Protein 9IUM (pdb70)

Organism: Candida albicans (strain SC5314 / ATCC MYA-2876) (NCBI:txid237561)

B-factor: mean 74.38, std 25.23, range [22.54, 153.43]

Foldseek 3Di:
DDDACDVVLFVLLLVLLVVVVVQQPVVESDSVDPPHGNLVVLQVCCVAQLDDDPDCQDQAKKKWKFFKWWWAAWFPVCVVVVVVVVVVVVVDHTGIQAGTDTDIFGWLAEEEEAADPLLCPLVVLCVRLLNQDHIDIDPPMDMAILQDGSCRCVFAVFLQRAEDAADDADQQLAFLLRRQLLLLLLQRFPPQRGPHDSSSRSSSLSCSLCSNLVNNVRGPWGLHDPPRDTDHQQVNLSSVVSSSVSLSHAEYEYHPNVFLHFAVSVQSSLSSVNSCRNSRGHGYYYYHFDYDQNSLVSHQKYFYGQSNLGLDIGGSVCVVVVVVVLFWDDDFLDHPSNLRHCVNPVVDTDGHPPCNPRHDDDSVVSNVCSCPDVVVVVSSVVSVVSVVVSVVDGPHNGRDDLVVLLVSLLVVVVSSCVSPVPVLVCLLVVLLVVLVVLCLLQFAQDQAPVSVLLVLVLLLVLLVSLLCSQLCLLVVVLSCVVVQVSVVSSRSHALLSNVSSSVVNCVVSSVSSLCSRLVRNPVRNPFPDDPVLSVLLSLLSSLSNLLNNLLSLLLSLQDNDSLRSCLVCVLVVLLLSCLLANLQAPVNFDPVNVVSNVPRLNVLSSLLNLCSGQAPDKHFADDWQDDDPVCPPPDQQQIWGQAQQIDHSDRIGHSQSRCCQGRNRHNVSNVVSVVVSVVSSVVSNVSSSCCSRPVDDEDKKKWKFQWWWWFADPNRIAILAGTDIDIWFFLFEEAEEEFPQQCSVVVLCVSLVNDDTIDTDPMFMDMLLHGDALLSNLQEFEQEQDQQDQQFAFLLRLLLLLLVLQAAPVDDSVVLSVLLVVLCVLLVVVVRRGWGCHDCVPTDDPLNSSSSSVSSRPSSPRHYEYEYEANQGSDGQVSSVVVLVSVSSVSNVTHIYYYYHDNDRLVSVQSGFWYFYGYRSNATQDTDGCPHSSVVVQCVLVVVDFDRDDRRHGVSVVVCQCCVNDPPHDVVDNRSVVCCVDVVVVVRVVVVVVSSVPSVPDDDDDDVCSNDLTNDDQVVLLVSLLVVLLSSCSTPDCLLVSLLVSLLSNLLVLQQSLFAFAQAPVRLSSVLVSVLSNLVCLLSNLLSPQVSVVSLVCSCPVPVVSSSSHDPLSNLSSLLNSVLVSLLVSLLSSLVSHQPRNPLLVLVVVVPPRVVLSVLLSLLSSLSSSLSSLQLLLLSLQDDDSVNSSVVSVSVVVLLSSLLQSSHHPVSNDPVCVVSNVPRLNVLSSLLNSLSRFARHFHDHDPSSWDKGAAPPPDDCCVRCVVVCVVAPWDWADDPPNIITIGRGTGCQVVSVVSVHHNVCNVVSSVVSVVVSVVSSVSSSVSNCVRPPD

Secondary structure (DSSP, 8-state):
---SS-HHHHHHHHHHHHHHHHHH----S-TTSTT--HHHHHHHHHHHHT---SS---S---EEESS--EEE---HHHHHHHHHHHHHHHH---EEEE----EEE-TT--EEEE--TTSSHHHHHHHHTT--SSSEE-TT--EEETTB-HHHHHHH-TTSEEE--S-----TTSBHHHHHHHHHHHHS--S--SSS-HHHHHHHHHHHHHHHTT-GGGTTSB---SSS-SS-SSHHHHHHHHHHHHTT-SEEEEESTTTT--HHHHHHHHHHHHHHHHHTT---EEE-SS--HHHHTT-SEEEE-SSS---EEEEGGGHHHHHHHHTB---TT--HHHHHHHTT-SSS--BPTT-TTTS--SHHHHHHHHHHSHHHHHHHHHHHHHHHHHHH----S--S-HHHHHHHHHHHHHHHHHH--HHHHHHHHHHHHHHHHHHHHTTT--SBGGGHHHHHHHHHHHHHHHHSTTSTTHHHHHHHHHHHHHHHHTTS--HHHHHHHHHHHTHHHHHHHHHHHHHHHHHHTT----HHHHHHHHHHHHHHHHHHHHHHHHHHTT-SSHHHHHHHHHHHHHHHHHTTSSSS-GGG--TTTHHHHHT-HHHHHHHHHHHHHHTT-EEE---BSS-SGGGTT--GGG--BSSSS--TT-SEEEHHHHIIIII---GGGTTHHHHHHHHHHHHHHHHHHHHHHTS------EEEEEEEEEEEETTEEEEEEEEEEEEE-TT-EEEEEE-TTS-HHHHHHHHTT---S-EESS-EEEETTEE--TTGGGSEEEE-SS----TT-BHHHHHHHHHHHHS-TTS-HHHHHHHHHHHHHHTT-GGGTT-B-B-SSSB--HHHHHHHHHHHHHHT--SSEEEEE-SSSSS-HHHHHHHHHHHHHHHHTT--EEEE--S--HHHHTT-SEEEEEETTTEEEEEEE--GGGHHHHHHHHTTS-PPPPSSS-HHHHHHHHTT-STT----S-HHHHHHTSHHHHHHHHHHHHHHHHHTTS-----GGGGSSSSS-HHHHHHHHHHHHHHHHHHSTTSHHHHHHHHHHHHHHHHHTT-S---SHHHHHHHHHHHHHTTTTHHHHHHHHHHHHHHHHHHIIIIIHHHTSS-HHHHHHHHHHHHHHHHHHHHHHHHHHHTTTTTGGGGGTTTT--HHHHHHHHHHHHHHHHHHHHHHHHHHHH-SSHHHHHHHHHHHHHHHHHTSSSSS-TTTS-GGGHHHHHS-SHHHHHHHHHHHHHSS-B----TTT-EEE-PPTT--HHHHHHHHHHHS--EEEE-TTS-EEEES-SBHHHHHHHHT--GGGHHHHHHHHHHHHHHHHHHHHHHHHHHH--

Solvent-accessible surface area: 55698 Å² total; per-residue (Å²): 153,14,102,7,37,58,69,136,16,34,106,48,0,47,74,40,0,93,91,8,48,122,99,40,221,154,100,36,50,71,8,118,42,152,86,23,55,2,98,56,16,0,65,31,3,61,152,105,38,46,53,133,59,135,118,135,84,24,74,84,3,2,0,0,1,64,44,0,56,0,27,5,124,87,48,2,78,68,21,110,189,126,104,47,87,81,36,152,191,140,175,188,212,128,111,48,52,0,51,33,2,1,0,2,1,85,38,26,42,0,0,0,0,0,0,78,76,79,8,10,3,47,22,0,0,75,8,0,0,19,49,54,209,70,29,98,43,4,195,89,18,83,30,16,1,58,42,27,44,43,115,33,0,79,138,24,7,35,3,5,2,6,46,30,26,81,109,31,41,6,10,10,55,8,17,0,4,47,11,0,30,15,0,3,48,2,37,6,33,71,94,230,26,104,82,29,104,59,71,39,8,0,93,10,12,0,15,0,7,0,4,1,0,20,0,44,132,6,86,121,52,58,0,0,50,116,184,47,217,33,5,89,29,9,37,30,29,5,0,14,0,0,4,0,11,11,2,32,6,7,0,0,0,10,3,14,7,14,128,49,42,52,25,50,22,5,32,33,3,0,69,0,0,42,10,0,0,76,3,4,31,4,0,0,0,1,1,3,35,63,5,24,66,71,1,13,100,39,10,49,34,0,1,0,1,14,112,0,30,3,2,5,7,14,122,3,102,113,0,60,99,7,1,77,118,8,0,1,68,27,52,76,32,35,34,10,0,20,2,1,8,9,2,2,20,89,99,49,46,82,26,56,95,57,74,99,126,128,10,12,115,72,14,108,82,2,18,76,74,2,78,118,9,93,63,24,51,102,18,19,150,70,1,74,111,25,37,104,65,23,142,179,118,43,104,50,20,42,48,5,56,78,140,46,8,12,130,14,4,23,43,7,8,85,62,36,41,150,29,61,65,68,53,22,95,72,16,32,116,19,18,52,71,16,0,84,24,0,0,26,3,3,136,85,15,58,93,43,11,48,2,13,56,52,0,0,0,0,0,0,15,0,0,24,33,2,1,59,17,5,36,36,12,4,40,30,26,36,72,8,52,56,10,5,38,22,5,72,116,9,1,1,7,87,0,12,0,21,1,48,0,16,18,74,3,22,74,68,21,8,96,40,7,6,86,24,0,0,82,39,0,2,72,63,0,24,2,33,132,82,98,48,50,10,117,13,0,41,62,0,0,44,65,2,4,46,2,0,0,16,14,3,2,9,37,0,14,80,18,121,49,22,25,38,3,34,16,77,9,11,29,82,27,4,12,16,13,0,0,0,0,3,1,4,2,21,42,34,19,58,74,105,0,67,141,18,24,131,108,4,6,5,6,31,1,0,18,0,0,0,0,1,2,0,54,54,34,106,1,89,9,57,88,28,0,0,31,22,98,60,22,147,157,53,63,100,56,16,13,1,1,36,13,48,14,21,71,56,32,73,87,77,2,28,0,49,71,17,3,31,24,11,12,87,16,105,56,96,50,33,148,115,0,20,42,54,0,61,38,42,2,91,110,26,46,56,65,6,43,47,47,13,42,173,93,54,101,55,206,35,26,1,0,2,33,31,0,10,6,30,19,146,72,182,197,102,64,126,67,45,0,39,56,0,5,0,10,2,55,38,32,54,0,3,0,0,8,11,18,115,34,0,16,12,56,32,0,0,34,3,0,0,78,44,48,141,76,32,110,76,78,78,24,76,29,7,8,14,8,57,74,48,82,70,22,9,32,64,5,6,0,13,0,31,61,126,34,35,15,12,64,15,9,18,0,66,73,18,0,38,27,6,0,46,1,35,7,32,74,184,45,62,130,146,95,12,37,74,56,0,61,106,1,4,94,17,0,117,0,92,141,41,6,114,28,78,0,16,78,77,81,146,41,7,90,66,46,36,33,6,27,0,2,0,0,5,2,11,0,15,106,12,107,8,0,0,0,0,23,23,0,12,26,37,24,35,27,35,18,5,79,28,0,0,92,4,0,42,66,3,1,105,114,28,21,1,0,0,0,0,3,46,71,12,41,6,68,10,0,40,36,8,36,32,0,0,0,0,22,136,18,1,71,2,0,6,4,10,80,1,29,131,46,2,74,59,0,4,70,6,1,65,136,67,41,21,95,103,21,68,152,113,31,31,0,7,72,15,0,50,94,12,11,27,42,16,125,85,41,171,33,147,73,79,4,24,101,16,3,64,114,7,77,50,20,109,62,9,44,109,35,0,87,100,2,47,60,72,32,36,153,91,127,107,126,133,58,107,45,23,82,96,118,52,6,8,43,86,155,59,4,66,95,47,0,8,164,25,3,36,28,5,5,96,42,2,107,34,5,9,58,33,0,61,106,0,1,39,20,3,3,67,35,2,0,78,5,10,84,94,40,159,20,14,50,34,6,0,34,9,4,10,2,0,4,5,3,6,0,47,5,2,26,7,1,2,20,10,3,1,48,40,6,32,76,1,4,67,12,14,49,71,21,3,39,39,15,66,3,2,16,74,86,0,0,0,15,0,6,15,38,2,10,64,61,28,1,52,53,6,0,36,62,0,10,117,24,0,5,100,16,3,7,4,66,71,13,1,90,84,69,124,28,57,119,71,2,13,72,1,0,90,62,0,0,14,8,1,3,18,5,0,3,6,15,0,5,17,2,0,0,79,17,101,96,24,62,80,0,2,34,60,0,46,58,69,7,34,41,9,13,5,0,2,12,8,0,2,20,28,142,72,11,47,66,147,31,54,116,24,10,136,66,0,10,2,2,29,0,3,21,0,1,0,0,2,1,2,0,42,16,143,5,126,2,23,131,68,19,30,5,46,0,110,12,29,162,82,83,62,12,52,96,7,0,66,66,20,45,176,128,37,38,6,50,50,74,110,82,159,116,62,18,1,6,0,0,43,23,51,34,0,64,70,18,4,147,94,24,66,1,74,58,99,51,42,119,131,1,32,36,52,0,77,49,44,16,46,88,11,51,96,62,1,25,80,65,1,124,111,57,61,35,164

Structure (mmCIF, N/CA/C/O backbone):
data_9IUM
#
_entry.id   9IUM
#
_cell.length_a   1.00
_cell.length_b   1.00
_cell.length_c   1.00
_cell.angle_alpha   90.00
_cell.angle_beta   90.00
_cell.angle_gamma   90.00
#
_symmetry.space_group_name_H-M   'P 1'
#
loop_
_entity.id
_entity.type
_entity.pdbx_description
1 polymer 'Pleiotropic ABC efflux transporter of multiple drugs CDR1'
2 non-polymer Pip2(20:4/18:0)
3 non-polymer 'milbemycin oxime'
#
loop_
_atom_site.group_PDB
_atom_site.id
_atom_site.type_symbol
_atom_site.label_atom_id
_atom_site.label_alt_id
_atom_site.label_comp_id
_atom_site.label_asym_id
_atom_site.label_entity_id
_atom_site.label_seq_id
_atom_site.pdbx_PDB_ins_code
_atom_site.Cartn_x
_atom_site.Cartn_y
_atom_site.Cartn_z
_atom_site.occupancy
_atom_site.B_iso_or_equiv
_atom_site.auth_seq_id
_atom_site.auth_comp_id
_atom_site.auth_asym_id
_atom_site.auth_atom_id
_atom_site.pdbx_PDB_model_num
ATOM 1 N N . GLU A 1 31 ? 78.33126 117.37126 125.05136 1.000 102.91684 31 GLU A N 1
ATOM 2 C CA . GLU A 1 31 ? 77.49698 118.60607 125.10681 1.000 104.68053 31 GLU A CA 1
ATOM 3 C C . GLU A 1 31 ? 77.23850 119.01162 126.55318 1.000 103.39469 31 GLU A C 1
ATOM 4 O O . GLU A 1 31 ? 77.20127 118.16508 127.44548 1.000 103.94532 31 GLU A O 1
ATOM 16 N N . TYR A 1 32 ? 77.06277 120.31075 126.77981 1.000 86.25305 32 TYR A N 1
ATOM 17 C CA . TYR A 1 32 ? 76.81102 120.85438 128.10670 1.000 87.09248 32 TYR A CA 1
ATOM 18 C C . TYR A 1 32 ? 75.42615 121.48283 128.13554 1.000 87.65690 32 TYR A C 1
ATOM 19 O O . TYR A 1 32 ? 75.09323 122.29927 127.27014 1.000 88.08878 32 TYR A O 1
ATOM 37 N N . HIS A 1 33 ? 74.62507 121.10208 129.12967 1.000 95.75410 33 HIS A N 1
ATOM 38 C CA . HIS A 1 33 ? 73.27185 121.61550 129.28722 1.000 95.78419 33 HIS A CA 1
ATOM 39 C C . HIS A 1 33 ? 73.13052 122.56795 130.46517 1.000 96.11862 33 HIS A C 1
ATOM 40 O O . HIS A 1 33 ? 72.01674 123.02422 130.74291 1.000 97.26845 33 HIS A O 1
ATOM 54 N N . GLY A 1 34 ? 74.21626 122.87906 131.16071 1.000 90.71707 34 GLY A N 1
ATOM 55 C CA . GLY A 1 34 ? 74.15066 123.74932 132.31607 1.000 91.36239 34 GLY A CA 1
ATOM 56 C C . GLY A 1 34 ? 73.96800 122.97498 133.60718 1.000 92.73989 34 GLY A C 1
ATOM 57 O O . GLY A 1 34 ? 74.35265 121.80962 133.73913 1.000 94.46395 34 GLY A O 1
ATOM 61 N N . PHE A 1 35 ? 73.36229 123.65206 134.58348 1.000 94.60250 35 PHE A N 1
ATOM 62 C CA . PHE A 1 35 ? 73.08811 123.05538 135.89085 1.000 96.50018 35 PHE A CA 1
ATOM 63 C C . PHE A 1 35 ? 71.74298 122.32753 135.83725 1.000 98.28329 35 PHE A C 1
ATOM 64 O O . PHE A 1 35 ? 70.73869 122.73819 136.42259 1.000 96.63074 35 PHE A O 1
ATOM 81 N N . ASP A 1 36 ? 71.74190 121.21347 135.11096 1.000 111.22768 36 ASP A N 1
ATOM 82 C CA . ASP A 1 36 ? 70.54107 120.40846 134.93426 1.000 111.25892 36 ASP A CA 1
ATOM 83 C C . ASP A 1 36 ? 70.34685 119.51075 136.15608 1.000 111.23035 36 ASP A C 1
ATOM 84 O O . ASP A 1 36 ? 71.11281 119.55658 137.12228 1.000 110.87244 36 ASP A O 1
ATOM 93 N N . ALA A 1 37 ? 69.30559 118.67558 136.12402 1.000 108.69523 37 ALA A N 1
ATOM 94 C CA . ALA A 1 37 ? 69.04863 117.77119 137.23928 1.000 108.65539 37 ALA A CA 1
ATOM 95 C C . ALA A 1 37 ? 70.14802 116.72710 137.38176 1.000 109.53605 37 ALA A C 1
ATOM 96 O O . ALA A 1 37 ? 70.44356 116.28902 138.49985 1.000 109.60258 37 ALA A O 1
ATOM 103 N N . HIS A 1 38 ? 70.75794 116.31216 136.26929 1.000 114.25414 38 HIS A N 1
ATOM 104 C CA . HIS A 1 38 ? 71.83675 115.33203 136.34553 1.000 113.66969 38 HIS A CA 1
ATOM 105 C C . HIS A 1 38 ? 73.01257 115.87773 137.14434 1.000 113.39287 38 HIS A C 1
ATOM 106 O O . HIS A 1 38 ? 73.60695 115.16214 137.95994 1.000 112.85621 38 HIS A O 1
ATOM 120 N N . THR A 1 39 ? 73.36589 117.14488 136.92072 1.000 105.88530 39 THR A N 1
ATOM 121 C CA . THR A 1 39 ? 74.44733 117.75275 137.68699 1.000 105.46344 39 THR A CA 1
ATOM 122 C C . THR A 1 39 ? 74.09496 117.82231 139.16686 1.000 106.66204 39 THR A C 1
ATOM 123 O O . THR A 1 39 ? 74.95134 117.59285 140.02883 1.000 108.44273 39 THR A O 1
ATOM 134 N N . SER A 1 40 ? 72.83891 118.14432 139.48250 1.000 105.47882 40 SER A N 1
ATOM 135 C CA . SER A 1 40 ? 72.42156 118.18215 140.87965 1.000 103.91061 40 SER A CA 1
ATOM 136 C C . SER A 1 40 ? 72.53970 116.80676 141.52325 1.000 105.91052 40 SER A C 1
ATOM 137 O O . SER A 1 40 ? 72.99619 116.68465 142.66493 1.000 105.30157 40 SER A O 1
ATOM 145 N N . GLU A 1 41 ? 72.13821 115.75631 140.80474 1.000 113.95968 41 GLU A N 1
ATOM 146 C CA . GLU A 1 41 ? 72.27102 114.40551 141.34236 1.000 112.91295 41 GLU A CA 1
ATOM 147 C C . GLU A 1 41 ? 73.73597 114.03406 141.53997 1.000 113.25024 41 GLU A C 1
ATOM 148 O O . GLU A 1 41 ? 74.09680 113.39617 142.53778 1.000 114.58745 41 GLU A O 1
ATOM 160 N N . ASN A 1 42 ? 74.59500 114.41394 140.59224 1.000 109.10802 42 ASN A N 1
ATOM 161 C CA . ASN A 1 42 ? 76.01823 114.12549 140.73430 1.000 109.31476 42 ASN A CA 1
ATOM 162 C C . ASN A 1 42 ? 76.59948 114.82844 141.95491 1.000 107.76727 42 ASN A C 1
ATOM 163 O O . ASN A 1 42 ? 77.38407 114.23873 142.70872 1.000 105.94988 42 ASN A O 1
ATOM 174 N N . ILE A 1 43 ? 76.22457 116.09067 142.16775 1.000 103.49422 43 ILE A N 1
ATOM 175 C CA . ILE A 1 43 ? 76.69611 116.81118 143.34574 1.000 103.59352 43 ILE A CA 1
ATOM 176 C C . ILE A 1 43 ? 76.15150 116.16645 144.61340 1.000 105.92450 43 ILE A C 1
ATOM 177 O O . ILE A 1 43 ? 76.83318 116.11786 145.64343 1.000 108.48038 43 ILE A O 1
ATOM 193 N N . GLN A 1 44 ? 74.91464 115.66809 144.56332 1.000 113.16872 44 GLN A N 1
ATOM 194 C CA . GLN A 1 44 ? 74.35551 114.96283 145.71174 1.000 114.72153 44 GLN A CA 1
ATOM 195 C C . GLN A 1 44 ? 75.19287 113.74040 146.06001 1.000 115.50869 44 GLN A C 1
ATOM 196 O O . GLN A 1 44 ? 75.52456 113.51305 147.23049 1.000 113.00636 44 GLN A O 1
ATOM 210 N N . ASN A 1 45 ? 75.54277 112.94119 145.05098 1.000 115.72060 45 ASN A N 1
ATOM 211 C CA . ASN A 1 45 ? 76.37104 111.76356 145.29436 1.000 113.71762 45 ASN A CA 1
ATOM 212 C C . ASN A 1 45 ? 77.74359 112.15639 145.82663 1.000 114.46841 45 ASN A C 1
ATOM 213 O O . ASN A 1 45 ? 78.27858 111.50235 146.73038 1.000 115.10725 45 ASN A O 1
ATOM 224 N N . LEU A 1 46 ? 78.33398 113.21891 145.27512 1.000 105.95404 46 LEU A N 1
ATOM 225 C CA . LEU A 1 46 ? 79.63742 113.66440 145.75904 1.000 104.51131 46 LEU A CA 1
ATOM 226 C C . LEU A 1 46 ? 79.56785 114.07830 147.22413 1.000 104.34461 46 LEU A C 1
ATOM 227 O O . LEU A 1 46 ? 80.44909 113.73039 148.01985 1.000 105.06628 46 LEU A O 1
ATOM 243 N N . ALA A 1 47 ? 78.52638 114.82330 147.59941 1.000 112.19926 47 ALA A N 1
ATOM 244 C CA . ALA A 1 47 ? 78.37763 115.24029 148.98938 1.000 113.15166 47 ALA A CA 1
ATOM 245 C C . ALA A 1 47 ? 78.15705 114.04152 149.90200 1.000 114.92412 47 ALA A C 1
ATOM 246 O O . ALA A 1 47 ? 78.68980 113.99589 151.01797 1.000 114.56524 47 ALA A O 1
ATOM 253 N N . ARG A 1 48 ? 77.36269 113.06728 149.45180 1.000 119.78738 48 ARG A N 1
ATOM 254 C CA . ARG A 1 48 ? 77.16081 111.85937 150.24478 1.000 118.85779 48 ARG A CA 1
ATOM 255 C C . ARG A 1 48 ? 78.47589 111.12329 150.45892 1.000 118.42826 48 ARG A C 1
ATOM 256 O O . ARG A 1 48 ? 78.74359 110.61630 151.55404 1.000 120.17725 48 ARG A O 1
ATOM 277 N N . THR A 1 49 ? 79.30430 111.04160 149.41726 1.000 113.59880 49 THR A N 1
ATOM 278 C CA . THR A 1 49 ? 80.60638 110.39966 149.56077 1.000 114.34981 49 THR A CA 1
ATOM 279 C C . THR A 1 49 ? 81.49440 111.16515 150.53494 1.000 114.79395 49 THR A C 1
ATOM 280 O O . THR A 1 49 ? 82.17917 110.56159 151.36892 1.000 113.20342 49 THR A O 1
ATOM 291 N N . PHE A 1 50 ? 81.49500 112.49661 150.44594 1.000 111.94979 50 PHE A N 1
ATOM 292 C CA . PHE A 1 50 ? 82.43980 113.29392 151.22184 1.000 109.69242 50 PHE A CA 1
ATOM 293 C C . PHE A 1 50 ? 82.05184 113.41119 152.69064 1.000 110.51478 50 PHE A C 1
ATOM 294 O O . PHE A 1 50 ? 82.93772 113.48282 153.55086 1.000 110.11547 50 PHE A O 1
ATOM 311 N N . THR A 1 51 ? 80.75440 113.44393 153.00453 1.000 121.94524 51 THR A N 1
ATOM 312 C CA . THR A 1 51 ? 80.34878 113.63466 154.39294 1.000 122.64310 51 THR A CA 1
ATOM 313 C C . THR A 1 51 ? 80.85564 112.52168 155.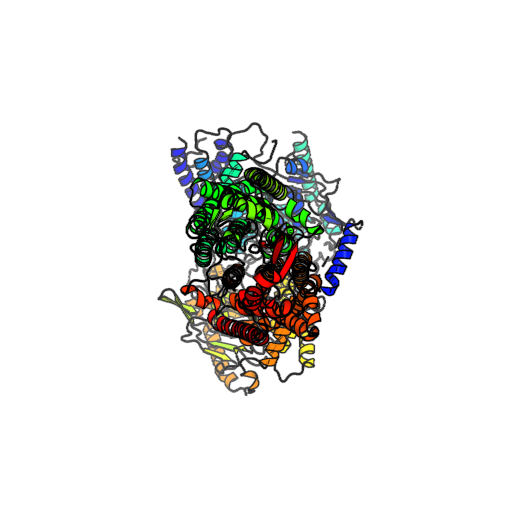30077 1.000 124.15226 51 THR A C 1
ATOM 314 O O . THR A 1 51 ? 81.12862 112.77763 156.47821 1.000 123.06201 51 THR A O 1
ATOM 325 N N . HIS A 1 52 ? 80.98727 111.29715 154.78550 1.000 129.65881 52 HIS A N 1
ATOM 326 C CA . HIS A 1 52 ? 81.50908 110.20804 155.60509 1.000 129.39363 52 HIS A CA 1
ATOM 327 C C . HIS A 1 52 ? 82.94980 110.47604 156.02101 1.000 129.93354 52 HIS A C 1
ATOM 328 O O . HIS A 1 52 ? 83.31938 110.25389 157.17996 1.000 128.50516 52 HIS A O 1
ATOM 342 N N . ASP A 1 53 ? 83.77837 110.95317 155.08922 1.000 129.59050 53 ASP A N 1
ATOM 343 C CA . ASP A 1 53 ? 85.14991 111.30849 155.43469 1.000 128.40583 53 ASP A CA 1
ATOM 344 C C . ASP A 1 53 ? 85.19669 112.53309 156.33783 1.000 127.88378 53 ASP A C 1
ATOM 345 O O . ASP A 1 53 ? 86.06559 112.62429 157.21256 1.000 126.53155 53 ASP A O 1
ATOM 354 N N . SER A 1 54 ? 84.27738 113.48108 156.14170 1.000 127.67281 54 SER A N 1
ATOM 355 C CA . SER A 1 54 ? 84.26542 114.67922 156.97484 1.000 128.26189 54 SER A CA 1
ATOM 356 C C . SER A 1 54 ? 84.01944 114.33172 158.43789 1.000 128.12544 54 SER A C 1
ATOM 357 O O . SER A 1 54 ? 84.67390 114.87951 159.33278 1.000 125.66279 54 SER A O 1
ATOM 365 N N . PHE A 1 55 ? 83.08366 113.42582 158.70098 1.000 137.39388 55 PHE A N 1
ATOM 366 C CA . PHE A 1 55 ? 82.75451 113.04015 160.06781 1.000 137.78794 55 PHE A CA 1
ATOM 367 C C . PHE A 1 55 ? 83.78618 112.06310 160.62286 1.000 136.53200 55 PHE A C 1
ATOM 368 O O . PHE A 1 55 ? 83.60781 110.84709 160.55035 1.000 134.91736 55 PHE A O 1
ATOM 385 N N . ASN A 1 86 ? 70.38149 124.72774 159.05632 1.000 137.07341 86 ASN A N 1
ATOM 386 C CA . ASN A 1 86 ? 69.37314 124.65489 158.00584 1.000 138.41730 86 ASN A CA 1
ATOM 387 C C . ASN A 1 86 ? 69.11911 123.20758 157.59939 1.000 137.56237 86 ASN A C 1
ATOM 388 O O . ASN A 1 86 ? 70.02110 122.37127 157.64844 1.000 136.82650 86 ASN A O 1
ATOM 399 N N . ASP A 1 87 ? 67.88064 122.91906 157.19281 1.000 137.25347 87 ASP A N 1
ATOM 400 C CA . ASP A 1 87 ? 67.52261 121.56159 156.79850 1.000 137.34153 87 ASP A CA 1
ATOM 401 C C . ASP A 1 87 ? 68.29572 121.09149 155.57420 1.000 136.86647 87 ASP A C 1
ATOM 402 O O . ASP A 1 87 ? 68.35115 119.88388 155.31921 1.000 135.13989 87 ASP A O 1
ATOM 411 N N . GLN A 1 88 ? 68.88934 122.00866 154.81635 1.000 133.04596 88 GLN A N 1
ATOM 412 C CA . GLN A 1 88 ? 69.66435 121.64734 153.63823 1.000 131.99347 88 GLN A CA 1
ATOM 413 C C . GLN A 1 88 ? 71.04513 121.16462 154.07958 1.000 130.72958 88 GLN A C 1
ATOM 414 O O . GLN A 1 88 ? 71.30351 120.94109 155.26526 1.000 130.69268 88 GLN A O 1
ATOM 428 N N . LEU A 1 89 ? 71.95286 120.99448 153.12013 1.000 123.61436 89 LEU A N 1
ATOM 429 C CA . LEU A 1 89 ? 73.32386 120.56546 153.38475 1.000 123.98180 89 LEU A CA 1
ATOM 430 C C . LEU A 1 89 ? 73.38960 119.14603 153.93638 1.000 123.89169 89 LEU A C 1
ATOM 431 O O . LEU A 1 89 ? 74.40383 118.75217 154.52096 1.000 122.76729 89 LEU A O 1
ATOM 447 N N . ASN A 1 90 ? 72.32338 118.36586 153.76520 1.000 130.74869 90 ASN A N 1
ATOM 448 C CA . ASN A 1 90 ? 72.28773 116.98012 154.22195 1.000 131.38294 90 ASN A CA 1
ATOM 449 C C . ASN A 1 90 ? 72.16762 116.06527 153.00958 1.000 130.19806 90 ASN A C 1
ATOM 450 O O . ASN A 1 90 ? 71.07157 115.92840 152.44376 1.000 129.82839 90 ASN A O 1
ATOM 461 N N . PRO A 1 91 ? 73.25103 115.42214 152.56521 1.000 124.09753 91 PRO A N 1
ATOM 462 C CA . PRO A 1 91 ? 73.15271 114.59125 151.35370 1.000 124.25313 91 PRO A CA 1
ATOM 463 C C . PRO A 1 91 ? 72.12919 113.47724 151.46311 1.000 125.87561 91 PRO A C 1
ATOM 464 O O . PRO A 1 91 ? 71.49502 113.13111 150.45852 1.000 125.10508 91 PRO A O 1
ATOM 475 N N . ASP A 1 92 ? 71.94715 112.90276 152.65179 1.000 134.41091 92 ASP A N 1
ATOM 476 C CA . ASP A 1 92 ? 71.02134 111.79138 152.82751 1.000 133.71457 92 ASP A CA 1
ATOM 477 C C . ASP A 1 92 ? 69.57496 112.23747 152.99466 1.000 134.05297 92 ASP A C 1
ATOM 478 O O . ASP A 1 92 ? 68.67397 111.39674 152.90459 1.000 133.09005 92 ASP A O 1
ATOM 487 N N . SER A 1 93 ? 69.32821 113.52181 153.22948 1.000 133.22160 93 SER A N 1
ATOM 488 C CA . SER A 1 93 ? 67.97791 114.01256 153.44970 1.000 133.11182 93 SER A CA 1
ATOM 489 C C . SER A 1 93 ? 67.31810 114.39636 152.12812 1.000 132.38091 93 SER A C 1
ATOM 490 O O . SER A 1 93 ? 67.96450 114.51457 151.08518 1.000 132.06940 93 SER A O 1
ATOM 498 N N . GLU A 1 94 ? 66.00415 114.59037 152.18738 1.000 135.67472 94 GLU A N 1
ATOM 499 C CA . GLU A 1 94 ? 65.24036 115.03207 151.03421 1.000 135.64653 94 GLU A CA 1
ATOM 500 C C . GLU A 1 94 ? 65.33960 116.54873 150.88357 1.000 134.89187 94 GLU A C 1
ATOM 501 O O . GLU A 1 94 ? 65.78326 117.26492 151.78465 1.000 135.07119 94 GLU A O 1
ATOM 513 N N . ASN A 1 95 ? 64.92771 117.03422 149.71494 1.000 134.34796 95 ASN A N 1
ATOM 514 C CA . ASN A 1 95 ? 64.88424 118.45442 149.37679 1.000 134.92857 95 ASN A CA 1
ATOM 515 C C . ASN A 1 95 ? 66.25526 119.12020 149.43334 1.000 135.27685 95 ASN A C 1
ATOM 516 O O . ASN A 1 95 ? 66.34013 120.35420 149.42754 1.000 135.65512 95 ASN A O 1
ATOM 527 N N . PHE A 1 96 ? 67.33274 118.34040 149.47192 1.000 126.40850 96 PHE A N 1
ATOM 528 C CA . PHE A 1 96 ? 68.67248 118.91153 149.45840 1.000 124.93048 96 PHE A CA 1
ATOM 529 C C . PHE A 1 96 ? 68.98886 119.44927 148.06810 1.000 125.01493 96 PHE A C 1
ATOM 530 O O . PHE A 1 96 ? 68.80188 118.75297 147.06561 1.000 124.46126 96 PHE A O 1
ATOM 547 N N . ASN A 1 97 ? 69.47196 120.68747 148.00729 1.000 119.24679 97 ASN A N 1
ATOM 548 C CA . ASN A 1 97 ? 69.75447 121.36200 146.74806 1.000 119.57674 97 ASN A CA 1
ATOM 549 C C . ASN A 1 97 ? 71.25087 121.60720 146.60977 1.000 118.22557 97 ASN A C 1
ATOM 550 O O . ASN A 1 97 ? 71.89741 122.11406 147.53174 1.000 117.39725 97 ASN A O 1
ATOM 561 N N . ALA A 1 98 ? 71.79269 121.24515 145.44434 1.000 107.88525 98 ALA A N 1
ATOM 562 C CA . ALA A 1 98 ? 73.23601 121.29936 145.24181 1.000 104.52107 98 ALA A CA 1
ATOM 563 C C . ALA A 1 98 ? 73.75587 122.72960 145.18507 1.000 104.76262 98 ALA A C 1
ATOM 564 O O . ALA A 1 98 ? 74.89845 122.98320 145.58018 1.000 106.64373 98 ALA A O 1
ATOM 571 N N . LYS A 1 99 ? 72.95202 123.67205 144.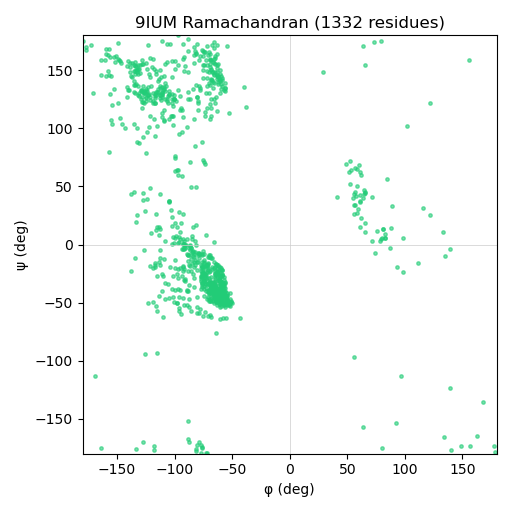68996 1.000 105.76562 99 LYS A N 1
ATOM 572 C CA . LYS A 1 99 ? 73.42650 125.04840 144.57289 1.000 104.94275 99 LYS A CA 1
ATOM 573 C C . LYS A 1 99 ? 73.77638 125.61824 145.94156 1.000 106.13879 99 LYS A C 1
ATOM 574 O O . LYS A 1 99 ? 74.84642 126.21050 146.12880 1.000 105.72780 99 LYS A O 1
ATOM 593 N N . PHE A 1 100 ? 72.88169 125.44106 146.91550 1.000 116.77124 100 PHE A N 1
ATOM 594 C CA . PHE A 1 100 ? 73.14014 125.94218 148.26023 1.000 117.17400 100 PHE A CA 1
ATOM 595 C C . PHE A 1 100 ? 74.35658 125.25916 148.86856 1.000 115.03136 100 PHE A C 1
ATOM 596 O O . PHE A 1 100 ? 75.17653 125.90537 149.53154 1.000 113.87341 100 PHE A O 1
ATOM 613 N N . TRP A 1 101 ? 74.48589 123.94813 148.65854 1.000 110.12065 101 TRP A N 1
ATOM 614 C CA . TRP A 1 101 ? 75.62847 123.22031 149.19801 1.000 111.36609 101 TRP A CA 1
ATOM 615 C C . TRP A 1 101 ? 76.93424 123.76281 148.63510 1.000 109.71283 101 TRP A C 1
ATOM 616 O O . TRP A 1 101 ? 77.88750 124.01128 149.37991 1.000 110.69960 101 TRP A O 1
ATOM 637 N N . VAL A 1 102 ? 76.99404 123.96028 147.31734 1.000 96.81024 102 VAL A N 1
ATOM 638 C CA . VAL A 1 102 ? 78.21573 124.46870 146.70311 1.000 93.60729 102 VAL A CA 1
ATOM 639 C C . VAL A 1 102 ? 78.50950 125.88052 147.19071 1.000 96.22573 102 VAL A C 1
ATOM 640 O O . VAL A 1 102 ? 79.66315 126.22592 147.47183 1.000 97.23595 102 VAL A O 1
ATOM 653 N N . LYS A 1 103 ? 77.47908 126.72222 147.29383 1.000 98.54961 103 LYS A N 1
ATOM 654 C CA . LYS A 1 103 ? 77.69349 128.09064 147.75232 1.000 99.51431 103 LYS A CA 1
ATOM 655 C C . LYS A 1 103 ? 78.24429 128.11554 149.17336 1.000 99.93063 103 LYS A C 1
ATOM 656 O O . LYS A 1 103 ? 79.20466 128.83673 149.46649 1.000 95.39461 103 LYS A O 1
ATOM 675 N N . ASN A 1 104 ? 77.65005 127.32874 150.07300 1.000 113.29038 104 ASN A N 1
ATOM 676 C CA . ASN A 1 104 ? 78.05135 127.35739 151.47436 1.000 113.36066 104 ASN A CA 1
ATOM 677 C C . ASN A 1 104 ? 79.34754 126.60583 151.74069 1.000 110.04917 104 ASN A C 1
ATOM 678 O O . ASN A 1 104 ? 80.01020 126.88488 152.74595 1.000 110.33458 104 ASN A O 1
ATOM 689 N N . LEU A 1 105 ? 79.71749 125.65717 150.87906 1.000 101.61391 105 LEU A N 1
ATOM 690 C CA . LEU A 1 105 ? 80.91984 124.87013 151.12160 1.000 102.52015 105 LEU A CA 1
ATOM 691 C C . LEU A 1 105 ? 82.16223 125.75043 151.13035 1.000 104.33717 105 LEU A C 1
ATOM 692 O O . LEU A 1 105 ? 83.02025 125.61790 152.01191 1.000 103.45254 105 LEU A O 1
ATOM 708 N N . ARG A 1 106 ? 82.26354 126.67451 150.17319 1.000 101.82367 106 ARG A N 1
ATOM 709 C CA . ARG A 1 106 ? 83.43216 127.54581 150.11345 1.000 101.70581 106 ARG A CA 1
ATOM 710 C C . ARG A 1 106 ? 83.54374 128.40552 151.36628 1.000 100.26042 106 ARG A C 1
ATOM 711 O O . ARG A 1 106 ? 84.62984 128.54182 151.93978 1.000 95.53031 106 ARG A O 1
ATOM 732 N N . LYS A 1 107 ? 82.43126 128.99095 151.81085 1.000 113.03448 107 LYS A N 1
ATOM 733 C CA . LYS A 1 107 ? 82.47144 129.88995 152.95671 1.000 112.87060 107 LYS A CA 1
ATOM 734 C C . LYS A 1 107 ? 82.61497 129.15628 154.28329 1.000 114.20950 107 LYS A C 1
ATOM 735 O O . LYS A 1 107 ? 83.09432 129.75453 155.25249 1.000 114.49427 107 LYS A O 1
ATOM 754 N N . LEU A 1 108 ? 82.21641 127.88531 154.35656 1.000 119.18897 108 LEU A N 1
ATOM 755 C CA . LEU A 1 108 ? 82.22909 127.15103 155.61738 1.000 119.10927 108 LEU A CA 1
ATOM 756 C C . LEU A 1 108 ? 83.49181 126.31281 155.78630 1.000 118.59342 108 LEU A C 1
ATOM 757 O O . LEU A 1 108 ? 84.19938 126.44952 156.78840 1.000 119.76372 108 LEU A O 1
ATOM 773 N N . PHE A 1 109 ? 83.79110 125.44256 154.82197 1.000 116.44343 109 PHE A N 1
ATOM 774 C CA . PHE A 1 109 ? 84.89483 124.50611 154.98541 1.000 116.62186 109 PHE A CA 1
ATOM 775 C C . PHE A 1 109 ? 86.26007 125.13504 154.73667 1.000 116.55804 109 PHE A C 1
ATOM 776 O O . PHE A 1 109 ? 87.27626 124.47731 154.98497 1.000 114.64559 109 PHE A O 1
ATOM 793 N N . GLU A 1 110 ? 86.31519 126.37589 154.25751 1.000 114.13950 110 GLU A N 1
ATOM 794 C CA . GLU A 1 110 ? 87.57923 127.07392 154.06149 1.000 114.98598 110 GLU A CA 1
ATOM 795 C C . GLU A 1 110 ? 87.98752 127.90884 155.26840 1.000 116.12360 110 GLU A C 1
ATOM 796 O O . GLU A 1 110 ? 89.07526 128.49422 155.25729 1.000 115.84894 110 GLU A O 1
ATOM 808 N N . SER A 1 111 ? 87.14769 127.98128 156.30116 1.000 128.80019 111 SER A N 1
ATOM 809 C CA . SER A 1 111 ? 87.45672 128.76085 157.49415 1.000 128.63863 111 SER A CA 1
ATOM 810 C C . SER A 1 111 ? 87.56420 130.24428 157.16204 1.000 129.30894 111 SER A C 1
ATOM 811 O O . SER A 1 111 ? 87.55559 130.62768 155.98755 1.000 127.48723 111 SER A O 1
ATOM 819 N N . ASP A 1 112 ? 87.66376 131.08141 158.18829 1.000 140.71622 112 ASP A N 1
ATOM 820 C CA . ASP A 1 112 ? 87.73168 132.53289 158.01804 1.000 141.05647 112 ASP A CA 1
ATOM 821 C C . ASP A 1 112 ? 89.05290 133.05921 158.56140 1.000 140.94391 112 ASP A C 1
ATOM 822 O O . ASP A 1 112 ? 89.24462 133.08096 159.79240 1.000 139.56118 112 ASP A O 1
ATOM 831 N N . PRO A 1 113 ? 89.98740 133.48701 157.71976 1.000 136.83731 113 PRO A N 1
ATOM 832 C CA . PRO A 1 113 ? 91.23878 134.06303 158.21885 1.000 135.65343 113 PRO A CA 1
ATOM 833 C C . PRO A 1 113 ? 91.01753 135.49250 158.70416 1.000 135.22349 113 PRO A C 1
ATOM 834 O O . PRO A 1 113 ? 89.91119 136.02679 158.66660 1.000 134.24780 113 PRO A O 1
ATOM 845 N N . GLU A 1 114 ? 92.10189 136.10930 159.16578 1.000 134.29584 114 GLU A N 1
ATOM 846 C CA . GLU A 1 114 ? 92.06500 137.48166 159.65299 1.000 134.24133 114 GLU A CA 1
ATOM 847 C C . GLU A 1 114 ? 92.24427 138.50963 158.54245 1.000 134.11833 114 GLU A C 1
ATOM 848 O O . GLU A 1 114 ? 92.20679 139.71268 158.82072 1.000 132.66344 114 GLU A O 1
ATOM 860 N N . TYR A 1 115 ? 92.43568 138.07153 157.30136 1.000 123.93716 115 TYR A N 1
ATOM 861 C CA . TYR A 1 115 ? 92.59077 138.98375 156.17708 1.000 121.63355 115 TYR A CA 1
ATOM 862 C C . TYR A 1 115 ? 91.21303 139.45894 155.71707 1.000 120.99620 115 TYR A C 1
ATOM 863 O O . TYR A 1 115 ? 90.18917 139.18461 156.34887 1.000 120.40868 115 TYR A O 1
ATOM 881 N N . TYR A 1 116 ? 91.17689 140.18390 154.59876 1.000 106.76012 116 TYR A N 1
ATOM 882 C CA . TYR A 1 116 ? 89.92445 140.67061 154.03350 1.000 104.18349 116 TYR A CA 1
ATOM 883 C C . TYR A 1 116 ? 89.78350 140.12361 152.61550 1.000 103.29299 116 TYR A C 1
ATOM 884 O O . TYR A 1 116 ? 89.52894 140.87573 151.66966 1.000 102.99128 116 TYR A O 1
ATOM 902 N N . LYS A 1 117 ? 89.99010 138.82797 152.44403 1.000 92.59709 117 LYS A N 1
ATOM 903 C CA . LYS A 1 117 ? 89.78714 138.22453 151.13418 1.000 91.95543 117 LYS A CA 1
ATOM 904 C C . LYS A 1 117 ? 88.29751 138.22924 150.81100 1.000 93.18945 117 LYS A C 1
ATOM 905 O O . LYS A 1 117 ? 87.51199 137.63924 151.56440 1.000 91.56602 117 LYS A O 1
ATOM 924 N N . PRO A 1 118 ? 87.86082 138.86771 149.72592 1.000 91.14409 118 PRO A N 1
ATOM 925 C CA . PRO A 1 118 ? 86.42906 138.91788 149.42249 1.000 89.92996 118 PRO A CA 1
ATOM 926 C C . PRO A 1 118 ? 85.95794 137.73414 148.59367 1.000 89.85649 118 PRO A C 1
ATOM 927 O O . PRO A 1 118 ? 86.68855 137.17289 147.77555 1.000 87.24579 118 PRO A O 1
ATOM 938 N N . SER A 1 119 ? 84.70191 137.35937 148.82370 1.000 87.85746 119 SER A N 1
ATOM 939 C CA . SER A 1 119 ? 84.07406 136.25196 148.11635 1.000 87.86348 119 SER A CA 1
ATOM 940 C C . SER A 1 119 ? 83.29091 136.69675 146.88722 1.000 88.45530 119 SER A C 1
ATOM 941 O O . SER A 1 119 ? 82.77042 135.84337 146.16176 1.000 86.40548 119 SER A O 1
ATOM 949 N N . LYS A 1 120 ? 83.19295 137.99973 146.63584 1.000 84.18149 120 LYS A N 1
ATOM 950 C CA . LYS A 1 120 ? 82.49692 138.50450 145.46162 1.000 80.97331 120 LYS A CA 1
ATOM 951 C C . LYS A 1 120 ? 82.98452 139.91715 145.18379 1.000 82.19411 120 LYS A C 1
ATOM 952 O O . LYS A 1 120 ? 83.27192 140.67882 146.11026 1.000 84.29862 120 LYS A O 1
ATOM 971 N N . LEU A 1 121 ? 83.07435 140.25817 143.89997 1.000 78.44573 121 LEU A N 1
ATOM 972 C CA . LEU A 1 121 ? 83.57466 141.55949 143.48344 1.000 80.60491 121 LEU A CA 1
ATOM 973 C C . LEU A 1 121 ? 82.69019 142.13391 142.38835 1.000 81.77060 121 LEU A C 1
ATOM 974 O O . LEU A 1 121 ? 82.22660 141.40739 141.50546 1.000 82.98950 121 LEU A O 1
ATOM 990 N N . GLY A 1 122 ? 82.46431 143.43769 142.45766 1.000 82.81805 122 GLY A N 1
ATOM 991 C CA . GLY A 1 122 ? 81.77627 144.15156 141.39833 1.000 81.70483 122 GLY A CA 1
ATOM 992 C C . GLY A 1 122 ? 82.51639 145.43286 141.08659 1.000 84.05056 122 GLY A C 1
ATOM 993 O O . GLY A 1 122 ? 83.14030 146.03927 141.95934 1.000 91.08709 122 GLY A O 1
ATOM 997 N N . ILE A 1 123 ? 82.44143 145.84636 139.82421 1.000 80.53210 123 ILE A N 1
ATOM 998 C CA . ILE A 1 123 ? 83.25079 146.94802 139.31333 1.000 78.67394 123 ILE A CA 1
ATOM 999 C C . ILE A 1 123 ? 82.32945 148.05467 138.82737 1.000 78.69134 123 ILE A C 1
ATOM 1000 O O . ILE A 1 123 ? 81.39904 147.79974 138.05654 1.000 81.50744 123 ILE A O 1
ATOM 1016 N N . GLY A 1 124 ? 82.60270 149.28306 139.25769 1.000 86.27334 124 GLY A N 1
ATOM 1017 C CA . GLY A 1 124 ? 81.84792 150.42471 138.78080 1.000 88.96792 124 GLY A CA 1
ATOM 1018 C C . GLY A 1 124 ? 82.73405 151.59485 138.41088 1.000 90.69887 124 GLY A C 1
ATOM 1019 O O . GLY A 1 124 ? 83.61106 151.98126 139.18918 1.000 95.57780 124 GLY A O 1
ATOM 1023 N N . TYR A 1 125 ? 82.52771 152.16823 137.22665 1.000 85.27059 125 TYR A N 1
ATOM 1024 C CA . TYR A 1 125 ? 83.26251 153.35608 136.81891 1.000 82.74347 125 TYR A CA 1
ATOM 1025 C C . TYR A 1 125 ? 82.30280 154.38660 136.24474 1.000 85.54502 125 TYR A C 1
ATOM 1026 O O . TYR A 1 125 ? 81.26550 154.04561 135.66920 1.000 89.30329 125 TYR A O 1
ATOM 1044 N N . ARG A 1 126 ? 82.67034 155.65588 136.40733 1.000 96.79895 126 ARG A N 1
ATOM 1045 C CA . ARG A 1 126 ? 81.81181 156.78828 136.08270 1.000 97.72743 126 ARG A CA 1
ATOM 1046 C C . ARG A 1 126 ? 82.28983 157.58854 134.88239 1.000 97.80195 126 ARG A C 1
ATOM 1047 O O . ARG A 1 126 ? 81.46655 158.02298 134.07583 1.000 100.12547 126 ARG A O 1
ATOM 1068 N N . ASN A 1 127 ? 83.59399 157.81076 134.74514 1.000 91.50615 127 ASN A N 1
ATOM 1069 C CA . ASN A 1 127 ? 84.13919 158.62042 133.65827 1.000 93.61193 127 ASN A CA 1
ATOM 1070 C C . ASN A 1 127 ? 85.39363 157.95996 133.09539 1.000 92.34095 127 ASN A C 1
ATOM 1071 O O . ASN A 1 127 ? 86.40615 158.60931 132.83195 1.000 94.77266 127 ASN A O 1
ATOM 1082 N N . LEU A 1 128 ? 85.33416 156.64636 132.89843 1.000 85.30138 128 LEU A N 1
ATOM 1083 C CA . LEU A 1 128 ? 86.49500 155.89618 132.43016 1.000 87.77655 128 LEU A CA 1
ATOM 1084 C C . LEU A 1 128 ? 86.88781 156.37292 131.03759 1.000 90.45284 128 LEU A C 1
ATOM 1085 O O . LEU A 1 128 ? 86.13203 156.19930 130.07684 1.000 93.22759 128 LEU A O 1
ATOM 1101 N N . ARG A 1 129 ? 88.07017 156.97504 130.92699 1.000 94.26169 129 ARG A N 1
ATOM 1102 C CA . ARG A 1 129 ? 88.62748 157.40256 129.65104 1.000 92.45780 129 ARG A CA 1
ATOM 1103 C C . ARG A 1 129 ? 90.06555 156.91763 129.56811 1.000 91.35583 129 ARG A C 1
ATOM 1104 O O . ARG A 1 129 ? 90.85190 157.14839 130.49169 1.000 98.86175 129 ARG A O 1
ATOM 1125 N N . ALA A 1 130 ? 90.40909 156.25243 128.46801 1.000 85.56144 130 ALA A N 1
ATOM 1126 C CA . ALA A 1 130 ? 91.74676 155.71287 128.26412 1.000 89.63053 130 ALA A CA 1
ATOM 1127 C C . ALA A 1 130 ? 92.31458 156.24459 126.95773 1.000 94.42226 130 ALA A C 1
ATOM 1128 O O . ALA A 1 130 ? 91.67884 156.12509 125.90554 1.000 95.82152 130 ALA A O 1
ATOM 1135 N N . TYR A 1 131 ? 93.50794 156.82209 127.02767 1.000 104.35293 131 TYR A N 1
ATOM 1136 C CA . TYR A 1 131 ? 94.20401 157.36459 125.87027 1.000 102.30838 131 TYR A CA 1
ATOM 1137 C C . TYR A 1 131 ? 95.51632 156.61325 125.66954 1.000 100.55586 131 TYR A C 1
ATOM 1138 O O . TYR A 1 131 ? 95.83418 155.66555 126.39055 1.000 98.02928 131 TYR A O 1
ATOM 1156 N N . GLY A 1 132 ? 96.28138 157.04827 124.67587 1.000 110.11995 132 GLY A N 1
ATOM 1157 C CA . GLY A 1 132 ? 97.53635 156.39078 124.36570 1.000 110.80017 132 GLY A CA 1
ATOM 1158 C C . GLY A 1 132 ? 98.39014 157.27028 123.48166 1.000 113.77109 132 GLY A C 1
ATOM 1159 O O . GLY A 1 132 ? 98.04711 158.41844 123.18752 1.000 113.12916 132 GLY A O 1
ATOM 1163 N N . VAL A 1 133 ? 99.51874 156.70861 123.06055 1.000 124.99657 133 VAL A N 1
ATOM 1164 C CA . VAL A 1 133 ? 100.46934 157.42648 122.22201 1.000 125.49892 133 VAL A CA 1
ATOM 1165 C C . VAL A 1 133 ? 100.75065 156.62172 120.95899 1.000 123.32883 133 VAL A C 1
ATOM 1166 O O . VAL A 1 133 ? 100.18715 156.89451 119.89920 1.000 122.47491 133 VAL A O 1
ATOM 1179 N N . PRO A 1 141 ? 111.76598 141.90334 107.50844 1.000 102.30038 141 PRO A N 1
ATOM 1180 C CA . PRO A 1 141 ? 111.96352 142.43355 106.15686 1.000 102.51801 141 PRO A CA 1
ATOM 1181 C C . PRO A 1 141 ? 113.24841 141.92322 105.51476 1.000 100.97194 141 PRO A C 1
ATOM 1182 O O . PRO A 1 141 ? 113.91397 141.05958 106.08566 1.000 98.61340 141 PRO A O 1
ATOM 1193 N N . THR A 1 142 ? 113.58929 142.45223 104.34194 1.000 95.81086 142 THR A N 1
ATOM 1194 C CA . THR A 1 142 ? 114.83341 142.06895 103.69048 1.000 95.82051 142 THR A CA 1
ATOM 1195 C C . THR A 1 142 ? 116.00825 142.34986 104.61702 1.000 94.64827 142 THR A C 1
ATOM 1196 O O . THR A 1 142 ? 116.10484 143.42826 105.20937 1.000 94.05767 142 THR A O 1
ATOM 1207 N N . VAL A 1 143 ? 116.90457 141.37008 104.74242 1.000 80.78454 143 VAL A N 1
ATOM 1208 C CA . VAL A 1 143 ? 118.00348 141.50076 105.69234 1.000 83.97565 143 VAL A CA 1
ATOM 1209 C C . VAL A 1 143 ? 118.93302 142.64297 105.30072 1.000 87.47431 143 VAL A C 1
ATOM 1210 O O . VAL A 1 143 ? 119.53453 143.28494 106.17040 1.000 89.05693 143 VAL A O 1
ATOM 1223 N N . THR A 1 144 ? 119.04917 142.93984 104.00379 1.000 95.87765 144 THR A N 1
ATOM 1224 C CA . THR A 1 144 ? 120.00109 143.95317 103.56030 1.000 96.92333 144 THR A CA 1
ATOM 1225 C C . THR A 1 144 ? 119.73805 145.31038 104.19652 1.000 99.66105 144 THR A C 1
ATOM 1226 O O . THR A 1 144 ? 120.65023 146.14224 104.25255 1.000 97.97517 144 THR A O 1
ATOM 1237 N N . ASN A 1 145 ? 118.51691 145.55495 104.67145 1.000 113.81454 145 ASN A N 1
ATOM 1238 C CA . ASN A 1 145 ? 118.18445 146.78810 105.36697 1.000 114.37708 145 ASN A CA 1
ATOM 1239 C C . ASN A 1 145 ? 117.95701 146.59209 106.85845 1.000 115.45092 145 ASN A C 1
ATOM 1240 O O . ASN A 1 145 ? 117.91300 147.58509 107.59439 1.000 115.98328 145 ASN A O 1
ATOM 1251 N N . ALA A 1 146 ? 117.83557 145.34612 107.32499 1.000 113.23662 146 ALA A N 1
ATOM 1252 C CA . ALA A 1 146 ? 117.46480 145.10432 108.71610 1.000 113.16996 146 ALA A CA 1
ATOM 1253 C C . ALA A 1 146 ? 118.38107 145.85996 109.66919 1.000 114.19848 146 ALA A C 1
ATOM 1254 O O . ALA A 1 146 ? 117.91159 146.59123 110.54986 1.000 113.48689 146 ALA A O 1
ATOM 1261 N N . LEU A 1 147 ? 119.69685 145.71388 109.49409 1.000 116.92587 147 LEU A N 1
ATOM 1262 C CA . LEU A 1 147 ? 120.63727 146.41543 110.36111 1.000 117.53654 147 LEU A CA 1
ATOM 1263 C C . LEU A 1 147 ? 120.32050 147.90350 110.40731 1.000 118.22785 147 LEU A C 1
ATOM 1264 O O . LEU A 1 147 ? 120.20187 148.49274 111.48821 1.000 119.66420 147 LEU A O 1
ATOM 1280 N N . TRP A 1 148 ? 120.14690 148.52335 109.23738 1.000 130.82432 148 TRP A N 1
ATOM 1281 C CA . TRP A 1 148 ? 119.79058 149.93669 109.20584 1.000 131.85846 148 TRP A CA 1
ATOM 1282 C C . TRP A 1 148 ? 118.56868 150.19503 110.07477 1.000 131.75464 148 TRP A C 1
ATOM 1283 O O . TRP A 1 148 ? 118.58526 151.06667 110.95230 1.000 132.89552 148 TRP A O 1
ATOM 1304 N N . LYS A 1 149 ? 117.50876 149.40978 109.87150 1.000 123.97855 149 LYS A N 1
ATOM 1305 C CA . LYS A 1 149 ? 116.31443 149.56423 110.69230 1.000 124.27812 149 LYS A CA 1
ATOM 1306 C C . LYS A 1 149 ? 116.66888 149.47021 112.16891 1.000 126.13939 149 LYS A C 1
ATOM 1307 O O . LYS A 1 149 ? 116.26364 150.31832 112.97352 1.000 126.36180 149 LYS A O 1
ATOM 1326 N N . LEU A 1 150 ? 117.46315 148.46189 112.53731 1.000 131.53083 150 LEU A N 1
ATOM 1327 C CA . LEU A 1 150 ? 117.88379 148.33160 113.92687 1.000 130.84480 150 LEU A CA 1
ATOM 1328 C C . LEU A 1 150 ? 118.53044 149.62113 114.40996 1.000 131.93124 150 LEU A C 1
ATOM 1329 O O . LEU A 1 150 ? 118.18341 150.14249 115.47674 1.000 133.69365 150 LEU A O 1
ATOM 1345 N N . ALA A 1 151 ? 119.44954 150.17391 113.61458 1.000 137.69599 151 ALA A N 1
ATOM 1346 C CA . ALA A 1 151 ? 120.06089 151.44484 113.98233 1.000 137.42185 151 ALA A CA 1
ATOM 1347 C C . ALA A 1 151 ? 118.98988 152.49686 114.22841 1.000 139.23128 151 ALA A C 1
ATOM 1348 O O . ALA A 1 151 ? 118.98385 153.16409 115.27026 1.000 140.24209 151 ALA A O 1
ATOM 1355 N N . THR A 1 152 ? 118.04543 152.62933 113.29336 1.000 142.81994 152 THR A N 1
ATOM 1356 C CA . THR A 1 152 ? 116.93995 153.55540 113.50355 1.000 142.49320 152 THR A CA 1
ATOM 1357 C C . THR A 1 152 ? 116.21819 153.23682 114.80380 1.000 142.98216 152 THR A C 1
ATOM 1358 O O . THR A 1 152 ? 115.95459 154.13414 115.61383 1.000 142.65417 152 THR A O 1
ATOM 1369 N N . GLU A 1 153 ? 115.92159 151.95584 115.03725 1.000 143.34730 153 GLU A N 1
ATOM 1370 C CA . GLU A 1 153 ? 115.30208 151.56975 116.29822 1.000 143.44566 153 GLU A CA 1
ATOM 1371 C C . GLU A 1 153 ? 116.14039 152.04888 117.47364 1.000 144.26619 153 GLU A C 1
ATOM 1372 O O . GLU A 1 153 ? 115.61070 152.62945 118.42938 1.000 143.94950 153 GLU A O 1
ATOM 1384 N N . GLY A 1 154 ? 117.45854 151.85064 117.40286 1.000 146.66643 154 GLY A N 1
ATOM 1385 C CA . GLY A 1 154 ? 118.31955 152.35116 118.45894 1.000 145.57553 154 GLY A CA 1
ATOM 1386 C C . GLY A 1 154 ? 118.15401 153.84304 118.66284 1.000 148.09046 154 GLY A C 1
ATOM 1387 O O . GLY A 1 154 ? 118.05313 154.31830 119.79716 1.000 148.20026 154 GLY A O 1
ATOM 1391 N N . PHE A 1 155 ? 118.08952 154.59985 117.56482 1.000 151.58748 155 PHE A N 1
ATOM 1392 C CA . PHE A 1 155 ? 117.85193 156.03275 117.68244 1.000 150.30903 155 PHE A CA 1
ATOM 1393 C C . PHE A 1 155 ? 116.51593 156.29827 118.36031 1.000 150.25873 155 PHE A C 1
ATOM 1394 O O . PHE A 1 155 ? 116.41017 157.18357 119.21772 1.000 150.09395 155 PHE A O 1
ATOM 1411 N N . ARG A 1 156 ? 115.48598 155.52564 118.00409 1.000 147.61400 156 ARG A N 1
ATOM 1412 C CA . ARG A 1 156 ? 114.20357 155.66544 118.68222 1.000 147.68092 156 ARG A CA 1
ATOM 1413 C C . ARG A 1 156 ? 114.34076 155.38488 120.17090 1.000 148.39160 156 ARG A C 1
ATOM 1414 O O . ARG A 1 156 ? 113.64253 155.99857 120.98602 1.000 148.07414 156 ARG A O 1
ATOM 1435 N N . HIS A 1 157 ? 115.23154 154.46563 120.54482 1.000 150.15904 157 HIS A N 1
ATOM 1436 C CA . HIS A 1 157 ? 115.49506 154.19639 121.95080 1.000 149.43979 157 HIS A CA 1
ATOM 1437 C C . HIS A 1 157 ? 116.37555 155.25758 122.59561 1.000 148.90577 157 HIS A C 1
ATOM 1438 O O . HIS A 1 157 ? 116.37932 155.37060 123.82626 1.000 147.73776 157 HIS A O 1
ATOM 1452 N N . PHE A 1 158 ? 117.11728 156.03354 121.80090 1.000 152.64993 158 PHE A N 1
ATOM 1453 C CA . PHE A 1 158 ? 117.94704 157.08996 122.37023 1.000 153.30314 158 PHE A CA 1
ATOM 1454 C C . PHE A 1 158 ? 117.09264 158.18041 123.00393 1.000 153.41530 158 PHE A C 1
ATOM 1455 O O . PHE A 1 158 ? 117.41236 158.67435 124.09165 1.000 152.60717 158 PHE A O 1
ATOM 1472 N N . GLN A 1 159 ? 116.00649 158.56707 122.34257 1.000 147.06664 159 GLN A N 1
ATOM 1473 C CA . GLN A 1 159 ? 115.12843 159.61210 122.85412 1.000 146.55136 159 GLN A CA 1
ATOM 1474 C C . GLN A 1 159 ? 113.75096 159.52793 122.20520 1.000 144.56073 159 GLN A C 1
ATOM 1475 O O . GLN A 1 159 ? 113.47715 158.61769 121.42325 1.000 143.64882 159 GLN A O 1
ATOM 1489 N N . ARG A 1 165 ? 99.83353 161.16051 118.75341 1.000 127.63655 165 ARG A N 1
ATOM 1490 C CA . ARG A 1 165 ? 100.20100 162.02015 119.87148 1.000 128.76317 165 ARG A CA 1
ATOM 1491 C C . ARG A 1 165 ? 99.43747 161.60267 121.13015 1.000 128.44245 165 ARG A C 1
ATOM 1492 O O . ARG A 1 165 ? 99.88384 160.72087 121.86295 1.000 126.84428 165 ARG A O 1
ATOM 1513 N N . TYR A 1 166 ? 98.28714 162.22652 121.37511 1.000 127.05328 166 TYR A N 1
ATOM 1514 C CA . TYR A 1 166 ? 97.44838 161.94142 122.53734 1.000 125.73585 166 TYR A CA 1
ATOM 1515 C C . TYR A 1 166 ? 96.02230 161.75368 122.02889 1.000 124.99649 166 TYR A C 1
ATOM 1516 O O . TYR A 1 166 ? 95.23604 162.70307 121.98682 1.000 124.32983 166 TYR A O 1
ATOM 1534 N N . PHE A 1 167 ? 95.69195 160.52467 121.64465 1.000 117.35103 167 PHE A N 1
ATOM 1535 C CA . PHE A 1 167 ? 94.37891 160.18879 121.11522 1.000 117.01246 167 PHE A CA 1
ATOM 1536 C C . PHE A 1 167 ? 93.67249 159.23403 122.06668 1.000 115.63458 167 PHE A C 1
ATOM 1537 O O . PHE A 1 167 ? 94.29665 158.33256 122.63489 1.000 115.15667 167 PHE A O 1
ATOM 1554 N N . ASP A 1 168 ? 92.36925 159.43901 122.23806 1.000 106.64066 168 ASP A N 1
ATOM 1555 C CA . ASP A 1 168 ? 91.56916 158.64703 123.16519 1.000 105.81420 168 ASP A CA 1
ATOM 1556 C C . ASP A 1 168 ? 91.22038 157.32037 122.50250 1.000 105.34869 168 ASP A C 1
ATOM 1557 O O . ASP A 1 168 ? 90.51191 157.28984 121.49111 1.000 104.23199 168 ASP A O 1
ATOM 1566 N N . ILE A 1 169 ? 91.71975 156.22353 123.07215 1.000 96.55292 169 ILE A N 1
ATOM 1567 C CA . ILE A 1 169 ? 91.37121 154.90652 122.55312 1.000 94.42918 169 ILE A CA 1
ATOM 1568 C C . ILE A 1 169 ? 90.03597 154.44078 123.12039 1.000 93.30634 169 ILE A C 1
ATOM 1569 O O . ILE A 1 169 ? 89.39528 153.54993 122.55164 1.000 92.55416 169 ILE A O 1
ATOM 1585 N N . LEU A 1 170 ? 89.58751 155.02775 124.22885 1.000 88.24190 170 LEU A N 1
ATOM 1586 C CA . LEU A 1 170 ? 88.31531 154.66043 124.83663 1.000 86.34377 170 LEU A CA 1
ATOM 1587 C C . LEU A 1 170 ? 87.73942 155.90953 125.48342 1.000 85.70220 170 LEU A C 1
ATOM 1588 O O . LEU A 1 170 ? 88.25762 156.37180 126.50447 1.000 89.20167 170 LEU A O 1
ATOM 1604 N N . LYS A 1 171 ? 86.67686 156.45158 124.89755 1.000 94.25423 171 LYS A N 1
ATOM 1605 C CA . LYS A 1 171 ? 86.12040 157.72197 125.34312 1.000 95.40502 171 LYS A CA 1
ATOM 1606 C C . LYS A 1 171 ? 85.41346 157.53431 126.68544 1.000 96.24892 171 LYS A C 1
ATOM 1607 O O . LYS A 1 171 ? 85.38305 156.44050 127.25466 1.000 97.47860 171 LYS A O 1
ATOM 1626 N N . SER A 1 172 ? 84.83559 158.61391 127.20756 1.000 94.05348 172 SER A N 1
ATOM 1627 C CA . SER A 1 172 ? 84.19403 158.57373 128.51537 1.000 95.28149 172 SER A CA 1
ATOM 1628 C C . SER A 1 172 ? 83.00649 157.61931 128.50239 1.000 97.30136 172 SER A C 1
ATOM 1629 O O . SER A 1 172 ? 82.27725 157.53209 127.51009 1.000 96.15989 172 SER A O 1
ATOM 1637 N N . MET A 1 173 ? 82.81454 156.89981 129.60815 1.000 96.31036 173 MET A N 1
ATOM 1638 C CA . MET A 1 173 ? 81.69385 155.98207 129.74940 1.000 93.04198 173 MET A CA 1
ATOM 1639 C C . MET A 1 173 ? 81.27813 155.89813 131.20954 1.000 91.53120 173 MET A C 1
ATOM 1640 O O . MET A 1 173 ? 81.92725 156.45128 132.09943 1.000 94.49925 173 MET A O 1
ATOM 1654 N N . ASP A 1 174 ? 80.17405 155.19241 131.43744 1.000 94.54402 174 ASP A N 1
ATOM 1655 C CA . ASP A 1 174 ? 79.67181 154.88426 132.76856 1.000 95.34829 174 ASP A CA 1
ATOM 1656 C C . ASP A 1 174 ? 79.16347 153.45096 132.75844 1.000 94.68670 174 ASP A C 1
ATOM 1657 O O . ASP A 1 174 ? 78.44108 153.05794 131.83706 1.000 98.15445 174 ASP A O 1
ATOM 1666 N N . ALA A 1 175 ? 79.53948 152.66811 133.76706 1.000 88.51883 175 ALA A N 1
ATOM 1667 C CA . ALA A 1 175 ? 79.06968 151.29085 133.82570 1.000 86.75735 175 ALA A CA 1
ATOM 1668 C C . ALA A 1 175 ? 79.21062 150.75559 135.24127 1.000 89.11008 175 ALA A C 1
ATOM 1669 O O . ALA A 1 175 ? 79.99657 151.26283 136.04775 1.000 96.71314 175 ALA A O 1
ATOM 1676 N N . ILE A 1 176 ? 78.42756 149.71509 135.52529 1.000 89.29062 176 ILE A N 1
ATOM 1677 C CA . ILE A 1 176 ? 78.46072 149.02505 136.80891 1.000 91.01609 176 ILE A CA 1
ATOM 1678 C C . ILE A 1 176 ? 78.09569 147.56328 136.59166 1.000 90.09416 176 ILE A C 1
ATOM 1679 O O . ILE A 1 176 ? 77.01179 147.25030 136.08735 1.000 90.07310 176 ILE A O 1
ATOM 1695 N N . MET A 1 177 ? 78.99544 146.66185 136.97449 1.000 84.07679 177 MET A N 1
ATOM 1696 C CA . MET A 1 177 ? 78.77434 145.22488 136.89049 1.000 82.03333 177 MET A CA 1
ATOM 1697 C C . MET A 1 177 ? 78.81048 144.65772 138.30074 1.000 86.19248 177 MET A C 1
ATOM 1698 O O . MET A 1 177 ? 79.77855 144.88012 139.03835 1.000 90.96527 177 MET A O 1
ATOM 1712 N N . ARG A 1 178 ? 77.76311 143.93218 138.66792 1.000 88.23075 178 ARG A N 1
ATOM 1713 C CA . ARG A 1 178 ? 77.59851 143.36977 139.99565 1.000 89.78412 178 ARG A CA 1
ATOM 1714 C C . ARG A 1 178 ? 77.82011 141.86623 139.96923 1.000 89.50496 178 ARG A C 1
ATOM 1715 O O . ARG A 1 178 ? 77.69210 141.22639 138.92180 1.000 88.84803 178 ARG A O 1
ATOM 1736 N N . PRO A 1 179 ? 78.15981 141.26252 141.10711 1.000 83.92547 179 PRO A N 1
ATOM 1737 C CA . PRO A 1 179 ? 78.32437 139.80520 141.13647 1.000 82.29304 179 PRO A CA 1
ATOM 1738 C C . PRO A 1 179 ? 77.04252 139.09707 140.72656 1.000 82.18407 179 PRO A C 1
ATOM 1739 O O . PRO A 1 179 ? 75.93849 139.51495 141.08054 1.000 81.08198 179 PRO A O 1
ATOM 1750 N N . GLY A 1 180 ? 77.19987 138.01146 139.97603 1.000 80.74622 180 GLY A N 1
ATOM 1751 C CA . GLY A 1 180 ? 76.07151 137.22368 139.52982 1.000 79.23811 180 GLY A CA 1
ATOM 1752 C C . GLY A 1 180 ? 75.44321 137.66992 138.23004 1.000 78.37653 180 GLY A C 1
ATOM 1753 O O . GLY A 1 180 ? 74.32760 137.23365 137.92282 1.000 77.54361 180 GLY A O 1
ATOM 1757 N N . GLU A 1 181 ? 76.11410 138.52275 137.45842 1.000 79.77664 181 GLU A N 1
ATOM 1758 C CA . GLU A 1 181 ? 75.59912 139.00191 136.18294 1.000 80.66781 181 GLU A CA 1
ATOM 1759 C C . GLU A 1 181 ? 76.63061 138.74459 135.09646 1.000 82.80883 181 GLU A C 1
ATOM 1760 O O . GLU A 1 181 ? 77.80629 139.08493 135.25955 1.000 82.35846 181 GLU A O 1
ATOM 1772 N N . LEU A 1 182 ? 76.18754 138.15155 133.99153 1.000 75.12313 182 LEU A N 1
ATOM 1773 C CA . LEU A 1 182 ? 77.04255 137.87496 132.84481 1.000 72.95320 182 LEU A CA 1
ATOM 1774 C C . LEU A 1 182 ? 76.90022 139.02120 131.85109 1.000 74.39554 182 LEU A C 1
ATOM 1775 O O . LEU A 1 182 ? 75.80821 139.25638 131.32331 1.000 76.87401 182 LEU A O 1
ATOM 1791 N N . THR A 1 183 ? 77.99960 139.72827 131.59847 1.000 76.28053 183 THR A N 1
ATOM 1792 C CA . THR A 1 183 ? 77.99146 140.92890 130.77752 1.000 73.24223 183 THR A CA 1
ATOM 1793 C C . THR A 1 183 ? 78.77977 140.69913 129.49544 1.000 73.95390 183 THR A C 1
ATOM 1794 O O . THR A 1 183 ? 79.81880 140.02660 129.49122 1.000 75.08493 183 THR A O 1
ATOM 1805 N N . VAL A 1 184 ? 78.27272 141.27416 128.40624 1.000 73.67035 184 VAL A N 1
ATOM 1806 C CA . VAL A 1 184 ? 78.84698 141.09660 127.07847 1.000 74.07943 184 VAL A CA 1
ATOM 1807 C C . VAL A 1 184 ? 79.16093 142.46130 126.48213 1.000 76.72700 184 VAL A C 1
ATOM 1808 O O . VAL A 1 184 ? 78.32207 143.36995 126.51469 1.000 78.44770 184 VAL A O 1
ATOM 1821 N N . VAL A 1 185 ? 80.36643 142.59667 125.93872 1.000 77.93944 185 VAL A N 1
ATOM 1822 C CA . VAL A 1 185 ? 80.76309 143.78053 125.18566 1.000 74.68677 185 VAL A CA 1
ATOM 1823 C C . VAL A 1 185 ? 80.65635 143.46104 123.70039 1.000 78.83727 185 VAL A C 1
ATOM 1824 O O . VAL A 1 185 ? 81.19005 142.44890 123.23112 1.000 77.19916 185 VAL A O 1
ATOM 1837 N N . LEU A 1 186 ? 79.96032 144.32014 122.96227 1.000 85.47463 186 LEU A N 1
ATOM 1838 C CA . LEU A 1 186 ? 79.68004 144.11329 121.55086 1.000 85.23549 186 LEU A CA 1
ATOM 1839 C C . LEU A 1 186 ? 80.28233 145.24343 120.72848 1.000 88.42573 186 LEU A C 1
ATOM 1840 O O . LEU A 1 186 ? 80.45019 146.36675 121.21231 1.000 85.45827 186 LEU A O 1
ATOM 1856 N N . GLY A 1 187 ? 80.60370 144.93409 119.48353 1.000 96.38046 187 GLY A N 1
ATOM 1857 C CA . GLY A 1 187 ? 81.15628 145.91199 118.57100 1.000 95.10446 187 GLY A CA 1
ATOM 1858 C C . GLY A 1 187 ? 81.95824 145.24661 117.48102 1.000 96.03341 187 GLY A C 1
ATOM 1859 O O . GLY A 1 187 ? 82.42024 144.11164 117.60717 1.000 94.96151 187 GLY A O 1
ATOM 1863 N N . ARG A 1 188 ? 82.12436 145.97603 116.38144 1.000 98.93730 188 ARG A N 1
ATOM 1864 C CA . ARG A 1 188 ? 82.91331 145.47511 115.27336 1.000 96.21124 188 ARG A CA 1
ATOM 1865 C C . ARG A 1 188 ? 84.38663 145.42695 115.66684 1.000 95.31933 188 ARG A C 1
ATOM 1866 O O . ARG A 1 188 ? 84.81206 146.11441 116.59767 1.000 97.12742 188 ARG A O 1
ATOM 1887 N N . PRO A 1 189 ? 85.18762 144.61704 114.97657 1.000 90.61880 189 PRO A N 1
ATOM 1888 C CA . PRO A 1 189 ? 86.62051 144.57903 115.28663 1.000 94.33894 189 PRO A CA 1
ATOM 1889 C C . PRO A 1 189 ? 87.23750 145.96517 115.17950 1.000 94.79376 189 PRO A C 1
ATOM 1890 O O . PRO A 1 189 ? 86.92674 146.73680 114.27006 1.000 95.14580 189 PRO A O 1
ATOM 1901 N N . GLY A 1 190 ? 88.11887 146.27710 116.12558 1.000 89.82337 190 GLY A N 1
ATOM 1902 C CA . GLY A 1 190 ? 88.72333 147.58789 116.20501 1.000 89.04962 190 GLY A CA 1
ATOM 1903 C C . GLY A 1 190 ? 87.93123 148.60830 116.99218 1.000 87.63415 190 GLY A C 1
ATOM 1904 O O . GLY A 1 190 ? 88.40231 149.74121 117.15344 1.000 90.01817 190 GLY A O 1
ATOM 1908 N N . ALA A 1 191 ? 86.74475 148.24911 117.48701 1.000 89.36015 191 ALA A N 1
ATOM 1909 C CA . ALA A 1 191 ? 85.95409 149.19436 118.26813 1.000 90.23125 191 ALA A CA 1
ATOM 1910 C C . ALA A 1 191 ? 86.65943 149.56466 119.56604 1.000 92.78494 191 ALA A C 1
ATOM 1911 O O . ALA A 1 191 ? 86.62112 150.72574 119.98945 1.000 92.76560 191 ALA A O 1
ATOM 1918 N N . GLY A 1 192 ? 87.30335 148.59424 120.21119 1.000 93.76551 192 GLY A N 1
ATOM 1919 C CA . GLY A 1 192 ? 88.01004 148.84026 121.45335 1.000 88.43218 192 GLY A CA 1
ATOM 1920 C C . GLY A 1 192 ? 87.51108 147.99048 122.60345 1.000 87.85425 192 GLY A C 1
ATOM 1921 O O . GLY A 1 192 ? 87.64671 148.37353 123.76837 1.000 91.11678 192 GLY A O 1
ATOM 1925 N N . CYS A 1 193 ? 86.92423 146.83347 122.28995 1.000 82.61040 193 CYS A N 1
ATOM 1926 C CA . CYS A 1 193 ? 86.46147 145.93347 123.34121 1.000 77.32003 193 CYS A CA 1
ATOM 1927 C C . CYS A 1 193 ? 87.63265 145.33366 124.10866 1.000 79.35733 193 CYS A C 1
ATOM 1928 O O . CYS A 1 193 ? 87.59154 145.23639 125.34194 1.000 85.92552 193 CYS A O 1
ATOM 1936 N N . SER A 1 194 ? 88.68548 144.92484 123.39703 1.000 73.53497 194 SER A N 1
ATOM 1937 C CA . SER A 1 194 ? 89.83969 144.33448 124.06462 1.000 70.32690 194 SER A CA 1
ATOM 1938 C C . SER A 1 194 ? 90.47134 145.32059 125.03476 1.000 69.21233 194 SER A C 1
ATOM 1939 O O . SER A 1 194 ? 90.84949 144.94909 126.15070 1.000 76.35171 194 SER A O 1
ATOM 1947 N N . THR A 1 195 ? 90.59445 146.58419 124.62841 1.000 76.67858 195 THR A N 1
ATOM 1948 C CA . THR A 1 195 ? 91.15945 147.58840 125.52144 1.000 76.04087 195 THR A CA 1
ATOM 1949 C C . THR A 1 195 ? 90.26830 147.80503 126.73807 1.000 75.90583 195 THR A C 1
ATOM 1950 O O . THR A 1 195 ? 90.76795 147.97114 127.85572 1.000 82.37619 195 THR A O 1
ATOM 1961 N N . LEU A 1 196 ? 88.94699 147.80667 126.54560 1.000 72.49489 196 LEU A N 1
ATOM 1962 C CA . LEU A 1 196 ? 88.04347 147.98038 127.67897 1.000 71.36516 196 LEU A CA 1
ATOM 1963 C C . LEU A 1 196 ? 88.18113 146.83532 128.67280 1.000 71.97606 196 LEU A C 1
ATOM 1964 O O . LEU A 1 196 ? 88.23081 147.05977 129.88837 1.000 77.52756 196 LEU A O 1
ATOM 1980 N N . LEU A 1 197 ? 88.24512 145.59792 128.17818 1.000 64.47868 197 LEU A N 1
ATOM 1981 C CA . LEU A 1 197 ? 88.36823 144.46443 129.08765 1.000 65.39051 197 LEU A CA 1
ATOM 1982 C C . LEU A 1 197 ? 89.74205 144.41904 129.74433 1.000 68.58299 197 LEU A C 1
ATOM 1983 O O . LEU A 1 197 ? 89.85985 143.98423 130.89484 1.000 71.81652 197 LEU A O 1
ATOM 1999 N N . LYS A 1 198 ? 90.78783 144.86047 129.04276 1.000 69.14961 198 LYS A N 1
ATOM 2000 C CA . LYS A 1 198 ? 92.09543 144.98032 129.67775 1.000 61.79076 198 LYS A CA 1
ATOM 2001 C C . LYS A 1 198 ? 92.06605 146.01832 130.79071 1.000 65.23695 198 LYS A C 1
ATOM 2002 O O . LYS A 1 198 ? 92.65489 145.81196 131.85726 1.000 74.53946 198 LYS A O 1
ATOM 2021 N N . THR A 1 199 ? 91.38924 147.14373 130.55791 1.000 67.90764 199 THR A N 1
ATOM 2022 C CA . THR A 1 199 ? 91.27604 148.16623 131.59116 1.000 66.10508 199 THR A CA 1
ATOM 2023 C C . THR A 1 199 ? 90.50302 147.64809 132.79607 1.000 72.03006 199 THR A C 1
ATOM 2024 O O . THR A 1 199 ? 90.88541 147.90207 133.94395 1.000 76.18164 199 THR A O 1
ATOM 2035 N N . ILE A 1 200 ? 89.40771 146.92404 132.55697 1.000 69.95305 200 ILE A N 1
ATOM 2036 C CA . ILE A 1 200 ? 88.60727 146.41087 133.66586 1.000 68.01637 200 ILE A CA 1
ATOM 2037 C C . ILE A 1 200 ? 89.42180 145.43096 134.49954 1.000 68.85014 200 ILE A C 1
ATOM 2038 O O . ILE A 1 200 ? 89.37780 145.45818 135.73480 1.000 70.48193 200 ILE A O 1
ATOM 2054 N N . ALA A 1 201 ? 90.17126 144.54918 133.84334 1.000 62.62006 201 ALA A N 1
ATOM 2055 C CA . ALA A 1 201 ? 90.99329 143.56389 134.53263 1.000 60.21534 201 ALA A CA 1
ATOM 2056 C C . ALA A 1 201 ? 92.34703 144.11479 134.96182 1.000 62.77222 201 ALA A C 1
ATOM 2057 O O . ALA A 1 201 ? 93.23616 143.32864 135.30281 1.000 64.11627 201 ALA A O 1
ATOM 2064 N N . VAL A 1 202 ? 92.52191 145.43504 134.95171 1.000 67.03771 202 VAL A N 1
ATOM 2065 C CA . VAL A 1 202 ? 93.76266 146.06973 135.38335 1.000 64.75239 202 VAL A CA 1
ATOM 2066 C C . VAL A 1 202 ? 94.95100 145.43895 134.66993 1.000 65.10602 202 VAL A C 1
ATOM 2067 O O . VAL A 1 202 ? 95.83075 144.84878 135.30575 1.000 65.31054 202 VAL A O 1
ATOM 2080 N N . ASN A 1 203 ? 94.98280 145.56062 133.34629 1.000 71.58506 203 ASN A N 1
ATOM 2081 C CA . ASN A 1 203 ? 96.10711 145.13188 132.52289 1.000 69.63610 203 ASN A CA 1
ATOM 2082 C C . ASN A 1 203 ? 96.56166 146.27576 131.63000 1.000 75.69121 203 ASN A C 1
ATOM 2083 O O . ASN A 1 203 ? 96.93666 146.08049 130.47060 1.000 77.52534 203 ASN A O 1
ATOM 2094 N N . THR A 1 204 ? 96.54029 147.49493 132.16711 1.000 76.05215 204 THR A N 1
ATOM 2095 C CA . THR A 1 204 ? 96.84897 148.69629 131.39349 1.000 73.37692 204 THR A CA 1
ATOM 2096 C C . THR A 1 204 ? 98.35856 148.77393 131.18391 1.000 78.75666 204 THR A C 1
ATOM 2097 O O . THR A 1 204 ? 99.06463 149.59701 131.77098 1.000 80.55482 204 THR A O 1
ATOM 2108 N N . TYR A 1 205 ? 98.85924 147.89299 130.32158 1.000 86.03546 205 TYR A N 1
ATOM 2109 C CA . TYR A 1 205 ? 100.26836 147.85623 129.93482 1.000 86.75838 205 TYR A CA 1
ATOM 2110 C C . TYR A 1 205 ? 100.33329 148.15035 128.43984 1.000 87.59722 205 TYR A C 1
ATOM 2111 O O . TYR A 1 205 ? 100.21512 147.24492 127.61094 1.000 88.37072 205 TYR A O 1
ATOM 2129 N N . GLY A 1 206 ? 100.52488 149.42197 128.10164 1.000 87.00459 206 GLY A N 1
ATOM 2130 C CA . GLY A 1 206 ? 100.54229 149.84834 126.71703 1.000 85.62461 206 GLY A CA 1
ATOM 2131 C C . GLY A 1 206 ? 99.73204 151.10804 126.49747 1.000 84.16519 206 GLY A C 1
ATOM 2132 O O . GLY A 1 206 ? 99.77659 151.70469 125.41800 1.000 85.22280 206 GLY A O 1
ATOM 2136 N N . PHE A 1 207 ? 98.98323 151.52042 127.51755 1.000 79.21165 207 PHE A N 1
ATOM 2137 C CA . PHE A 1 207 ? 98.18810 152.73518 127.44524 1.000 80.14540 207 PHE A CA 1
ATOM 2138 C C . PHE A 1 207 ? 97.94452 153.24309 128.85721 1.000 80.67647 207 PHE A C 1
ATOM 2139 O O . PHE A 1 207 ? 98.08921 152.50765 129.83644 1.000 80.04536 207 PHE A O 1
ATOM 2156 N N . HIS A 1 208 ? 97.57644 154.51462 128.95044 1.000 90.85911 208 HIS A N 1
ATOM 2157 C CA . HIS A 1 208 ? 97.30820 155.16048 130.22490 1.000 92.32465 208 HIS A CA 1
ATOM 2158 C C . HIS A 1 208 ? 95.80614 155.30794 130.43562 1.000 90.77556 208 HIS A C 1
ATOM 2159 O O . HIS A 1 208 ? 94.99506 155.03577 129.54878 1.000 93.43271 208 HIS A O 1
ATOM 2173 N N . ILE A 1 209 ? 95.44320 155.74873 131.63643 1.000 86.81060 209 ILE A N 1
ATOM 2174 C CA . ILE A 1 209 ? 94.05432 155.95485 132.02406 1.000 85.86279 209 ILE A CA 1
ATOM 2175 C C . ILE A 1 209 ? 93.89160 157.40006 132.46845 1.000 87.92559 209 ILE A C 1
ATOM 2176 O O . ILE A 1 209 ? 94.72326 157.92668 133.21535 1.000 93.72144 209 ILE A O 1
ATOM 2192 N N . GLY A 1 210 ? 92.82024 158.03910 132.00611 1.000 96.49951 210 GLY A N 1
ATOM 2193 C CA . GLY A 1 210 ? 92.60383 159.43312 132.34193 1.000 98.75334 210 GLY A CA 1
ATOM 2194 C C . GLY A 1 210 ? 92.47584 159.64163 133.83834 1.000 98.57573 210 GLY A C 1
ATOM 2195 O O . GLY A 1 210 ? 91.96080 158.79369 134.56924 1.000 95.85142 210 GLY A O 1
ATOM 2199 N N . LYS A 1 211 ? 92.95699 160.79949 134.29612 1.000 106.21864 211 LYS A N 1
ATOM 2200 C CA . LYS A 1 211 ? 92.93725 161.10305 135.72198 1.000 106.85514 211 LYS A CA 1
ATOM 2201 C C . LYS A 1 211 ? 91.53548 161.40824 136.23123 1.000 105.70315 211 LYS A C 1
ATOM 2202 O O . LYS A 1 211 ? 91.26505 161.20409 137.41932 1.000 105.78501 211 LYS A O 1
ATOM 2221 N N . GLU A 1 212 ? 90.64224 161.89155 135.36833 1.000 100.43451 212 GLU A N 1
ATOM 2222 C CA . GLU A 1 212 ? 89.27276 162.17781 135.77420 1.000 102.62376 212 GLU A CA 1
ATOM 2223 C C . GLU A 1 212 ? 88.45790 160.91915 136.04126 1.000 102.07749 212 GLU A C 1
ATOM 2224 O O . GLU A 1 212 ? 87.39889 161.00925 136.67164 1.000 99.14897 212 GLU A O 1
ATOM 2236 N N . SER A 1 213 ? 88.92088 159.75983 135.58362 1.000 98.38107 213 SER A N 1
ATOM 2237 C CA . SER A 1 213 ? 88.17711 158.52465 135.77244 1.000 97.52043 213 SER A CA 1
ATOM 2238 C C . SER A 1 213 ? 88.17296 158.11782 137.24075 1.000 95.06854 213 SER A C 1
ATOM 2239 O O . SER A 1 213 ? 89.01920 158.54324 138.03108 1.000 96.01969 213 SER A O 1
ATOM 2247 N N . GLN A 1 214 ? 87.20128 157.28163 137.60251 1.000 90.53449 214 GLN A N 1
ATOM 2248 C CA . GLN A 1 214 ? 87.06712 156.78132 138.97079 1.000 91.70714 214 GLN A CA 1
ATOM 2249 C C . GLN A 1 214 ? 86.54415 155.35115 138.88506 1.000 91.83557 214 GLN A C 1
ATOM 2250 O O . GLN A 1 214 ? 85.35415 155.13449 138.64149 1.000 92.08033 214 GLN A O 1
ATOM 2264 N N . ILE A 1 215 ? 87.43438 154.38368 139.08796 1.000 85.57383 215 ILE A N 1
ATOM 2265 C CA . ILE A 1 215 ? 87.10116 152.96451 139.04480 1.000 82.73430 215 ILE A CA 1
ATOM 2266 C C . ILE A 1 215 ? 87.08440 152.44063 140.47250 1.000 83.37236 215 ILE A C 1
ATOM 2267 O O . ILE A 1 215 ? 88.05309 152.62799 141.21825 1.000 85.97164 215 ILE A O 1
ATOM 2283 N N . THR A 1 216 ? 85.98924 151.78750 140.85464 1.000 85.38376 216 THR A N 1
ATOM 2284 C CA . THR A 1 216 ? 85.81225 151.27372 142.20649 1.000 85.11298 216 THR A CA 1
ATOM 2285 C C . THR A 1 216 ? 85.47253 149.79270 142.12920 1.000 85.92911 216 THR A C 1
ATOM 2286 O O . THR A 1 216 ? 84.48021 149.41150 141.49759 1.000 89.06371 216 THR A O 1
ATOM 2297 N N . TYR A 1 217 ? 86.29844 148.96310 142.76836 1.000 77.05476 217 TYR A N 1
ATOM 2298 C CA . TYR A 1 217 ? 86.08760 147.51751 142.80883 1.000 77.56607 217 TYR A CA 1
ATOM 2299 C C . TYR A 1 217 ? 85.44867 147.16169 144.14796 1.000 79.87711 217 TYR A C 1
ATOM 2300 O O . TYR A 1 217 ? 86.08391 146.61496 145.04834 1.000 82.05432 217 TYR A O 1
ATOM 2318 N N . ASP A 1 218 ? 84.16116 147.47544 144.27188 1.000 88.46887 218 ASP A N 1
ATOM 2319 C CA . ASP A 1 218 ? 83.40309 147.16400 145.48276 1.000 89.86181 218 ASP A CA 1
ATOM 2320 C C . ASP A 1 218 ? 84.01623 147.84222 146.70582 1.000 91.24644 218 ASP A C 1
ATOM 2321 O O . ASP A 1 218 ? 83.93675 147.33463 147.82613 1.000 90.93290 218 ASP A O 1
ATOM 2330 N N . GLY A 1 219 ? 84.63184 149.00260 146.48864 1.000 88.37281 219 GLY A N 1
ATOM 2331 C CA . GLY A 1 219 ? 85.25792 149.76790 147.54482 1.000 88.77166 219 GLY A CA 1
ATOM 2332 C C . GLY A 1 219 ? 86.76940 149.82444 147.47895 1.000 88.10437 219 GLY A C 1
ATOM 2333 O O . GLY A 1 219 ? 87.36770 150.67947 148.14277 1.000 87.86120 219 GLY A O 1
ATOM 2337 N N . LEU A 1 220 ? 87.40148 148.95020 146.70292 1.000 86.82174 220 LEU A N 1
ATOM 2338 C CA . LEU A 1 220 ? 88.84852 148.94567 146.56079 1.000 85.96969 220 LEU A CA 1
ATOM 2339 C C . LEU A 1 220 ? 89.24836 149.90674 145.44078 1.000 86.79619 220 LEU A C 1
ATOM 2340 O O . LEU A 1 220 ? 88.43200 150.68381 144.93977 1.000 90.61472 220 LEU A O 1
ATOM 2356 N N . SER A 1 221 ? 90.51140 149.87043 145.04176 1.000 82.12056 221 SER A N 1
ATOM 2357 C CA . SER A 1 221 ? 91.05086 150.73517 144.00575 1.000 82.35899 221 SER A CA 1
ATOM 2358 C C . SER A 1 221 ? 91.89180 149.91284 143.04505 1.000 80.62099 221 SER A C 1
ATOM 2359 O O . SER A 1 221 ? 92.37344 148.83167 143.39902 1.000 84.43896 221 SER A O 1
ATOM 2367 N N . PRO A 1 222 ? 92.08663 150.39550 141.81418 1.000 75.49852 222 PRO A N 1
ATOM 2368 C CA . PRO A 1 222 ? 92.89328 149.61786 140.85839 1.000 75.90926 222 PRO A CA 1
ATOM 2369 C C . PRO A 1 222 ? 94.28412 149.29975 141.37358 1.000 79.28181 222 PRO A C 1
ATOM 2370 O O . PRO A 1 222 ? 94.77139 148.17751 141.18640 1.000 85.32332 222 PRO A O 1
ATOM 2381 N N . HIS A 1 223 ? 94.93741 150.25822 142.03272 1.000 85.87176 223 HIS A N 1
ATOM 2382 C CA . HIS A 1 223 ? 96.24066 149.98119 142.62530 1.000 86.84861 223 HIS A CA 1
ATOM 2383 C C . HIS A 1 223 ? 96.12208 148.95127 143.73883 1.000 85.88738 223 HIS A C 1
ATOM 2384 O O . HIS A 1 223 ? 96.98617 148.07973 143.88111 1.000 86.23245 223 HIS A O 1
ATOM 2398 N N . ASP A 1 224 ? 95.05944 149.03889 144.54051 1.000 85.20892 224 ASP A N 1
ATOM 2399 C CA . ASP A 1 224 ? 94.84723 148.05548 145.59581 1.000 82.74901 224 ASP A CA 1
ATOM 2400 C C . ASP A 1 224 ? 94.68656 146.65705 145.01586 1.000 80.03182 224 ASP A C 1
ATOM 2401 O O . ASP A 1 224 ? 95.25325 145.69067 145.53772 1.000 80.16357 224 ASP A O 1
ATOM 2410 N N . ILE A 1 225 ? 93.91653 146.52909 143.93464 1.000 77.44296 225 ILE A N 1
ATOM 2411 C CA . ILE A 1 225 ? 93.73372 145.22568 143.30579 1.000 76.94923 225 ILE A CA 1
ATOM 2412 C C . ILE A 1 225 ? 95.05030 144.72137 142.73172 1.000 76.49045 225 ILE A C 1
ATOM 2413 O O . ILE A 1 225 ? 95.38896 143.53995 142.86334 1.000 84.01811 225 ILE A O 1
ATOM 2429 N N . GLU A 1 226 ? 95.80926 145.60237 142.08034 1.000 79.93264 226 GLU A N 1
ATOM 2430 C CA . GLU A 1 226 ? 97.04761 145.18006 141.43522 1.000 78.65106 226 GLU A CA 1
ATOM 2431 C C . GLU A 1 226 ? 98.08612 144.74309 142.46282 1.000 81.27777 226 GLU A C 1
ATOM 2432 O O . GLU A 1 226 ? 98.79217 143.74852 142.26215 1.000 78.91872 226 GLU A O 1
ATOM 2444 N N . ARG A 1 227 ? 98.18684 145.46640 143.57977 1.000 90.62385 227 ARG A N 1
ATOM 2445 C CA . ARG A 1 227 ? 99.32280 145.27815 144.47633 1.000 90.60092 227 ARG A CA 1
ATOM 2446 C C . ARG A 1 227 ? 99.18939 143.99519 145.28897 1.000 89.43406 227 ARG A C 1
ATOM 2447 O O . ARG A 1 227 ? 100.02739 143.09298 145.17778 1.000 89.68153 227 ARG A O 1
ATOM 2468 N N . HIS A 1 228 ? 98.13901 143.88866 146.11259 1.000 82.52184 228 HIS A N 1
ATOM 2469 C CA . HIS A 1 228 ? 98.03605 142.75773 147.02834 1.000 83.70371 228 HIS A CA 1
ATOM 2470 C C . HIS A 1 228 ? 96.66181 142.09522 147.00619 1.000 83.86194 228 HIS A C 1
ATOM 2471 O O . HIS A 1 228 ? 96.26923 141.47650 148.00191 1.000 88.95134 228 HIS A O 1
ATOM 2485 N N . TYR A 1 229 ? 95.92132 142.20527 145.90403 1.000 80.22707 229 TYR A N 1
ATOM 2486 C CA . TYR A 1 229 ? 94.66788 141.48136 145.72484 1.000 75.21599 229 TYR A CA 1
ATOM 2487 C C . TYR A 1 229 ? 94.59462 140.82816 144.35060 1.000 74.63857 229 TYR A C 1
ATOM 2488 O O . TYR A 1 229 ? 93.50523 140.47905 143.88757 1.000 70.50063 229 TYR A O 1
ATOM 2506 N N . ARG A 1 230 ? 95.73625 140.65398 143.69136 1.000 72.22636 230 ARG A N 1
ATOM 2507 C CA . ARG A 1 230 ? 95.74999 140.03406 142.37682 1.000 67.07299 230 ARG A CA 1
ATOM 2508 C C . ARG A 1 230 ? 95.25628 138.59710 142.47119 1.000 71.65138 230 ARG A C 1
ATOM 2509 O O . ARG A 1 230 ? 95.34002 137.95329 143.51998 1.000 77.88429 230 ARG A O 1
ATOM 2530 N N . GLY A 1 231 ? 94.73062 138.09625 141.35786 1.000 66.86860 231 GLY A N 1
ATOM 2531 C CA . GLY A 1 231 ? 94.08277 136.80964 141.32148 1.000 62.29737 231 GLY A CA 1
ATOM 2532 C C . GLY A 1 231 ? 92.58753 136.86395 141.53372 1.000 61.83763 231 GLY A C 1
ATOM 2533 O O . GLY A 1 231 ? 91.89064 135.90816 141.18009 1.000 70.18358 231 GLY A O 1
ATOM 2537 N N . ASP A 1 232 ? 92.07609 137.95567 142.10398 1.000 63.29083 232 ASP A N 1
ATOM 2538 C CA . ASP A 1 232 ? 90.63644 138.16695 142.15707 1.000 64.19881 232 ASP A CA 1
ATOM 2539 C C . ASP A 1 232 ? 90.09043 138.62212 140.81208 1.000 72.27801 232 ASP A C 1
ATOM 2540 O O . ASP A 1 232 ? 88.91981 138.37247 140.50685 1.000 80.15607 232 ASP A O 1
ATOM 2549 N N . VAL A 1 233 ? 90.91476 139.28541 140.00513 1.000 67.18157 233 VAL A N 1
ATOM 2550 C CA . VAL A 1 233 ? 90.54827 139.72138 138.66387 1.000 59.01097 233 VAL A CA 1
ATOM 2551 C C . VAL A 1 233 ? 91.52494 139.08388 137.68607 1.000 59.86220 233 VAL A C 1
ATOM 2552 O O . VAL A 1 233 ? 92.74243 139.24417 137.82733 1.000 59.04524 233 VAL A O 1
ATOM 2565 N N . ILE A 1 234 ? 90.99655 138.35547 136.70388 1.000 61.77817 234 ILE A N 1
ATOM 2566 C CA . ILE A 1 234 ? 91.82707 137.63774 135.74549 1.000 61.45403 234 ILE A CA 1
ATOM 2567 C C . ILE A 1 234 ? 91.39938 137.99573 134.33058 1.000 64.47106 234 ILE A C 1
ATOM 2568 O O . ILE A 1 234 ? 90.24713 138.36416 134.07717 1.000 70.52608 234 ILE A O 1
ATOM 2584 N N . TYR A 1 235 ? 92.34129 137.85413 133.39914 1.000 66.57262 235 TYR A N 1
ATOM 2585 C CA . TYR A 1 235 ? 92.14772 138.26349 132.00962 1.000 63.71036 235 TYR A CA 1
ATOM 2586 C C . TYR A 1 235 ? 92.85258 137.24800 131.11455 1.000 65.85455 235 TYR A C 1
ATOM 2587 O O . TYR A 1 235 ? 94.07606 137.29263 130.95917 1.000 70.45581 235 TYR A O 1
ATOM 2605 N N . SER A 1 236 ? 92.07925 136.32883 130.54194 1.000 63.54452 236 SER A N 1
ATOM 2606 C CA . SER A 1 236 ? 92.56387 135.38780 129.54020 1.000 68.44583 236 SER A CA 1
ATOM 2607 C C . SER A 1 236 ? 91.68411 135.54192 128.31216 1.000 71.02626 236 SER A C 1
ATOM 2608 O O . SER A 1 236 ? 90.45600 135.54909 128.43319 1.000 74.14423 236 SER A O 1
ATOM 2616 N N . ALA A 1 237 ? 92.29651 135.65992 127.13328 1.000 77.69849 237 ALA A N 1
ATOM 2617 C CA . ALA A 1 237 ? 91.58440 136.20226 125.98497 1.000 80.20916 237 ALA A CA 1
ATOM 2618 C C . ALA A 1 237 ? 91.27275 135.17437 124.90441 1.000 86.25320 237 ALA A C 1
ATOM 2619 O O . ALA A 1 237 ? 90.09700 134.90332 124.64634 1.000 88.19484 237 ALA A O 1
ATOM 2626 N N . GLU A 1 238 ? 92.27959 134.56887 124.27879 1.000 87.42616 238 GLU A N 1
ATOM 2627 C CA . GLU A 1 238 ? 92.03468 133.76225 123.08734 1.000 86.25734 238 GLU A CA 1
ATOM 2628 C C . GLU A 1 238 ? 92.53183 132.33275 123.20929 1.000 87.88670 238 GLU A C 1
ATOM 2629 O O . GLU A 1 238 ? 91.77921 131.39481 122.92130 1.000 85.85443 238 GLU A O 1
ATOM 2641 N N . THR A 1 239 ? 93.77690 132.13640 123.62508 1.000 96.21714 239 THR A N 1
ATOM 2642 C CA . THR A 1 239 ? 94.39751 130.82092 123.62783 1.000 94.84470 239 THR A CA 1
ATOM 2643 C C . THR A 1 239 ? 94.54382 130.31552 125.05467 1.000 94.04827 239 THR A C 1
ATOM 2644 O O . THR A 1 239 ? 95.01177 131.03923 125.93834 1.000 95.87093 239 THR A O 1
ATOM 2655 N N . ASP A 1 240 ? 94.13283 129.07118 125.27297 1.000 83.41774 240 ASP A N 1
ATOM 2656 C CA . ASP A 1 240 ? 94.27306 128.42953 126.57080 1.000 82.03559 240 ASP A CA 1
ATOM 2657 C C . ASP A 1 240 ? 95.63264 127.74976 126.64579 1.000 81.97960 240 ASP A C 1
ATOM 2658 O O . ASP A 1 240 ? 96.02549 127.02736 125.72462 1.000 83.86894 240 ASP A O 1
ATOM 2667 N N . VAL A 1 241 ? 96.35244 127.99689 127.73251 1.000 68.39599 241 VAL A N 1
ATOM 2668 C CA . VAL A 1 241 ? 97.67961 127.43446 127.94445 1.000 66.41231 241 VAL A CA 1
ATOM 2669 C C . VAL A 1 241 ? 97.54649 126.39302 129.04696 1.000 68.96339 241 VAL A C 1
ATOM 2670 O O . VAL A 1 241 ? 97.38649 126.72890 130.22532 1.000 68.11404 241 VAL A O 1
ATOM 2683 N N . HIS A 1 242 ? 97.60821 125.12251 128.66126 1.000 68.17751 242 HIS A N 1
ATOM 2684 C CA . HIS A 1 242 ? 97.52491 124.00634 129.58694 1.000 64.03847 242 HIS A CA 1
ATOM 2685 C C . HIS A 1 242 ? 98.64688 123.02910 129.27575 1.000 62.24708 242 HIS A C 1
ATOM 2686 O O . HIS A 1 242 ? 99.14684 122.96718 128.15040 1.000 68.12422 242 HIS A O 1
ATOM 2700 N N . PHE A 1 243 ? 99.04176 122.26439 130.27973 1.000 53.56814 243 PHE A N 1
ATOM 2701 C CA . PHE A 1 243 ? 100.05023 121.23932 130.05955 1.000 57.76672 243 PHE A CA 1
ATOM 2702 C C . PHE A 1 243 ? 99.41985 120.10634 129.25959 1.000 61.64820 243 PHE A C 1
ATOM 2703 O O . PHE A 1 243 ? 98.48097 119.46703 129.75035 1.000 66.28992 243 PHE A O 1
ATOM 2720 N N . PRO A 1 244 ? 99.88806 119.81927 128.04197 1.000 62.30241 244 PRO A N 1
ATOM 2721 C CA . PRO A 1 244 ? 99.18025 118.83096 127.21235 1.000 61.59217 244 PRO A CA 1
ATOM 2722 C C . PRO A 1 244 ? 99.09776 117.45205 127.83589 1.000 65.69326 244 PRO A C 1
ATOM 2723 O O . PRO A 1 244 ? 98.10553 116.74611 127.61912 1.000 70.54834 244 PRO A O 1
ATOM 2734 N N . HIS A 1 245 ? 100.10451 117.04380 128.60445 1.000 63.70122 245 HIS A N 1
ATOM 2735 C CA . HIS A 1 245 ? 100.20319 115.68048 129.10490 1.000 63.11497 245 HIS A CA 1
ATOM 2736 C C . HIS A 1 245 ? 99.78560 115.55123 130.56383 1.000 60.72703 245 HIS A C 1
ATOM 2737 O O . HIS A 1 245 ? 100.09706 114.53921 131.19838 1.000 64.10956 245 HIS A O 1
ATOM 2751 N N . LEU A 1 246 ? 99.09273 116.54574 131.10777 1.000 54.74520 246 LEU A N 1
ATOM 2752 C CA . LEU A 1 246 ? 98.52809 116.47209 132.44763 1.000 56.39024 246 LEU A CA 1
ATOM 2753 C C . LEU A 1 246 ? 97.02455 116.26396 132.33764 1.000 59.19779 246 LEU A C 1
ATOM 2754 O O . LEU A 1 246 ? 96.34199 117.00665 131.62581 1.000 65.52801 246 LEU A O 1
ATOM 2770 N N . SER A 1 247 ? 96.51360 115.25914 133.04077 1.000 57.44065 247 SER A N 1
ATOM 2771 C CA . SER A 1 247 ? 95.09581 114.95089 132.96916 1.000 59.25799 247 SER A CA 1
ATOM 2772 C C . SER A 1 247 ? 94.26733 116.09763 133.53969 1.000 64.13034 247 SER A C 1
ATOM 2773 O O . SER A 1 247 ? 94.75708 116.94231 134.29310 1.000 72.81481 247 SER A O 1
ATOM 2781 N N . VAL A 1 248 ? 92.98717 116.11939 133.16441 1.000 61.12501 248 VAL A N 1
ATOM 2782 C CA . VAL A 1 248 ? 92.09062 117.16339 133.65169 1.000 58.21579 248 VAL A CA 1
ATOM 2783 C C . VAL A 1 248 ? 91.97585 117.09492 135.16743 1.000 60.21405 248 VAL A C 1
ATOM 2784 O O . VAL A 1 248 ? 92.01068 118.12236 135.85720 1.000 66.24294 248 VAL A O 1
ATOM 2797 N N . GLY A 1 249 ? 91.83326 115.88614 135.71061 1.000 61.39396 249 GLY A N 1
ATOM 2798 C CA . GLY A 1 249 ? 91.75422 115.74789 137.15410 1.000 60.38835 249 GLY A CA 1
ATOM 2799 C C . GLY A 1 249 ? 92.97742 116.30878 137.84958 1.000 65.60482 249 GLY A C 1
ATOM 2800 O O . GLY A 1 249 ? 92.86463 117.06489 138.81469 1.000 71.10482 249 GLY A O 1
ATOM 2804 N N . ASP A 1 250 ? 94.16673 115.95628 137.35669 1.000 68.37355 250 ASP A N 1
ATOM 2805 C CA . ASP A 1 250 ? 95.39474 116.47907 137.94632 1.000 61.27820 250 ASP A CA 1
ATOM 2806 C C . ASP A 1 250 ? 95.50298 117.98495 137.74960 1.000 60.63553 250 ASP A C 1
ATOM 2807 O O . ASP A 1 250 ? 95.91986 118.70805 138.66230 1.000 66.18891 250 ASP A O 1
ATOM 2816 N N . THR A 1 251 ? 95.12807 118.47669 136.56725 1.000 55.33638 251 THR A N 1
ATOM 2817 C CA . THR A 1 251 ? 95.22253 119.90739 136.30142 1.000 52.97785 251 THR A CA 1
ATOM 2818 C C . THR A 1 251 ? 94.36443 120.70396 137.27420 1.000 54.24349 251 THR A C 1
ATOM 2819 O O . THR A 1 251 ? 94.79447 121.74525 137.78196 1.000 58.28289 251 THR A O 1
ATOM 2830 N N . LEU A 1 252 ? 93.14566 120.23537 137.54430 1.000 58.71131 252 LEU A N 1
ATOM 2831 C CA . LEU A 1 252 ? 92.27004 120.95882 138.45995 1.000 57.86629 252 LEU A CA 1
ATOM 2832 C C . LEU A 1 252 ? 92.67475 120.74748 139.91496 1.000 60.81219 252 LEU A C 1
ATOM 2833 O O . LEU A 1 252 ? 92.57589 121.67418 140.72920 1.000 74.17744 252 LEU A O 1
ATOM 2849 N N . GLU A 1 253 ? 93.13689 119.54364 140.26229 1.000 61.10986 253 GLU A N 1
ATOM 2850 C CA . GLU A 1 253 ? 93.55902 119.28259 141.63184 1.000 62.39562 253 GLU A CA 1
ATOM 2851 C C . GLU A 1 253 ? 94.78299 120.10390 142.00459 1.000 65.64462 253 GLU A C 1
ATOM 2852 O O . GLU A 1 253 ? 94.92819 120.49805 143.16497 1.000 71.45184 253 GLU A O 1
ATOM 2864 N N . PHE A 1 254 ? 95.67131 120.37068 141.04581 1.000 57.94200 254 PHE A N 1
ATOM 2865 C CA . PHE A 1 254 ? 96.82145 121.22362 141.32598 1.000 54.84750 254 PHE A CA 1
ATOM 2866 C C . PHE A 1 254 ? 96.37459 122.58814 141.83556 1.000 55.91912 254 PHE A C 1
ATOM 2867 O O . PHE A 1 254 ? 96.81858 123.04658 142.89499 1.000 63.84920 254 PHE A O 1
ATOM 2884 N N . ALA A 1 255 ? 95.47964 123.24698 141.09665 1.000 54.78288 255 ALA A N 1
ATOM 2885 C CA . ALA A 1 255 ? 94.98637 124.55171 141.52162 1.000 48.68600 255 ALA A CA 1
ATOM 2886 C C . ALA A 1 255 ? 94.20880 124.44800 142.82609 1.000 48.76241 255 ALA A C 1
ATOM 2887 O O . ALA A 1 255 ? 94.34392 125.30467 143.70925 1.000 59.44779 255 ALA A O 1
ATOM 2894 N N . ALA A 1 256 ? 93.39180 123.40230 142.97121 1.000 52.87452 256 ALA A N 1
ATOM 2895 C CA . ALA A 1 256 ? 92.60162 123.25925 144.18868 1.000 53.91530 256 ALA A CA 1
ATOM 2896 C C . ALA A 1 256 ? 93.49639 123.15136 145.41585 1.000 57.88403 256 ALA A C 1
ATOM 2897 O O . ALA A 1 256 ? 93.21410 123.76081 146.45358 1.000 63.18438 256 ALA A O 1
ATOM 2904 N N . ARG A 1 257 ? 94.58059 122.37914 145.31950 1.000 65.50050 257 ARG A N 1
ATOM 2905 C CA . ARG A 1 257 ? 95.48949 122.22759 146.44902 1.000 64.28001 257 ARG A CA 1
ATOM 2906 C C . ARG A 1 257 ? 96.35754 123.46100 146.65532 1.000 63.37999 257 ARG A C 1
ATOM 2907 O O . ARG A 1 257 ? 96.73591 123.75900 147.79268 1.000 69.13332 257 ARG A O 1
ATOM 2928 N N . LEU A 1 258 ? 96.68991 124.18441 145.58441 1.000 61.11379 258 LEU A N 1
ATOM 2929 C CA . LEU A 1 258 ? 97.48995 125.39279 145.73323 1.000 55.35111 258 LEU A CA 1
ATOM 2930 C C . LEU A 1 258 ? 96.68928 126.56294 146.28342 1.000 53.38086 258 LEU A C 1
ATOM 2931 O O . LEU A 1 258 ? 97.28670 127.51054 146.80276 1.000 61.51414 258 LEU A O 1
ATOM 2947 N N . ARG A 1 259 ? 95.36025 126.52453 146.18311 1.000 63.44959 259 ARG A N 1
ATOM 2948 C CA . ARG A 1 259 ? 94.53267 127.61780 146.67547 1.000 65.90827 259 ARG A CA 1
ATOM 2949 C C . ARG A 1 259 ? 93.97104 127.38082 148.07154 1.000 66.92684 259 ARG A C 1
ATOM 2950 O O . ARG A 1 259 ? 93.60432 128.35132 148.74206 1.000 65.98787 259 ARG A O 1
ATOM 2971 N N . THR A 1 260 ? 93.89164 126.13542 148.52733 1.000 75.25276 260 THR A N 1
ATOM 2972 C CA . THR A 1 260 ? 93.34350 125.87842 149.85158 1.000 76.30147 260 THR A CA 1
ATOM 2973 C C . THR A 1 260 ? 94.26630 126.46003 150.92168 1.000 78.36148 260 THR A C 1
ATOM 2974 O O . THR A 1 260 ? 95.49141 126.36944 150.80059 1.000 77.56473 260 THR A O 1
ATOM 2985 N N . PRO A 1 261 ? 93.71588 127.05918 151.97755 1.000 93.53520 261 PRO A N 1
ATOM 2986 C CA . PRO A 1 261 ? 94.56960 127.63791 153.01956 1.000 92.95826 261 PRO A CA 1
ATOM 2987 C C . PRO A 1 261 ? 95.06526 126.58129 153.99280 1.000 94.49810 261 PRO A C 1
ATOM 2988 O O . PRO A 1 261 ? 94.31716 125.69872 154.42034 1.000 96.42893 261 PRO A O 1
ATOM 2999 N N . GLN A 1 262 ? 96.34380 126.68292 154.34564 1.000 97.06951 262 GLN A N 1
ATOM 3000 C CA . GLN A 1 262 ? 96.96974 125.74682 155.26942 1.000 96.31529 262 GLN A CA 1
ATOM 3001 C C . GLN A 1 262 ? 96.78995 126.14630 156.72750 1.000 98.62273 262 GLN A C 1
ATOM 3002 O O . GLN A 1 262 ? 97.26222 125.42690 157.61366 1.000 98.74372 262 GLN A O 1
ATOM 3016 N N . ASN A 1 263 ? 96.12339 127.26620 156.99840 1.000 118.41398 263 ASN A N 1
ATOM 3017 C CA . ASN A 1 263 ? 95.90146 127.73003 158.36666 1.000 120.61738 263 ASN A CA 1
ATOM 3018 C C . ASN A 1 263 ? 94.79425 126.88730 158.98607 1.000 120.69266 263 ASN A C 1
ATOM 3019 O O . ASN A 1 263 ? 93.61169 127.22799 158.92692 1.000 121.28020 263 ASN A O 1
ATOM 3030 N N . ARG A 1 264 ? 95.18800 125.76700 159.59027 1.000 128.70656 264 ARG A N 1
ATOM 3031 C CA . ARG A 1 264 ? 94.24746 124.89134 160.27843 1.000 129.67213 264 ARG A CA 1
ATOM 3032 C C . ARG A 1 264 ? 93.11872 124.45732 159.34907 1.000 130.57150 264 ARG A C 1
ATOM 3033 O O . ARG A 1 264 ? 93.27802 123.50429 158.57946 1.000 129.79094 264 ARG A O 1
ATOM 3054 N N . GLY A 1 265 ? 91.97904 125.14392 159.40956 1.000 134.86417 265 GLY A N 1
ATOM 3055 C CA . GLY A 1 265 ? 90.81902 124.75582 158.63225 1.000 133.49206 265 GLY A CA 1
ATOM 3056 C C . GLY A 1 265 ? 89.85319 123.91343 159.43862 1.000 134.51973 265 GLY A C 1
ATOM 3057 O O . GLY A 1 265 ? 89.23988 124.40182 160.39244 1.000 135.09125 265 GLY A O 1
ATOM 3061 N N . GLU A 1 266 ? 89.70921 122.64320 159.06305 1.000 131.60892 266 GLU A N 1
ATOM 3062 C CA . GLU A 1 266 ? 88.86037 121.71414 159.79920 1.000 131.20167 266 GLU A CA 1
ATOM 3063 C C . GLU A 1 266 ? 89.59951 120.40178 160.02851 1.000 130.13874 266 GLU A C 1
ATOM 3064 O O . GLU A 1 266 ? 90.77786 120.27827 159.67922 1.000 130.38014 266 GLU A O 1
ATOM 3076 N N . GLY A 1 267 ? 88.92053 119.41783 160.61203 1.000 123.72436 267 GLY A N 1
ATOM 3077 C CA . GLY A 1 267 ? 89.53069 118.12650 160.85953 1.000 123.23507 267 GLY A CA 1
ATOM 3078 C C . GLY A 1 267 ? 89.53371 117.23657 159.63393 1.000 123.12423 267 GLY A C 1
ATOM 3079 O O . GLY A 1 267 ? 89.13075 116.07147 159.70241 1.000 122.26880 267 GLY A O 1
ATOM 3083 N N . ILE A 1 268 ? 89.98642 117.77643 158.50494 1.000 120.22338 268 ILE A N 1
ATOM 3084 C CA . ILE A 1 268 ? 90.02302 117.05799 157.23812 1.000 119.62344 268 ILE A CA 1
ATOM 3085 C C . ILE A 1 268 ? 91.36893 117.31388 156.57784 1.000 117.41601 268 ILE A C 1
ATOM 3086 O O . ILE A 1 268 ? 91.86275 118.44688 156.57158 1.000 116.38444 268 ILE A O 1
ATOM 3102 N N . ASP A 1 269 ? 91.96090 116.26028 156.02200 1.000 106.56733 269 ASP A N 1
ATOM 3103 C CA . ASP A 1 269 ? 93.25123 116.39738 155.36276 1.000 106.88442 269 ASP A CA 1
ATOM 3104 C C . ASP A 1 269 ? 93.14501 117.36675 154.19275 1.000 105.45922 269 ASP A C 1
ATOM 3105 O O . ASP A 1 269 ? 92.13775 117.40177 153.48116 1.000 104.31970 269 ASP A O 1
ATOM 3114 N N . ARG A 1 270 ? 94.19787 118.16265 153.99768 1.000 90.05085 270 ARG A N 1
ATOM 3115 C CA . ARG A 1 270 ? 94.17942 119.15791 152.93143 1.000 86.22330 270 ARG A CA 1
ATOM 3116 C C . ARG A 1 270 ? 94.07527 118.49800 151.56288 1.000 87.75306 270 ARG A C 1
ATOM 3117 O O . ARG A 1 270 ? 93.38666 119.00722 150.67165 1.000 92.68653 270 ARG A O 1
ATOM 3138 N N . GLU A 1 271 ? 94.76227 117.37051 151.37062 1.000 86.57485 271 GLU A N 1
ATOM 3139 C CA . GLU A 1 271 ? 94.68887 116.67693 150.08907 1.000 87.78253 271 GLU A CA 1
ATOM 3140 C C . GLU A 1 271 ? 93.26641 116.21001 149.80550 1.000 92.86475 271 GLU A C 1
ATOM 3141 O O . GLU A 1 271 ? 92.78201 116.31942 148.67261 1.000 96.24068 271 GLU A O 1
ATOM 3153 N N . THR A 1 272 ? 92.58009 115.68626 150.82283 1.000 94.77949 272 THR A N 1
ATOM 3154 C CA . THR A 1 272 ? 91.19661 115.26242 150.63607 1.000 95.99373 272 THR A CA 1
ATOM 3155 C C . THR A 1 272 ? 90.30727 116.44335 150.26974 1.000 97.58638 272 THR A C 1
ATOM 3156 O O . THR A 1 272 ? 89.43127 116.32874 149.40280 1.000 97.30272 272 THR A O 1
ATOM 3167 N N . TYR A 1 273 ? 90.51296 117.58800 150.92357 1.000 94.38699 273 TYR A N 1
ATOM 3168 C CA . TYR A 1 273 ? 89.71515 118.76528 150.60348 1.000 91.74686 273 TYR A CA 1
ATOM 3169 C C . TYR A 1 273 ? 89.97524 119.23877 149.18025 1.000 89.19251 273 TYR A C 1
ATOM 3170 O O . TYR A 1 273 ? 89.04378 119.63290 148.47129 1.000 93.06301 273 TYR A O 1
ATOM 3188 N N . ALA A 1 274 ? 91.23608 119.22090 148.74679 1.000 73.98333 274 ALA A N 1
ATOM 3189 C CA . ALA A 1 274 ? 91.54275 119.60459 147.37354 1.000 74.29991 274 ALA A CA 1
ATOM 3190 C C . ALA A 1 274 ? 90.89290 118.64912 146.38171 1.000 79.05632 274 ALA A C 1
ATOM 3191 O O . ALA A 1 274 ? 90.36879 119.07613 145.34503 1.000 84.34442 274 ALA A O 1
ATOM 3198 N N . LYS A 1 275 ? 90.91947 117.34877 146.68074 1.000 81.98378 275 LYS A N 1
ATOM 3199 C CA . LYS A 1 275 ? 90.28006 116.37923 145.79807 1.000 80.05461 275 LYS A CA 1
ATOM 3200 C C . LYS A 1 275 ? 88.77920 116.62343 145.70952 1.000 82.25368 275 LYS A C 1
ATOM 3201 O O . LYS A 1 275 ? 88.19524 116.55805 144.62114 1.000 84.38563 275 LYS A O 1
ATOM 3220 N N . HIS A 1 276 ? 88.13437 116.90209 146.84504 1.000 86.34732 276 HIS A N 1
ATOM 3221 C CA . HIS A 1 276 ? 86.70202 117.18479 146.81948 1.000 85.08039 276 HIS A CA 1
ATOM 3222 C C . HIS A 1 276 ? 86.40336 118.46584 146.05052 1.000 85.32587 276 HIS A C 1
ATOM 3223 O O . HIS A 1 276 ? 85.42822 118.52704 145.29415 1.000 87.57434 276 HIS A O 1
ATOM 3237 N N . MET A 1 277 ? 87.21910 119.50400 146.24441 1.000 82.81258 277 MET A N 1
ATOM 3238 C CA . MET A 1 277 ? 87.07114 120.73021 145.46716 1.000 77.77907 277 MET A CA 1
ATOM 3239 C C . MET A 1 277 ? 87.11465 120.43113 143.97573 1.000 74.42441 277 MET A C 1
ATOM 3240 O O . MET A 1 277 ? 86.24144 120.86105 143.21016 1.000 77.33980 277 MET A O 1
ATOM 3254 N N . ALA A 1 278 ? 88.14332 119.69794 143.54611 1.000 64.88600 278 ALA A N 1
ATOM 3255 C CA . ALA A 1 278 ? 88.29723 119.40223 142.12792 1.000 64.64106 278 ALA A CA 1
ATOM 3256 C C . ALA A 1 278 ? 87.11796 118.59714 141.60403 1.000 72.42477 278 ALA A C 1
ATOM 3257 O O . ALA A 1 278 ? 86.60338 118.87708 140.51696 1.000 80.80514 278 ALA A O 1
ATOM 3264 N N . SER A 1 279 ? 86.67244 117.59266 142.36200 1.000 79.82696 279 SER A N 1
ATOM 3265 C CA . SER A 1 279 ? 85.54850 116.77782 141.91161 1.000 77.03681 279 SER A CA 1
ATOM 3266 C C . SER A 1 279 ? 84.27935 117.60985 141.78554 1.000 78.17084 279 SER A C 1
ATOM 3267 O O . SER A 1 279 ? 83.54652 117.49484 140.79480 1.000 78.23551 279 SER A O 1
ATOM 3275 N N . VAL A 1 280 ? 84.00433 118.45905 142.77744 1.000 83.68041 280 VAL A N 1
ATOM 3276 C CA . VAL A 1 280 ? 82.78500 119.25950 142.75093 1.000 79.49006 280 VAL A CA 1
ATOM 3277 C C . VAL A 1 280 ? 82.81150 120.22490 141.57552 1.000 77.59923 280 VAL A C 1
ATOM 3278 O O . VAL A 1 280 ? 81.80656 120.40073 140.87604 1.000 80.84296 280 VAL A O 1
ATOM 3291 N N . TYR A 1 281 ? 83.95630 120.86789 141.33458 1.000 71.60851 281 TYR A N 1
ATOM 3292 C CA . TYR A 1 281 ? 84.01532 121.82920 140.23900 1.000 69.46021 281 TYR A CA 1
ATOM 3293 C C . TYR A 1 281 ? 84.00966 121.13836 138.88139 1.000 71.21951 281 TYR A C 1
ATOM 3294 O O . TYR A 1 281 ? 83.52330 121.71292 137.90223 1.000 76.07547 281 TYR A O 1
ATOM 3312 N N . MET A 1 282 ? 84.54131 119.91772 138.79293 1.000 68.77883 282 MET A N 1
ATOM 3313 C CA . MET A 1 282 ? 84.39728 119.15083 137.56161 1.000 67.07383 282 MET A CA 1
ATOM 3314 C C . MET A 1 282 ? 82.93716 118.80531 137.30764 1.000 71.16483 282 MET A C 1
ATOM 3315 O O . MET A 1 282 ? 82.45883 118.89533 136.17144 1.000 75.71700 282 MET A O 1
ATOM 3329 N N . ALA A 1 283 ? 82.21327 118.40779 138.35533 1.000 81.76523 283 ALA A N 1
ATOM 3330 C CA . ALA A 1 283 ? 80.79768 118.09345 138.19484 1.000 83.80144 283 ALA A CA 1
ATOM 3331 C C . ALA A 1 283 ? 79.99924 119.32803 137.79624 1.000 82.57690 283 ALA A C 1
ATOM 3332 O O . ALA A 1 283 ? 79.08564 119.24212 136.96809 1.000 83.24532 283 ALA A O 1
ATOM 3339 N N . THR A 1 284 ? 80.32908 120.48522 138.37446 1.000 80.12809 284 THR A N 1
ATOM 3340 C CA . THR A 1 284 ? 79.56374 121.69715 138.09734 1.000 76.50811 284 THR A CA 1
ATOM 3341 C C . THR A 1 284 ? 79.64966 122.08764 136.62729 1.000 77.99494 284 THR A C 1
ATOM 3342 O O . THR A 1 284 ? 78.64976 122.50066 136.02895 1.000 81.38714 284 THR A O 1
ATOM 3353 N N . TYR A 1 285 ? 80.83405 121.96900 136.02800 1.000 68.91324 285 TYR A N 1
ATOM 3354 C CA . TYR A 1 285 ? 81.06168 122.38462 134.65093 1.000 68.55341 285 TYR A CA 1
ATOM 3355 C C . TYR A 1 285 ? 80.99091 121.22026 133.66980 1.000 72.03220 285 TYR A C 1
ATOM 3356 O O . TYR A 1 285 ? 81.43471 121.35486 132.52506 1.000 73.56578 285 TYR A O 1
ATOM 3374 N N . GLY A 1 286 ? 80.44613 120.08473 134.09174 1.000 76.51121 286 GLY A N 1
ATOM 3375 C CA . GLY A 1 286 ? 80.26706 118.96072 133.18968 1.000 75.87922 286 GLY A CA 1
ATOM 3376 C C . GLY A 1 286 ? 81.55860 118.37153 132.66770 1.000 77.11242 286 GLY A C 1
ATOM 3377 O O . GLY A 1 286 ? 81.65892 118.07499 131.47060 1.000 79.13015 286 GLY A O 1
ATOM 3381 N N . LEU A 1 287 ? 82.55519 118.19596 133.53736 1.000 73.06451 287 LEU A N 1
ATOM 3382 C CA . LEU A 1 287 ? 83.82899 117.59428 133.16023 1.000 68.46373 287 LEU A CA 1
ATOM 3383 C C . LEU A 1 287 ? 84.12091 116.32889 133.95849 1.000 71.70729 287 LEU A C 1
ATOM 3384 O O . LEU A 1 287 ? 85.23406 115.80084 133.88968 1.000 75.06519 287 LEU A O 1
ATOM 3400 N N . SER A 1 288 ? 83.14592 115.83024 134.72028 1.000 75.15377 288 SER A N 1
ATOM 3401 C CA . SER A 1 288 ? 83.38176 114.63022 135.51427 1.000 76.14040 288 SER A CA 1
ATOM 3402 C C . SER A 1 288 ? 83.76306 113.44497 134.63817 1.000 77.96470 288 SER A C 1
ATOM 3403 O O . SER A 1 288 ? 84.53747 112.58299 135.06751 1.000 80.17528 288 SER A O 1
ATOM 3411 N N . HIS A 1 289 ? 83.23522 113.38328 133.41424 1.000 75.97260 289 HIS A N 1
ATOM 3412 C CA . HIS A 1 289 ? 83.53507 112.25753 132.53707 1.000 71.80052 289 HIS A CA 1
ATOM 3413 C C . HIS A 1 289 ? 84.94900 112.33439 131.97612 1.000 72.21688 289 HIS A C 1
ATOM 3414 O O . HIS A 1 289 ? 85.53457 111.29943 131.63925 1.000 73.71031 289 HIS A O 1
ATOM 3428 N N . THR A 1 290 ? 85.51602 113.53816 131.87002 1.000 74.52017 290 THR A N 1
ATOM 3429 C CA . THR A 1 290 ? 86.81813 113.72891 131.24023 1.000 74.70350 290 THR A CA 1
ATOM 3430 C C . THR A 1 290 ? 87.96035 113.76203 132.24624 1.000 76.58564 290 THR A C 1
ATOM 3431 O O . THR A 1 290 ? 88.98640 114.40432 131.98951 1.000 80.22566 290 THR A O 1
ATOM 3442 N N . ARG A 1 291 ? 87.81360 113.09229 133.38451 1.000 71.16084 291 ARG A N 1
ATOM 3443 C CA . ARG A 1 291 ? 88.93278 112.93412 134.29654 1.000 65.04896 291 ARG A CA 1
ATOM 3444 C C . ARG A 1 291 ? 89.95431 111.96887 133.70227 1.000 70.92202 291 ARG A C 1
ATOM 3445 O O . ARG A 1 291 ? 89.66491 111.21329 132.77084 1.000 73.76985 291 ARG A O 1
ATOM 3466 N N . ASN A 1 292 ? 91.16773 112.00762 134.25368 1.000 73.68875 292 ASN A N 1
ATOM 3467 C CA . ASN A 1 292 ? 92.27363 111.16884 133.79948 1.000 73.28214 292 ASN A CA 1
ATOM 3468 C C . ASN A 1 292 ? 92.31532 111.08409 132.27811 1.000 71.37393 292 ASN A C 1
ATOM 3469 O O . ASN A 1 292 ? 92.55656 110.01280 131.71349 1.000 74.59087 292 ASN A O 1
ATOM 3480 N N . THR A 1 293 ? 92.07798 112.21147 131.61174 1.000 64.14769 293 THR A N 1
ATOM 3481 C CA . THR A 1 293 ? 92.22410 112.33207 130.16818 1.000 64.68359 293 THR A CA 1
ATOM 3482 C C . THR A 1 293 ? 93.10673 113.53575 129.88617 1.000 70.40633 293 THR A C 1
ATOM 3483 O O . THR A 1 293 ? 92.82729 114.63675 130.36959 1.000 77.26478 293 THR A O 1
ATOM 3494 N N . ASN A 1 294 ? 94.16528 113.32872 129.10862 1.000 69.52839 294 ASN A N 1
ATOM 3495 C CA . ASN A 1 294 ? 95.12204 114.39808 128.86234 1.000 69.54955 294 ASN A CA 1
ATOM 3496 C C . ASN A 1 294 ? 94.41564 115.61839 128.28935 1.000 71.33548 294 ASN A C 1
ATOM 3497 O O . ASN A 1 294 ? 93.61612 115.50713 127.35683 1.000 77.88039 294 ASN A O 1
ATOM 3508 N N . VAL A 1 295 ? 94.71013 116.78950 128.85638 1.000 67.50837 295 VAL A N 1
ATOM 3509 C CA . VAL A 1 295 ? 94.10573 118.02288 128.36080 1.000 65.15367 295 VAL A CA 1
ATOM 3510 C C . VAL A 1 295 ? 94.51268 118.25731 126.91298 1.000 68.09219 295 VAL A C 1
ATOM 3511 O O . VAL A 1 295 ? 93.67928 118.56693 126.05410 1.000 70.51975 295 VAL A O 1
ATOM 3524 N N . GLY A 1 296 ? 95.80024 118.11398 126.62219 1.000 67.61902 296 GLY A N 1
ATOM 3525 C CA . GLY A 1 296 ? 96.27332 118.18258 125.25657 1.000 73.44803 296 GLY A CA 1
ATOM 3526 C C . GLY A 1 296 ? 96.26818 119.58045 124.67826 1.000 73.93186 296 GLY A C 1
ATOM 3527 O O . GLY A 1 296 ? 95.78576 120.52698 125.30568 1.000 73.46686 296 GLY A O 1
ATOM 3531 N N . ASN A 1 297 ? 96.80909 119.71152 123.46956 1.000 83.49089 297 ASN A N 1
ATOM 3532 C CA . ASN A 1 297 ? 96.84300 120.97990 122.75539 1.000 80.29308 297 ASN A CA 1
ATOM 3533 C C . ASN A 1 297 ? 96.26017 120.78710 121.36204 1.000 83.48689 297 ASN A C 1
ATOM 3534 O O . ASN A 1 297 ? 95.68302 119.73567 121.06756 1.000 82.67872 297 ASN A O 1
ATOM 3545 N N . ASP A 1 298 ? 96.40041 121.79255 120.49693 1.000 93.47430 298 ASP A N 1
ATOM 3546 C CA . ASP A 1 298 ? 95.95679 121.63990 119.11698 1.000 93.43872 298 ASP A CA 1
ATOM 3547 C C . ASP A 1 298 ? 96.67658 120.49780 118.41057 1.000 95.60169 298 ASP A C 1
ATOM 3548 O O . ASP A 1 298 ? 96.17570 119.99724 117.39785 1.000 94.17830 298 ASP A O 1
ATOM 3557 N N . PHE A 1 299 ? 97.83629 120.07691 118.91683 1.000 96.21109 299 PHE A N 1
ATOM 3558 C CA . PHE A 1 299 ? 98.57125 118.94045 118.37326 1.000 95.42098 299 PHE A CA 1
ATOM 3559 C C . PHE A 1 299 ? 98.32390 117.65746 119.15846 1.000 95.33862 299 PHE A C 1
ATOM 3560 O O . PHE A 1 299 ? 98.00054 116.62276 118.56859 1.000 94.12796 299 PHE A O 1
ATOM 3577 N N . VAL A 1 300 ? 98.47088 117.70283 120.47893 1.000 85.67333 300 VAL A N 1
ATOM 3578 C CA . VAL A 1 300 ? 98.28784 116.51888 121.31195 1.000 83.34679 300 VAL A CA 1
ATOM 3579 C C . VAL A 1 300 ? 96.79851 116.26138 121.49254 1.000 81.92479 300 VAL A C 1
ATOM 3580 O O . VAL A 1 300 ? 96.02222 117.18640 121.75794 1.000 81.24816 300 VAL A O 1
ATOM 3593 N N . ARG A 1 301 ? 96.39643 115.00215 121.34774 1.000 89.57367 301 ARG A N 1
ATOM 3594 C CA . ARG A 1 301 ? 94.99295 114.64289 121.46769 1.000 92.20509 301 ARG A CA 1
ATOM 3595 C C . ARG A 1 301 ? 94.55096 114.66491 122.92913 1.000 89.63136 301 ARG A C 1
ATOM 3596 O O . ARG A 1 301 ? 95.34876 114.49434 123.85458 1.000 88.30072 301 ARG A O 1
ATOM 3617 N N . GLY A 1 302 ? 93.25173 114.87667 123.12509 1.000 85.40742 302 GLY A N 1
ATOM 3618 C CA . GLY A 1 302 ? 92.67549 114.93724 124.45409 1.000 84.15028 302 GLY A CA 1
ATOM 3619 C C . GLY A 1 302 ? 91.25629 115.46566 124.43347 1.000 83.41607 302 GLY A C 1
ATOM 3620 O O . GLY A 1 302 ? 90.45328 115.06060 123.58840 1.000 86.21609 302 GLY A O 1
ATOM 3624 N N . VAL A 1 303 ? 90.93031 116.36906 125.35781 1.000 78.84944 303 VAL A N 1
ATOM 3625 C CA . VAL A 1 303 ? 89.63036 117.02833 125.32879 1.000 80.93256 303 VAL A CA 1
ATOM 3626 C C . VAL A 1 303 ? 89.54904 117.88753 124.07430 1.000 82.73911 303 VAL A C 1
ATOM 3627 O O . VAL A 1 303 ? 90.41871 118.73158 123.82259 1.000 85.46537 303 VAL A O 1
ATOM 3640 N N . SER A 1 304 ? 88.51083 117.66490 123.26821 1.000 82.37968 304 SER A N 1
ATOM 3641 C CA . SER A 1 304 ? 88.58579 118.05349 121.86542 1.000 87.87669 304 SER A CA 1
ATOM 3642 C C . SER A 1 304 ? 88.70963 119.55499 121.63171 1.000 87.76883 304 SER A C 1
ATOM 3643 O O . SER A 1 304 ? 89.80246 120.04434 121.32873 1.000 87.81943 304 SER A O 1
ATOM 3651 N N . GLY A 1 305 ? 87.61223 120.29722 121.77318 1.000 84.01927 305 GLY A N 1
ATOM 3652 C CA . GLY A 1 305 ? 87.66151 121.73166 121.55464 1.000 83.92546 305 GLY A CA 1
ATOM 3653 C C . GLY A 1 305 ? 86.90429 122.57284 122.55804 1.000 84.42099 305 GLY A C 1
ATOM 3654 O O . GLY A 1 305 ? 87.20815 123.75462 122.74189 1.000 83.02753 305 GLY A O 1
ATOM 3658 N N . GLY A 1 306 ? 85.92087 121.97130 123.21888 1.000 85.16605 306 GLY A N 1
ATOM 3659 C CA . GLY A 1 306 ? 85.01035 122.71798 124.06204 1.000 80.65710 306 GLY A CA 1
ATOM 3660 C C . GLY A 1 306 ? 85.14882 122.32709 125.51290 1.000 82.70877 306 GLY A C 1
ATOM 3661 O O . GLY A 1 306 ? 84.86424 123.12207 126.41221 1.000 85.72045 306 GLY A O 1
ATOM 3665 N N . GLU A 1 307 ? 85.58439 121.09120 125.75072 1.000 79.00091 307 GLU A N 1
ATOM 3666 C CA . GLU A 1 307 ? 85.90892 120.67513 127.10465 1.000 76.46305 307 GLU A CA 1
ATOM 3667 C C . GLU A 1 307 ? 87.18732 121.33121 127.60195 1.000 77.33709 307 GLU A C 1
ATOM 3668 O O . GLU A 1 307 ? 87.37077 121.45764 128.81494 1.000 83.77376 307 GLU A O 1
ATOM 3680 N N . ARG A 1 308 ? 88.06554 121.76650 126.69555 1.000 72.27201 308 ARG A N 1
ATOM 3681 C CA . ARG A 1 308 ? 89.26314 122.48674 127.11613 1.000 72.12374 308 ARG A CA 1
ATOM 3682 C C . ARG A 1 308 ? 88.92051 123.89273 127.59493 1.000 74.29364 308 ARG A C 1
ATOM 3683 O O . ARG A 1 308 ? 89.48288 124.37322 128.58572 1.000 81.33067 308 ARG A O 1
ATOM 3704 N N . LYS A 1 309 ? 88.00172 124.57093 126.90564 1.000 69.88270 309 LYS A N 1
ATOM 3705 C CA . LYS A 1 309 ? 87.55779 125.87975 127.37248 1.000 68.89044 309 LYS A CA 1
ATOM 3706 C C . LYS A 1 309 ? 86.86422 125.76750 128.72390 1.000 71.25743 309 LYS A C 1
ATOM 3707 O O . LYS A 1 309 ? 87.04724 126.62102 129.60053 1.000 77.81109 309 LYS A O 1
ATOM 3726 N N . ARG A 1 310 ? 86.06282 124.71857 128.91437 1.000 63.87252 310 ARG A N 1
ATOM 3727 C CA . ARG A 1 310 ? 85.43618 124.50959 130.21315 1.000 64.26595 310 ARG A CA 1
ATOM 3728 C C . ARG A 1 310 ? 86.46465 124.14823 131.27572 1.000 66.48429 310 ARG A C 1
ATOM 3729 O O . ARG A 1 310 ? 86.29854 124.51515 132.44216 1.000 72.61379 310 ARG A O 1
ATOM 3750 N N . VAL A 1 311 ? 87.53469 123.44619 130.89804 1.000 64.46147 311 VAL A N 1
ATOM 3751 C CA . VAL A 1 311 ? 88.62258 123.19534 131.83962 1.000 61.82259 311 VAL A CA 1
ATOM 3752 C C . VAL A 1 311 ? 89.26433 124.50914 132.26079 1.000 63.88953 311 VAL A C 1
ATOM 3753 O O . VAL A 1 311 ? 89.57884 124.71607 133.43803 1.000 69.48029 311 VAL A O 1
ATOM 3766 N N . SER A 1 312 ? 89.48081 125.41125 131.30284 1.000 65.18827 312 SER A N 1
ATOM 3767 C CA . SER A 1 312 ? 90.04623 126.71661 131.63037 1.000 56.56473 312 SER A CA 1
ATOM 3768 C C . SER A 1 312 ? 89.12545 127.49572 132.56040 1.000 55.40292 312 SER A C 1
ATOM 3769 O O . SER A 1 312 ? 89.58542 128.11817 133.52479 1.000 68.54194 312 SER A O 1
ATOM 3777 N N . ILE A 1 313 ? 87.81947 127.47143 132.28804 1.000 56.50651 313 ILE A N 1
ATOM 3778 C CA . ILE A 1 313 ? 86.86860 128.16349 133.15582 1.000 57.30921 313 ILE A CA 1
ATOM 3779 C C . ILE A 1 313 ? 86.90264 127.57317 134.55887 1.000 61.60901 313 ILE A C 1
ATOM 3780 O O . ILE A 1 313 ? 86.89847 128.30399 135.55657 1.000 65.29203 313 ILE A O 1
ATOM 3796 N N . ALA A 1 314 ? 86.91539 126.24299 134.66013 1.000 64.29795 314 ALA A N 1
ATOM 3797 C CA . ALA A 1 314 ? 86.92568 125.60149 135.96916 1.000 56.82960 314 ALA A CA 1
ATOM 3798 C C . ALA A 1 314 ? 88.19817 125.93316 136.73419 1.000 62.73808 314 ALA A C 1
ATOM 3799 O O . ALA A 1 314 ? 88.15560 126.18482 137.94268 1.000 70.24798 314 ALA A O 1
ATOM 3806 N N . GLU A 1 315 ? 89.34362 125.93098 136.05073 1.000 59.68312 315 GLU A N 1
ATOM 3807 C CA . GLU A 1 315 ? 90.59445 126.28115 136.71361 1.000 52.49357 315 GLU A CA 1
ATOM 3808 C C . GLU A 1 315 ? 90.57996 127.72970 137.18139 1.000 56.88474 315 GLU A C 1
ATOM 3809 O O . GLU A 1 315 ? 91.04576 128.03537 138.28453 1.000 60.87408 315 GLU A O 1
ATOM 3821 N N . ALA A 1 316 ? 90.05246 128.63753 136.35762 1.000 59.21753 316 ALA A N 1
ATOM 3822 C CA . ALA A 1 316 ? 89.96217 130.03354 136.76912 1.000 54.22786 316 ALA A CA 1
ATOM 3823 C C . ALA A 1 316 ? 89.05821 130.18669 137.98363 1.000 54.68970 316 ALA A C 1
ATOM 3824 O O . ALA A 1 316 ? 89.35518 130.96779 138.89393 1.000 66.98406 316 ALA A O 1
ATOM 3831 N N . SER A 1 317 ? 87.94600 129.45105 138.01401 1.000 55.45736 317 SER A N 1
ATOM 3832 C CA . SER A 1 317 ? 87.04593 129.52205 139.15953 1.000 56.49926 317 SER A CA 1
ATOM 3833 C C . SER A 1 317 ? 87.68057 128.93013 140.41068 1.000 55.13786 317 SER A C 1
ATOM 3834 O O . SER A 1 317 ? 87.44052 129.42373 141.51774 1.000 57.52870 317 SER A O 1
ATOM 3842 N N . LEU A 1 318 ? 88.48397 127.87540 140.25853 1.000 61.51823 318 LEU A N 1
ATOM 3843 C CA . LEU A 1 318 ? 89.13294 127.26276 141.41363 1.000 63.54324 318 LEU A CA 1
ATOM 3844 C C . LEU A 1 318 ? 90.10495 128.22918 142.07644 1.000 61.65350 318 LEU A C 1
ATOM 3845 O O . LEU A 1 318 ? 90.20428 128.27218 143.30779 1.000 59.98620 318 LEU A O 1
ATOM 3861 N N . SER A 1 319 ? 90.82520 129.01151 141.28027 1.000 59.28400 319 SER A N 1
ATOM 3862 C CA . SER A 1 319 ? 91.82632 129.94496 141.78487 1.000 57.38352 319 SER A CA 1
ATOM 3863 C C . SER A 1 319 ? 91.22276 131.15491 142.46967 1.000 58.33777 319 SER A C 1
ATOM 3864 O O . SER A 1 319 ? 91.97580 132.07888 142.79701 1.000 58.15059 319 SER A O 1
ATOM 3872 N N . GLY A 1 320 ? 89.91338 131.20310 142.69854 1.000 61.02895 320 GLY A N 1
ATOM 3873 C CA . GLY A 1 320 ? 89.31487 132.30059 143.42688 1.000 61.52330 320 GLY A CA 1
ATOM 3874 C C . GLY A 1 320 ? 89.03106 133.53986 142.61270 1.000 63.90951 320 GLY A C 1
ATOM 3875 O O . GLY A 1 320 ? 88.62050 134.55354 143.18755 1.000 71.17384 320 GLY A O 1
ATOM 3879 N N . ALA A 1 321 ? 89.23306 133.49891 141.29911 1.000 58.34181 321 ALA A N 1
ATOM 3880 C CA . ALA A 1 321 ? 88.97314 134.66625 140.46928 1.000 55.79981 321 ALA A CA 1
ATOM 3881 C C . ALA A 1 321 ? 87.51129 135.07593 140.58029 1.000 59.37864 321 ALA A C 1
ATOM 3882 O O . ALA A 1 321 ? 86.61181 134.23516 140.49394 1.000 62.43446 321 ALA A O 1
ATOM 3889 N N . ASN A 1 322 ? 87.27563 136.37648 140.76902 1.000 69.71690 322 ASN A N 1
ATOM 3890 C CA . ASN A 1 322 ? 85.92983 136.90720 140.92706 1.000 64.09791 322 ASN A CA 1
ATOM 3891 C C . ASN A 1 322 ? 85.48384 137.79790 139.77849 1.000 66.84700 322 ASN A C 1
ATOM 3892 O O . ASN A 1 322 ? 84.28127 138.03783 139.64142 1.000 73.46587 322 ASN A O 1
ATOM 3903 N N . ILE A 1 323 ? 86.40960 138.29473 138.96236 1.000 64.96000 323 ILE A N 1
ATOM 3904 C CA . ILE A 1 323 ? 86.09148 139.07880 137.77246 1.000 64.14629 323 ILE A CA 1
ATOM 3905 C C . ILE A 1 323 ? 86.94181 138.50078 136.64984 1.000 65.39845 323 ILE A C 1
ATOM 3906 O O . ILE A 1 323 ? 88.13326 138.81008 136.54159 1.000 68.73335 323 ILE A O 1
ATOM 3922 N N . GLN A 1 324 ? 86.33869 137.66516 135.81312 1.000 58.59140 324 GLN A N 1
ATOM 3923 C CA . GLN A 1 324 ? 87.04276 137.00136 134.72658 1.000 61.10818 324 GLN A CA 1
ATOM 3924 C C . GLN A 1 324 ? 86.66424 137.65466 133.40622 1.000 67.12633 324 GLN A C 1
ATOM 3925 O O . GLN A 1 324 ? 85.48448 137.68925 133.04539 1.000 72.61990 324 GLN A O 1
ATOM 3939 N N . CYS A 1 325 ? 87.66136 138.16395 132.68703 1.000 59.57122 325 CYS A N 1
ATOM 3940 C CA . CYS A 1 325 ? 87.44395 138.84636 131.41852 1.000 53.67746 325 CYS A CA 1
ATOM 3941 C C . CYS A 1 325 ? 87.99521 138.00072 130.27946 1.000 58.57243 325 CYS A C 1
ATOM 3942 O O . CYS A 1 325 ? 89.14435 137.55176 130.33588 1.000 63.67512 325 CYS A O 1
ATOM 3950 N N . TRP A 1 326 ? 87.17392 137.78399 129.25143 1.000 63.54625 326 TRP A N 1
ATOM 3951 C CA . TRP A 1 326 ? 87.56599 137.02416 128.07235 1.000 62.37156 326 TRP A CA 1
ATOM 3952 C C . TRP A 1 326 ? 87.33477 137.85831 126.82210 1.000 68.18139 326 TRP A C 1
ATOM 3953 O O . TRP A 1 326 ? 86.27670 138.47534 126.66683 1.000 73.72441 326 TRP A O 1
ATOM 3974 N N . ASP A 1 327 ? 88.32827 137.87402 125.93292 1.000 74.55153 327 ASP A N 1
ATOM 3975 C CA . ASP A 1 327 ? 88.22082 138.52468 124.63067 1.000 75.91638 327 ASP A CA 1
ATOM 3976 C C . ASP A 1 327 ? 88.19803 137.44415 123.56040 1.000 75.58692 327 ASP A C 1
ATOM 3977 O O . ASP A 1 327 ? 89.22099 136.80435 123.29705 1.000 75.18681 327 ASP A O 1
ATOM 3986 N N . ASN A 1 328 ? 87.04434 137.25863 122.92797 1.000 80.04171 328 ASN A N 1
ATOM 3987 C CA . ASN A 1 328 ? 86.93268 136.34876 121.79494 1.000 79.29460 328 ASN A CA 1
ATOM 3988 C C . ASN A 1 328 ? 87.43803 134.95736 122.16372 1.000 81.13191 328 ASN A C 1
ATOM 3989 O O . ASN A 1 328 ? 88.11537 134.28981 121.38086 1.000 87.12890 328 ASN A O 1
ATOM 4000 N N . ALA A 1 329 ? 87.11423 134.51435 123.37987 1.000 75.91205 329 ALA A N 1
ATOM 4001 C CA . ALA A 1 329 ? 87.46353 133.15300 123.76604 1.000 73.02499 329 ALA A CA 1
ATOM 4002 C C . ALA A 1 329 ? 86.87670 132.14592 122.79041 1.000 76.59888 329 ALA A C 1
ATOM 4003 O O . ALA A 1 329 ? 87.48175 131.09838 122.53684 1.000 78.80666 329 ALA A O 1
ATOM 4010 N N . THR A 1 330 ? 85.70518 132.44385 122.23961 1.000 82.57039 330 THR A N 1
ATOM 4011 C CA . THR A 1 330 ? 85.09833 131.62886 121.18920 1.000 81.95081 330 THR A CA 1
ATOM 4012 C C . THR A 1 330 ? 85.41093 132.21719 119.81367 1.000 84.05441 330 THR A C 1
ATOM 4013 O O . THR A 1 330 ? 84.52337 132.59141 119.04758 1.000 85.48399 330 THR A O 1
ATOM 4024 N N . ARG A 1 331 ? 86.70278 132.30255 119.50827 1.000 86.12866 331 ARG A N 1
ATOM 4025 C CA . ARG A 1 331 ? 87.17234 132.75912 118.20692 1.000 84.76952 331 ARG A CA 1
ATOM 4026 C C . ARG A 1 331 ? 87.46607 131.54783 117.33574 1.000 87.01345 331 ARG A C 1
ATOM 4027 O O . ARG A 1 331 ? 88.12659 130.60328 117.78001 1.000 88.97872 331 ARG A O 1
ATOM 4048 N N . GLY A 1 332 ? 86.97672 131.57777 116.10147 1.000 89.44625 332 GLY A N 1
ATOM 4049 C CA . GLY A 1 332 ? 87.11120 130.41786 115.23759 1.000 91.77016 332 GLY A CA 1
ATOM 4050 C C . GLY A 1 332 ? 86.41813 129.19750 115.80019 1.000 92.56741 332 GLY A C 1
ATOM 4051 O O . GLY A 1 332 ? 86.92321 128.07655 115.66145 1.000 93.40149 332 GLY A O 1
ATOM 4055 N N . LEU A 1 333 ? 85.26551 129.39242 116.43593 1.000 88.30894 333 LEU A N 1
ATOM 4056 C CA . LEU A 1 333 ? 84.50567 128.31775 117.05461 1.000 87.50411 333 LEU A CA 1
ATOM 4057 C C . LEU A 1 333 ? 83.07520 128.36303 116.54240 1.000 87.07419 333 LEU A C 1
ATOM 4058 O O . LEU A 1 333 ? 82.47374 129.43731 116.45291 1.000 89.38728 333 LEU A O 1
ATOM 4074 N N . ASP A 1 334 ? 82.53348 127.19458 116.21044 1.000 89.55438 334 ASP A N 1
ATOM 4075 C CA . ASP A 1 334 ? 81.18623 127.12846 115.66959 1.000 90.84007 334 ASP A CA 1
ATOM 4076 C C . ASP A 1 334 ? 80.17440 127.62550 116.70098 1.000 88.85379 334 ASP A C 1
ATOM 4077 O O . ASP A 1 334 ? 80.49448 127.86638 117.86783 1.000 91.39249 334 ASP A O 1
ATOM 4086 N N . SER A 1 335 ? 78.92798 127.77710 116.24997 1.000 88.40212 335 SER A N 1
ATOM 4087 C CA . SER A 1 335 ? 77.89729 128.35210 117.10770 1.000 88.51950 335 SER A CA 1
ATOM 4088 C C . SER A 1 335 ? 77.62203 127.47128 118.32012 1.000 87.42491 335 SER A C 1
ATOM 4089 O O . SER A 1 335 ? 77.39812 127.97973 119.42281 1.000 91.29805 335 SER A O 1
ATOM 4097 N N . ALA A 1 336 ? 77.61720 126.14974 118.13772 1.000 81.60263 336 ALA A N 1
ATOM 4098 C CA . ALA A 1 336 ? 77.32263 125.25739 119.25558 1.000 81.22334 336 ALA A CA 1
ATOM 4099 C C . ALA A 1 336 ? 78.39357 125.34231 120.33802 1.000 84.95497 336 ALA A C 1
ATOM 4100 O O . ALA A 1 336 ? 78.07623 125.36901 121.53497 1.000 88.87959 336 ALA A O 1
ATOM 4107 N N . THR A 1 337 ? 79.66794 125.36979 119.94141 1.000 83.65656 337 THR A N 1
ATOM 4108 C CA . THR A 1 337 ? 80.74136 125.45186 120.92682 1.000 83.32680 337 THR A CA 1
ATOM 4109 C C . THR A 1 337 ? 80.69268 126.77436 121.68205 1.000 83.13444 337 THR A C 1
ATOM 4110 O O . THR A 1 337 ? 80.87004 126.80645 122.90573 1.000 85.55408 337 THR A O 1
ATOM 4121 N N . ALA A 1 338 ? 80.45179 127.87723 120.97278 1.000 79.90112 338 ALA A N 1
ATOM 4122 C CA . ALA A 1 338 ? 80.31206 129.16090 121.64840 1.000 78.42342 338 ALA A CA 1
ATOM 4123 C C . ALA A 1 338 ? 79.11834 129.14911 122.59251 1.000 77.49279 338 ALA A C 1
ATOM 4124 O O . ALA A 1 338 ? 79.18306 129.70214 123.69624 1.000 83.29409 338 ALA A O 1
ATOM 4131 N N . LEU A 1 339 ? 78.01690 128.52273 122.17532 1.000 75.63778 339 LEU A N 1
ATOM 4132 C CA . LEU A 1 339 ? 76.83244 128.46993 123.02294 1.000 73.91771 339 LEU A CA 1
ATOM 4133 C C . LEU A 1 339 ? 77.10731 127.69947 124.30561 1.000 75.78005 339 LEU A C 1
ATOM 4134 O O . LEU A 1 339 ? 76.70929 128.13179 125.39122 1.000 83.63939 339 LEU A O 1
ATOM 4150 N N . GLU A 1 340 ? 77.79117 126.55740 124.20868 1.000 76.24889 340 GLU A N 1
ATOM 4151 C CA . GLU A 1 340 ? 78.07238 125.79390 125.42230 1.000 77.68750 340 GLU A CA 1
ATOM 4152 C C . GLU A 1 340 ? 79.10812 126.49340 126.29721 1.000 79.00808 340 GLU A C 1
ATOM 4153 O O . GLU A 1 340 ? 79.02564 126.42058 127.52876 1.000 81.38771 340 GLU A O 1
ATOM 4165 N N . PHE A 1 341 ? 80.07141 127.19234 125.69267 1.000 73.02939 341 PHE A N 1
ATOM 4166 C CA . PHE A 1 341 ? 81.01222 127.98731 126.47803 1.000 66.82172 341 PHE A CA 1
ATOM 4167 C C . PHE A 1 341 ? 80.28554 129.07929 127.25722 1.000 66.24882 341 PHE A C 1
ATOM 4168 O O . PHE A 1 341 ? 80.53044 129.28143 128.45440 1.000 73.48829 341 PHE A O 1
ATOM 4185 N N . ILE A 1 342 ? 79.37427 129.79033 126.59193 1.000 69.04645 342 ILE A N 1
ATOM 4186 C CA . ILE A 1 342 ? 78.62215 130.84408 127.26340 1.000 66.42312 342 ILE A CA 1
ATOM 4187 C C . ILE A 1 342 ? 77.70146 130.25021 128.32040 1.000 71.29537 342 ILE A C 1
ATOM 4188 O O . ILE A 1 342 ? 77.44981 130.86851 129.35873 1.000 75.37254 342 ILE A O 1
ATOM 4204 N N . ARG A 1 343 ? 77.17261 129.05108 128.07286 1.000 78.18390 343 ARG A N 1
ATOM 4205 C CA . ARG A 1 343 ? 76.37400 128.37763 129.09100 1.000 74.81790 343 ARG A CA 1
ATOM 4206 C C . ARG A 1 343 ? 77.21041 128.07610 130.32621 1.000 76.12828 343 ARG A C 1
ATOM 4207 O O . ARG A 1 343 ? 76.75059 128.26112 131.45936 1.000 79.57887 343 ARG A O 1
ATOM 4228 N N . ALA A 1 344 ? 78.44143 127.60202 130.12589 1.000 73.49370 344 ALA A N 1
ATOM 4229 C CA . ALA A 1 344 ? 79.33148 127.36511 131.25712 1.000 70.12560 344 ALA A CA 1
ATOM 4230 C C . ALA A 1 344 ? 79.59774 128.65614 132.01542 1.000 71.38047 344 ALA A C 1
ATOM 4231 O O . ALA A 1 344 ? 79.60414 128.67093 133.25148 1.000 74.14776 344 ALA A O 1
ATOM 4238 N N . LEU A 1 345 ? 79.81512 129.75299 131.28939 1.000 70.22105 345 LEU A N 1
ATOM 4239 C CA . LEU A 1 345 ? 80.00204 131.04268 131.94812 1.000 64.70608 345 LEU A CA 1
ATOM 4240 C C . LEU A 1 345 ? 78.76653 131.43231 132.75345 1.000 64.14523 345 LEU A C 1
ATOM 4241 O O . LEU A 1 345 ? 78.87946 131.96976 133.86156 1.000 68.59245 345 LEU A O 1
ATOM 4257 N N . LYS A 1 346 ? 77.57631 131.17796 132.20727 1.000 69.20597 346 LYS A N 1
ATOM 4258 C CA . LYS A 1 346 ? 76.34623 131.53711 132.90593 1.000 67.59789 346 LYS A CA 1
ATOM 4259 C C . LYS A 1 346 ? 76.18510 130.73500 134.19145 1.000 73.72694 346 LYS A C 1
ATOM 4260 O O . LYS A 1 346 ? 75.81653 131.29194 135.23138 1.000 77.13653 346 LYS A O 1
ATOM 4279 N N . THR A 1 347 ? 76.44384 129.42519 134.14435 1.000 76.18550 347 THR A N 1
ATOM 4280 C CA . THR A 1 347 ? 76.39388 128.64533 135.38110 1.000 71.96673 347 THR A CA 1
ATOM 4281 C C . THR A 1 347 ? 77.46339 129.09249 136.36658 1.000 73.76183 347 THR A C 1
ATOM 4282 O O . THR A 1 347 ? 77.21542 129.11231 137.57653 1.000 75.59303 347 THR A O 1
ATOM 4293 N N . SER A 1 348 ? 78.65164 129.45337 135.88071 1.000 74.28014 348 SER A N 1
ATOM 4294 C CA . SER A 1 348 ? 79.66689 129.99105 136.77783 1.000 73.32152 348 SER A CA 1
ATOM 4295 C C . SER A 1 348 ? 79.15649 131.23705 137.48450 1.000 67.50213 348 SER A C 1
ATOM 4296 O O . SER A 1 348 ? 79.34966 131.39816 138.69334 1.000 68.74146 348 SER A O 1
ATOM 4304 N N . ALA A 1 349 ? 78.49507 132.12661 136.74488 1.000 74.38177 349 ALA A N 1
ATOM 4305 C CA . ALA A 1 349 ? 77.98547 133.35562 137.34423 1.000 73.74526 349 ALA A CA 1
ATOM 4306 C C . ALA A 1 349 ? 76.83650 133.07528 138.30601 1.000 74.17237 349 ALA A C 1
ATOM 4307 O O . ALA A 1 349 ? 76.67539 133.77954 139.30895 1.000 77.27086 349 ALA A O 1
ATOM 4314 N N . VAL A 1 350 ? 76.02380 132.05797 138.01721 1.000 75.01315 350 VAL A N 1
ATOM 4315 C CA . VAL A 1 350 ? 74.82355 131.82098 138.81568 1.000 74.74086 350 VAL A CA 1
ATOM 4316 C C . VAL A 1 350 ? 75.17149 131.08942 140.10730 1.000 75.52522 350 VAL A C 1
ATOM 4317 O O . VAL A 1 350 ? 74.82497 131.53987 141.20522 1.000 73.21680 350 VAL A O 1
ATOM 4330 N N . ILE A 1 351 ? 75.85933 129.95175 140.00001 1.000 86.87669 351 ILE A N 1
ATOM 4331 C CA . ILE A 1 351 ? 76.15974 129.15176 141.18656 1.000 86.45657 351 ILE A CA 1
ATOM 4332 C C . ILE A 1 351 ? 77.16355 129.87763 142.07370 1.000 85.28070 351 ILE A C 1
ATOM 4333 O O . ILE A 1 351 ? 76.87739 130.19949 143.23229 1.000 84.96763 351 ILE A O 1
ATOM 4349 N N . LEU A 1 352 ? 78.35168 130.14646 141.54297 1.000 79.94151 352 LEU A N 1
ATOM 4350 C CA . LEU A 1 352 ? 79.38568 130.88040 142.25946 1.000 78.68394 352 LEU A CA 1
ATOM 4351 C C . LEU A 1 352 ? 79.26781 132.35541 141.90085 1.000 81.01715 352 LEU A C 1
ATOM 4352 O O . LEU A 1 352 ? 79.47339 132.73133 140.74286 1.000 85.61461 352 LEU A O 1
ATOM 4368 N N . ASP A 1 353 ? 78.94195 133.18817 142.88751 1.000 81.75797 353 ASP A N 1
ATOM 4369 C CA . ASP A 1 353 ? 78.78491 134.61257 142.62601 1.000 80.40592 353 ASP A CA 1
ATOM 4370 C C . ASP A 1 353 ? 80.02479 135.13861 141.91643 1.000 82.10884 353 ASP A C 1
ATOM 4371 O O . ASP A 1 353 ? 81.11421 135.17532 142.49609 1.000 87.09778 353 ASP A O 1
ATOM 4380 N N . THR A 1 354 ? 79.86475 135.54389 140.65946 1.000 72.46438 354 THR A N 1
ATOM 4381 C CA . THR A 1 354 ? 80.99049 135.92591 139.82236 1.000 73.21141 354 THR A CA 1
ATOM 4382 C C . THR A 1 354 ? 80.52616 136.99573 138.84580 1.000 74.70992 354 THR A C 1
ATOM 4383 O O . THR A 1 354 ? 79.33023 137.14865 138.58576 1.000 78.09165 354 THR A O 1
ATOM 4394 N N . THR A 1 355 ? 81.49217 137.73990 138.30377 1.000 73.54359 355 THR A N 1
ATOM 4395 C CA . THR A 1 355 ? 81.23726 138.84221 137.37996 1.000 70.18434 355 THR A CA 1
ATOM 4396 C C . THR A 1 355 ? 82.03659 138.59113 136.10659 1.000 74.14700 355 THR A C 1
ATOM 4397 O O . THR A 1 355 ? 83.10150 139.19177 135.89955 1.000 75.62641 355 THR A O 1
ATOM 4408 N N . PRO A 1 356 ? 81.55759 137.70728 135.23106 1.000 73.67920 356 PRO A N 1
ATOM 4409 C CA . PRO A 1 356 ? 82.27652 137.43522 133.98287 1.000 73.17683 356 PRO A CA 1
ATOM 4410 C C . PRO A 1 356 ? 81.94897 138.43388 132.88412 1.000 74.97712 356 PRO A C 1
ATOM 4411 O O . PRO A 1 356 ? 80.79148 138.77556 132.63462 1.000 74.63964 356 PRO A O 1
ATOM 4422 N N . LEU A 1 357 ? 83.00089 138.90534 132.22273 1.000 72.97354 357 LEU A N 1
ATOM 4423 C CA . LEU A 1 357 ? 82.89863 139.79745 131.07699 1.000 67.86952 357 LEU A CA 1
ATOM 4424 C C . LEU A 1 357 ? 83.33588 139.03427 129.83658 1.000 66.97890 357 LEU A C 1
ATOM 4425 O O . LEU A 1 357 ? 84.39315 138.39512 129.84302 1.000 68.13884 357 LEU A O 1
ATOM 4441 N N . ILE A 1 358 ? 82.52759 139.09046 128.78066 1.000 66.57481 358 ILE A N 1
ATOM 4442 C CA . ILE A 1 358 ? 82.81242 138.35770 127.55252 1.000 70.78897 358 ILE A CA 1
ATOM 4443 C C . ILE A 1 358 ? 82.72906 139.30685 126.36556 1.000 72.73214 358 ILE A C 1
ATOM 4444 O O . ILE A 1 358 ? 81.77883 140.08723 126.24754 1.000 74.73661 358 ILE A O 1
ATOM 4460 N N . ALA A 1 359 ? 83.72807 139.24152 125.48629 1.000 71.74700 359 ALA A N 1
ATOM 4461 C CA . ALA A 1 359 ? 83.72635 139.98258 124.22935 1.000 70.13363 359 ALA A CA 1
ATOM 4462 C C . ALA A 1 359 ? 83.57759 138.97788 123.09545 1.000 74.69431 359 ALA A C 1
ATOM 4463 O O . ALA A 1 359 ? 84.47672 138.16474 122.85695 1.000 73.29149 359 ALA A O 1
ATOM 4470 N N . ILE A 1 360 ? 82.44224 139.03638 122.39879 1.000 82.10787 360 ILE A N 1
ATOM 4471 C CA . ILE A 1 360 ? 82.12519 138.10064 121.32982 1.000 78.91508 360 ILE A CA 1
ATOM 4472 C C . ILE A 1 360 ? 81.57748 138.87882 120.14186 1.000 85.53648 360 ILE A C 1
ATOM 4473 O O . ILE A 1 360 ? 81.03017 139.97400 120.28482 1.000 87.73401 360 ILE A O 1
ATOM 4489 N N . TYR A 1 361 ? 81.73494 138.29477 118.95466 1.000 91.96862 361 TYR A N 1
ATOM 4490 C CA . TYR A 1 361 ? 81.22675 138.87786 117.71846 1.000 90.11765 361 TYR A CA 1
ATOM 4491 C C . TYR A 1 361 ? 80.15415 138.01997 117.06868 1.000 90.85110 361 TYR A C 1
ATOM 4492 O O . TYR A 1 361 ? 79.06072 138.51965 116.77846 1.000 91.88433 361 TYR A O 1
ATOM 4510 N N . GLN A 1 362 ? 80.43058 136.73986 116.83289 1.000 88.55984 362 GLN A N 1
ATOM 4511 C CA . GLN A 1 362 ? 79.45038 135.82457 116.25213 1.000 87.07007 362 GLN A CA 1
ATOM 4512 C C . GLN A 1 362 ? 78.72915 135.12412 117.39663 1.000 87.82758 362 GLN A C 1
ATOM 4513 O O . GLN A 1 362 ? 79.22018 134.13375 117.94341 1.000 86.92626 362 GLN A O 1
ATOM 4527 N N . CYS A 1 363 ? 77.55803 135.64054 117.76127 1.000 88.41952 363 CYS A N 1
ATOM 4528 C CA . CYS A 1 363 ? 76.77771 135.12670 118.87833 1.000 86.33369 363 CYS A CA 1
ATOM 4529 C C . CYS A 1 363 ? 75.37979 134.76937 118.39681 1.000 84.71943 363 CYS A C 1
ATOM 4530 O O . CYS A 1 363 ? 74.69183 135.60401 117.80016 1.000 84.55243 363 CYS A O 1
ATOM 4538 N N . SER A 1 364 ? 74.96495 133.53312 118.65979 1.000 81.13582 364 SER A N 1
ATOM 4539 C CA . SER A 1 364 ? 73.64060 133.08053 118.26868 1.000 83.78839 364 SER A CA 1
ATOM 4540 C C . SER A 1 364 ? 72.57636 133.69289 119.17831 1.000 84.84088 364 SER A C 1
ATOM 4541 O O . SER A 1 364 ? 72.86624 134.24479 120.24280 1.000 89.18026 364 SER A O 1
ATOM 4549 N N . GLN A 1 365 ? 71.31982 133.59154 118.74001 1.000 80.11861 365 GLN A N 1
ATOM 4550 C CA . GLN A 1 365 ? 70.21874 134.12110 119.53822 1.000 80.00972 365 GLN A CA 1
ATOM 4551 C C . GLN A 1 365 ? 70.08644 133.37488 120.85969 1.000 82.36263 365 GLN A C 1
ATOM 4552 O O . GLN A 1 365 ? 69.84979 133.99032 121.90630 1.000 85.83926 365 GLN A O 1
ATOM 4566 N N . ASP A 1 366 ? 70.23340 132.04893 120.83427 1.000 87.77719 366 ASP A N 1
ATOM 4567 C CA . ASP A 1 366 ? 70.14708 131.27997 122.07077 1.000 87.91510 366 ASP A CA 1
ATOM 4568 C C . ASP A 1 366 ? 71.24456 131.68850 123.04318 1.000 84.42806 366 ASP A C 1
ATOM 4569 O O . ASP A 1 366 ? 71.00156 131.81374 124.24868 1.000 85.77720 366 ASP A O 1
ATOM 4578 N N . ALA A 1 367 ? 72.46188 131.89811 122.53824 1.000 79.72904 367 ALA A N 1
ATOM 4579 C CA . ALA A 1 367 ? 73.54073 132.37953 123.39342 1.000 78.37451 367 ALA A CA 1
ATOM 4580 C C . ALA A 1 367 ? 73.24136 133.77565 123.92250 1.000 80.17609 367 ALA A C 1
ATOM 4581 O O . ALA A 1 367 ? 73.47781 134.06232 125.10123 1.000 85.64874 367 ALA A O 1
ATOM 4588 N N . TYR A 1 368 ? 72.72048 134.65843 123.06796 1.000 77.71316 368 TYR A N 1
ATOM 4589 C CA . TYR A 1 368 ? 72.39246 136.00968 123.50442 1.000 79.45255 368 TYR A CA 1
ATOM 4590 C C . TYR A 1 368 ? 71.28407 136.02663 124.54579 1.000 78.68175 368 TYR A C 1
ATOM 4591 O O . TYR A 1 368 ? 71.19744 136.98136 125.32399 1.000 80.11591 368 TYR A O 1
ATOM 4609 N N . ASP A 1 369 ? 70.43427 135.00040 124.57645 1.000 77.56840 369 ASP A N 1
ATOM 4610 C CA . ASP A 1 369 ? 69.36246 134.94918 125.56198 1.000 79.02502 369 ASP A CA 1
ATOM 4611 C C . ASP A 1 369 ? 69.87317 134.71104 126.97680 1.000 79.87786 369 ASP A C 1
ATOM 4612 O O . ASP A 1 369 ? 69.09398 134.84597 127.92592 1.000 77.59157 369 ASP A O 1
ATOM 4621 N N . LEU A 1 370 ? 71.14801 134.36027 127.14225 1.000 77.35812 370 LEU A N 1
ATOM 4622 C CA . LEU A 1 370 ? 71.72031 134.10738 128.45744 1.000 75.28903 370 LEU A CA 1
ATOM 4623 C C . LEU A 1 370 ? 72.37621 135.33507 129.07485 1.000 75.56547 370 LEU A C 1
ATOM 4624 O O . LEU A 1 370 ? 72.59132 135.35445 130.29089 1.000 75.53951 370 LEU A O 1
ATOM 4640 N N . PHE A 1 371 ? 72.69655 136.35143 128.28007 1.000 73.88272 371 PHE A N 1
ATOM 4641 C CA . PHE A 1 371 ? 73.41436 137.51107 128.78725 1.000 71.97238 371 PHE A CA 1
ATOM 4642 C C . PHE A 1 371 ? 72.50953 138.36360 129.66551 1.000 72.25716 371 PHE A C 1
ATOM 4643 O O . PHE A 1 371 ? 71.31434 138.51191 129.39648 1.000 70.76744 371 PHE A O 1
ATOM 4660 N N . ASP A 1 372 ? 73.09318 138.92602 130.72323 1.000 80.04699 372 ASP A N 1
ATOM 4661 C CA . ASP A 1 372 ? 72.35937 139.77564 131.65181 1.000 77.91970 372 ASP A CA 1
ATOM 4662 C C . ASP A 1 372 ? 72.49066 141.25397 131.30881 1.000 80.55429 372 ASP A C 1
ATOM 4663 O O . ASP A 1 372 ? 71.51730 142.00439 131.43334 1.000 83.45594 372 ASP A O 1
ATOM 4672 N N . LYS A 1 373 ? 73.67457 141.69005 130.88224 1.000 80.57583 373 LYS A N 1
ATOM 4673 C CA . LYS A 1 373 ? 73.90695 143.08280 130.53300 1.000 78.74820 373 LYS A CA 1
ATOM 4674 C C . LYS A 1 373 ? 74.75845 143.15563 129.27440 1.000 79.50241 373 LYS A C 1
ATOM 4675 O O . LYS A 1 373 ? 75.60351 142.29203 129.02273 1.000 82.35548 373 LYS A O 1
ATOM 4694 N N . VAL A 1 374 ? 74.52717 144.20314 128.48740 1.000 81.85443 374 VAL A N 1
ATOM 4695 C CA . VAL A 1 374 ? 75.19362 144.40121 127.20952 1.000 85.62177 374 VAL A CA 1
ATOM 4696 C C . VAL A 1 374 ? 75.71930 145.82622 127.14422 1.000 84.27969 374 VAL A C 1
ATOM 4697 O O . VAL A 1 374 ? 75.03322 146.78079 127.52463 1.000 84.13835 374 VAL A O 1
ATOM 4710 N N . VAL A 1 375 ? 76.95444 145.96189 126.66263 1.000 83.19200 375 VAL A N 1
ATOM 4711 C CA . VAL A 1 375 ? 77.54212 147.26808 126.38218 1.000 86.43778 375 VAL A CA 1
ATOM 4712 C C . VAL A 1 375 ? 78.06080 147.25535 124.95188 1.000 89.18901 375 VAL A C 1
ATOM 4713 O O . VAL A 1 375 ? 78.89636 146.42004 124.59607 1.000 86.14498 375 VAL A O 1
ATOM 4726 N N . VAL A 1 376 ? 77.58126 148.18006 124.12382 1.000 93.77445 376 VAL A N 1
ATOM 4727 C CA . VAL A 1 376 ? 77.91045 148.21384 122.70197 1.000 91.10288 376 VAL A CA 1
ATOM 4728 C C . VAL A 1 376 ? 78.78177 149.43244 122.43215 1.000 90.90005 376 VAL A C 1
ATOM 4729 O O . VAL A 1 376 ? 78.45486 150.54659 122.85842 1.000 88.34984 376 VAL A O 1
ATOM 4742 N N . LEU A 1 377 ? 79.88912 149.21670 121.72620 1.000 92.84335 377 LEU A N 1
ATOM 4743 C CA . LEU A 1 377 ? 80.88003 150.24776 121.45532 1.000 93.49877 377 LEU A CA 1
ATOM 4744 C C . LEU A 1 377 ? 80.87873 150.60202 119.97431 1.000 95.23140 377 LEU A C 1
ATOM 4745 O O . LEU A 1 377 ? 80.68850 149.73326 119.11764 1.000 94.80493 377 LEU A O 1
ATOM 4761 N N . TYR A 1 378 ? 81.09468 151.88201 119.68056 1.000 104.40847 378 TYR A N 1
ATOM 4762 C CA . TYR A 1 378 ? 81.18684 152.39163 118.31319 1.000 104.29197 378 TYR A CA 1
ATOM 4763 C C . TYR A 1 378 ? 82.49342 153.17107 118.20241 1.000 103.14218 378 TYR A C 1
ATOM 4764 O O . TYR A 1 378 ? 82.53421 154.37139 118.48683 1.000 103.05354 378 TYR A O 1
ATOM 4782 N N . GLU A 1 379 ? 83.55688 152.49665 117.77299 1.000 100.80690 379 GLU A N 1
ATOM 4783 C CA . GLU A 1 379 ? 84.89209 153.08777 117.74910 1.000 100.13193 379 GLU A CA 1
ATOM 4784 C C . GLU A 1 379 ? 85.28624 153.57376 119.14217 1.000 102.24873 379 GLU A C 1
ATOM 4785 O O . GLU A 1 379 ? 85.80407 154.67722 119.32437 1.000 103.02462 379 GLU A O 1
ATOM 4797 N N . GLY A 1 380 ? 85.03080 152.72895 120.13761 1.000 101.15524 380 GLY A N 1
ATOM 4798 C CA . GLY A 1 380 ? 85.36573 153.05234 121.50947 1.000 98.14692 380 GLY A CA 1
ATOM 4799 C C . GLY A 1 380 ? 84.59596 154.23710 122.05361 1.000 97.99803 380 GLY A C 1
ATOM 4800 O O . GLY A 1 380 ? 85.18464 155.13434 122.66297 1.000 100.41283 380 GLY A O 1
ATOM 4804 N N . TYR A 1 381 ? 83.27845 154.25755 121.83847 1.000 99.85195 381 TYR A N 1
ATOM 4805 C CA . TYR A 1 381 ? 82.43937 155.35598 122.29297 1.000 100.49791 381 TYR A CA 1
ATOM 4806 C C . TYR A 1 381 ? 81.36011 154.94488 123.28481 1.000 102.68388 381 TYR A C 1
ATOM 4807 O O . TYR A 1 381 ? 80.85438 155.81177 124.00543 1.000 102.97840 381 TYR A O 1
ATOM 4825 N N . GLN A 1 382 ? 80.99412 153.66366 123.34694 1.000 94.16671 382 GLN A N 1
ATOM 4826 C CA . GLN A 1 382 ? 80.00248 153.16217 124.29891 1.000 95.78161 382 GLN A CA 1
ATOM 4827 C C . GLN A 1 382 ? 78.66214 153.88332 124.12018 1.000 97.67248 382 GLN A C 1
ATOM 4828 O O . GLN A 1 382 ? 78.18308 154.61395 124.98919 1.000 95.87262 382 GLN A O 1
ATOM 4842 N N . ILE A 1 383 ? 78.06981 153.65535 122.94571 1.000 99.56644 383 ILE A N 1
ATOM 4843 C CA . ILE A 1 383 ? 76.79790 154.28642 122.61892 1.000 96.90990 383 ILE A CA 1
ATOM 4844 C C . ILE A 1 383 ? 75.66562 153.80981 123.52098 1.000 97.93940 383 ILE A C 1
ATOM 4845 O O . ILE A 1 383 ? 74.68438 154.53782 123.70313 1.000 99.18717 383 ILE A O 1
ATOM 4861 N N . PHE A 1 384 ? 75.76079 152.60916 124.08957 1.000 95.73136 384 PHE A N 1
ATOM 4862 C CA . PHE A 1 384 ? 74.67613 152.08995 124.91267 1.000 94.83881 384 PHE A CA 1
ATOM 4863 C C . PHE A 1 384 ? 75.21002 151.03012 125.86553 1.000 93.54122 384 PHE A C 1
ATOM 4864 O O . PHE A 1 384 ? 76.13359 150.28154 125.53334 1.000 92.31752 384 PHE A O 1
ATOM 4881 N N . PHE A 1 385 ? 74.61462 150.98676 127.05770 1.000 93.18567 385 PHE A N 1
ATOM 4882 C CA . PHE A 1 385 ? 74.91256 149.96694 128.05537 1.000 92.99072 385 PHE A CA 1
ATOM 4883 C C . PHE A 1 385 ? 73.68498 149.76538 128.92915 1.000 91.92217 385 PHE A C 1
ATOM 4884 O O . PHE A 1 385 ? 73.07991 150.74111 129.38221 1.000 89.89771 385 PHE A O 1
ATOM 4901 N N . GLY A 1 386 ? 73.32477 148.50832 129.16490 1.000 87.71615 386 GLY A N 1
ATOM 4902 C CA . GLY A 1 386 ? 72.18802 148.22121 130.02134 1.000 82.88872 386 GLY A CA 1
ATOM 4903 C C . GLY A 1 386 ? 71.69195 146.80343 129.82026 1.000 84.52385 386 GLY A C 1
ATOM 4904 O O . GLY A 1 386 ? 72.37827 145.96992 129.23044 1.000 87.37508 386 GLY A O 1
ATOM 4908 N N . LYS A 1 387 ? 70.48157 146.55121 130.31390 1.000 88.24662 387 LYS A N 1
ATOM 4909 C CA . LYS A 1 387 ? 69.90070 145.21970 130.21039 1.000 88.73253 387 LYS A CA 1
ATOM 4910 C C . LYS A 1 387 ? 69.84445 144.77608 128.75482 1.000 90.04163 387 LYS A C 1
ATOM 4911 O O . LYS A 1 387 ? 69.43496 145.53338 127.87136 1.000 93.88775 387 LYS A O 1
ATOM 4930 N N . ALA A 1 388 ? 70.26065 143.53236 128.50822 1.000 87.55561 388 ALA A N 1
ATOM 4931 C CA . ALA A 1 388 ? 70.28344 143.02208 127.14200 1.000 87.62867 388 ALA A CA 1
ATOM 4932 C C . ALA A 1 388 ? 68.88337 142.97783 126.54559 1.000 88.24586 388 ALA A C 1
ATOM 4933 O O . ALA A 1 388 ? 68.67415 143.39650 125.40081 1.000 90.26134 388 ALA A O 1
ATOM 4940 N N . THR A 1 389 ? 67.90641 142.49187 127.31361 1.000 92.07491 389 THR A N 1
ATOM 4941 C CA . THR A 1 389 ? 66.55328 142.34487 126.78982 1.000 94.35425 389 THR A CA 1
ATOM 4942 C C . THR A 1 389 ? 65.96641 143.67011 126.32620 1.000 93.85458 389 THR A C 1
ATOM 4943 O O . THR A 1 389 ? 65.10948 143.67521 125.43635 1.000 93.00543 389 THR A O 1
ATOM 4954 N N . LYS A 1 390 ? 66.40488 144.78685 126.90243 1.000 95.20500 390 LYS A N 1
ATOM 4955 C CA . LYS A 1 390 ? 65.89701 146.10369 126.54872 1.000 95.95457 390 LYS A CA 1
ATOM 4956 C C . LYS A 1 390 ? 66.77741 146.81955 125.53409 1.000 96.38124 390 LYS A C 1
ATOM 4957 O O . LYS A 1 390 ? 66.52927 147.99119 125.23438 1.000 96.48223 390 LYS A O 1
ATOM 4976 N N . ALA A 1 391 ? 67.79913 146.14883 124.99900 1.000 95.75221 391 ALA A N 1
ATOM 4977 C CA . ALA A 1 391 ? 68.67947 146.80389 124.03748 1.000 95.16442 391 ALA A CA 1
ATOM 4978 C C . ALA A 1 391 ? 67.95190 147.07863 122.72823 1.000 94.51241 391 ALA A C 1
ATOM 4979 O O . ALA A 1 391 ? 67.76439 148.23886 122.34147 1.000 94.22058 391 ALA A O 1
ATOM 4986 N N . LYS A 1 392 ? 67.50480 146.01983 122.04850 1.000 98.49960 392 LYS A N 1
ATOM 4987 C CA . LYS A 1 392 ? 66.88425 146.18631 120.73864 1.000 97.76857 392 LYS A CA 1
ATOM 4988 C C . LYS A 1 392 ? 65.77734 147.22981 120.78097 1.000 98.39919 392 LYS A C 1
ATOM 4989 O O . LYS A 1 392 ? 65.77715 148.17369 119.98053 1.000 101.53580 392 LYS A O 1
ATOM 5008 N N . GLU A 1 393 ? 64.85199 147.10327 121.73521 1.000 101.02000 393 GLU A N 1
ATOM 5009 C CA . GLU A 1 393 ? 63.75735 148.06296 121.82485 1.000 101.54292 393 GLU A CA 1
ATOM 5010 C C . GLU A 1 393 ? 64.28845 149.48790 121.82797 1.000 102.13225 393 GLU A C 1
ATOM 5011 O O . GLU A 1 393 ? 63.83632 150.32873 121.04100 1.000 104.80631 393 GLU A O 1
ATOM 5023 N N . TYR A 1 394 ? 65.28012 149.76741 122.67691 1.000 100.70088 394 TYR A N 1
ATOM 5024 C CA . TYR A 1 394 ? 65.83352 151.11460 122.73336 1.000 101.13336 394 TYR A CA 1
ATOM 5025 C C . TYR A 1 394 ? 66.27835 151.57307 121.35266 1.000 102.48284 394 TYR A C 1
ATOM 5026 O O . TYR A 1 394 ? 65.89976 152.65909 120.89751 1.000 103.16736 394 TYR A O 1
ATOM 5044 N N . PHE A 1 395 ? 67.05013 150.74111 120.65180 1.000 102.80496 395 PHE A N 1
ATOM 5045 C CA . PHE A 1 395 ? 67.49402 151.12346 119.31847 1.000 100.11596 395 PHE A CA 1
ATOM 5046 C C . PHE A 1 395 ? 66.32356 151.19913 118.35044 1.000 102.07349 395 PHE A C 1
ATOM 5047 O O . PHE A 1 395 ? 66.31186 152.05744 117.46158 1.000 103.94733 395 PHE A O 1
ATOM 5064 N N . GLU A 1 396 ? 65.32717 150.32561 118.50828 1.000 106.21284 396 GLU A N 1
ATOM 5065 C CA . GLU A 1 396 ? 64.13427 150.43844 117.67832 1.000 104.50523 396 GLU A CA 1
ATOM 5066 C C . GLU A 1 396 ? 63.39300 151.73432 117.97555 1.000 105.20796 396 GLU A C 1
ATOM 5067 O O . GLU A 1 396 ? 62.67571 152.25850 117.11576 1.000 107.91824 396 GLU A O 1
ATOM 5079 N N . LYS A 1 397 ? 63.55455 152.26647 119.18971 1.000 105.57047 397 LYS A N 1
ATOM 5080 C CA . LYS A 1 397 ? 62.99950 153.57936 119.49442 1.000 106.22300 397 LYS A CA 1
ATOM 5081 C C . LYS A 1 397 ? 63.83106 154.68875 118.86610 1.000 106.49400 397 LYS A C 1
ATOM 5082 O O . LYS A 1 397 ? 63.30820 155.77218 118.58181 1.000 106.03582 397 LYS A O 1
ATOM 5101 N N . MET A 1 398 ? 65.12383 154.44005 118.64289 1.000 109.93316 398 MET A N 1
ATOM 5102 C CA . MET A 1 398 ? 65.97715 155.45776 118.03871 1.000 110.24025 398 MET A CA 1
ATOM 5103 C C . MET A 1 398 ? 65.53267 155.77083 116.61576 1.000 110.84941 398 MET A C 1
ATOM 5104 O O . MET A 1 398 ? 65.55488 156.93236 116.19233 1.000 112.33074 398 MET A O 1
ATOM 5118 N N . GLY A 1 399 ? 65.12802 154.74940 115.86325 1.000 112.66536 399 GLY A N 1
ATOM 5119 C CA . GLY A 1 399 ? 64.66838 154.94561 114.50236 1.000 112.30699 399 GLY A CA 1
ATOM 5120 C C . GLY A 1 399 ? 65.26698 153.97485 113.50512 1.000 114.29544 399 GLY A C 1
ATOM 5121 O O . GLY A 1 399 ? 65.11885 154.16013 112.29383 1.000 116.05485 399 GLY A O 1
ATOM 5125 N N . TRP A 1 400 ? 65.94324 152.93962 113.99176 1.000 113.09380 400 TRP A N 1
ATOM 5126 C CA . TRP A 1 400 ? 66.56724 151.95775 113.11902 1.000 112.85857 400 TRP A CA 1
ATOM 5127 C C . TRP A 1 400 ? 65.62572 150.78485 112.86364 1.000 113.34911 400 TRP A C 1
ATOM 5128 O O . TRP A 1 400 ? 64.68752 150.52880 113.62157 1.000 112.67433 400 TRP A O 1
ATOM 5149 N N . LYS A 1 401 ? 65.89735 150.06584 111.77819 1.000 111.37062 401 LYS A N 1
ATOM 5150 C CA . LYS A 1 401 ? 65.08518 148.93702 111.34594 1.000 111.19177 401 LYS A CA 1
ATOM 5151 C C . LYS A 1 401 ? 65.87246 147.64811 111.53117 1.000 111.85639 401 LYS A C 1
ATOM 5152 O O . LYS A 1 401 ? 67.05794 147.58521 111.18867 1.000 111.76064 401 LYS A O 1
ATOM 5171 N N . CYS A 1 402 ? 65.21239 146.62798 112.07324 1.000 108.13468 402 CYS A N 1
ATOM 5172 C CA . CYS A 1 402 ? 65.82572 145.31968 112.26769 1.000 107.45379 402 CYS A CA 1
ATOM 5173 C C . CYS A 1 402 ? 65.20952 144.32274 111.29670 1.000 107.44254 402 CYS A C 1
ATOM 5174 O O . CYS A 1 402 ? 64.04915 143.92452 111.48592 1.000 105.86112 402 CYS A O 1
ATOM 5182 N N . PRO A 1 403 ? 65.91924 143.89407 110.25266 1.000 111.25330 403 PRO A N 1
ATOM 5183 C CA . PRO A 1 403 ? 65.35229 142.88489 109.35164 1.000 110.43333 403 PRO A CA 1
ATOM 5184 C C . PRO A 1 403 ? 65.03036 141.59865 110.09533 1.000 110.48885 403 PRO A C 1
ATOM 5185 O O . PRO A 1 403 ? 65.73651 141.19574 111.02181 1.000 111.66802 403 PRO A O 1
ATOM 5196 N N . GLN A 1 404 ? 63.94738 140.95132 109.67598 1.000 110.84080 404 GLN A N 1
ATOM 5197 C CA . GLN A 1 404 ? 63.53127 139.71387 110.31403 1.000 110.51926 404 GLN A CA 1
ATOM 5198 C C . GLN A 1 404 ? 64.57658 138.62382 110.09237 1.000 110.11184 404 GLN A C 1
ATOM 5199 O O . GLN A 1 404 ? 65.44005 138.71844 109.21626 1.000 110.01526 404 GLN A O 1
ATOM 5213 N N . ARG A 1 405 ? 64.49209 137.57852 110.91252 1.000 105.85924 405 ARG A N 1
ATOM 5214 C CA . ARG A 1 405 ? 65.42299 136.45419 110.87220 1.000 106.39183 405 ARG A CA 1
ATOM 5215 C C . ARG A 1 405 ? 66.85464 136.87972 111.17683 1.000 105.90199 405 ARG A C 1
ATOM 5216 O O . ARG A 1 405 ? 67.80401 136.19276 110.78781 1.000 106.10304 405 ARG A O 1
ATOM 5237 N N . GLN A 1 406 ? 67.03185 138.00153 111.87020 1.000 95.63862 406 GLN A N 1
ATOM 5238 C CA . GLN A 1 406 ? 68.34702 138.49790 112.25076 1.000 95.15734 406 GLN A CA 1
ATOM 5239 C C . GLN A 1 406 ? 68.47201 138.47243 113.76599 1.000 96.05730 406 GLN A C 1
ATOM 5240 O O . GLN A 1 406 ? 67.57941 138.94884 114.47463 1.000 96.52377 406 GLN A O 1
ATOM 5254 N N . THR A 1 407 ? 69.57587 137.91707 114.25628 1.000 90.60708 407 THR A N 1
ATOM 5255 C CA . THR A 1 407 ? 69.81226 137.86228 115.69015 1.000 89.10954 407 THR A CA 1
ATOM 5256 C C . THR A 1 407 ? 70.06066 139.26104 116.24310 1.000 89.83341 407 THR A C 1
ATOM 5257 O O . THR A 1 407 ? 70.56203 140.14956 115.54988 1.000 92.03359 407 THR A O 1
ATOM 5268 N N . THR A 1 408 ? 69.70053 139.45038 117.51387 1.000 87.12692 408 THR A N 1
ATOM 5269 C CA . THR A 1 408 ? 69.81971 140.77009 118.12428 1.000 83.59396 408 THR A CA 1
ATOM 5270 C C . THR A 1 408 ? 71.27013 141.23187 118.17124 1.000 86.43456 408 THR A C 1
ATOM 5271 O O . THR A 1 408 ? 71.56209 142.40651 117.91998 1.000 91.28181 408 THR A O 1
ATOM 5282 N N . ALA A 1 409 ? 72.19403 140.32760 118.50168 1.000 87.05345 409 ALA A N 1
ATOM 5283 C CA . ALA A 1 409 ? 73.59892 140.71350 118.57864 1.000 85.43036 409 ALA A CA 1
ATOM 5284 C C . ALA A 1 409 ? 74.10666 141.20498 117.23023 1.000 88.36102 409 ALA A C 1
ATOM 5285 O O . ALA A 1 409 ? 74.81454 142.21668 117.15461 1.000 89.37421 409 ALA A O 1
ATOM 5292 N N . ASP A 1 410 ? 73.75424 140.50158 116.15233 1.000 98.42036 410 ASP A N 1
ATOM 5293 C CA . ASP A 1 410 ? 74.16175 140.93895 114.82226 1.000 95.63008 410 ASP A CA 1
ATOM 5294 C C . ASP A 1 410 ? 73.54479 142.28663 114.47785 1.000 94.53277 410 ASP A C 1
ATOM 5295 O O . ASP A 1 410 ? 74.19697 143.13445 113.86163 1.000 95.17561 410 ASP A O 1
ATOM 5304 N N . PHE A 1 411 ? 72.28465 142.50035 114.85968 1.000 96.03061 411 PHE A N 1
ATOM 5305 C CA . PHE A 1 411 ? 71.64076 143.78489 114.60380 1.000 93.06065 411 PHE A CA 1
ATOM 5306 C C . PHE A 1 411 ? 72.38184 144.91511 115.30685 1.000 94.34293 411 PHE A C 1
ATOM 5307 O O . PHE A 1 411 ? 72.67659 145.95430 114.70310 1.000 97.98737 411 PHE A O 1
ATOM 5324 N N . LEU A 1 412 ? 72.70628 144.72147 116.58667 1.000 93.62222 412 LEU A N 1
ATOM 5325 C CA . LEU A 1 412 ? 73.43270 145.74829 117.32571 1.000 90.20704 412 LEU A CA 1
ATOM 5326 C C . LEU A 1 412 ? 74.80262 145.99964 116.71201 1.000 90.06043 412 LEU A C 1
ATOM 5327 O O . LEU A 1 412 ? 75.22044 147.15290 116.55889 1.000 92.25946 412 LEU A O 1
ATOM 5343 N N . THR A 1 413 ? 75.51823 144.93206 116.35305 1.000 93.12683 413 THR A N 1
ATOM 5344 C CA . THR A 1 413 ? 76.85355 145.09873 115.78982 1.000 93.58620 413 THR A CA 1
ATOM 5345 C C . THR A 1 413 ? 76.80264 145.82111 114.44848 1.000 97.14548 413 THR A C 1
ATOM 5346 O O . THR A 1 413 ? 77.64142 146.68633 114.17224 1.000 97.87974 413 THR A O 1
ATOM 5357 N N . SER A 1 414 ? 75.82834 145.48194 113.60162 1.000 101.86742 414 SER A N 1
ATOM 5358 C CA . SER A 1 414 ? 75.71637 146.09859 112.28730 1.000 99.96931 414 SER A CA 1
ATOM 5359 C C . SER A 1 414 ? 75.15873 147.51190 112.34613 1.000 98.90784 414 SER A C 1
ATOM 5360 O O . SER A 1 414 ? 75.34371 148.27357 111.39178 1.000 102.83236 414 SER A O 1
ATOM 5368 N N . LEU A 1 415 ? 74.48273 147.88312 113.43490 1.000 99.88727 415 LEU A N 1
ATOM 5369 C CA . LEU A 1 415 ? 74.02066 149.25980 113.56198 1.000 100.93412 415 LEU A CA 1
ATOM 5370 C C . LEU A 1 415 ? 75.17718 150.24876 113.55923 1.000 101.31596 415 LEU A C 1
ATOM 5371 O O . LEU A 1 415 ? 74.96233 151.43668 113.29711 1.000 103.88027 415 LEU A O 1
ATOM 5387 N N . THR A 1 416 ? 76.39239 149.78894 113.84367 1.000 101.62527 416 THR A N 1
ATOM 5388 C CA . THR A 1 416 ? 77.57866 150.63233 113.81897 1.000 104.91244 416 THR A CA 1
ATOM 5389 C C . THR A 1 416 ? 78.28780 150.61606 112.47084 1.000 104.22532 416 THR A C 1
ATOM 5390 O O . THR A 1 416 ? 79.34193 151.24557 112.33571 1.000 102.74312 416 THR A O 1
ATOM 5401 N N . ASN A 1 417 ? 77.74035 149.91561 111.47622 1.000 107.80655 417 ASN A N 1
ATOM 5402 C CA . ASN A 1 417 ? 78.36379 149.81741 110.16575 1.000 106.61956 417 ASN A CA 1
ATOM 5403 C C . ASN A 1 417 ? 77.60425 150.69424 109.18255 1.000 107.42271 417 ASN A C 1
ATOM 5404 O O . ASN A 1 417 ? 76.47937 150.34001 108.79849 1.000 107.70311 417 ASN A O 1
ATOM 5415 N N . PRO A 1 418 ? 78.15553 151.83006 108.74606 1.000 112.43984 418 PRO A N 1
ATOM 5416 C CA . PRO A 1 418 ? 77.40621 152.68034 107.80627 1.000 112.91946 418 PRO A CA 1
ATOM 5417 C C . PRO A 1 418 ? 77.03368 151.97521 106.51452 1.000 113.76059 418 PRO A C 1
ATOM 5418 O O . PRO A 1 418 ? 75.95712 152.24038 105.96533 1.000 111.57557 418 PRO A O 1
ATOM 5429 N N . ALA A 1 419 ? 77.88876 151.08332 106.00901 1.000 116.57000 419 ALA A N 1
ATOM 5430 C CA . ALA A 1 419 ? 77.58071 150.39868 104.75758 1.000 116.63612 419 ALA A CA 1
ATOM 5431 C C . ALA A 1 419 ? 76.31927 149.55512 104.88791 1.000 116.67066 419 ALA A C 1
ATOM 5432 O O . ALA A 1 419 ? 75.46576 149.55738 103.99314 1.000 115.37977 419 ALA A O 1
ATOM 5439 N N . GLU A 1 420 ? 76.18412 148.82928 105.99280 1.000 115.72119 420 GLU A N 1
ATOM 5440 C CA . GLU A 1 420 ? 74.99324 148.04208 106.26811 1.000 113.86652 420 GLU A CA 1
ATOM 5441 C C . GLU A 1 420 ? 73.97942 148.91626 107.00384 1.000 114.46928 420 GLU A C 1
ATOM 5442 O O . GLU A 1 420 ? 74.10163 150.14202 107.03948 1.000 115.17098 420 GLU A O 1
ATOM 5454 N N . ARG A 1 421 ? 72.94678 148.28856 107.56873 1.000 111.93645 421 ARG A N 1
ATOM 5455 C CA . ARG A 1 421 ? 71.95748 148.96378 108.40455 1.000 112.57909 421 ARG A CA 1
ATOM 5456 C C . ARG A 1 421 ? 71.14061 149.96819 107.59884 1.000 111.78553 421 ARG A C 1
ATOM 5457 O O . ARG A 1 421 ? 71.60525 150.48180 106.57630 1.000 113.39569 421 ARG A O 1
ATOM 5478 N N . GLU A 1 422 ? 69.91545 150.25080 108.05243 1.000 111.05476 422 GLU A N 1
ATOM 5479 C CA . GLU A 1 422 ? 69.03998 151.18429 107.35941 1.000 112.13726 422 GLU A CA 1
ATOM 5480 C C . GLU A 1 422 ? 68.01040 151.70815 108.34382 1.000 113.35243 422 GLU A C 1
ATOM 5481 O O . GLU A 1 422 ? 67.63405 150.97455 109.26787 1.000 111.83291 422 GLU A O 1
ATOM 5493 N N . PRO A 1 423 ? 67.53590 152.94034 108.18987 1.000 118.09745 423 PRO A N 1
ATOM 5494 C CA . PRO A 1 423 ? 66.58026 153.49746 109.15046 1.000 117.71107 423 PRO A CA 1
ATOM 5495 C C . PRO A 1 423 ? 65.15484 153.03541 108.87208 1.000 116.37342 423 PRO A C 1
ATOM 5496 O O . PRO A 1 423 ? 64.82927 152.51617 107.80433 1.000 114.59491 423 PRO A O 1
ATOM 5507 N N . LEU A 1 424 ? 64.30049 153.24083 109.87135 1.000 115.68607 424 LEU A N 1
ATOM 5508 C CA . LEU A 1 424 ? 62.89004 152.92667 109.72688 1.000 115.35104 424 LEU A CA 1
ATOM 5509 C C . LEU A 1 424 ? 62.23567 153.89922 108.74627 1.000 117.44086 424 LEU A C 1
ATOM 5510 O O . LEU A 1 424 ? 62.72434 155.01498 108.54949 1.000 116.36212 424 LEU A O 1
ATOM 5526 N N . PRO A 1 425 ? 61.13290 153.50139 108.11143 1.000 121.44587 425 PRO A N 1
ATOM 5527 C CA . PRO A 1 425 ? 60.41929 154.44346 107.24169 1.000 120.34970 425 PRO A CA 1
ATOM 5528 C C . PRO A 1 425 ? 59.97966 155.67410 108.02043 1.000 120.54459 425 PRO A C 1
ATOM 5529 O O . PRO A 1 425 ? 59.48151 155.57712 109.14383 1.000 119.68279 425 PRO A O 1
ATOM 5540 N N . GLY A 1 426 ? 60.16773 156.84108 107.40928 1.000 119.78701 426 GLY A N 1
ATOM 5541 C CA . GLY A 1 426 ? 59.83785 158.09473 108.05031 1.000 118.85616 426 GLY A CA 1
ATOM 5542 C C . GLY A 1 426 ? 60.84532 158.57230 109.07235 1.000 120.35666 426 GLY A C 1
ATOM 5543 O O . GLY A 1 426 ? 60.60925 159.60574 109.71142 1.000 120.59621 426 GLY A O 1
ATOM 5547 N N . TYR A 1 427 ? 61.95932 157.85808 109.24935 1.000 119.71012 427 TYR A N 1
ATOM 5548 C CA . TYR A 1 427 ? 62.98323 158.21583 110.22478 1.000 118.17878 427 TYR A CA 1
ATOM 5549 C C . TYR A 1 427 ? 64.31238 158.55364 109.55831 1.000 118.67411 427 TYR A C 1
ATOM 5550 O O . TYR A 1 427 ? 65.33439 158.65991 110.24127 1.000 118.65539 427 TYR A O 1
ATOM 5568 N N . GLU A 1 428 ? 64.31885 158.74353 108.23836 1.000 122.98539 428 GLU A N 1
ATOM 5569 C CA . GLU A 1 428 ? 65.56768 158.92492 107.50865 1.000 122.29552 428 GLU A CA 1
ATOM 5570 C C . GLU A 1 428 ? 66.34089 160.16347 107.94252 1.000 120.70386 428 GLU A C 1
ATOM 5571 O O . GLU A 1 428 ? 67.54065 160.24802 107.65942 1.000 118.61481 428 GLU A O 1
ATOM 5583 N N . ASP A 1 429 ? 65.69691 161.11723 108.61740 1.000 123.53209 429 ASP A N 1
ATOM 5584 C CA . ASP A 1 429 ? 66.34837 162.35507 109.01815 1.000 123.90709 429 ASP A CA 1
ATOM 5585 C C . ASP A 1 429 ? 66.52948 162.50309 110.52177 1.000 122.65125 429 ASP A C 1
ATOM 5586 O O . ASP A 1 429 ? 67.15716 163.47717 110.95261 1.000 122.21830 429 ASP A O 1
ATOM 5595 N N . LYS A 1 430 ? 66.00951 161.57992 111.32965 1.000 119.75208 430 LYS A N 1
ATOM 5596 C CA . LYS A 1 430 ? 66.09815 161.69139 112.78054 1.000 119.59310 430 LYS A CA 1
ATOM 5597 C C . LYS A 1 430 ? 67.18840 160.82272 113.39003 1.000 119.67987 430 LYS A C 1
ATOM 5598 O O . LYS A 1 430 ? 67.70975 161.16506 114.45602 1.000 119.99326 430 LYS A O 1
ATOM 5617 N N . VAL A 1 431 ? 67.54779 159.71564 112.74902 1.000 117.62228 431 VAL A N 1
ATOM 5618 C CA . VAL A 1 431 ? 68.56637 158.81416 113.28221 1.000 115.91033 431 VAL A CA 1
ATOM 5619 C C . VAL A 1 431 ? 69.92891 159.49446 113.21422 1.000 116.61336 431 VAL A C 1
ATOM 5620 O O . VAL A 1 431 ? 70.14662 160.35364 112.34776 1.000 115.46026 431 VAL A O 1
ATOM 5633 N N . PRO A 1 432 ? 70.86812 159.15236 114.09428 1.000 117.82260 432 PRO A N 1
ATOM 5634 C CA . PRO A 1 432 ? 72.21678 159.71397 114.00187 1.000 117.08382 432 PRO A CA 1
ATOM 5635 C C . PRO A 1 432 ? 73.14227 158.85736 113.15345 1.000 117.66307 432 PRO A C 1
ATOM 5636 O O . PRO A 1 432 ? 72.97206 157.64461 113.01924 1.000 117.85609 432 PRO A O 1
ATOM 5647 N N . ARG A 1 433 ? 74.14446 159.52090 112.57308 1.000 119.51184 433 ARG A N 1
ATOM 5648 C CA . ARG A 1 433 ? 75.11996 158.86182 111.71706 1.000 119.58392 433 ARG A CA 1
ATOM 5649 C C . ARG A 1 433 ? 76.54220 158.91204 112.25307 1.000 119.43511 433 ARG A C 1
ATOM 5650 O O . ARG A 1 433 ? 77.37105 158.10517 111.81813 1.000 117.21622 433 ARG A O 1
ATOM 5671 N N . THR A 1 434 ? 76.84841 159.82150 113.17311 1.000 119.02644 434 THR A N 1
ATOM 5672 C CA . THR A 1 434 ? 78.18218 159.96339 113.73446 1.000 117.71818 434 THR A CA 1
ATOM 5673 C C . THR A 1 434 ? 78.19030 159.49860 115.18434 1.000 117.17248 434 THR A C 1
ATOM 5674 O O . THR A 1 434 ? 77.21655 159.68370 115.92015 1.000 116.08756 434 THR A O 1
ATOM 5685 N N . ALA A 1 435 ? 79.30849 158.89151 115.58850 1.000 110.22825 435 ALA A N 1
ATOM 5686 C CA . ALA A 1 435 ? 79.42460 158.39449 116.95433 1.000 108.25320 435 ALA A CA 1
ATOM 5687 C C . ALA A 1 435 ? 79.18299 159.49797 117.97537 1.000 110.10054 435 ALA A C 1
ATOM 5688 O O . ALA A 1 435 ? 78.67151 159.22940 119.06789 1.000 111.51249 435 ALA A O 1
ATOM 5695 N N . GLN A 1 436 ? 79.54563 160.73992 117.64693 1.000 110.91308 436 GLN A N 1
ATOM 5696 C CA . GLN A 1 436 ? 79.28608 161.84530 118.56358 1.000 111.53879 436 GLN A CA 1
ATOM 5697 C C . GLN A 1 436 ? 77.78963 162.05450 118.76107 1.000 112.83263 436 GLN A C 1
ATOM 5698 O O . GLN A 1 436 ? 77.32623 162.26599 119.88849 1.000 111.80204 436 GLN A O 1
ATOM 5712 N N . GLU A 1 437 ? 77.01450 161.99678 117.67573 1.000 116.11853 437 GLU A N 1
ATOM 5713 C CA . GLU A 1 437 ? 75.56455 162.08534 117.80613 1.000 115.70315 437 GLU A CA 1
ATOM 5714 C C . GLU A 1 437 ? 75.00477 160.88831 118.56242 1.000 115.60323 437 GLU A C 1
ATOM 5715 O O . GLU A 1 437 ? 74.03076 161.02784 119.31329 1.000 115.32928 437 GLU A O 1
ATOM 5727 N N . PHE A 1 438 ? 75.60370 159.70981 118.37901 1.000 110.89565 438 PHE A N 1
ATOM 5728 C CA . PHE A 1 438 ? 75.19600 158.54456 119.15528 1.000 110.16843 438 PHE A CA 1
ATOM 5729 C C . PHE A 1 438 ? 75.38749 158.79578 120.64617 1.000 109.50744 438 PHE A C 1
ATOM 5730 O O . PHE A 1 438 ? 74.49414 158.51674 121.45385 1.000 107.33026 438 PHE A O 1
ATOM 5747 N N . GLU A 1 439 ? 76.54747 159.33839 121.03031 1.000 111.48885 439 GLU A N 1
ATOM 5748 C CA . GLU A 1 439 ? 76.76864 159.66869 122.43490 1.000 111.50612 439 GLU A CA 1
ATOM 5749 C C . GLU A 1 439 ? 75.78321 160.72045 122.91763 1.000 113.02728 439 GLU A C 1
ATOM 5750 O O . GLU A 1 439 ? 75.30916 160.65675 124.05540 1.000 113.26631 439 GLU A O 1
ATOM 5762 N N . THR A 1 440 ? 75.50566 161.72852 122.09118 1.000 112.80027 440 THR A N 1
ATOM 5763 C CA . THR A 1 440 ? 74.58688 162.78112 122.51110 1.000 112.82670 440 THR A CA 1
ATOM 5764 C C . THR A 1 440 ? 73.20418 162.20776 122.79519 1.000 113.58870 440 THR A C 1
ATOM 5765 O O . THR A 1 440 ? 72.58438 162.52015 123.82020 1.000 111.34058 440 THR A O 1
ATOM 5776 N N . TYR A 1 441 ? 72.71078 161.34827 121.90052 1.000 113.94077 441 TYR A N 1
ATOM 5777 C CA . TYR A 1 441 ? 71.42170 160.70570 122.13361 1.000 112.85263 441 TYR A CA 1
ATOM 5778 C C . TYR A 1 441 ? 71.47074 159.81756 123.37028 1.000 112.59402 441 TYR A C 1
ATOM 5779 O O . TYR A 1 441 ? 70.52704 159.79858 124.16929 1.000 112.24280 441 TYR A O 1
ATOM 5797 N N . TRP A 1 442 ? 72.56551 159.07501 123.54533 1.000 105.91217 442 TRP A N 1
ATOM 5798 C CA . TRP A 1 442 ? 72.69473 158.19283 124.69999 1.000 105.37134 442 TRP A CA 1
ATOM 5799 C C . TRP A 1 442 ? 72.63632 158.98400 126.00002 1.000 105.55650 442 TRP A C 1
ATOM 5800 O O . TRP A 1 442 ? 71.93666 158.60222 126.94453 1.000 105.19370 442 TRP A O 1
ATOM 5821 N N . LYS A 1 443 ? 73.35747 160.10364 126.05735 1.000 108.19182 443 LYS A N 1
ATOM 5822 C CA . LYS A 1 443 ? 73.38840 160.91380 127.26935 1.000 108.75780 443 LYS A CA 1
ATOM 5823 C C . LYS A 1 443 ? 72.04646 161.58919 127.51778 1.000 109.54576 443 LYS A C 1
ATOM 5824 O O . LYS A 1 443 ? 71.59509 161.68071 128.66534 1.000 108.14363 443 LYS A O 1
ATOM 5843 N N . ASN A 1 444 ? 71.39334 162.07162 126.45810 1.000 110.93409 444 ASN A N 1
ATOM 5844 C CA . ASN A 1 444 ? 70.11024 162.74100 126.63051 1.000 110.03052 444 ASN A CA 1
ATOM 5845 C C . ASN A 1 444 ? 68.99026 161.76880 126.97747 1.000 109.71815 444 ASN A C 1
ATOM 5846 O O . ASN A 1 444 ? 67.94056 162.20233 127.46365 1.000 108.61853 444 ASN A O 1
ATOM 5857 N N . SER A 1 445 ? 69.18609 160.47442 126.74278 1.000 110.24549 445 SER A N 1
ATOM 5858 C CA . SER A 1 445 ? 68.14672 159.50137 127.02941 1.000 110.18261 445 SER A CA 1
ATOM 5859 C C . SER A 1 445 ? 67.98038 159.32184 128.53888 1.000 109.89562 445 SER A C 1
ATOM 5860 O O . SER A 1 445 ? 68.94058 159.46854 129.29928 1.000 111.22969 445 SER A O 1
ATOM 5868 N N . PRO A 1 446 ? 66.76727 159.00471 128.99978 1.000 109.33990 446 PRO A N 1
ATOM 5869 C CA . PRO A 1 446 ? 66.57624 158.75597 130.43852 1.000 110.88761 446 PRO A CA 1
ATOM 5870 C C . PRO A 1 446 ? 67.35721 157.56120 130.95318 1.000 110.36292 446 PRO A C 1
ATOM 5871 O O . PRO A 1 446 ? 67.64871 157.49801 132.15634 1.000 110.62549 446 PRO A O 1
ATOM 5882 N N . GLU A 1 447 ? 67.70458 156.61047 130.08283 1.000 110.84116 447 GLU A N 1
ATOM 5883 C CA . GLU A 1 447 ? 68.47834 155.45619 130.52413 1.000 110.89541 447 GLU A CA 1
ATOM 5884 C C . GLU A 1 447 ? 69.82442 155.88794 131.08706 1.000 112.07481 447 GLU A C 1
ATOM 5885 O O . GLU A 1 447 ? 70.27229 155.36711 132.11451 1.000 112.87828 447 GLU A O 1
ATOM 5897 N N . TYR A 1 448 ? 70.48559 156.83995 130.42685 1.000 107.48412 448 TYR A N 1
ATOM 5898 C CA . TYR A 1 448 ? 71.75537 157.34214 130.93833 1.000 105.94368 448 TYR A CA 1
ATOM 5899 C C . TYR A 1 448 ? 71.56981 158.04030 132.27827 1.000 106.34439 448 TYR A C 1
ATOM 5900 O O . TYR A 1 448 ? 72.42622 157.93271 133.16118 1.000 107.58771 448 TYR A O 1
ATOM 5918 N N . ALA A 1 449 ? 70.46573 158.76912 132.44812 1.000 104.73066 449 ALA A N 1
ATOM 5919 C CA . ALA A 1 449 ? 70.20749 159.42144 133.72741 1.000 104.52248 449 ALA A CA 1
ATOM 5920 C C . ALA A 1 449 ? 70.05566 158.39294 134.84158 1.000 106.35554 449 ALA A C 1
ATOM 5921 O O . ALA A 1 449 ? 70.62492 158.54662 135.92987 1.000 107.52884 449 ALA A O 1
ATOM 5928 N N . GLU A 1 450 ? 69.29211 157.32805 134.58493 1.000 106.99168 450 GLU A N 1
ATOM 5929 C CA . GLU A 1 450 ? 69.12959 156.28521 135.59408 1.000 105.70567 450 GLU A CA 1
ATOM 5930 C C . GLU A 1 450 ? 70.45467 155.58886 135.87813 1.000 106.95738 450 GLU A C 1
ATOM 5931 O O . GLU A 1 450 ? 70.76547 155.26939 137.03312 1.000 108.94716 450 GLU A O 1
ATOM 5943 N N . LEU A 1 451 ? 71.24852 155.34245 134.83414 1.000 101.19603 451 LEU A N 1
ATOM 5944 C CA . LEU A 1 451 ? 72.55309 154.72029 135.02562 1.000 101.35689 451 LEU A CA 1
ATOM 5945 C C . LEU A 1 451 ? 73.45404 155.59395 135.88803 1.000 103.10473 451 LEU A C 1
ATOM 5946 O O . LEU A 1 451 ? 74.14736 155.09322 136.77927 1.000 101.85760 451 LEU A O 1
ATOM 5962 N N . THR A 1 452 ? 73.46031 156.90392 135.63548 1.000 105.91598 452 THR A N 1
ATOM 5963 C CA . THR A 1 452 ? 74.27591 157.80894 136.43778 1.000 104.79431 452 THR A CA 1
ATOM 5964 C C . THR A 1 452 ? 73.79136 157.85534 137.88013 1.000 103.48691 452 THR A C 1
ATOM 5965 O O . THR A 1 452 ? 74.60287 157.91354 138.81004 1.000 105.32796 452 THR A O 1
ATOM 5976 N N . LYS A 1 453 ? 72.47344 157.84306 138.08876 1.000 101.08259 453 LYS A N 1
ATOM 5977 C CA . LYS A 1 453 ? 71.95234 157.80810 139.45166 1.000 102.82928 453 LYS A CA 1
ATOM 5978 C C . LYS A 1 453 ? 72.41421 156.54936 140.17657 1.000 103.48078 453 LYS A C 1
ATOM 5979 O O . LYS A 1 453 ? 72.85246 156.60949 141.33436 1.000 103.33645 453 LYS A O 1
ATOM 5998 N N . GLU A 1 454 ? 72.33116 155.39869 139.50488 1.000 102.00939 454 GLU A N 1
ATOM 5999 C CA . GLU A 1 454 ? 72.78060 154.15258 140.11635 1.000 101.15729 454 GLU A CA 1
ATOM 6000 C C . GLU A 1 454 ? 74.27505 154.19274 140.40906 1.000 102.16501 454 GLU A C 1
ATOM 6001 O O . GLU A 1 454 ? 74.72191 153.72130 141.46037 1.000 100.58995 454 GLU A O 1
ATOM 6013 N N . ILE A 1 455 ? 75.06397 154.74940 139.48825 1.000 101.71471 455 ILE A N 1
ATOM 6014 C CA . ILE A 1 455 ? 76.50769 154.83849 139.69326 1.000 101.25314 455 ILE A CA 1
ATOM 6015 C C . ILE A 1 455 ? 76.81621 155.71087 140.90201 1.000 101.32066 455 ILE A C 1
ATOM 6016 O O . ILE A 1 455 ? 77.68332 155.38568 141.72101 1.000 100.28301 455 ILE A O 1
ATOM 6032 N N . ASP A 1 456 ? 76.12875 156.84832 141.01600 1.000 106.21786 456 ASP A N 1
ATOM 6033 C CA . ASP A 1 456 ? 76.36019 157.73779 142.14788 1.000 103.38595 456 ASP A CA 1
ATOM 6034 C C . ASP A 1 456 ? 75.99196 157.06048 143.46038 1.000 104.89986 456 ASP A C 1
ATOM 6035 O O . ASP A 1 456 ? 76.72585 157.16852 144.44996 1.000 107.30619 456 ASP A O 1
ATOM 6044 N N . GLU A 1 457 ? 74.85866 156.35490 143.49037 1.000 106.56966 457 GLU A N 1
ATOM 6045 C CA . GLU A 1 457 ? 74.48140 155.63581 144.70377 1.000 106.86553 457 GLU A CA 1
ATOM 6046 C C . GLU A 1 457 ? 75.52078 154.57789 145.05468 1.000 106.82317 457 GLU A C 1
ATOM 6047 O O . GLU A 1 457 ? 75.90409 154.43228 146.22245 1.000 107.06694 457 GLU A O 1
ATOM 6059 N N . TYR A 1 458 ? 75.99282 153.83484 144.05106 1.000 99.33775 458 TYR A N 1
ATOM 6060 C CA . TYR A 1 458 ? 77.00081 152.80610 144.28378 1.000 98.70152 458 TYR A CA 1
ATOM 6061 C C . TYR A 1 458 ? 78.28092 153.40499 144.84888 1.000 100.19573 458 TYR A C 1
ATOM 6062 O O . TYR A 1 458 ? 78.85283 152.87735 145.81074 1.000 99.22170 458 TYR A O 1
ATOM 6080 N N . PHE A 1 459 ? 78.74466 154.51068 144.26486 1.000 101.25594 459 PHE A N 1
ATOM 6081 C CA . PHE A 1 459 ? 79.98083 155.12798 144.73090 1.000 99.25199 459 PHE A CA 1
ATOM 6082 C C . PHE A 1 459 ? 79.82100 155.69197 146.13570 1.000 102.79612 459 PHE A C 1
ATOM 6083 O O . PHE A 1 459 ? 80.73308 155.57668 146.96173 1.000 103.23410 459 PHE A O 1
ATOM 6100 N N . VAL A 1 460 ? 78.67223 156.30495 146.42873 1.000 111.92736 460 VAL A N 1
ATOM 6101 C CA . VAL A 1 460 ? 78.43689 156.81989 147.77392 1.000 111.40018 460 VAL A CA 1
ATOM 6102 C C . VAL A 1 460 ? 78.45427 155.68069 148.78352 1.000 112.07364 460 VAL A C 1
ATOM 6103 O O . VAL A 1 460 ? 79.07340 155.78464 149.85012 1.000 112.77481 460 VAL A O 1
ATOM 6116 N N . GLU A 1 461 ? 77.78142 154.57276 148.46367 1.000 117.38194 461 GLU A N 1
ATOM 6117 C CA . GLU A 1 461 ? 77.76451 153.43732 149.37904 1.000 119.00382 461 GLU A CA 1
ATOM 6118 C C . GLU A 1 461 ? 79.16490 152.87649 149.58809 1.000 118.44701 461 GLU A C 1
ATOM 6119 O O . GLU A 1 461 ? 79.55135 152.55722 150.71849 1.000 117.24206 461 GLU A O 1
ATOM 6131 N N . CYS A 1 462 ? 79.94152 152.74704 148.51037 1.000 110.69746 462 CYS A N 1
ATOM 6132 C CA . CYS A 1 462 ? 81.29043 152.20540 148.64090 1.000 110.66208 462 CYS A CA 1
ATOM 6133 C C . CYS A 1 462 ? 82.17983 153.12600 149.46767 1.000 111.45917 462 CYS A C 1
ATOM 6134 O O . CYS A 1 462 ? 82.97427 152.65551 150.29001 1.000 112.16550 462 CYS A O 1
ATOM 6142 N N . GLU A 1 463 ? 82.06346 154.44034 149.26496 1.000 122.25807 463 GLU A N 1
ATOM 6143 C CA . GLU A 1 463 ? 82.88369 155.37949 150.02148 1.000 123.58279 463 GLU A CA 1
ATOM 6144 C C . GLU A 1 463 ? 82.48091 155.42407 151.48939 1.000 124.60593 463 GLU A C 1
ATOM 6145 O O . GLU A 1 463 ? 83.34024 155.60426 152.35955 1.000 123.30052 463 GLU A O 1
ATOM 6157 N N . ARG A 1 464 ? 81.18868 155.26590 151.78531 1.000 130.94661 464 ARG A N 1
ATOM 6158 C CA . ARG A 1 464 ? 80.73797 155.33975 153.17133 1.000 131.23549 464 ARG A CA 1
ATOM 6159 C C . ARG A 1 464 ? 81.39322 154.25897 154.02269 1.000 132.12193 464 ARG A C 1
ATOM 6160 O O . ARG A 1 464 ? 81.82178 154.52307 155.15229 1.000 131.07357 464 ARG A O 1
ATOM 6181 N N . SER A 1 465 ? 81.48005 153.03959 153.50186 1.000 132.02396 465 SER A N 1
ATOM 6182 C CA . SER A 1 465 ? 82.08762 151.93583 154.23655 1.000 131.51743 465 SER A CA 1
ATOM 6183 C C . SER A 1 465 ? 83.58945 151.87533 153.97949 1.000 130.12309 465 SER A C 1
ATOM 6184 O O . SER A 1 465 ? 84.28282 152.88983 154.05202 1.000 128.40956 465 SER A O 1
ATOM 6192 N N . PRO A 1 485 ? 96.18675 141.85875 153.38513 1.000 92.51496 485 PRO A N 1
ATOM 6193 C CA . PRO A 1 485 ? 96.96592 140.72047 152.89475 1.000 94.72736 485 PRO A CA 1
ATOM 6194 C C . PRO A 1 485 ? 98.33687 141.13344 152.37116 1.000 95.03566 485 PRO A C 1
ATOM 6195 O O . PRO A 1 485 ? 98.42536 141.95185 151.45747 1.000 93.58819 485 PRO A O 1
ATOM 6206 N N . ALA A 1 486 ? 99.39565 140.56878 152.95354 1.000 90.90637 486 ALA A N 1
ATOM 6207 C CA . ALA A 1 486 ? 100.74688 140.94309 152.55105 1.000 90.43400 486 ALA A CA 1
ATOM 6208 C C . ALA A 1 486 ? 101.00853 140.58096 151.09447 1.000 88.37097 486 ALA A C 1
ATOM 6209 O O . ALA A 1 486 ? 101.50380 141.40668 150.31875 1.000 86.79270 486 ALA A O 1
ATOM 6216 N N . SER A 1 487 ? 100.68163 139.35362 150.70414 1.000 75.39739 487 SER A N 1
ATOM 6217 C CA . SER A 1 487 ? 100.90472 138.88223 149.34867 1.000 74.23769 487 SER A CA 1
ATOM 6218 C C . SER A 1 487 ? 99.65775 138.18546 148.82887 1.000 74.63904 487 SER A C 1
ATOM 6219 O O . SER A 1 487 ? 98.89188 137.60984 149.60795 1.000 76.03180 487 SER A O 1
ATOM 6227 N N . PRO A 1 488 ? 99.42718 138.22137 147.51365 1.000 72.00790 488 PRO A N 1
ATOM 6228 C CA . PRO A 1 488 ? 98.23966 137.55091 146.96528 1.000 73.45955 488 PRO A CA 1
ATOM 6229 C C . PRO A 1 488 ? 98.28950 136.03827 147.07627 1.000 74.71897 488 PRO A C 1
ATOM 6230 O O . PRO A 1 488 ? 97.23665 135.39528 146.98847 1.000 76.65641 488 PRO A O 1
ATOM 6241 N N . TYR A 1 489 ? 99.46808 135.45170 147.26415 1.000 63.28447 489 TYR A N 1
ATOM 6242 C CA . TYR A 1 489 ? 99.58799 134.00269 147.31993 1.000 59.52337 489 TYR A CA 1
ATOM 6243 C C . TYR A 1 489 ? 99.07294 133.47274 148.65331 1.000 64.04710 489 TYR A C 1
ATOM 6244 O O . TYR A 1 489 ? 99.07278 134.17306 149.66866 1.000 64.74014 489 TYR A O 1
ATOM 6262 N N . THR A 1 490 ? 98.63114 132.21514 148.64221 1.000 70.13711 490 THR A N 1
ATOM 6263 C CA . THR A 1 490 ? 97.98368 131.60178 149.79638 1.000 65.77154 490 THR A CA 1
ATOM 6264 C C . THR A 1 490 ? 98.91435 130.68864 150.58547 1.000 69.11413 490 THR A C 1
ATOM 6265 O O . THR A 1 490 ? 98.94137 130.75265 151.81748 1.000 72.97752 490 THR A O 1
ATOM 6276 N N . VAL A 1 491 ? 99.67365 129.83584 149.90543 1.000 66.61879 491 VAL A N 1
ATOM 6277 C CA . VAL A 1 491 ? 100.55849 128.89624 150.57903 1.000 62.97783 491 VAL A CA 1
ATOM 6278 C C . VAL A 1 491 ? 101.96805 129.47283 150.61428 1.000 65.60758 491 VAL A C 1
ATOM 6279 O O . VAL A 1 491 ? 102.35683 130.29128 149.77813 1.000 66.90938 491 VAL A O 1
ATOM 6292 N N . SER A 1 492 ? 102.74653 129.03422 151.59963 1.000 66.75709 492 SER A N 1
ATOM 6293 C CA . SER A 1 492 ? 104.10634 129.52155 151.75533 1.000 64.42528 492 SER A CA 1
ATOM 6294 C C . SER A 1 492 ? 104.97681 129.05470 150.59055 1.000 64.79594 492 SER A C 1
ATOM 6295 O O . SER A 1 492 ? 104.57197 128.24097 149.75753 1.000 72.14331 492 SER A O 1
ATOM 6303 N N . PHE A 1 493 ? 106.20039 129.58384 150.54552 1.000 54.59439 493 PHE A N 1
ATOM 6304 C CA . PHE A 1 493 ? 107.10367 129.27170 149.44264 1.000 54.61636 493 PHE A CA 1
ATOM 6305 C C . PHE A 1 493 ? 107.43876 127.78554 149.40217 1.000 61.57468 493 PHE A C 1
ATOM 6306 O O . PHE A 1 493 ? 107.49484 127.18035 148.32297 1.000 67.30599 493 PHE A O 1
ATOM 6323 N N . PHE A 1 494 ? 107.66906 127.17972 150.56828 1.000 63.18152 494 PHE A N 1
ATOM 6324 C CA . PHE A 1 494 ? 108.02175 125.76543 150.60385 1.000 59.50509 494 PHE A CA 1
ATOM 6325 C C . PHE A 1 494 ? 106.91016 124.90938 150.01100 1.000 66.57924 494 PHE A C 1
ATOM 6326 O O . PHE A 1 494 ? 107.17444 123.97436 149.24558 1.000 70.23843 494 PHE A O 1
ATOM 6343 N N . MET A 1 495 ? 105.65709 125.21369 150.35113 1.000 66.14586 495 MET A N 1
ATOM 6344 C CA . MET A 1 495 ? 104.54288 124.45201 149.79941 1.000 57.81857 495 MET A CA 1
ATOM 6345 C C . MET A 1 495 ? 104.44338 124.64648 148.29184 1.000 59.70484 495 MET A C 1
ATOM 6346 O O . MET A 1 495 ? 104.15974 123.69610 147.55126 1.000 71.55235 495 MET A O 1
ATOM 6360 N N . GLN A 1 496 ? 104.67182 125.87344 147.81723 1.000 49.19739 496 GLN A N 1
ATOM 6361 C CA . GLN A 1 496 ? 104.62867 126.12369 146.38115 1.000 50.83687 496 GLN A CA 1
ATOM 6362 C C . GLN A 1 496 ? 105.67356 125.29392 145.65053 1.000 48.43000 496 GLN A C 1
ATOM 6363 O O . GLN A 1 496 ? 105.37640 124.67188 144.62395 1.000 50.56382 496 GLN A O 1
ATOM 6377 N N . VAL A 1 497 ? 106.90377 125.26303 146.16820 1.000 50.02706 497 VAL A N 1
ATOM 6378 C CA . VAL A 1 497 ? 107.94994 124.49873 145.49525 1.000 48.99390 497 VAL A CA 1
ATOM 6379 C C . VAL A 1 497 ? 107.67507 123.00122 145.58864 1.000 55.20163 497 VAL A C 1
ATOM 6380 O O . VAL A 1 497 ? 107.96103 122.25364 144.64566 1.000 53.54644 497 VAL A O 1
ATOM 6393 N N . ARG A 1 498 ? 107.11498 122.53219 146.70681 1.000 58.76252 498 ARG A N 1
ATOM 6394 C CA . ARG A 1 498 ? 106.77589 121.11596 146.81499 1.000 49.46901 498 ARG A CA 1
ATOM 6395 C C . ARG A 1 498 ? 105.72671 120.72010 145.78138 1.000 55.31751 498 ARG A C 1
ATOM 6396 O O . ARG A 1 498 ? 105.85618 119.68592 145.10948 1.000 63.47934 498 ARG A O 1
ATOM 6417 N N . TYR A 1 499 ? 104.67741 121.53076 145.63803 1.000 52.90815 499 TYR A N 1
ATOM 6418 C CA . TYR A 1 499 ? 103.64536 121.21903 144.65603 1.000 45.02348 499 TYR A CA 1
ATOM 6419 C C . TYR A 1 499 ? 104.19057 121.32380 143.23852 1.000 51.13584 499 TYR A C 1
ATOM 6420 O O . TYR A 1 499 ? 103.79943 120.54818 142.35867 1.000 59.76662 499 TYR A O 1
ATOM 6438 N N . GLY A 1 500 ? 105.09806 122.27025 142.99611 1.000 50.71472 500 GLY A N 1
ATOM 6439 C CA . GLY A 1 500 ? 105.75525 122.32425 141.70220 1.000 41.08849 500 GLY A CA 1
ATOM 6440 C C . GLY A 1 500 ? 106.54411 121.06396 141.40636 1.000 45.55023 500 GLY A C 1
ATOM 6441 O O . GLY A 1 500 ? 106.53216 120.56282 140.28106 1.000 53.18482 500 GLY A O 1
ATOM 6445 N N . VAL A 1 501 ? 107.24276 120.53550 142.41333 1.000 53.03047 501 VAL A N 1
ATOM 6446 C CA . VAL A 1 501 ? 107.99647 119.29623 142.22995 1.000 49.50372 501 VAL A CA 1
ATOM 6447 C C . VAL A 1 501 ? 107.05101 118.15186 141.88932 1.000 52.24610 501 VAL A C 1
ATOM 6448 O O . VAL A 1 501 ? 107.31508 117.34556 140.98724 1.000 60.65758 501 VAL A O 1
ATOM 6461 N N . ALA A 1 502 ? 105.93691 118.05756 142.61680 1.000 53.67078 502 ALA A N 1
ATOM 6462 C CA . ALA A 1 502 ? 104.97578 116.99338 142.33961 1.000 48.43250 502 ALA A CA 1
ATOM 6463 C C . ALA A 1 502 ? 104.42492 117.10485 140.92200 1.000 47.27904 502 ALA A C 1
ATOM 6464 O O . ALA A 1 502 ? 104.32212 116.10183 140.20225 1.000 51.17527 502 ALA A O 1
ATOM 6471 N N . ARG A 1 503 ? 104.07139 118.31964 140.49876 1.000 47.88044 503 ARG A N 1
ATOM 6472 C CA . ARG A 1 503 ? 103.54597 118.50344 139.15037 1.000 40.77692 503 ARG A CA 1
ATOM 6473 C C . ARG A 1 503 ? 104.59751 118.17727 138.09818 1.000 50.74968 503 ARG A C 1
ATOM 6474 O O . ARG A 1 503 ? 104.27151 117.63505 137.03800 1.000 64.43184 503 ARG A O 1
ATOM 6495 N N . ASN A 1 504 ? 105.86070 118.51801 138.35841 1.000 55.44665 504 ASN A N 1
ATOM 6496 C CA . ASN A 1 504 ? 106.91798 118.18646 137.40972 1.000 44.63641 504 ASN A CA 1
ATOM 6497 C C . ASN A 1 504 ? 107.09037 116.67909 137.28788 1.000 45.91236 504 ASN A C 1
ATOM 6498 O O . ASN A 1 504 ? 107.31389 116.15978 136.18801 1.000 50.18327 504 ASN A O 1
ATOM 6509 N N . PHE A 1 505 ? 106.99701 115.95871 138.40671 1.000 49.78569 505 PHE A N 1
ATOM 6510 C CA . PHE A 1 505 ? 107.05059 114.50165 138.33651 1.000 45.52706 505 PHE A CA 1
ATOM 6511 C C . PHE A 1 505 ? 105.87625 113.95118 137.53824 1.000 48.21765 505 PHE A C 1
ATOM 6512 O O . PHE A 1 505 ? 106.03685 113.00962 136.75343 1.000 48.82586 505 PHE A O 1
ATOM 6529 N N . LEU A 1 506 ? 104.68499 114.52417 137.72267 1.000 53.15360 506 LEU A N 1
ATOM 6530 C CA . LEU A 1 506 ? 103.53750 114.08473 136.93131 1.000 44.25116 506 LEU A CA 1
ATOM 6531 C C . LEU A 1 506 ? 103.76333 114.34110 135.44524 1.000 44.62878 506 LEU A C 1
ATOM 6532 O O . LEU A 1 506 ? 103.42881 113.49962 134.60314 1.000 54.52557 506 LEU A O 1
ATOM 6548 N N . ARG A 1 507 ? 104.32733 115.50070 135.10342 1.000 52.22052 507 ARG A N 1
ATOM 6549 C CA . ARG A 1 507 ? 104.61870 115.79850 133.70434 1.000 48.01695 507 ARG A CA 1
ATOM 6550 C C . ARG A 1 507 ? 105.61909 114.80653 133.12899 1.000 56.24664 507 ARG A C 1
ATOM 6551 O O . ARG A 1 507 ? 105.45695 114.33425 131.99835 1.000 60.49894 507 ARG A O 1
ATOM 6572 N N . MET A 1 508 ? 106.66854 114.48615 133.88902 1.000 58.09929 508 MET A N 1
ATOM 6573 C CA . MET A 1 508 ? 107.65477 113.52282 133.40974 1.000 50.32326 508 MET A CA 1
ATOM 6574 C C . MET A 1 508 ? 107.02640 112.14866 133.22493 1.000 49.32525 508 MET A C 1
ATOM 6575 O O . MET A 1 508 ? 107.35582 111.42894 132.27590 1.000 53.72625 508 MET A O 1
ATOM 6589 N N . LYS A 1 509 ? 106.11941 111.76520 134.12442 1.000 48.95436 509 LYS A N 1
ATOM 6590 C CA . LYS A 1 509 ? 105.40506 110.50483 133.95528 1.000 45.22983 509 LYS A CA 1
ATOM 6591 C C . LYS A 1 509 ? 104.55786 110.52291 132.69043 1.000 47.63846 509 LYS A C 1
ATOM 6592 O O . LYS A 1 509 ? 104.46890 109.51603 131.97930 1.000 54.40604 509 LYS A O 1
ATOM 6611 N N . GLY A 1 510 ? 103.92363 111.65670 132.39518 1.000 57.42816 510 GLY A N 1
ATOM 6612 C CA . GLY A 1 510 ? 103.08647 111.76092 131.21464 1.000 50.69533 510 GLY A CA 1
ATOM 6613 C C . GLY A 1 510 ? 103.83299 111.89420 129.90623 1.000 51.10521 510 GLY A C 1
ATOM 6614 O O . GLY A 1 510 ? 103.20801 111.81967 128.84500 1.000 54.57289 510 GLY A O 1
ATOM 6618 N N . ASP A 1 511 ? 105.14834 112.09018 129.95270 1.000 60.51761 511 ASP A N 1
ATOM 6619 C CA . ASP A 1 511 ? 105.96207 112.20345 128.74861 1.000 59.45291 511 ASP A CA 1
ATOM 6620 C C . ASP A 1 511 ? 107.41073 111.85541 129.07128 1.000 62.47721 511 ASP A C 1
ATOM 6621 O O . ASP A 1 511 ? 108.24221 112.75589 129.24052 1.000 62.28510 511 ASP A O 1
ATOM 6630 N N . PRO A 1 512 ? 107.75638 110.56849 129.15558 1.000 56.87999 512 PRO A N 1
ATOM 6631 C CA . PRO A 1 512 ? 109.11911 110.19443 129.55618 1.000 51.03667 512 PRO A CA 1
ATOM 6632 C C . PRO A 1 512 ? 110.11935 110.25836 128.41346 1.000 56.12696 512 PRO A C 1
ATOM 6633 O O . PRO A 1 512 ? 111.20650 109.68175 128.50672 1.000 61.17795 512 PRO A O 1
ATOM 6644 N N . SER A 1 513 ? 109.76326 110.94312 127.32684 1.000 54.68559 513 SER A N 1
ATOM 6645 C CA . SER A 1 513 ? 110.62930 110.98173 126.15351 1.000 51.95820 513 SER A CA 1
ATOM 6646 C C . SER A 1 513 ? 112.00814 111.53416 126.49798 1.000 58.33903 513 SER A C 1
ATOM 6647 O O . SER A 1 513 ? 113.02032 110.83575 126.37481 1.000 68.90921 513 SER A O 1
ATOM 6655 N N . ILE A 1 514 ? 112.06700 112.79819 126.92285 1.000 57.75041 514 ILE A N 1
ATOM 6656 C CA . ILE A 1 514 ? 113.36146 113.45715 127.11035 1.000 55.77182 514 ILE A CA 1
ATOM 6657 C C . ILE A 1 514 ? 114.18774 112.80463 128.21184 1.000 56.17214 514 ILE A C 1
ATOM 6658 O O . ILE A 1 514 ? 115.39750 112.61176 128.01148 1.000 61.65114 514 ILE A O 1
ATOM 6674 N N . PRO A 1 515 ? 113.64057 112.49142 129.38953 1.000 55.84575 515 PRO A N 1
ATOM 6675 C CA . PRO A 1 515 ? 114.48021 111.84539 130.41630 1.000 54.05133 515 PRO A CA 1
ATOM 6676 C C . PRO A 1 515 ? 115.08312 110.53099 129.95177 1.000 56.89760 515 PRO A C 1
ATOM 6677 O O . PRO A 1 515 ? 116.28479 110.28903 130.14489 1.000 56.76550 515 PRO A O 1
ATOM 6688 N N . ILE A 1 516 ? 114.27277 109.67300 129.33025 1.000 54.64105 516 ILE A N 1
ATOM 6689 C CA . ILE A 1 516 ? 114.77006 108.38756 128.85282 1.000 50.24368 516 ILE A CA 1
ATOM 6690 C C . ILE A 1 516 ? 115.82580 108.59762 127.77928 1.000 53.00961 516 ILE A C 1
ATOM 6691 O O . ILE A 1 516 ? 116.87531 107.93992 127.77898 1.000 59.34858 516 ILE A O 1
ATOM 6707 N N . PHE A 1 517 ? 115.56587 109.51426 126.84475 1.000 52.87674 517 PHE A N 1
ATOM 6708 C CA . PHE A 1 517 ? 116.53353 109.76943 125.78660 1.000 51.00838 517 PHE A CA 1
ATOM 6709 C C . PHE A 1 517 ? 117.85295 110.25385 126.36303 1.000 52.14965 517 PHE A C 1
ATOM 6710 O O . PHE A 1 517 ? 118.91853 109.78274 125.96125 1.000 57.18677 517 PHE A O 1
ATOM 6727 N N . SER A 1 518 ? 117.80454 111.18205 127.31886 1.000 52.85627 518 SER A N 1
ATOM 6728 C CA . SER A 1 518 ? 119.03517 111.69572 127.90959 1.000 51.17159 518 SER A CA 1
ATOM 6729 C C . SER A 1 518 ? 119.80529 110.58830 128.61561 1.000 51.15946 518 SER A C 1
ATOM 6730 O O . SER A 1 518 ? 121.01233 110.42091 128.40099 1.000 57.09337 518 SER A O 1
ATOM 6738 N N . VAL A 1 519 ? 119.11902 109.80827 129.45433 1.000 50.45197 519 VAL A N 1
ATOM 6739 C CA . VAL A 1 519 ? 119.80508 108.77621 130.22818 1.000 42.16933 519 VAL A CA 1
ATOM 6740 C C . VAL A 1 519 ? 120.44922 107.75488 129.29908 1.000 52.53100 519 VAL A C 1
ATOM 6741 O O . VAL A 1 519 ? 121.62821 107.40490 129.44840 1.000 59.30748 519 VAL A O 1
ATOM 6754 N N . PHE A 1 520 ? 119.69218 107.26945 128.31272 1.000 57.85034 520 PHE A N 1
ATOM 6755 C CA . PHE A 1 520 ? 120.21694 106.20623 127.46574 1.000 52.39814 520 PHE A CA 1
ATOM 6756 C C . PHE A 1 520 ? 121.24891 106.72700 126.47570 1.000 54.00843 520 PHE A C 1
ATOM 6757 O O . PHE A 1 520 ? 122.18995 106.00321 126.13553 1.000 62.16226 520 PHE A O 1
ATOM 6774 N N . GLY A 1 521 ? 121.11376 107.97119 126.01574 1.000 52.09410 521 GLY A N 1
ATOM 6775 C CA . GLY A 1 521 ? 122.16474 108.55853 125.20885 1.000 51.32068 521 GLY A CA 1
ATOM 6776 C C . GLY A 1 521 ? 123.46059 108.69133 125.97911 1.000 50.41485 521 GLY A C 1
ATOM 6777 O O . GLY A 1 521 ? 124.53468 108.38919 125.45798 1.000 55.48878 521 GLY A O 1
ATOM 6781 N N . GLN A 1 522 ? 123.37825 109.12856 127.23830 1.000 47.50296 522 GLN A N 1
ATOM 6782 C CA . GLN A 1 522 ? 124.57695 109.18643 128.06583 1.000 45.47494 522 GLN A CA 1
ATOM 6783 C C . GLN A 1 522 ? 125.19278 107.80493 128.22977 1.000 47.07218 522 GLN A C 1
ATOM 6784 O O . GLN A 1 522 ? 126.40862 107.64049 128.08819 1.000 57.49551 522 GLN A O 1
ATOM 6798 N N . LEU A 1 523 ? 124.36814 106.79438 128.50965 1.000 43.88511 523 LEU A N 1
ATOM 6799 C CA . LEU A 1 523 ? 124.89752 105.44638 128.70183 1.000 45.05133 523 LEU A CA 1
ATOM 6800 C C . LEU A 1 523 ? 125.59193 104.93973 127.44098 1.000 51.08401 523 LEU A C 1
ATOM 6801 O O . LEU A 1 523 ? 126.72391 104.44044 127.49539 1.000 55.11506 523 LEU A O 1
ATOM 6817 N N . VAL A 1 524 ? 124.92872 105.06727 126.28982 1.000 52.26932 524 VAL A N 1
ATOM 6818 C CA . VAL A 1 524 ? 125.48263 104.54106 125.04644 1.000 45.45182 524 VAL A CA 1
ATOM 6819 C C . VAL A 1 524 ? 126.74227 105.30256 124.65325 1.000 53.01306 524 VAL A C 1
ATOM 6820 O O . VAL A 1 524 ? 127.73383 104.70423 124.21528 1.000 62.05967 524 VAL A O 1
ATOM 6833 N N . MET A 1 525 ? 126.72325 106.63146 124.77994 1.000 47.65472 525 MET A N 1
ATOM 6834 C CA . MET A 1 525 ? 127.90121 107.41668 124.43878 1.000 44.60588 525 MET A CA 1
ATOM 6835 C C . MET A 1 525 ? 129.06682 107.07824 125.35452 1.000 44.68440 525 MET A C 1
ATOM 6836 O O . MET A 1 525 ? 130.21394 107.00246 124.90379 1.000 53.26680 525 MET A O 1
ATOM 6850 N N . GLY A 1 526 ? 128.80005 106.88056 126.64610 1.000 38.83726 526 GLY A N 1
ATOM 6851 C CA . GLY A 1 526 ? 129.85834 106.45347 127.54135 1.000 39.84381 526 GLY A CA 1
ATOM 6852 C C . GLY A 1 526 ? 130.43837 105.11439 127.13828 1.000 42.70310 526 GLY A C 1
ATOM 6853 O O . GLY A 1 526 ? 131.65743 104.93618 127.12147 1.000 51.49875 526 GLY A O 1
ATOM 6857 N N . LEU A 1 527 ? 129.57456 104.16155 126.78282 1.000 41.56146 527 LEU A N 1
ATOM 6858 C CA . LEU A 1 527 ? 130.06233 102.85511 126.35024 1.000 41.11506 527 LEU A CA 1
ATOM 6859 C C . LEU A 1 527 ? 130.95352 102.98438 125.12085 1.000 43.37122 527 LEU A C 1
ATOM 6860 O O . LEU A 1 527 ? 132.04878 102.41326 125.06862 1.000 51.44006 527 LEU A O 1
ATOM 6876 N N . ILE A 1 528 ? 130.50780 103.75124 124.12541 1.000 45.62069 528 ILE A N 1
ATOM 6877 C CA . ILE A 1 528 ? 131.26651 103.86753 122.88175 1.000 41.55409 528 ILE A CA 1
ATOM 6878 C C . ILE A 1 528 ? 132.59566 104.57479 123.12891 1.000 45.26351 528 ILE A C 1
ATOM 6879 O O . ILE A 1 528 ? 133.65938 104.10861 122.69788 1.000 46.67180 528 ILE A O 1
ATOM 6895 N N . LEU A 1 529 ? 132.55810 105.70820 123.83354 1.000 48.24889 529 LEU A N 1
ATOM 6896 C CA . LEU A 1 529 ? 133.77920 106.45996 124.09072 1.000 40.61609 529 LEU A CA 1
ATOM 6897 C C . LEU A 1 529 ? 134.76782 105.64794 124.91278 1.000 43.45337 529 LEU A C 1
ATOM 6898 O O . LEU A 1 529 ? 135.97718 105.71802 124.67217 1.000 52.97317 529 LEU A O 1
ATOM 6914 N N . SER A 1 530 ? 134.28144 104.87381 125.88440 1.000 41.27444 530 SER A N 1
ATOM 6915 C CA . SER A 1 530 ? 135.16175 103.97528 126.61624 1.000 36.83808 530 SER A CA 1
ATOM 6916 C C . SER A 1 530 ? 135.74395 102.90468 125.70620 1.000 49.15601 530 SER A C 1
ATOM 6917 O O . SER A 1 530 ? 136.91474 102.53840 125.85371 1.000 51.17854 530 SER A O 1
ATOM 6925 N N . SER A 1 531 ? 134.94802 102.38707 124.76810 1.000 49.28342 531 SER A N 1
ATOM 6926 C CA . SER A 1 531 ? 135.48465 101.44156 123.79694 1.000 42.99330 531 SER A CA 1
ATOM 6927 C C . SER A 1 531 ? 136.61325 102.06266 122.98778 1.000 46.95486 531 SER A C 1
ATOM 6928 O O . SER A 1 531 ? 137.56530 101.36809 122.61595 1.000 54.75403 531 SER A O 1
ATOM 6936 N N . VAL A 1 532 ? 136.52502 103.36244 122.69960 1.000 50.70070 532 VAL A N 1
ATOM 6937 C CA . VAL A 1 532 ? 137.61675 104.03188 121.99591 1.000 46.63579 532 VAL A CA 1
ATOM 6938 C C . VAL A 1 532 ? 138.87870 104.05337 122.85323 1.000 46.38388 532 VAL A C 1
ATOM 6939 O O . VAL A 1 532 ? 139.98385 103.80568 122.35728 1.000 50.12089 532 VAL A O 1
ATOM 6952 N N . PHE A 1 533 ? 138.73965 104.35085 124.14516 1.000 52.52620 533 PHE A N 1
ATOM 6953 C CA . PHE A 1 533 ? 139.86924 104.50050 125.06406 1.000 45.40381 533 PHE A CA 1
ATOM 6954 C C . PHE A 1 533 ? 140.04348 103.28357 125.96359 1.000 41.42563 533 PHE A C 1
ATOM 6955 O O . PHE A 1 533 ? 140.52551 103.40810 127.09031 1.000 52.78883 533 PHE A O 1
ATOM 6972 N N . TYR A 1 534 ? 139.66874 102.09605 125.50159 1.000 41.52614 534 TYR A N 1
ATOM 6973 C CA . TYR A 1 534 ? 139.60560 100.93969 126.38577 1.000 44.96023 534 TYR A CA 1
ATOM 6974 C C . TYR A 1 534 ? 140.98773 100.57185 126.91664 1.000 50.93210 534 TYR A C 1
ATOM 6975 O O . TYR A 1 534 ? 141.93394 100.38544 126.14644 1.000 54.59518 534 TYR A O 1
ATOM 6993 N N . ASN A 1 535 ? 141.09629 100.46831 128.24290 1.000 52.03356 535 ASN A N 1
ATOM 6994 C CA . ASN A 1 535 ? 142.25784 99.89399 128.92447 1.000 45.35372 535 ASN A CA 1
ATOM 6995 C C . ASN A 1 535 ? 143.55050 100.62033 128.53787 1.000 51.59180 535 ASN A C 1
ATOM 6996 O O . ASN A 1 535 ? 144.45352 100.06589 127.91030 1.000 58.40229 535 ASN A O 1
ATOM 7007 N N . LEU A 1 536 ? 143.61333 101.88691 128.93907 1.000 47.47146 536 LEU A N 1
ATOM 7008 C CA . LEU A 1 536 ? 144.82273 102.67098 128.73035 1.000 44.46247 536 LEU A CA 1
ATOM 7009 C C . LEU A 1 536 ? 145.99216 102.05275 129.48695 1.000 46.77629 536 LEU A C 1
ATOM 7010 O O . LEU A 1 536 ? 145.84558 101.58601 130.61893 1.000 45.95572 536 LEU A O 1
ATOM 7026 N N . SER A 1 537 ? 147.16087 102.05167 128.85144 1.000 59.39202 537 SER A N 1
ATOM 7027 C CA . SER A 1 537 ? 148.33304 101.40952 129.42382 1.000 61.76139 537 SER A CA 1
ATOM 7028 C C . SER A 1 537 ? 148.87138 102.21851 130.60264 1.000 57.92028 537 SER A C 1
ATOM 7029 O O . SER A 1 537 ? 148.44989 103.34688 130.86882 1.000 56.92698 537 SER A O 1
ATOM 7037 N N . GLN A 1 538 ? 149.81883 101.61651 131.31809 1.000 56.20494 538 GLN A N 1
ATOM 7038 C CA . GLN A 1 538 ? 150.44277 102.23624 132.47928 1.000 56.41983 538 GLN A CA 1
ATOM 7039 C C . GLN A 1 538 ? 151.76538 102.91755 132.15479 1.000 59.94080 538 GLN A C 1
ATOM 7040 O O . GLN A 1 538 ? 152.41514 103.43599 133.06757 1.000 65.69401 538 GLN A O 1
ATOM 7054 N N . THR A 1 539 ? 152.18025 102.92927 130.89320 1.000 63.05767 539 THR A N 1
ATOM 7055 C CA . THR A 1 539 ? 153.44757 103.52597 130.50593 1.000 60.12886 539 THR A CA 1
ATOM 7056 C C . THR A 1 539 ? 153.25060 104.98174 130.08967 1.000 60.44249 539 THR A C 1
ATOM 7057 O O . THR A 1 539 ? 152.12982 105.48123 129.97746 1.000 62.94716 539 THR A O 1
ATOM 7068 N N . THR A 1 540 ? 154.37155 105.66804 129.85809 1.000 58.92840 540 THR A N 1
ATOM 7069 C CA . THR A 1 540 ? 154.30462 107.06560 129.44739 1.000 59.39826 540 THR A CA 1
ATOM 7070 C C . THR A 1 540 ? 153.59854 107.22225 128.10855 1.000 60.94082 540 THR A C 1
ATOM 7071 O O . THR A 1 540 ? 153.02944 108.28357 127.83051 1.000 65.68031 540 THR A O 1
ATOM 7082 N N . GLY A 1 541 ? 153.60848 106.18145 127.27569 1.000 61.92257 541 GLY A N 1
ATOM 7083 C CA . GLY A 1 541 ? 152.96064 106.26915 125.98086 1.000 62.27417 541 GLY A CA 1
ATOM 7084 C C . GLY A 1 541 ? 151.47614 106.54439 126.06552 1.000 62.00781 541 GLY A C 1
ATOM 7085 O O . GLY A 1 541 ? 150.87887 106.98753 125.07939 1.000 66.29978 541 GLY A O 1
ATOM 7089 N N . SER A 1 542 ? 150.86402 106.29147 127.22149 1.000 51.97589 542 SER A N 1
ATOM 7090 C CA . SER A 1 542 ? 149.44514 106.55587 127.40792 1.000 53.48140 542 SER A CA 1
ATOM 7091 C C . SER A 1 542 ? 149.15482 107.98968 127.82472 1.000 55.93713 542 SER A C 1
ATOM 7092 O O . SER A 1 542 ? 147.98963 108.39990 127.77347 1.000 56.99647 542 SER A O 1
ATOM 7100 N N . PHE A 1 543 ? 150.17715 108.75882 128.21251 1.000 61.12217 543 PHE A N 1
ATOM 7101 C CA . PHE A 1 543 ? 149.96523 110.09195 128.76478 1.000 49.69563 543 PHE A CA 1
ATOM 7102 C C . PHE A 1 543 ? 148.91916 110.86287 127.97265 1.000 46.91106 543 PHE A C 1
ATOM 7103 O O . PHE A 1 543 ? 147.83462 111.16942 128.48282 1.000 57.84044 543 PHE A O 1
ATOM 7120 N N . TYR A 1 544 ? 149.20936 111.13245 126.69930 1.000 43.20370 544 TYR A N 1
ATOM 7121 C CA . TYR A 1 544 ? 148.29063 111.92275 125.89010 1.000 51.08243 544 TYR A CA 1
ATOM 7122 C C . TYR A 1 544 ? 146.88352 111.35281 125.96756 1.000 48.79757 544 TYR A C 1
ATOM 7123 O O . TYR A 1 544 ? 145.93393 112.05586 126.33451 1.000 51.52238 544 TYR A O 1
ATOM 7141 N N . TYR A 1 545 ? 146.74328 110.05418 125.69697 1.000 53.33598 545 TYR A N 1
ATOM 7142 C CA . TYR A 1 545 ? 145.42042 109.44469 125.71072 1.000 49.98160 545 TYR A CA 1
ATOM 7143 C C . TYR A 1 545 ? 144.72672 109.71555 127.03441 1.000 50.64283 545 TYR A C 1
ATOM 7144 O O . TYR A 1 545 ? 143.58603 110.19256 127.06448 1.000 59.18610 545 TYR A O 1
ATOM 7162 N N . ARG A 1 546 ? 145.42760 109.47861 128.14544 1.000 50.30374 546 ARG A N 1
ATOM 7163 C CA . ARG A 1 546 ? 144.81959 109.72682 129.44558 1.000 46.61528 546 ARG A CA 1
ATOM 7164 C C . ARG A 1 546 ? 144.27047 111.14204 129.50919 1.000 48.84710 546 ARG A C 1
ATOM 7165 O O . ARG A 1 546 ? 143.08165 111.34716 129.78371 1.000 56.15753 546 ARG A O 1
ATOM 7186 N N . GLY A 1 547 ? 145.10253 112.13022 129.17853 1.000 49.73486 547 GLY A N 1
ATOM 7187 C CA . GLY A 1 547 ? 144.61625 113.49673 129.17653 1.000 45.32448 547 GLY A CA 1
ATOM 7188 C C . GLY A 1 547 ? 143.37062 113.63657 128.32938 1.000 43.65769 547 GLY A C 1
ATOM 7189 O O . GLY A 1 547 ? 142.33139 114.10782 128.80103 1.000 48.76929 547 GLY A O 1
ATOM 7193 N N . ALA A 1 548 ? 143.43436 113.14729 127.08900 1.000 40.62277 548 ALA A N 1
ATOM 7194 C CA . ALA A 1 548 ? 142.28184 113.24172 126.20446 1.000 43.40811 548 ALA A CA 1
ATOM 7195 C C . ALA A 1 548 ? 141.04470 112.69125 126.89181 1.000 48.24609 548 ALA A C 1
ATOM 7196 O O . ALA A 1 548 ? 139.99014 113.33639 126.91170 1.000 51.23669 548 ALA A O 1
ATOM 7203 N N . ALA A 1 549 ? 141.17096 111.51730 127.51379 1.000 52.17068 549 ALA A N 1
ATOM 7204 C CA . ALA A 1 549 ? 140.01796 110.93170 128.18222 1.000 38.01777 549 ALA A CA 1
ATOM 7205 C C . ALA A 1 549 ? 139.45249 111.90177 129.20591 1.000 43.12956 549 ALA A C 1
ATOM 7206 O O . ALA A 1 549 ? 138.28048 112.29226 129.12917 1.000 58.26972 549 ALA A O 1
ATOM 7213 N N . MET A 1 550 ? 140.30032 112.38052 130.11804 1.000 54.69629 550 MET A N 1
ATOM 7214 C CA . MET A 1 550 ? 139.80159 113.24831 131.17268 1.000 48.70232 550 MET A CA 1
ATOM 7215 C C . MET A 1 550 ? 139.28470 114.56617 130.62936 1.000 42.89067 550 MET A C 1
ATOM 7216 O O . MET A 1 550 ? 138.58301 115.28006 131.35170 1.000 53.05192 550 MET A O 1
ATOM 7230 N N . PHE A 1 551 ? 139.60675 114.90566 129.38231 1.000 37.47410 551 PHE A N 1
ATOM 7231 C CA . PHE A 1 551 ? 138.95786 116.04665 128.75412 1.000 36.49576 551 PHE A CA 1
ATOM 7232 C C . PHE A 1 551 ? 137.52322 115.69822 128.38890 1.000 33.67534 551 PHE A C 1
ATOM 7233 O O . PHE A 1 551 ? 136.57333 116.32769 128.86866 1.000 52.91466 551 PHE A O 1
ATOM 7250 N N . PHE A 1 552 ? 137.34309 114.65439 127.57860 1.000 39.99559 552 PHE A N 1
ATOM 7251 C CA . PHE A 1 552 ? 136.01745 114.38446 127.03583 1.000 39.40645 552 PHE A CA 1
ATOM 7252 C C . PHE A 1 552 ? 135.04446 113.98677 128.13336 1.000 43.27961 552 PHE A C 1
ATOM 7253 O O . PHE A 1 552 ? 133.87402 114.38465 128.10281 1.000 57.72986 552 PHE A O 1
ATOM 7270 N N . ALA A 1 553 ? 135.51211 113.23179 129.12774 1.000 40.84994 553 ALA A N 1
ATOM 7271 C CA . ALA A 1 553 ? 134.66587 112.94598 130.27764 1.000 37.07149 553 ALA A CA 1
ATOM 7272 C C . ALA A 1 553 ? 134.07599 114.23589 130.82466 1.000 41.70370 553 ALA A C 1
ATOM 7273 O O . ALA A 1 553 ? 132.85508 114.36157 130.97501 1.000 48.80681 553 ALA A O 1
ATOM 7280 N N . VAL A 1 554 ? 134.92796 115.23713 131.05643 1.000 48.63345 554 VAL A N 1
ATOM 7281 C CA . VAL A 1 554 ? 134.43787 116.51994 131.54910 1.000 37.50259 554 VAL A CA 1
ATOM 7282 C C . VAL A 1 554 ? 133.36338 117.05311 130.61418 1.000 34.54237 554 VAL A C 1
ATOM 7283 O O . VAL A 1 554 ? 132.26282 117.41810 131.04489 1.000 51.24683 554 VAL A O 1
ATOM 7296 N N . LEU A 1 555 ? 133.64551 117.05118 129.31061 1.000 28.46215 555 LEU A N 1
ATOM 7297 C CA . LEU A 1 555 ? 132.65604 117.53072 128.35581 1.000 36.98853 555 LEU A CA 1
ATOM 7298 C C . LEU A 1 555 ? 131.37163 116.72579 128.46534 1.000 40.77636 555 LEU A C 1
ATOM 7299 O O . LEU A 1 555 ? 130.27448 117.29453 128.50008 1.000 55.46003 555 LEU A O 1
ATOM 7315 N N . PHE A 1 556 ? 131.48599 115.40122 128.56158 1.000 43.94065 556 PHE A N 1
ATOM 7316 C CA . PHE A 1 556 ? 130.28817 114.57779 128.60812 1.000 41.60302 556 PHE A CA 1
ATOM 7317 C C . PHE A 1 556 ? 129.51788 114.75334 129.90486 1.000 44.98559 556 PHE A C 1
ATOM 7318 O O . PHE A 1 556 ? 128.38800 114.26592 130.00140 1.000 50.66352 556 PHE A O 1
ATOM 7335 N N . ASN A 1 557 ? 130.09874 115.42300 130.89830 1.000 42.41626 557 ASN A N 1
ATOM 7336 C CA . ASN A 1 557 ? 129.35902 115.83396 132.08167 1.000 40.46514 557 ASN A CA 1
ATOM 7337 C C . ASN A 1 557 ? 128.90165 117.27999 132.00676 1.000 44.55805 557 ASN A C 1
ATOM 7338 O O . ASN A 1 557 ? 127.91109 117.64038 132.64857 1.000 50.56737 557 ASN A O 1
ATOM 7349 N N . ALA A 1 558 ? 129.59958 118.11366 131.23494 1.000 46.28429 558 ALA A N 1
ATOM 7350 C CA . ALA A 1 558 ? 129.22074 119.51711 131.12898 1.000 36.64701 558 ALA A CA 1
ATOM 7351 C C . ALA A 1 558 ? 127.91304 119.67883 130.36532 1.000 46.91276 558 ALA A C 1
ATOM 7352 O O . ALA A 1 558 ? 127.00063 120.37955 130.81716 1.000 51.78360 558 ALA A O 1
ATOM 7359 N N . PHE A 1 559 ? 127.80031 119.02833 129.20911 1.000 55.70407 559 PHE A N 1
ATOM 7360 C CA . PHE A 1 559 ? 126.66810 119.20371 128.31166 1.000 46.97844 559 PHE A CA 1
ATOM 7361 C C . PHE A 1 559 ? 125.62972 118.09832 128.44054 1.000 51.28634 559 PHE A C 1
ATOM 7362 O O . PHE A 1 559 ? 124.67230 118.07312 127.66321 1.000 57.20290 559 PHE A O 1
ATOM 7379 N N . SER A 1 560 ? 125.79113 117.18758 129.40146 1.000 47.41132 560 SER A N 1
ATOM 7380 C CA . SER A 1 560 ? 124.84487 116.08581 129.53742 1.000 47.91302 560 SER A CA 1
ATOM 7381 C C . SER A 1 560 ? 123.42723 116.58293 129.78169 1.000 52.58737 560 SER A C 1
ATOM 7382 O O . SER A 1 560 ? 122.46397 115.93816 129.35284 1.000 48.99723 560 SER A O 1
ATOM 7390 N N . SER A 1 561 ? 123.27888 117.71730 130.45904 1.000 57.46126 561 SER A N 1
ATOM 7391 C CA . SER A 1 561 ? 121.98174 118.24914 130.86059 1.000 51.32131 561 SER A CA 1
ATOM 7392 C C . SER A 1 561 ? 121.56592 119.43405 129.99486 1.000 53.74003 561 SER A C 1
ATOM 7393 O O . SER A 1 561 ? 120.99086 120.40630 130.48348 1.000 57.29278 561 SER A O 1
ATOM 7401 N N . LEU A 1 562 ? 121.86871 119.37478 128.69807 1.000 59.66339 562 LEU A N 1
ATOM 7402 C CA . LEU A 1 562 ? 121.47965 120.45483 127.79956 1.000 55.80978 562 LEU A CA 1
ATOM 7403 C C . LEU A 1 562 ? 120.00345 120.39501 127.43001 1.000 51.60523 562 LEU A C 1
ATOM 7404 O O . LEU A 1 562 ? 119.38468 121.44061 127.20866 1.000 47.62873 562 LEU A O 1
ATOM 7420 N N . LEU A 1 563 ? 119.42325 119.19639 127.35673 1.000 53.91419 563 LEU A N 1
ATOM 7421 C CA . LEU A 1 563 ? 118.05122 119.05346 126.88583 1.000 52.68092 563 LEU A CA 1
ATOM 7422 C C . LEU A 1 563 ? 117.01609 119.46389 127.92427 1.000 53.83943 563 LEU A C 1
ATOM 7423 O O . LEU A 1 563 ? 115.86614 119.72685 127.55734 1.000 60.95753 563 LEU A O 1
ATOM 7439 N N . GLU A 1 564 ? 117.38884 119.53254 129.20358 1.000 54.16816 564 GLU A N 1
ATOM 7440 C CA . GLU A 1 564 ? 116.41251 119.88731 130.22774 1.000 53.99776 564 GLU A CA 1
ATOM 7441 C C . GLU A 1 564 ? 115.78785 121.24758 129.95436 1.000 54.64311 564 GLU A C 1
ATOM 7442 O O . GLU A 1 564 ? 114.60296 121.45499 130.24178 1.000 64.74601 564 GLU A O 1
ATOM 7454 N N . ILE A 1 565 ? 116.55636 122.17827 129.38190 1.000 54.64856 565 ILE A N 1
ATOM 7455 C CA . ILE A 1 565 ? 116.03565 123.51345 129.11901 1.000 50.35553 565 ILE A CA 1
ATOM 7456 C C . ILE A 1 565 ? 114.81701 123.45876 128.21491 1.000 55.33082 565 ILE A C 1
ATOM 7457 O O . ILE A 1 565 ? 114.00760 124.39134 128.21374 1.000 62.84500 565 ILE A O 1
ATOM 7473 N N . MET A 1 566 ? 114.65780 122.38131 127.44362 1.000 55.07961 566 MET A N 1
ATOM 7474 C CA . MET A 1 566 ? 113.46574 122.25154 126.61478 1.000 51.03721 566 MET A CA 1
ATOM 7475 C C . MET A 1 566 ? 112.20602 122.38864 127.45776 1.000 52.65783 566 MET A C 1
ATOM 7476 O O . MET A 1 566 ? 111.26903 123.10101 127.07755 1.000 58.31202 566 MET A O 1
ATOM 7490 N N . SER A 1 567 ? 112.17788 121.74101 128.62456 1.000 53.82963 567 SER A N 1
ATOM 7491 C CA . SER A 1 567 ? 111.01181 121.85265 129.49314 1.000 55.75946 567 SER A CA 1
ATOM 7492 C C . SER A 1 567 ? 110.74459 123.30482 129.86325 1.000 60.04584 567 SER A C 1
ATOM 7493 O O . SER A 1 567 ? 109.58665 123.73348 129.92857 1.000 70.00089 567 SER A O 1
ATOM 7501 N N . LEU A 1 568 ? 111.80405 124.08434 130.09154 1.000 47.12755 568 LEU A N 1
ATOM 7502 C CA . LEU A 1 568 ? 111.61660 125.49097 130.42532 1.000 42.54689 568 LEU A CA 1
ATOM 7503 C C . LEU A 1 568 ? 110.83981 126.22051 129.34116 1.000 53.28761 568 LEU A C 1
ATOM 7504 O O . LEU A 1 568 ? 110.05561 127.12593 129.64425 1.000 58.39437 568 LEU A O 1
ATOM 7520 N N . PHE A 1 569 ? 111.04078 125.84839 128.07763 1.000 62.26841 569 PHE A N 1
ATOM 7521 C CA . PHE A 1 569 ? 110.33917 126.50621 126.98512 1.000 60.88258 569 PHE A CA 1
ATOM 7522 C C . PHE A 1 569 ? 108.88939 126.06356 126.86647 1.000 62.70093 569 PHE A C 1
ATOM 7523 O O . PHE A 1 569 ? 108.10918 126.73608 126.18476 1.000 65.93789 569 PHE A O 1
ATOM 7540 N N . GLU A 1 570 ? 108.51086 124.96012 127.50815 1.000 59.94375 570 GLU A N 1
ATOM 7541 C CA . GLU A 1 570 ? 107.14001 124.47519 127.43876 1.000 58.44916 570 GLU A CA 1
ATOM 7542 C C . GLU A 1 570 ? 106.27366 125.01317 128.56674 1.000 61.55806 570 GLU A C 1
ATOM 7543 O O . GLU A 1 570 ? 105.06655 125.19640 128.37508 1.000 68.57961 570 GLU A O 1
ATOM 7555 N N . ALA A 1 571 ? 106.85748 125.27471 129.73258 1.000 57.38037 571 ALA A N 1
ATOM 7556 C CA . ALA A 1 571 ? 106.10098 125.69086 130.90388 1.000 56.46616 571 ALA A CA 1
ATOM 7557 C C . ALA A 1 571 ? 106.08550 127.19841 131.11085 1.000 63.02365 571 ALA A C 1
ATOM 7558 O O . ALA A 1 571 ? 105.49428 127.66263 132.08999 1.000 70.14924 571 ALA A O 1
ATOM 7565 N N . ARG A 1 572 ? 106.71581 127.97478 130.23159 1.000 66.41513 572 ARG A N 1
ATOM 7566 C CA . ARG A 1 572 ? 106.74708 129.42188 130.43418 1.000 62.83077 572 ARG A CA 1
ATOM 7567 C C . ARG A 1 572 ? 105.36175 130.04846 130.35934 1.000 64.76730 572 ARG A C 1
ATOM 7568 O O . ARG A 1 572 ? 105.01161 130.82679 131.26396 1.000 67.10014 572 ARG A O 1
ATOM 7589 N N . PRO A 1 573 ? 104.53775 129.78179 129.34067 1.000 61.22079 573 PRO A N 1
ATOM 7590 C CA . PRO A 1 573 ? 103.20415 130.40677 129.31939 1.000 60.42224 573 PRO A CA 1
ATOM 7591 C C . PRO A 1 573 ? 102.34608 130.02184 130.50997 1.000 65.22809 573 PRO A C 1
ATOM 7592 O O . PRO A 1 573 ? 101.63772 130.87104 131.06598 1.000 64.94772 573 PRO A O 1
ATOM 7603 N N . ILE A 1 574 ? 102.40411 128.75762 130.93064 1.000 61.20611 574 ILE A N 1
ATOM 7604 C CA . ILE A 1 574 ? 101.59020 128.31453 132.05639 1.000 51.66213 574 ILE A CA 1
ATOM 7605 C C . ILE A 1 574 ? 102.08338 128.94669 133.34965 1.000 57.34365 574 ILE A C 1
ATOM 7606 O O . ILE A 1 574 ? 101.28553 129.33572 134.21016 1.000 64.38850 574 ILE A O 1
ATOM 7622 N N . VAL A 1 575 ? 103.40212 129.05705 133.51243 1.000 54.81250 575 VAL A N 1
ATOM 7623 C CA . VAL A 1 575 ? 103.94475 129.70331 134.70258 1.000 55.11134 575 VAL A CA 1
ATOM 7624 C C . VAL A 1 575 ? 103.53551 131.16939 134.73907 1.000 62.59805 575 VAL A C 1
ATOM 7625 O O . VAL A 1 575 ? 103.18533 131.70434 135.79737 1.000 65.38348 575 VAL A O 1
ATOM 7638 N N . GLU A 1 576 ? 103.57335 131.84414 133.58678 1.000 65.75507 576 GLU A N 1
ATOM 7639 C CA . GLU A 1 576 ? 103.11618 133.22969 133.53139 1.000 61.15505 576 GLU A CA 1
ATOM 7640 C C . GLU A 1 576 ? 101.64687 133.33976 133.91530 1.000 63.32850 576 GLU A C 1
ATOM 7641 O O . GLU A 1 576 ? 101.26447 134.21078 134.70761 1.000 66.99825 576 GLU A O 1
ATOM 7653 N N . LYS A 1 577 ? 100.80727 132.45920 133.36847 1.000 60.23668 577 LYS A N 1
ATOM 7654 C CA . LYS A 1 577 ? 99.38561 132.50754 133.68833 1.000 57.67889 577 LYS A CA 1
ATOM 7655 C C . LYS A 1 577 ? 99.15400 132.28899 135.17609 1.000 57.23246 577 LYS A C 1
ATOM 7656 O O . LYS A 1 577 ? 98.33930 132.98320 135.79398 1.000 60.05450 577 LYS A O 1
ATOM 7675 N N . HIS A 1 578 ? 99.86414 131.32994 135.77103 1.000 53.88215 578 HIS A N 1
ATOM 7676 C CA . HIS A 1 578 ? 99.65429 131.03276 137.18213 1.000 52.65634 578 HIS A CA 1
ATOM 7677 C C . HIS A 1 578 ? 100.20915 132.13341 138.07542 1.000 53.42357 578 HIS A C 1
ATOM 7678 O O . HIS A 1 578 ? 99.69929 132.34515 139.18053 1.000 57.21277 578 HIS A O 1
ATOM 7692 N N . LYS A 1 579 ? 101.24955 132.83843 137.62815 1.000 55.65232 579 LYS A N 1
ATOM 7693 C CA . LYS A 1 579 ? 101.66551 134.04310 138.33666 1.000 53.46259 579 LYS A CA 1
ATOM 7694 C C . LYS A 1 579 ? 100.57313 135.10134 138.28041 1.000 58.69903 579 LYS A C 1
ATOM 7695 O O . LYS A 1 579 ? 100.28998 135.76757 139.28245 1.000 60.41969 579 LYS A O 1
ATOM 7714 N N . LYS A 1 580 ? 99.94828 135.27235 137.11270 1.000 66.22706 580 LYS A N 1
ATOM 7715 C CA . LYS A 1 580 ? 98.85147 136.22891 137.00185 1.000 65.34291 580 LYS A CA 1
ATOM 7716 C C . LYS A 1 580 ? 97.66865 135.81142 137.86683 1.000 60.59040 580 LYS A C 1
ATOM 7717 O O . LYS A 1 580 ? 97.01834 136.65854 138.48900 1.000 59.45120 580 LYS A O 1
ATOM 7736 N N . TYR A 1 581 ? 97.37179 134.51138 137.91622 1.000 52.84269 581 TYR A N 1
ATOM 7737 C CA . TYR A 1 581 ? 96.30948 134.00804 138.77775 1.000 50.27810 581 TYR A CA 1
ATOM 7738 C C . TYR A 1 581 ? 96.64267 134.13932 140.25577 1.000 58.13846 581 TYR A C 1
ATOM 7739 O O . TYR A 1 581 ? 95.75354 133.94156 141.08950 1.000 61.81102 581 TYR A O 1
ATOM 7757 N N . ALA A 1 582 ? 97.89030 134.45826 140.59871 1.000 60.90266 582 ALA A N 1
ATOM 7758 C CA . ALA A 1 582 ? 98.33948 134.52748 141.98685 1.000 54.76608 582 ALA A CA 1
ATOM 7759 C C . ALA A 1 582 ? 98.21799 133.16229 142.66462 1.000 58.26111 582 ALA A C 1
ATOM 7760 O O . ALA A 1 582 ? 97.51465 132.98724 143.66094 1.000 62.00478 582 ALA A O 1
ATOM 7767 N N . LEU A 1 583 ? 98.92375 132.18813 142.09392 1.000 52.93417 583 LEU A N 1
ATOM 7768 C CA . LEU A 1 583 ? 99.02489 130.84749 142.65397 1.000 49.09432 583 LEU A CA 1
ATOM 7769 C C . LEU A 1 583 ? 100.40463 130.56638 143.22720 1.000 53.16473 583 LEU A C 1
ATOM 7770 O O . LEU A 1 583 ? 100.51757 130.05268 144.34333 1.000 59.80599 583 LEU A O 1
ATOM 7786 N N . TYR A 1 584 ? 101.46287 130.89294 142.48836 1.000 49.80620 584 TYR A N 1
ATOM 7787 C CA . TYR A 1 584 ? 102.82289 130.73062 142.97837 1.000 51.99589 584 TYR A CA 1
ATOM 7788 C C . TYR A 1 584 ? 103.74343 131.65564 142.19704 1.000 54.25973 584 TYR A C 1
ATOM 7789 O O . TYR A 1 584 ? 103.39117 132.15360 141.12593 1.000 64.28550 584 TYR A O 1
ATOM 7807 N N . ARG A 1 585 ? 104.93080 131.88217 142.74792 1.000 55.17725 585 ARG A N 1
ATOM 7808 C CA . ARG A 1 585 ? 105.90367 132.74997 142.10745 1.000 51.97889 585 ARG A CA 1
ATOM 7809 C C . ARG A 1 585 ? 106.68830 131.98649 141.04745 1.000 54.77592 585 ARG A C 1
ATOM 7810 O O . ARG A 1 585 ? 106.79019 130.75943 141.09965 1.000 64.52299 585 ARG A O 1
ATOM 7831 N N . PRO A 1 586 ? 107.25463 132.69082 140.06581 1.000 52.83482 586 PRO A N 1
ATOM 7832 C CA . PRO A 1 586 ? 108.17038 132.01641 139.13368 1.000 51.40429 586 PRO A CA 1
ATOM 7833 C C . PRO A 1 586 ? 109.39375 131.43214 139.81639 1.000 60.70371 586 PRO A C 1
ATOM 7834 O O . PRO A 1 586 ? 109.94085 130.43364 139.33475 1.000 66.76805 586 PRO A O 1
ATOM 7845 N N . SER A 1 587 ? 109.84874 132.02933 140.92095 1.000 57.63549 587 SER A N 1
ATOM 7846 C CA . SER A 1 587 ? 110.99638 131.48262 141.63934 1.000 50.33189 587 SER A CA 1
ATOM 7847 C C . SER A 1 587 ? 110.68071 130.11189 142.22299 1.000 57.20837 587 SER A C 1
ATOM 7848 O O . SER A 1 587 ? 111.52408 129.20669 142.19748 1.000 62.25718 587 SER A O 1
ATOM 7856 N N . ALA A 1 588 ? 109.47570 129.94426 142.77124 1.000 55.90592 588 ALA A N 1
ATOM 7857 C CA . ALA A 1 588 ? 109.08309 128.64205 143.29512 1.000 45.38461 588 ALA A CA 1
ATOM 7858 C C . ALA A 1 588 ? 109.07402 127.59457 142.19324 1.000 45.68376 588 ALA A C 1
ATOM 7859 O O . ALA A 1 588 ? 109.54885 126.47081 142.38943 1.000 56.25596 588 ALA A O 1
ATOM 7866 N N . ASP A 1 589 ? 108.54323 127.94572 141.02228 1.000 43.98213 589 ASP A N 1
ATOM 7867 C CA . ASP A 1 589 ? 108.54294 127.00663 139.90766 1.000 45.63047 589 ASP A CA 1
ATOM 7868 C C . ASP A 1 589 ? 109.96031 126.69283 139.44847 1.000 50.27137 589 ASP A C 1
ATOM 7869 O O . ASP A 1 589 ? 110.25682 125.55354 139.07846 1.000 61.59005 589 ASP A O 1
ATOM 7878 N N . ALA A 1 590 ? 110.84750 127.68987 139.44927 1.000 47.65213 590 ALA A N 1
ATOM 7879 C CA . ALA A 1 590 ? 112.23240 127.44078 139.06057 1.000 50.73675 590 ALA A CA 1
ATOM 7880 C C . ALA A 1 590 ? 112.91017 126.47641 140.02410 1.000 50.02206 590 ALA A C 1
ATOM 7881 O O . ALA A 1 590 ? 113.60636 125.54535 139.60019 1.000 52.44874 590 ALA A O 1
ATOM 7888 N N . LEU A 1 591 ? 112.72000 126.68278 141.32768 1.000 49.85748 591 LEU A N 1
ATOM 7889 C CA . LEU A 1 591 ? 113.30939 125.77279 142.30401 1.000 43.14841 591 LEU A CA 1
ATOM 7890 C C . LEU A 1 591 ? 112.71258 124.37780 142.17901 1.000 45.12234 591 LEU A C 1
ATOM 7891 O O . LEU A 1 591 ? 113.42185 123.37521 142.32139 1.000 56.97997 591 LEU A O 1
ATOM 7907 N N . ALA A 1 592 ? 111.40870 124.29078 141.91235 1.000 44.32715 592 ALA A N 1
ATOM 7908 C CA . ALA A 1 592 ? 110.78720 122.98757 141.71238 1.000 36.71266 592 ALA A CA 1
ATOM 7909 C C . ALA A 1 592 ? 111.35469 122.29033 140.48445 1.000 39.36481 592 ALA A C 1
ATOM 7910 O O . ALA A 1 592 ? 111.57384 121.07568 140.50070 1.000 53.42897 592 ALA A O 1
ATOM 7917 N N . SER A 1 593 ? 111.58867 123.03913 139.40711 1.000 39.08498 593 SER A N 1
ATOM 7918 C CA . SER A 1 593 ? 112.18951 122.45443 138.21406 1.000 42.12267 593 SER A CA 1
ATOM 7919 C C . SER A 1 593 ? 113.60418 121.96911 138.49526 1.000 45.55412 593 SER A C 1
ATOM 7920 O O . SER A 1 593 ? 114.01113 120.90828 138.00937 1.000 50.29363 593 SER A O 1
ATOM 7928 N N . ILE A 1 594 ? 114.37105 122.73566 139.27074 1.000 47.20298 594 ILE A N 1
ATOM 7929 C CA . ILE A 1 594 ? 115.71959 122.30494 139.62652 1.000 45.82201 594 ILE A CA 1
ATOM 7930 C C . ILE A 1 594 ? 115.67011 121.01956 140.44281 1.000 40.71502 594 ILE A C 1
ATOM 7931 O O . ILE A 1 594 ? 116.44135 120.08470 140.20091 1.000 46.49542 594 ILE A O 1
ATOM 7947 N N . ILE A 1 595 ? 114.76747 120.95252 141.42266 1.000 39.67779 595 ILE A N 1
ATOM 7948 C CA . ILE A 1 595 ? 114.72497 119.80238 142.32105 1.000 35.48070 595 ILE A CA 1
ATOM 7949 C C . ILE A 1 595 ? 114.21934 118.56193 141.59453 1.000 36.91200 595 ILE A C 1
ATOM 7950 O O . ILE A 1 595 ? 114.71080 117.45126 141.82291 1.000 44.69711 595 ILE A O 1
ATOM 7966 N N . SER A 1 596 ? 113.22546 118.72280 140.71987 1.000 48.63015 596 SER A N 1
ATOM 7967 C CA . SER A 1 596 ? 112.59353 117.57174 140.08636 1.000 50.75102 596 SER A CA 1
ATOM 7968 C C . SER A 1 596 ? 113.52207 116.84363 139.12639 1.000 52.74231 596 SER A C 1
ATOM 7969 O O . SER A 1 596 ? 113.27776 115.67170 138.82417 1.000 56.81983 596 SER A O 1
ATOM 7977 N N . GLU A 1 597 ? 114.56755 117.50233 138.63516 1.000 51.31527 597 GLU A N 1
ATOM 7978 C CA . GLU A 1 597 ? 115.49420 116.89101 137.69255 1.000 44.30989 597 GLU A CA 1
ATOM 7979 C C . GLU A 1 597 ? 116.69220 116.24318 138.37100 1.000 52.24145 597 GLU A C 1
ATOM 7980 O O . GLU A 1 597 ? 117.55589 115.69913 137.67775 1.000 59.04079 597 GLU A O 1
ATOM 7992 N N . LEU A 1 598 ? 116.77184 116.29018 139.69829 1.000 53.58732 598 LEU A N 1
ATOM 7993 C CA . LEU A 1 598 ? 117.87643 115.63062 140.38607 1.000 45.46977 598 LEU A CA 1
ATOM 7994 C C . LEU A 1 598 ? 117.90750 114.12829 140.13779 1.000 51.09460 598 LEU A C 1
ATOM 7995 O O . LEU A 1 598 ? 119.00743 113.59271 139.91884 1.000 53.82506 598 LEU A O 1
ATOM 8011 N N . PRO A 1 599 ? 116.79080 113.39467 140.18177 1.000 49.79273 599 PRO A N 1
ATOM 8012 C CA . PRO A 1 599 ? 116.86447 111.95906 139.85959 1.000 44.54484 599 PRO A CA 1
ATOM 8013 C C . PRO A 1 599 ? 117.42838 111.68276 138.47749 1.000 48.20481 599 PRO A C 1
ATOM 8014 O O . PRO A 1 599 ? 118.23376 110.75744 138.31057 1.000 52.05484 599 PRO A O 1
ATOM 8025 N N . VAL A 1 600 ? 117.03868 112.47603 137.47811 1.000 49.47034 600 VAL A N 1
ATOM 8026 C CA . VAL A 1 600 ? 117.54135 112.26368 136.12527 1.000 41.44260 600 VAL A CA 1
ATOM 8027 C C . VAL A 1 600 ? 119.03679 112.53945 136.06515 1.000 46.43983 600 VAL A C 1
ATOM 8028 O O . VAL A 1 600 ? 119.79129 111.80766 135.41324 1.000 60.13495 600 VAL A O 1
ATOM 8041 N N . LYS A 1 601 ? 119.48963 113.60254 136.73270 1.000 43.09138 601 LYS A N 1
ATOM 8042 C CA . LYS A 1 601 ? 120.91453 113.91257 136.73929 1.000 36.50907 601 LYS A CA 1
ATOM 8043 C C . LYS A 1 601 ? 121.71008 112.81877 137.43670 1.000 39.11294 601 LYS A C 1
ATOM 8044 O O . LYS A 1 601 ? 122.79883 112.45093 136.98393 1.000 50.82569 601 LYS A O 1
ATOM 8063 N N . LEU A 1 602 ? 121.18564 112.28586 138.54184 1.000 45.58934 602 LEU A N 1
ATOM 8064 C CA . LEU A 1 602 ? 121.86490 111.18530 139.21730 1.000 44.90700 602 LEU A CA 1
ATOM 8065 C C . LEU A 1 602 ? 121.94453 109.96032 138.31811 1.000 43.01497 602 LEU A C 1
ATOM 8066 O O . LEU A 1 602 ? 122.98836 109.30032 138.24495 1.000 51.16503 602 LEU A O 1
ATOM 8082 N N . ALA A 1 603 ? 120.84978 109.63713 137.62727 1.000 44.05213 603 ALA A N 1
ATOM 8083 C CA . ALA A 1 603 ? 120.86328 108.49130 136.72548 1.000 42.14378 603 ALA A CA 1
ATOM 8084 C C . ALA A 1 603 ? 121.89707 108.68044 135.62419 1.000 46.84619 603 ALA A C 1
ATOM 8085 O O . ALA A 1 603 ? 122.67277 107.76717 135.32113 1.000 57.14278 603 ALA A O 1
ATOM 8092 N N . MET A 1 604 ? 121.92924 109.86875 135.01841 1.000 47.14806 604 MET A N 1
ATOM 8093 C CA . MET A 1 604 ? 122.89780 110.13234 133.95925 1.000 40.76433 604 MET A CA 1
ATOM 8094 C C . MET A 1 604 ? 124.32282 110.01365 134.48234 1.000 45.90103 604 MET A C 1
ATOM 8095 O O . MET A 1 604 ? 125.17634 109.36558 133.86164 1.000 54.55623 604 MET A O 1
ATOM 8109 N N . SER A 1 605 ? 124.59835 110.63641 135.63020 1.000 45.71004 605 SER A N 1
ATOM 8110 C CA . SER A 1 605 ? 125.94954 110.62411 136.17484 1.000 46.15015 605 SER A CA 1
ATOM 8111 C C . SER A 1 605 ? 126.40090 109.20380 136.47277 1.000 42.98067 605 SER A C 1
ATOM 8112 O O . SER A 1 605 ? 127.50947 108.80337 136.10275 1.000 55.85352 605 SER A O 1
ATOM 8120 N N . MET A 1 606 ? 125.55305 108.41920 137.13850 1.000 35.36553 606 MET A N 1
ATOM 8121 C CA . MET A 1 606 ? 125.92236 107.03913 137.42374 1.000 39.06113 606 MET A CA 1
ATOM 8122 C C . MET A 1 606 ? 126.16416 106.27150 136.13228 1.000 43.83256 606 MET A C 1
ATOM 8123 O O . MET A 1 606 ? 127.24877 105.71355 135.92053 1.000 45.23859 606 MET A O 1
ATOM 8137 N N . SER A 1 607 ? 125.18536 106.29430 135.22268 1.000 49.80459 607 SER A N 1
ATOM 8138 C CA . SER A 1 607 ? 125.26966 105.47649 134.02051 1.000 45.94560 607 SER A CA 1
ATOM 8139 C C . SER A 1 607 ? 126.50773 105.80297 133.20135 1.000 47.77357 607 SER A C 1
ATOM 8140 O O . SER A 1 607 ? 127.11870 104.89884 132.62185 1.000 53.31331 607 SER A O 1
ATOM 8148 N N . PHE A 1 608 ? 126.90007 107.07536 133.13473 1.000 46.48459 608 PHE A N 1
ATOM 8149 C CA . PHE A 1 608 ? 128.08923 107.41659 132.36179 1.000 42.01542 608 PHE A CA 1
ATOM 8150 C C . PHE A 1 608 ? 129.36420 107.10169 133.13740 1.000 45.22381 608 PHE A C 1
ATOM 8151 O O . PHE A 1 608 ? 130.19948 106.31204 132.68063 1.000 50.42811 608 PHE A O 1
ATOM 8168 N N . ASN A 1 609 ? 129.52626 107.70928 134.31693 1.000 39.90521 609 ASN A N 1
ATOM 8169 C CA . ASN A 1 609 ? 130.80213 107.64128 135.01797 1.000 37.09335 609 ASN A CA 1
ATOM 8170 C C . ASN A 1 609 ? 131.14941 106.21795 135.43367 1.000 39.66350 609 ASN A C 1
ATOM 8171 O O . ASN A 1 609 ? 132.29020 105.78119 135.24567 1.000 52.57236 609 ASN A O 1
ATOM 8182 N N . PHE A 1 610 ? 130.19564 105.47201 136.00176 1.000 44.05987 610 PHE A N 1
ATOM 8183 C CA . PHE A 1 610 ? 130.53712 104.14995 136.51263 1.000 48.07352 610 PHE A CA 1
ATOM 8184 C C . PHE A 1 610 ? 131.10397 103.24512 135.42902 1.000 44.98751 610 PHE A C 1
ATOM 8185 O O . PHE A 1 610 ? 131.87173 102.32968 135.74154 1.000 47.29194 610 PHE A O 1
ATOM 8202 N N . VAL A 1 611 ? 130.74996 103.47980 134.16997 1.000 49.08455 611 VAL A N 1
ATOM 8203 C CA . VAL A 1 611 ? 131.31059 102.71644 133.05992 1.000 40.61997 611 VAL A CA 1
ATOM 8204 C C . VAL A 1 611 ? 132.60289 103.34334 132.55779 1.000 46.54323 611 VAL A C 1
ATOM 8205 O O . VAL A 1 611 ? 133.60603 102.65239 132.35504 1.000 48.97919 611 VAL A O 1
ATOM 8218 N N . PHE A 1 612 ? 132.60204 104.66219 132.35363 1.000 46.57225 612 PHE A N 1
ATOM 8219 C CA . PHE A 1 612 ? 133.75122 105.30789 131.73011 1.000 40.38706 612 PHE A CA 1
ATOM 8220 C C . PHE A 1 612 ? 134.98536 105.22686 132.61844 1.000 42.18649 612 PHE A C 1
ATOM 8221 O O . PHE A 1 612 ? 136.05855 104.81349 132.16699 1.000 54.70064 612 PHE A O 1
ATOM 8238 N N . TYR A 1 613 ? 134.85679 105.61261 133.88798 1.000 33.03877 613 TYR A N 1
ATOM 8239 C CA . TYR A 1 613 ? 136.02728 105.66581 134.75360 1.000 30.03346 613 TYR A CA 1
ATOM 8240 C C . TYR A 1 613 ? 136.67327 104.30277 134.94224 1.000 40.35497 613 TYR A C 1
ATOM 8241 O O . TYR A 1 613 ? 137.86746 104.23625 135.24898 1.000 50.72204 613 TYR A O 1
ATOM 8259 N N . PHE A 1 614 ? 135.92376 103.21744 134.76859 1.000 40.88869 614 PHE A N 1
ATOM 8260 C CA . PHE A 1 614 ? 136.42655 101.88700 135.08398 1.000 37.42843 614 PHE A CA 1
ATOM 8261 C C . PHE A 1 614 ? 136.84760 101.09264 133.85770 1.000 44.23988 614 PHE A C 1
ATOM 8262 O O . PHE A 1 614 ? 137.84379 100.36764 133.91972 1.000 50.02843 614 PHE A O 1
ATOM 8279 N N . MET A 1 615 ? 136.12778 101.19675 132.73831 1.000 51.97647 615 MET A N 1
ATOM 8280 C CA . MET A 1 615 ? 136.58477 100.49552 131.54286 1.000 45.41093 615 MET A CA 1
ATOM 8281 C C . MET A 1 615 ? 137.81437 101.17606 130.95531 1.000 47.67598 615 MET A C 1
ATOM 8282 O O . MET A 1 615 ? 138.70181 100.50673 130.41513 1.000 51.11721 615 MET A O 1
ATOM 8296 N N . VAL A 1 616 ? 137.88758 102.49919 131.05452 1.000 50.27781 616 VAL A N 1
ATOM 8297 C CA . VAL A 1 616 ? 139.13822 103.21362 130.82694 1.000 37.67197 616 VAL A CA 1
ATOM 8298 C C . VAL A 1 616 ? 139.98050 103.10107 132.08924 1.000 43.71751 616 VAL A C 1
ATOM 8299 O O . VAL A 1 616 ? 139.54287 103.49009 133.17781 1.000 54.98440 616 VAL A O 1
ATOM 8312 N N . ASN A 1 617 ? 141.19356 102.57526 131.95214 1.000 42.89373 617 ASN A N 1
ATOM 8313 C CA . ASN A 1 617 ? 141.97574 102.21107 133.12607 1.000 45.94551 617 ASN A CA 1
ATOM 8314 C C . ASN A 1 617 ? 142.52525 103.44083 133.83618 1.000 54.93251 617 ASN A C 1
ATOM 8315 O O . ASN A 1 617 ? 143.73624 103.68223 133.82683 1.000 61.08030 617 ASN A O 1
ATOM 8326 N N . PHE A 1 618 ? 141.64479 104.21938 134.45813 1.000 42.61394 618 PHE A N 1
ATOM 8327 C CA . PHE A 1 618 ? 142.06268 105.34272 135.28489 1.000 43.70642 618 PHE A CA 1
ATOM 8328 C C . PHE A 1 618 ? 142.58302 104.79633 136.61367 1.000 53.66410 618 PHE A C 1
ATOM 8329 O O . PHE A 1 618 ? 142.70162 103.58406 136.80791 1.000 60.95149 618 PHE A O 1
ATOM 8346 N N . ARG A 1 619 ? 142.90590 105.68366 137.55020 1.000 53.27623 619 ARG A N 1
ATOM 8347 C CA . ARG A 1 619 ? 143.34079 105.24058 138.86765 1.000 51.40355 619 ARG A CA 1
ATOM 8348 C C . ARG A 1 619 ? 142.22903 104.43311 139.52692 1.000 56.52516 619 ARG A C 1
ATOM 8349 O O . ARG A 1 619 ? 141.07670 104.87167 139.57843 1.000 55.05854 619 ARG A O 1
ATOM 8370 N N . ARG A 1 620 ? 142.57459 103.25371 140.03639 1.000 55.08289 620 ARG A N 1
ATOM 8371 C CA . ARG A 1 620 ? 141.58274 102.29232 140.49951 1.000 55.51736 620 ARG A CA 1
ATOM 8372 C C . ARG A 1 620 ? 141.26177 102.41053 141.98417 1.000 58.06972 620 ARG A C 1
ATOM 8373 O O . ARG A 1 620 ? 140.38097 101.69198 142.46594 1.000 65.97212 620 ARG A O 1
ATOM 8394 N N . ASN A 1 621 ? 141.93724 103.28415 142.71945 1.000 54.34828 621 ASN A N 1
ATOM 8395 C CA . ASN A 1 621 ? 141.67352 103.39080 144.14594 1.000 56.21174 621 ASN A CA 1
ATOM 8396 C C . ASN A 1 621 ? 140.25696 103.91592 144.37945 1.000 61.46469 621 ASN A C 1
ATOM 8397 O O . ASN A 1 621 ? 139.75931 104.72732 143.59366 1.000 64.97277 621 ASN A O 1
ATOM 8408 N N . PRO A 1 622 ? 139.57548 103.46631 145.43952 1.000 56.49426 622 PRO A N 1
ATOM 8409 C CA . PRO A 1 622 ? 138.21153 103.97069 145.68187 1.000 56.61453 622 PRO A CA 1
ATOM 8410 C C . PRO A 1 622 ? 138.15083 105.47268 145.90022 1.000 59.99920 622 PRO A C 1
ATOM 8411 O O . PRO A 1 622 ? 137.24780 106.13954 145.37551 1.000 60.50769 622 PRO A O 1
ATOM 8422 N N . GLY A 1 623 ? 139.09472 106.02726 146.66202 1.000 57.46129 623 GLY A N 1
ATOM 8423 C CA . GLY A 1 623 ? 139.05727 107.45215 146.94388 1.000 53.14656 623 GLY A CA 1
ATOM 8424 C C . GLY A 1 623 ? 139.20236 108.29444 145.69308 1.000 52.56846 623 GLY A C 1
ATOM 8425 O O . GLY A 1 623 ? 138.52826 109.31664 145.53730 1.000 58.63544 623 GLY A O 1
ATOM 8429 N N . ARG A 1 624 ? 140.08855 107.88129 144.78646 1.000 51.93677 624 ARG A N 1
ATOM 8430 C CA . ARG A 1 624 ? 140.25941 108.61820 143.54103 1.000 52.13339 624 ARG A CA 1
ATOM 8431 C C . ARG A 1 624 ? 138.97098 108.62040 142.73053 1.000 53.36133 624 ARG A C 1
ATOM 8432 O O . ARG A 1 624 ? 138.55947 109.66262 142.20388 1.000 57.84413 624 ARG A O 1
ATOM 8453 N N . PHE A 1 625 ? 138.30689 107.46666 142.63469 1.000 50.50635 625 PHE A N 1
ATOM 8454 C CA . PHE A 1 625 ? 137.05221 107.41298 141.89540 1.000 50.05825 625 PHE A CA 1
ATOM 8455 C C . PHE A 1 625 ? 135.99903 108.29933 142.53803 1.000 50.96930 625 PHE A C 1
ATOM 8456 O O . PHE A 1 625 ? 135.24692 108.98551 141.83890 1.000 62.70044 625 PHE A O 1
ATOM 8473 N N . PHE A 1 626 ? 135.90599 108.27808 143.86745 1.000 50.35572 626 PHE A N 1
ATOM 8474 C CA . PHE A 1 626 ? 134.87526 109.07131 144.52692 1.000 49.78849 626 PHE A CA 1
ATOM 8475 C C . PHE A 1 626 ? 135.13233 110.56382 144.35585 1.000 50.97181 626 PHE A C 1
ATOM 8476 O O . PHE A 1 626 ? 134.19281 111.33791 144.13834 1.000 55.64001 626 PHE A O 1
ATOM 8493 N N . PHE A 1 627 ? 136.39505 110.98955 144.43298 1.000 43.12606 627 PHE A N 1
ATOM 8494 C CA . PHE A 1 627 ? 136.70566 112.39152 144.16872 1.000 39.58683 627 PHE A CA 1
ATOM 8495 C C . PHE A 1 627 ? 136.36057 112.76851 142.73287 1.000 46.09433 627 PHE A C 1
ATOM 8496 O O . PHE A 1 627 ? 135.80115 113.84479 142.47869 1.000 56.41952 627 PHE A O 1
ATOM 8513 N N . TYR A 1 628 ? 136.69230 111.89631 141.77786 1.000 48.39396 628 TYR A N 1
ATOM 8514 C CA . TYR A 1 628 ? 136.35480 112.16359 140.38428 1.000 42.91503 628 TYR A CA 1
ATOM 8515 C C . TYR A 1 628 ? 134.84861 112.30524 140.20741 1.000 48.70819 628 TYR A C 1
ATOM 8516 O O . TYR A 1 628 ? 134.37567 113.21338 139.51197 1.000 61.61076 628 TYR A O 1
ATOM 8534 N N . TRP A 1 629 ? 134.07897 111.42218 140.84370 1.000 43.62039 629 TRP A N 1
ATOM 8535 C CA . TRP A 1 629 ? 132.62615 111.48646 140.73769 1.000 44.28220 629 TRP A CA 1
ATOM 8536 C C . TRP A 1 629 ? 132.08390 112.76936 141.35178 1.000 54.31650 629 TRP A C 1
ATOM 8537 O O . TRP A 1 629 ? 131.17425 113.39573 140.79675 1.000 59.86203 629 TRP A O 1
ATOM 8558 N N . LEU A 1 630 ? 132.62223 113.17173 142.50455 1.000 50.80880 630 LEU A N 1
ATOM 8559 C CA . LEU A 1 630 ? 132.17021 114.40603 143.13932 1.000 43.77349 630 LEU A CA 1
ATOM 8560 C C . LEU A 1 630 ? 132.42671 115.60839 142.23965 1.000 43.26026 630 LEU A C 1
ATOM 8561 O O . LEU A 1 630 ? 131.54689 116.46449 142.05567 1.000 51.06334 630 LEU A O 1
ATOM 8577 N N . MET A 1 631 ? 133.62544 115.68595 141.65922 1.000 44.51638 631 MET A N 1
ATOM 8578 C CA . MET A 1 631 ? 133.92780 116.81083 140.78344 1.000 39.13785 631 MET A CA 1
ATOM 8579 C C . MET A 1 631 ? 133.05375 116.79622 139.53710 1.000 36.55751 631 MET A C 1
ATOM 8580 O O . MET A 1 631 ? 132.62393 117.85773 139.07506 1.000 48.24847 631 MET A O 1
ATOM 8594 N N . CYS A 1 632 ? 132.77376 115.61513 138.98119 1.000 40.40509 632 CYS A N 1
ATOM 8595 C CA . CYS A 1 632 ? 131.88632 115.54632 137.82373 1.000 49.55549 632 CYS A CA 1
ATOM 8596 C C . CYS A 1 632 ? 130.47459 115.99998 138.18015 1.000 52.59604 632 CYS A C 1
ATOM 8597 O O . CYS A 1 632 ? 129.81601 116.68650 137.38802 1.000 52.97946 632 CYS A O 1
ATOM 8605 N N . ILE A 1 633 ? 129.99194 115.62433 139.36612 1.000 49.19108 633 ILE A N 1
ATOM 8606 C CA . ILE A 1 633 ? 128.67035 116.06342 139.80588 1.000 43.53165 633 ILE A CA 1
ATOM 8607 C C . ILE A 1 633 ? 128.62194 117.58184 139.89255 1.000 46.09675 633 ILE A C 1
ATOM 8608 O O . ILE A 1 633 ? 127.66309 118.22086 139.43687 1.000 49.66145 633 ILE A O 1
ATOM 8624 N N . TRP A 1 634 ? 129.64832 118.18742 140.48675 1.000 53.69423 634 TRP A N 1
ATOM 8625 C CA . TRP A 1 634 ? 129.62391 119.63928 140.62337 1.000 41.54094 634 TRP A CA 1
ATOM 8626 C C . TRP A 1 634 ? 129.76167 120.32267 139.26765 1.000 38.64373 634 TRP A C 1
ATOM 8627 O O . TRP A 1 634 ? 129.15334 121.37380 139.03208 1.000 49.52154 634 TRP A O 1
ATOM 8648 N N . CYS A 1 635 ? 130.53129 119.73029 138.35272 1.000 44.46856 635 CYS A N 1
ATOM 8649 C CA . CYS A 1 635 ? 130.62455 120.28273 137.00556 1.000 42.34922 635 CYS A CA 1
ATOM 8650 C C . CYS A 1 635 ? 129.26991 120.26540 136.31183 1.000 42.03187 635 CYS A C 1
ATOM 8651 O O . CYS A 1 635 ? 128.87100 121.25424 135.67984 1.000 51.85448 635 CYS A O 1
ATOM 8659 N N . THR A 1 636 ? 128.54483 119.14852 136.41536 1.000 45.67939 636 THR A N 1
ATOM 8660 C CA . THR A 1 636 ? 127.24965 119.07778 135.75078 1.000 42.02156 636 THR A CA 1
ATOM 8661 C C . THR A 1 636 ? 126.24650 120.02507 136.39266 1.000 45.37995 636 THR A C 1
ATOM 8662 O O . THR A 1 636 ? 125.41540 120.60055 135.68746 1.000 54.90879 636 THR A O 1
ATOM 8673 N N . PHE A 1 637 ? 126.31493 120.22504 137.71141 1.000 51.44961 637 PHE A N 1
ATOM 8674 C CA . PHE A 1 637 ? 125.44010 121.21598 138.33639 1.000 41.43384 637 PHE A CA 1
ATOM 8675 C C . PHE A 1 637 ? 125.75410 122.62134 137.83479 1.000 41.52824 637 PHE A C 1
ATOM 8676 O O . PHE A 1 637 ? 124.84300 123.39078 137.49923 1.000 58.73535 637 PHE A O 1
ATOM 8693 N N . VAL A 1 638 ? 127.03978 122.97591 137.77377 1.000 36.85942 638 VAL A N 1
ATOM 8694 C CA . VAL A 1 638 ? 127.41954 124.29999 137.28585 1.000 34.73292 638 VAL A CA 1
ATOM 8695 C C . VAL A 1 638 ? 126.87771 124.51549 135.88024 1.000 40.53667 638 VAL A C 1
ATOM 8696 O O . VAL A 1 638 ? 126.25330 125.54257 135.57979 1.000 46.41574 638 VAL A O 1
ATOM 8709 N N . MET A 1 639 ? 127.10308 123.54266 134.99659 1.000 46.32834 639 MET A N 1
ATOM 8710 C CA . MET A 1 639 ? 126.70028 123.72327 133.60798 1.000 38.50952 639 MET A CA 1
ATOM 8711 C C . MET A 1 639 ? 125.18616 123.69181 133.44781 1.000 42.40825 639 MET A C 1
ATOM 8712 O O . MET A 1 639 ? 124.64606 124.39948 132.59270 1.000 52.93493 639 MET A O 1
ATOM 8726 N N . SER A 1 640 ? 124.48072 122.89404 134.25150 1.000 46.03104 640 SER A N 1
ATOM 8727 C CA . SER A 1 640 ? 123.02468 122.90812 134.19652 1.000 37.02181 640 SER A CA 1
ATOM 8728 C C . SER A 1 640 ? 122.47856 124.26661 134.60363 1.000 43.74369 640 SER A C 1
ATOM 8729 O O . SER A 1 640 ? 121.55369 124.78761 133.96990 1.000 58.35704 640 SER A O 1
ATOM 8737 N N . HIS A 1 641 ? 123.03535 124.85869 135.66192 1.000 51.52898 641 HIS A N 1
ATOM 8738 C CA . HIS A 1 641 ? 122.58672 126.18705 136.06436 1.000 42.14804 641 HIS A CA 1
ATOM 8739 C C . HIS A 1 641 ? 122.89580 127.21889 134.98777 1.000 43.97293 641 HIS A C 1
ATOM 8740 O O . HIS A 1 641 ? 122.08443 128.11368 134.72615 1.000 52.26052 641 HIS A O 1
ATOM 8754 N N . LEU A 1 642 ? 124.06171 127.11133 134.34612 1.000 48.74354 642 LEU A N 1
ATOM 8755 C CA . LEU A 1 642 ? 124.38220 128.04078 133.26462 1.000 48.26993 642 LEU A CA 1
ATOM 8756 C C . LEU A 1 642 ? 123.40252 127.90001 132.10361 1.000 48.12300 642 LEU A C 1
ATOM 8757 O O . LEU A 1 642 ? 122.94229 128.90220 131.54136 1.000 52.21251 642 LEU A O 1
ATOM 8773 N N . PHE A 1 643 ? 123.07525 126.66275 131.72557 1.000 47.31606 643 PHE A N 1
ATOM 8774 C CA . PHE A 1 643 ? 122.13203 126.44962 130.63290 1.000 33.95015 643 PHE A CA 1
ATOM 8775 C C . PHE A 1 643 ? 120.75201 126.98148 130.98931 1.000 42.93060 643 PHE A C 1
ATOM 8776 O O . PHE A 1 643 ? 120.06880 127.56812 130.14398 1.000 53.80077 643 PHE A O 1
ATOM 8793 N N . ARG A 1 644 ? 120.31642 126.77472 132.23312 1.000 51.11425 644 ARG A N 1
ATOM 8794 C CA . ARG A 1 644 ? 119.03044 127.31680 132.65737 1.000 40.48971 644 ARG A CA 1
ATOM 8795 C C . ARG A 1 644 ? 119.03824 128.83829 132.61690 1.000 47.47448 644 ARG A C 1
ATOM 8796 O O . ARG A 1 644 ? 118.04759 129.46178 132.22138 1.000 56.25610 644 ARG A O 1
ATOM 8817 N N . SER A 1 645 ? 120.14566 129.45638 133.02952 1.000 45.29048 645 SER A N 1
ATOM 8818 C CA . SER A 1 645 ? 120.23938 130.90996 132.96633 1.000 41.88788 645 SER A CA 1
ATOM 8819 C C . SER A 1 645 ? 120.14994 131.40020 131.52844 1.000 46.29724 645 SER A C 1
ATOM 8820 O O . SER A 1 645 ? 119.48887 132.40543 131.24621 1.000 51.57432 645 SER A O 1
ATOM 8828 N N . ILE A 1 646 ? 120.81349 130.70443 130.60452 1.000 55.79076 646 ILE A N 1
ATOM 8829 C CA . ILE A 1 646 ? 120.76469 131.10815 129.20178 1.000 49.73770 646 ILE A CA 1
ATOM 8830 C C . ILE A 1 646 ? 119.36117 130.92149 128.63740 1.000 46.87217 646 ILE A C 1
ATOM 8831 O O . ILE A 1 646 ? 118.88058 131.74634 127.85251 1.000 52.17381 646 ILE A O 1
ATOM 8847 N N . GLY A 1 647 ? 118.68601 129.83632 129.01476 1.000 51.63275 647 GLY A N 1
ATOM 8848 C CA . GLY A 1 647 ? 117.37025 129.54191 128.47798 1.000 51.55033 647 GLY A CA 1
ATOM 8849 C C . GLY A 1 647 ? 116.21997 130.24568 129.16068 1.000 53.15201 647 GLY A C 1
ATOM 8850 O O . GLY A 1 647 ? 115.08955 130.16691 128.67253 1.000 55.93838 647 GLY A O 1
ATOM 8854 N N . ALA A 1 648 ? 116.47321 130.92394 130.27974 1.000 57.72991 648 ALA A N 1
ATOM 8855 C CA . ALA A 1 648 ? 115.42518 131.69756 130.93215 1.000 53.05001 648 ALA A CA 1
ATOM 8856 C C . ALA A 1 648 ? 115.10758 132.99367 130.20131 1.000 59.82432 648 ALA A C 1
ATOM 8857 O O . ALA A 1 648 ? 114.14321 133.66936 130.57357 1.000 63.13869 648 ALA A O 1
ATOM 8864 N N . VAL A 1 649 ? 115.88919 133.35853 129.18572 1.000 66.63702 649 VAL A N 1
ATOM 8865 C CA . VAL A 1 649 ? 115.66326 134.58538 128.42961 1.000 61.24742 649 VAL A CA 1
ATOM 8866 C C . VAL A 1 649 ? 115.55865 134.25545 126.94676 1.000 57.93443 649 VAL A C 1
ATOM 8867 O O . VAL A 1 649 ? 115.88695 135.08479 126.09202 1.000 64.69319 649 VAL A O 1
ATOM 8880 N N . SER A 1 650 ? 115.10186 133.04569 126.63085 1.000 62.48864 650 SER A N 1
ATOM 8881 C CA . SER A 1 650 ? 114.98736 132.59671 125.25174 1.000 66.73290 650 SER A CA 1
ATOM 8882 C C . SER A 1 650 ? 113.67977 131.83926 125.07637 1.000 73.54803 650 SER A C 1
ATOM 8883 O O . SER A 1 650 ? 113.11967 131.29657 126.03114 1.000 78.81975 650 SER A O 1
ATOM 8891 N N . THR A 1 651 ? 113.20053 131.80117 123.83245 1.000 70.43910 651 THR A N 1
ATOM 8892 C CA . THR A 1 651 ? 111.91596 131.19533 123.51522 1.000 72.57432 651 THR A CA 1
ATOM 8893 C C . THR A 1 651 ? 112.02473 129.92907 122.67840 1.000 69.98716 651 THR A C 1
ATOM 8894 O O . THR A 1 651 ? 111.02429 129.21791 122.53664 1.000 66.88414 651 THR A O 1
ATOM 8905 N N . SER A 1 652 ? 113.19552 129.62731 122.12227 1.000 68.07233 652 SER A N 1
ATOM 8906 C CA . SER A 1 652 ? 113.36710 128.43033 121.31343 1.000 66.87280 652 SER A CA 1
ATOM 8907 C C . SER A 1 652 ? 114.78396 127.91027 121.49340 1.000 68.15009 652 SER A C 1
ATOM 8908 O O . SER A 1 652 ? 115.69569 128.65077 121.86914 1.000 69.60001 652 SER A O 1
ATOM 8916 N N . ILE A 1 653 ? 114.95886 126.61698 121.21573 1.000 66.50920 653 ILE A N 1
ATOM 8917 C CA . ILE A 1 653 ? 116.27004 125.99734 121.38479 1.000 63.57399 653 ILE A CA 1
ATOM 8918 C C . ILE A 1 653 ? 117.29033 126.65987 120.46845 1.000 66.87517 653 ILE A C 1
ATOM 8919 O O . ILE A 1 653 ? 118.41545 126.95761 120.88393 1.000 70.86437 653 ILE A O 1
ATOM 8935 N N . SER A 1 654 ? 116.91654 126.90719 119.21096 1.000 70.40110 654 SER A N 1
ATOM 8936 C CA . SER A 1 654 ? 117.84094 127.54932 118.28101 1.000 67.31335 654 SER A CA 1
ATOM 8937 C C . SER A 1 654 ? 118.10075 128.99923 118.67113 1.000 64.58850 654 SER A C 1
ATOM 8938 O O . SER A 1 654 ? 119.22214 129.49896 118.51590 1.000 70.18951 654 SER A O 1
ATOM 8946 N N . GLY A 1 655 ? 117.07598 129.69378 119.16978 1.000 57.00403 655 GLY A N 1
ATOM 8947 C CA . GLY A 1 655 ? 117.26384 131.07151 119.58828 1.000 56.41641 655 GLY A CA 1
ATOM 8948 C C . GLY A 1 655 ? 118.25229 131.21111 120.72706 1.000 62.79374 655 GLY A C 1
ATOM 8949 O O . GLY A 1 655 ? 119.03226 132.16591 120.76373 1.000 61.96362 655 GLY A O 1
ATOM 8953 N N . ALA A 1 656 ? 118.23121 130.27154 121.67368 1.000 63.52542 656 ALA A N 1
ATOM 8954 C CA . ALA A 1 656 ? 119.21706 130.26824 122.74718 1.000 59.45571 656 ALA A CA 1
ATOM 8955 C C . ALA A 1 656 ? 120.56407 129.74048 122.27751 1.000 59.33374 656 ALA A C 1
ATOM 8956 O O . ALA A 1 656 ? 121.60359 130.14450 122.80848 1.000 60.24793 656 ALA A O 1
ATOM 8963 N N . MET A 1 657 ? 120.56442 128.84480 121.29076 1.000 58.03605 657 MET A N 1
ATOM 8964 C CA . MET A 1 657 ? 121.80035 128.22936 120.82787 1.000 53.67960 657 MET A CA 1
ATOM 8965 C C . MET A 1 657 ? 122.64561 129.18693 120.00054 1.000 54.17846 657 MET A C 1
ATOM 8966 O O . MET A 1 657 ? 123.87750 129.14247 120.07905 1.000 62.26803 657 MET A O 1
ATOM 8980 N N . THR A 1 658 ? 122.01319 130.04538 119.20327 1.000 54.98101 658 THR A N 1
ATOM 8981 C CA . THR A 1 658 ? 122.77508 130.89730 118.29174 1.000 53.84361 658 THR A CA 1
ATOM 8982 C C . THR A 1 658 ? 123.74199 131.82491 119.01467 1.000 59.09987 658 THR A C 1
ATOM 8983 O O . THR A 1 658 ? 124.91948 131.87984 118.61998 1.000 62.62272 658 THR A O 1
ATOM 8994 N N . PRO A 1 659 ? 123.34083 132.57267 120.04796 1.000 52.49766 659 PRO A N 1
ATOM 8995 C CA . PRO A 1 659 ? 124.28688 133.49642 120.68799 1.000 53.46783 659 PRO A CA 1
ATOM 8996 C C . PRO A 1 659 ? 125.14461 132.84145 121.75952 1.000 58.09866 659 PRO A C 1
ATOM 8997 O O . PRO A 1 659 ? 126.22412 133.34431 122.08489 1.000 61.67243 659 PRO A O 1
ATOM 9008 N N . ALA A 1 660 ? 124.67951 131.72502 122.31642 1.000 51.57130 660 ALA A N 1
ATOM 9009 C CA . ALA A 1 660 ? 125.42364 131.01029 123.34384 1.000 42.37841 660 ALA A CA 1
ATOM 9010 C C . ALA A 1 660 ? 126.46213 130.05699 122.77200 1.000 49.42566 660 ALA A C 1
ATOM 9011 O O . ALA A 1 660 ? 127.27576 129.52134 123.53441 1.000 60.74841 660 ALA A O 1
ATOM 9018 N N . THR A 1 661 ? 126.45176 129.82810 121.45802 1.000 53.87146 661 THR A N 1
ATOM 9019 C CA . THR A 1 661 ? 127.42104 128.91680 120.86222 1.000 49.07829 661 THR A CA 1
ATOM 9020 C C . THR A 1 661 ? 128.84130 129.42795 121.04969 1.000 50.67116 661 THR A C 1
ATOM 9021 O O . THR A 1 661 ? 129.75076 128.65121 121.35532 1.000 56.62793 661 THR A O 1
ATOM 9032 N N . VAL A 1 662 ? 129.05396 130.73191 120.87157 1.000 48.18454 662 VAL A N 1
ATOM 9033 C CA . VAL A 1 662 ? 130.39544 131.28412 121.03393 1.000 45.37344 662 VAL A CA 1
ATOM 9034 C C . VAL A 1 662 ? 130.86798 131.11109 122.46993 1.000 49.70636 662 VAL A C 1
ATOM 9035 O O . VAL A 1 662 ? 132.01968 130.73924 122.71815 1.000 59.16242 662 VAL A O 1
ATOM 9048 N N . LEU A 1 663 ? 129.99006 131.37760 123.43821 1.000 46.83231 663 LEU A N 1
ATOM 9049 C CA . LEU A 1 663 ? 130.36804 131.23555 124.84068 1.000 38.48674 663 LEU A CA 1
ATOM 9050 C C . LEU A 1 663 ? 130.72122 129.78989 125.16816 1.000 50.39101 663 LEU A C 1
ATOM 9051 O O . LEU A 1 663 ? 131.74736 129.51504 125.80419 1.000 55.81037 663 LEU A O 1
ATOM 9067 N N . LEU A 1 664 ? 129.88005 128.84639 124.73924 1.000 50.22192 664 LEU A N 1
ATOM 9068 C CA . LEU A 1 664 ? 130.14049 127.44520 125.05293 1.000 42.78458 664 LEU A CA 1
ATOM 9069 C C . LEU A 1 664 ? 131.40281 126.94987 124.35770 1.000 49.00551 664 LEU A C 1
ATOM 9070 O O . LEU A 1 664 ? 132.17090 126.17353 124.93591 1.000 54.01962 664 LEU A O 1
ATOM 9086 N N . LEU A 1 665 ? 131.64766 127.39692 123.12495 1.000 46.67992 665 LEU A N 1
ATOM 9087 C CA . LEU A 1 665 ? 132.87842 127.02144 122.43977 1.000 38.80761 665 LEU A CA 1
ATOM 9088 C C . LEU A 1 665 ? 134.09577 127.61427 123.13556 1.000 42.88922 665 LEU A C 1
ATOM 9089 O O . LEU A 1 665 ? 135.15457 126.98125 123.19361 1.000 56.46225 665 LEU A O 1
ATOM 9105 N N . ALA A 1 666 ? 133.97219 128.83521 123.65755 1.000 43.53758 666 ALA A N 1
ATOM 9106 C CA . ALA A 1 666 ? 135.07911 129.43854 124.39008 1.000 47.05353 666 ALA A CA 1
ATOM 9107 C C . ALA A 1 666 ? 135.38120 128.65467 125.65793 1.000 49.32731 666 ALA A C 1
ATOM 9108 O O . ALA A 1 666 ? 136.54643 128.46001 126.02019 1.000 53.94736 666 ALA A O 1
ATOM 9115 N N . MET A 1 667 ? 134.33777 128.20322 126.35472 1.000 44.85005 667 MET A N 1
ATOM 9116 C CA . MET A 1 667 ? 134.56067 127.40257 127.55548 1.000 43.30466 667 MET A CA 1
ATOM 9117 C C . MET A 1 667 ? 135.15027 126.03996 127.20806 1.000 49.01544 667 MET A C 1
ATOM 9118 O O . MET A 1 667 ? 135.96570 125.49888 127.96308 1.000 53.50224 667 MET A O 1
ATOM 9132 N N . VAL A 1 668 ? 134.74850 125.46642 126.07151 1.000 48.91077 668 VAL A N 1
ATOM 9133 C CA . VAL A 1 668 ? 135.28401 124.16869 125.66517 1.000 38.74220 668 VAL A CA 1
ATOM 9134 C C . VAL A 1 668 ? 136.75656 124.28652 125.29314 1.000 36.00998 668 VAL A C 1
ATOM 9135 O O . VAL A 1 668 ? 137.58576 123.47264 125.71539 1.000 38.17933 668 VAL A O 1
ATOM 9148 N N . ILE A 1 669 ? 137.10522 125.29481 124.49335 1.000 41.48335 669 ILE A N 1
ATOM 9149 C CA . ILE A 1 669 ? 138.48213 125.43543 124.03120 1.000 41.34340 669 ILE A CA 1
ATOM 9150 C C . ILE A 1 669 ? 139.41779 125.69127 125.20407 1.000 44.70062 669 ILE A C 1
ATOM 9151 O O . ILE A 1 669 ? 140.51164 125.12038 125.27831 1.000 50.07888 669 ILE A O 1
ATOM 9167 N N . TYR A 1 670 ? 139.01135 126.55270 126.13427 1.000 47.90180 670 TYR A N 1
ATOM 9168 C CA . TYR A 1 670 ? 139.85914 126.95581 127.24528 1.000 44.94727 670 TYR A CA 1
ATOM 9169 C C . TYR A 1 670 ? 139.64869 126.10199 128.48893 1.000 52.85388 670 TYR A C 1
ATOM 9170 O O . TYR A 1 670 ? 139.89518 126.57439 129.60397 1.000 46.81480 670 TYR A O 1
ATOM 9188 N N . THR A 1 671 ? 139.19755 124.85752 128.32384 1.000 51.95749 671 THR A N 1
ATOM 9189 C CA . THR A 1 671 ? 139.13813 123.94420 129.45834 1.000 41.70200 671 THR A CA 1
ATOM 9190 C C . THR A 1 671 ? 140.53162 123.67564 130.00942 1.000 47.48912 671 THR A C 1
ATOM 9191 O O . THR A 1 671 ? 140.73082 123.64781 131.22842 1.000 52.56383 671 THR A O 1
ATOM 9202 N N . GLY A 1 672 ? 141.50888 123.47958 129.12870 1.000 46.76502 672 GLY A N 1
ATOM 9203 C CA . GLY A 1 672 ? 142.87879 123.28531 129.55753 1.000 39.16912 672 GLY A CA 1
ATOM 9204 C C . GLY A 1 672 ? 143.61504 122.20802 128.79016 1.000 52.24060 672 GLY A C 1
ATOM 9205 O O . GLY A 1 672 ? 144.80837 121.99322 129.01787 1.000 60.31730 672 GLY A O 1
ATOM 9209 N N . PHE A 1 673 ? 142.92566 121.52208 127.88211 1.000 47.97515 673 PHE A N 1
ATOM 9210 C CA . PHE A 1 673 ? 143.52848 120.45902 127.08669 1.000 44.36908 673 PHE A CA 1
ATOM 9211 C C . PHE A 1 673 ? 143.81867 120.86791 125.65408 1.000 54.57469 673 PHE A C 1
ATOM 9212 O O . PHE A 1 673 ? 144.90855 120.59102 125.14988 1.000 58.35396 673 PHE A O 1
ATOM 9229 N N . VAL A 1 674 ? 142.87035 121.51792 124.97887 1.000 51.50568 674 VAL A N 1
ATOM 9230 C CA . VAL A 1 674 ? 143.10684 121.94641 123.60379 1.000 35.90929 674 VAL A CA 1
ATOM 9231 C C . VAL A 1 674 ? 144.27418 122.92319 123.55281 1.000 46.38569 674 VAL A C 1
ATOM 9232 O O . VAL A 1 674 ? 145.16156 122.81389 122.69945 1.000 53.29260 674 VAL A O 1
ATOM 9245 N N . ILE A 1 675 ? 144.29102 123.88754 124.46294 1.000 45.65477 675 ILE A N 1
ATOM 9246 C CA . ILE A 1 675 ? 145.38706 124.83501 124.60564 1.000 40.41715 675 ILE A CA 1
ATOM 9247 C C . ILE A 1 675 ? 145.90077 124.75407 126.03765 1.000 50.44777 675 ILE A C 1
ATOM 9248 O O . ILE A 1 675 ? 145.34403 125.37495 126.94309 1.000 61.50426 675 ILE A O 1
ATOM 9264 N N . PRO A 1 676 ? 146.96433 123.99124 126.28607 1.000 43.04843 676 PRO A N 1
ATOM 9265 C CA . PRO A 1 676 ? 147.54768 123.97603 127.63024 1.000 41.75395 676 PRO A CA 1
ATOM 9266 C C . PRO A 1 676 ? 148.02440 125.36247 128.02947 1.000 52.32952 676 PRO A C 1
ATOM 9267 O O . PRO A 1 676 ? 148.41584 126.17424 127.18915 1.000 56.03628 676 PRO A O 1
ATOM 9278 N N . THR A 1 677 ? 147.98432 125.62816 129.33201 1.000 57.46575 677 THR A N 1
ATOM 9279 C CA . THR A 1 677 ? 148.29824 126.96427 129.82912 1.000 51.95467 677 THR A CA 1
ATOM 9280 C C . THR A 1 677 ? 149.62399 127.50471 129.31119 1.000 56.76373 677 THR A C 1
ATOM 9281 O O . THR A 1 677 ? 149.67628 128.69693 128.96573 1.000 63.57620 677 THR A O 1
ATOM 9292 N N . PRO A 1 678 ? 150.70762 126.72896 129.23649 1.000 50.69666 678 PRO A N 1
ATOM 9293 C CA . PRO A 1 678 ? 151.94705 127.28084 128.66769 1.000 57.57818 678 PRO A CA 1
ATOM 9294 C C . PRO A 1 678 ? 151.78444 127.77915 127.24357 1.000 59.91717 678 PRO A C 1
ATOM 9295 O O . PRO A 1 678 ? 152.46084 128.73820 126.85221 1.000 59.34766 678 PRO A O 1
ATOM 9306 N N . SER A 1 679 ? 150.90949 127.15886 126.45560 1.000 60.24484 679 SER A N 1
ATOM 9307 C CA . SER A 1 679 ? 150.65829 127.57449 125.08244 1.000 56.47887 679 SER A CA 1
ATOM 9308 C C . SER A 1 679 ? 149.60864 128.67236 124.98010 1.000 52.90600 679 SER A C 1
ATOM 9309 O O . SER A 1 679 ? 149.34067 129.15177 123.87453 1.000 56.05573 679 SER A O 1
ATOM 9317 N N . MET A 1 680 ? 149.01186 129.07788 126.09620 1.000 57.00357 680 MET A N 1
ATOM 9318 C CA . MET A 1 680 ? 147.97492 130.09807 126.06756 1.000 50.16131 680 MET A CA 1
ATOM 9319 C C . MET A 1 680 ? 148.57294 131.44847 125.69356 1.000 56.35026 680 MET A C 1
ATOM 9320 O O . MET A 1 680 ? 149.68884 131.78483 126.09828 1.000 58.58385 680 MET A O 1
ATOM 9334 N N . LEU A 1 681 ? 147.82384 132.22579 124.91650 1.000 53.45723 681 LEU A N 1
ATOM 9335 C CA . LEU A 1 681 ? 148.29560 133.52968 124.48095 1.000 52.49520 681 LEU A CA 1
ATOM 9336 C C . LEU A 1 681 ? 148.04581 134.57994 125.56187 1.000 56.62196 681 LEU A C 1
ATOM 9337 O O . LEU A 1 681 ? 147.35247 134.34394 126.55360 1.000 63.89201 681 LEU A O 1
ATOM 9353 N N . GLY A 1 682 ? 148.62594 135.76268 125.35441 1.000 54.29893 682 GLY A N 1
ATOM 9354 C CA . GLY A 1 682 ? 148.52525 136.81080 126.35687 1.000 51.08662 682 GLY A CA 1
ATOM 9355 C C . GLY A 1 682 ? 147.09787 137.25572 126.61202 1.000 51.11537 682 GLY A C 1
ATOM 9356 O O . GLY A 1 682 ? 146.69848 137.45648 127.76179 1.000 53.96920 682 GLY A O 1
ATOM 9360 N N . TRP A 1 683 ? 146.30968 137.41534 125.54990 1.000 47.26618 683 TRP A N 1
ATOM 9361 C CA . TRP A 1 683 ? 144.94048 137.89453 125.68497 1.000 45.77738 683 TRP A CA 1
ATOM 9362 C C . TRP A 1 683 ? 143.96481 136.79640 126.08195 1.000 50.48474 683 TRP A C 1
ATOM 9363 O O . TRP A 1 683 ? 142.77447 137.08066 126.24821 1.000 54.03929 683 TRP A O 1
ATOM 9384 N N . SER A 1 684 ? 144.43508 135.56034 126.24268 1.000 50.16774 684 SER A N 1
ATOM 9385 C CA . SER A 1 684 ? 143.55928 134.42213 126.47593 1.000 46.39449 684 SER A CA 1
ATOM 9386 C C . SER A 1 684 ? 143.53602 133.94460 127.92066 1.000 50.51360 684 SER A C 1
ATOM 9387 O O . SER A 1 684 ? 142.59529 133.24247 128.30397 1.000 57.16579 684 SER A O 1
ATOM 9395 N N . ARG A 1 685 ? 144.53555 134.29949 128.72852 1.000 59.42388 685 ARG A N 1
ATOM 9396 C CA . ARG A 1 685 ? 144.61879 133.74893 130.07745 1.000 60.75518 685 ARG A CA 1
ATOM 9397 C C . ARG A 1 685 ? 143.40766 134.14415 130.91468 1.000 64.78941 685 ARG A C 1
ATOM 9398 O O . ARG A 1 685 ? 142.86678 133.32337 131.66862 1.000 67.34641 685 ARG A O 1
ATOM 9419 N N . TRP A 1 686 ? 142.96676 135.39811 130.80038 1.000 51.67139 686 TRP A N 1
ATOM 9420 C CA . TRP A 1 686 ? 141.82322 135.84210 131.58782 1.000 49.40858 686 TRP A CA 1
ATOM 9421 C C . TRP A 1 686 ? 140.57496 135.03108 131.26854 1.000 51.70904 686 TRP A C 1
ATOM 9422 O O . TRP A 1 686 ? 139.67944 134.91762 132.11179 1.000 60.75709 686 TRP A O 1
ATOM 9443 N N . ILE A 1 687 ? 140.48964 134.46398 130.06302 1.000 49.51367 687 ILE A N 1
ATOM 9444 C CA . ILE A 1 687 ? 139.35393 133.60666 129.73956 1.000 46.58757 687 ILE A CA 1
ATOM 9445 C C . ILE A 1 687 ? 139.41367 132.32407 130.55049 1.000 46.66463 687 ILE A C 1
ATOM 9446 O O . ILE A 1 687 ? 138.37911 131.80821 130.98848 1.000 55.17688 687 ILE A O 1
ATOM 9462 N N . ASN A 1 688 ? 140.61201 131.78038 130.75602 1.000 55.39413 688 ASN A N 1
ATOM 9463 C CA . ASN A 1 688 ? 140.75372 130.58003 131.56657 1.000 60.87264 688 ASN A CA 1
ATOM 9464 C C . ASN A 1 688 ? 140.61667 130.86311 133.05401 1.000 60.51433 688 ASN A C 1
ATOM 9465 O O . ASN A 1 688 ? 140.25810 129.95592 133.81159 1.000 65.51200 688 ASN A O 1
ATOM 9476 N N . TYR A 1 689 ? 140.89456 132.09309 133.49036 1.000 60.08957 689 TYR A N 1
ATOM 9477 C CA . TYR A 1 689 ? 140.73812 132.41321 134.90641 1.000 53.96446 689 TYR A CA 1
ATOM 9478 C C . TYR A 1 689 ? 139.27384 132.37273 135.32685 1.000 54.67367 689 TYR A C 1
ATOM 9479 O O . TYR A 1 689 ? 138.95919 131.96714 136.45106 1.000 61.84575 689 TYR A O 1
ATOM 9497 N N . ILE A 1 690 ? 138.36736 132.78552 134.44654 1.000 47.72004 690 ILE A N 1
ATOM 9498 C CA . ILE A 1 690 ? 136.94579 132.83592 134.76175 1.000 43.93880 690 ILE A CA 1
ATOM 9499 C C . ILE A 1 690 ? 136.18993 131.65831 134.14225 1.000 50.31340 690 ILE A C 1
ATOM 9500 O O . ILE A 1 690 ? 134.98525 131.74910 133.91772 1.000 53.19874 690 ILE A O 1
ATOM 9516 N N . ASN A 1 691 ? 136.87960 130.55656 133.85860 1.000 51.19487 691 ASN A N 1
ATOM 9517 C CA . ASN A 1 691 ? 136.24743 129.39648 133.24499 1.000 48.26572 691 ASN A CA 1
ATOM 9518 C C . ASN A 1 691 ? 135.83507 128.40722 134.32724 1.000 53.54477 691 ASN A C 1
ATOM 9519 O O . ASN A 1 691 ? 136.70877 127.87703 135.02566 1.000 60.83186 691 ASN A O 1
ATOM 9530 N N . PRO A 1 692 ? 134.53950 128.13129 134.51170 1.000 44.11787 692 PRO A N 1
ATOM 9531 C CA . PRO A 1 692 ? 134.14518 127.15935 135.54440 1.000 38.24945 692 PRO A CA 1
ATOM 9532 C C . PRO A 1 692 ? 134.61210 125.74187 135.26555 1.000 42.61839 692 PRO A C 1
ATOM 9533 O O . PRO A 1 692 ? 134.67160 124.93800 136.20324 1.000 41.00828 692 PRO A O 1
ATOM 9544 N N . VAL A 1 693 ? 134.94247 125.40693 134.01698 1.000 50.98583 693 VAL A N 1
ATOM 9545 C CA . VAL A 1 693 ? 135.34428 124.04495 133.67952 1.000 45.57942 693 VAL A CA 1
ATOM 9546 C C . VAL A 1 693 ? 136.85383 123.84218 133.74880 1.000 41.31934 693 VAL A C 1
ATOM 9547 O O . VAL A 1 693 ? 137.31098 122.69940 133.90800 1.000 53.70537 693 VAL A O 1
ATOM 9560 N N . GLY A 1 694 ? 137.64067 124.91086 133.62676 1.000 41.28533 694 GLY A N 1
ATOM 9561 C CA . GLY A 1 694 ? 139.08075 124.76591 133.73829 1.000 43.11341 694 GLY A CA 1
ATOM 9562 C C . GLY A 1 694 ? 139.50228 124.24912 135.09785 1.000 48.85439 694 GLY A C 1
ATOM 9563 O O . GLY A 1 694 ? 140.39849 123.40947 135.20441 1.000 57.11169 694 GLY A O 1
ATOM 9567 N N . TYR A 1 695 ? 138.85859 124.74075 136.15614 1.000 49.30960 695 TYR A N 1
ATOM 9568 C CA . TYR A 1 695 ? 139.17205 124.26553 137.49798 1.000 39.58862 695 TYR A CA 1
ATOM 9569 C C . TYR A 1 695 ? 138.79214 122.80028 137.66731 1.000 42.78973 695 TYR A C 1
ATOM 9570 O O . TYR A 1 695 ? 139.52262 122.03397 138.30561 1.000 55.02965 695 TYR A O 1
ATOM 9588 N N . VAL A 1 696 ? 137.65835 122.38928 137.09793 1.000 42.26415 696 VAL A N 1
ATOM 9589 C CA . VAL A 1 696 ? 137.26027 120.98581 137.16523 1.000 34.36859 696 VAL A CA 1
ATOM 9590 C C . VAL A 1 696 ? 138.30468 120.11231 136.48420 1.000 42.85424 696 VAL A C 1
ATOM 9591 O O . VAL A 1 696 ? 138.73146 119.08177 137.02204 1.000 57.40332 696 VAL A O 1
ATOM 9604 N N . PHE A 1 697 ? 138.72965 120.51220 135.28433 1.000 40.18325 697 PHE A N 1
ATOM 9605 C CA . PHE A 1 697 ? 139.72647 119.72948 134.56185 1.000 33.78993 697 PHE A CA 1
ATOM 9606 C C . PHE A 1 697 ? 141.04056 119.67301 135.32779 1.000 38.54840 697 PHE A C 1
ATOM 9607 O O . PHE A 1 697 ? 141.67944 118.61639 135.40256 1.000 57.31863 697 PHE A O 1
ATOM 9624 N N . GLU A 1 698 ? 141.46680 120.80160 135.89663 1.000 34.62346 698 GLU A N 1
ATOM 9625 C CA . GLU A 1 698 ? 142.70904 120.81720 136.65942 1.000 36.84611 698 GLU A CA 1
ATOM 9626 C C . GLU A 1 698 ? 142.62294 119.87819 137.85249 1.000 42.34751 698 GLU A C 1
ATOM 9627 O O . GLU A 1 698 ? 143.55833 119.11983 138.12840 1.000 50.52853 698 GLU A O 1
ATOM 9639 N N . SER A 1 699 ? 141.50231 119.91482 138.57593 1.000 43.76519 699 SER A N 1
ATOM 9640 C CA . SER A 1 699 ? 141.34757 119.03504 139.72804 1.000 33.08891 699 SER A CA 1
ATOM 9641 C C . SER A 1 699 ? 141.37572 117.57213 139.31299 1.000 42.07572 699 SER A C 1
ATOM 9642 O O . SER A 1 699 ? 142.02930 116.75258 139.96540 1.000 49.73726 699 SER A O 1
ATOM 9650 N N . LEU A 1 700 ? 140.68017 117.22245 138.22889 1.000 45.75897 700 LEU A N 1
ATOM 9651 C CA . LEU A 1 700 ? 140.65774 115.82695 137.79927 1.000 42.38933 700 LEU A CA 1
ATOM 9652 C C . LEU A 1 700 ? 142.04421 115.35462 137.37283 1.000 45.28047 700 LEU A C 1
ATOM 9653 O O . LEU A 1 700 ? 142.47786 114.25518 137.74519 1.000 50.04405 700 LEU A O 1
ATOM 9669 N N . MET A 1 701 ? 142.75907 116.17008 136.59385 1.000 43.71221 701 MET A N 1
ATOM 9670 C CA . MET A 1 701 ? 144.09220 115.77345 136.15270 1.000 41.24855 701 MET A CA 1
ATOM 9671 C C . MET A 1 701 ? 145.04674 115.65107 137.33294 1.000 44.43221 701 MET A C 1
ATOM 9672 O O . MET A 1 701 ? 145.84698 114.71086 137.39904 1.000 49.01030 701 MET A O 1
ATOM 9686 N N . VAL A 1 702 ? 144.97857 116.59217 138.27639 1.000 50.15961 702 VAL A N 1
ATOM 9687 C CA . VAL A 1 702 ? 145.81371 116.51479 139.46999 1.000 45.45222 702 VAL A CA 1
ATOM 9688 C C . VAL A 1 702 ? 145.50300 115.24616 140.24869 1.000 48.57053 702 VAL A C 1
ATOM 9689 O O . VAL A 1 702 ? 146.40819 114.55745 140.73390 1.000 48.89560 702 VAL A O 1
ATOM 9702 N N . ASN A 1 703 ? 144.21754 114.92176 140.38735 1.000 53.09646 703 ASN A N 1
ATOM 9703 C CA . ASN A 1 703 ? 143.82917 113.72529 141.12073 1.000 46.11374 703 ASN A CA 1
ATOM 9704 C C . ASN A 1 703 ? 144.38767 112.47309 140.46243 1.000 49.38225 703 ASN A C 1
ATOM 9705 O O . ASN A 1 703 ? 144.88173 111.57133 141.14814 1.000 54.80990 703 ASN A O 1
ATOM 9716 N N . GLU A 1 704 ? 144.31987 112.39521 139.13256 1.000 60.72983 704 GLU A N 1
ATOM 9717 C CA . GLU A 1 704 ? 144.78212 111.18606 138.45631 1.000 55.72752 704 GLU A CA 1
ATOM 9718 C C . GLU A 1 704 ? 146.30209 111.06875 138.48701 1.000 53.36662 704 GLU A C 1
ATOM 9719 O O . GLU A 1 704 ? 146.84337 110.00374 138.80322 1.000 56.79501 704 GLU A O 1
ATOM 9731 N N . PHE A 1 705 ? 147.01050 112.14889 138.15917 1.000 55.19915 705 PHE A N 1
ATOM 9732 C CA . PHE A 1 705 ? 148.43316 112.04352 137.85434 1.000 52.97290 705 PHE A CA 1
ATOM 9733 C C . PHE A 1 705 ? 149.33962 112.23003 139.06290 1.000 52.89003 705 PHE A C 1
ATOM 9734 O O . PHE A 1 705 ? 150.43306 111.65605 139.09233 1.000 63.01817 705 PHE A O 1
ATOM 9751 N N . HIS A 1 706 ? 148.92896 113.01170 140.05583 1.000 46.62305 706 HIS A N 1
ATOM 9752 C CA . HIS A 1 706 ? 149.83988 113.37166 141.13361 1.000 44.81661 706 HIS A CA 1
ATOM 9753 C C . HIS A 1 706 ? 150.28455 112.13949 141.91065 1.000 49.70711 706 HIS A C 1
ATOM 9754 O O . HIS A 1 706 ? 149.51957 111.19004 142.09720 1.000 53.63848 706 HIS A O 1
ATOM 9768 N N . GLY A 1 707 ? 151.53661 112.16140 142.36178 1.000 57.76754 707 GLY A N 1
ATOM 9769 C CA . GLY A 1 707 ? 152.06573 111.07267 143.16453 1.000 61.62107 707 GLY A CA 1
ATOM 9770 C C . GLY A 1 707 ? 152.07434 109.73907 142.45718 1.000 61.21054 707 GLY A C 1
ATOM 9771 O O . GLY A 1 707 ? 151.82899 108.70700 143.08981 1.000 64.46029 707 GLY A O 1
ATOM 9775 N N . ARG A 1 708 ? 152.35604 109.72996 141.15765 1.000 57.98603 708 ARG A N 1
ATOM 9776 C CA . ARG A 1 708 ? 152.32423 108.51869 140.35462 1.000 58.76197 708 ARG A CA 1
ATOM 9777 C C . ARG A 1 708 ? 153.59846 108.42070 139.53145 1.000 61.48234 708 ARG A C 1
ATOM 9778 O O . ARG A 1 708 ? 154.16138 109.43295 139.10721 1.000 66.94976 708 ARG A O 1
ATOM 9799 N N . GLU A 1 709 ? 154.04974 107.18936 139.31163 1.000 69.31127 709 GLU A N 1
ATOM 9800 C CA . GLU A 1 709 ? 155.23289 106.91282 138.51006 1.000 67.78376 709 GLU A CA 1
ATOM 9801 C C . GLU A 1 709 ? 154.84608 106.00707 137.35135 1.000 70.41423 709 GLU A C 1
ATOM 9802 O O . GLU A 1 709 ? 154.24479 104.94844 137.56014 1.000 71.47399 709 GLU A O 1
ATOM 9814 N N . PHE A 1 710 ? 155.19297 106.42324 136.13737 1.000 60.88352 710 PHE A N 1
ATOM 9815 C CA . PHE A 1 710 ? 154.87590 105.68924 134.92175 1.000 57.20385 710 PHE A CA 1
ATOM 9816 C C . PHE A 1 710 ? 156.15279 105.09174 134.35062 1.000 63.67085 710 PHE A C 1
ATOM 9817 O O . PHE A 1 710 ? 157.17599 105.77772 134.25893 1.000 66.41442 710 PHE A O 1
ATOM 9834 N N . GLN A 1 711 ? 156.09200 103.81966 133.96942 1.000 70.67789 711 GLN A N 1
ATOM 9835 C CA . GLN A 1 711 ? 157.23967 103.17447 133.34893 1.000 70.95089 711 GLN A CA 1
ATOM 9836 C C . GLN A 1 711 ? 157.51363 103.81018 131.99211 1.000 72.00380 711 GLN A C 1
ATOM 9837 O O . GLN A 1 711 ? 156.59197 104.03857 131.20370 1.000 78.15593 711 GLN A O 1
ATOM 9851 N N . CYS A 1 712 ? 158.78331 104.09461 131.72027 1.000 80.28646 712 CYS A N 1
ATOM 9852 C CA . CYS A 1 712 ? 159.15312 104.72398 130.46120 1.000 80.86832 712 CYS A CA 1
ATOM 9853 C C . CYS A 1 712 ? 158.88379 103.78356 129.29388 1.000 81.74038 712 CYS A C 1
ATOM 9854 O O . CYS A 1 712 ? 159.14990 102.58113 129.36822 1.000 84.99136 712 CYS A O 1
ATOM 9861 N N . ALA A 1 713 ? 158.35355 104.34134 128.20709 1.000 73.22600 713 ALA A N 1
ATOM 9862 C CA . ALA A 1 713 ? 158.03020 103.57449 127.01048 1.000 73.35585 713 ALA A CA 1
ATOM 9863 C C . ALA A 1 713 ? 159.08602 103.69712 125.92187 1.000 78.29647 713 ALA A C 1
ATOM 9864 O O . ALA A 1 713 ? 159.39252 102.70699 125.25177 1.000 78.04531 713 ALA A O 1
ATOM 9871 N N . GLN A 1 714 ? 159.64826 104.88783 125.72782 1.000 81.89282 714 GLN A N 1
ATOM 9872 C CA . GLN A 1 714 ? 160.62954 105.13564 124.68247 1.000 76.25410 714 GLN A CA 1
ATOM 9873 C C . GLN A 1 714 ? 161.79925 105.91314 125.26585 1.000 75.12778 714 GLN A C 1
ATOM 9874 O O . GLN A 1 714 ? 161.60523 106.84642 126.04937 1.000 80.14100 714 GLN A O 1
ATOM 9888 N N . TYR A 1 715 ? 163.01078 105.52374 124.88025 1.000 84.11101 715 TYR A N 1
ATOM 9889 C CA . TYR A 1 715 ? 164.23174 106.20182 125.28962 1.000 87.37577 715 TYR A CA 1
ATOM 9890 C C . TYR A 1 715 ? 164.86961 106.85959 124.07421 1.000 88.57987 715 TYR A C 1
ATOM 9891 O O . TYR A 1 715 ? 164.94606 106.25487 123.00061 1.000 89.32350 715 TYR A O 1
ATOM 9909 N N . VAL A 1 716 ? 165.32702 108.10212 124.24593 1.000 87.79169 716 VAL A N 1
ATOM 9910 C CA . VAL A 1 716 ? 165.76330 108.88966 123.09285 1.000 86.74690 716 VAL A CA 1
ATOM 9911 C C . VAL A 1 716 ? 166.90223 108.21511 122.33935 1.000 90.99680 716 VAL A C 1
ATOM 9912 O O . VAL A 1 716 ? 166.77979 108.03418 121.11688 1.000 93.91034 716 VAL A O 1
ATOM 9925 N N . PRO A 1 717 ? 168.01377 107.81895 122.97296 1.000 90.96886 717 PRO A N 1
ATOM 9926 C CA . PRO A 1 717 ? 169.02690 107.03509 122.25206 1.000 90.56346 717 PRO A CA 1
ATOM 9927 C C . PRO A 1 717 ? 168.65453 105.56145 122.22847 1.000 93.78049 717 PRO A C 1
ATOM 9928 O O . PRO A 1 717 ? 168.72796 104.86843 123.24827 1.000 94.46208 717 PRO A O 1
ATOM 9939 N N . SER A 1 718 ? 168.25006 105.07639 121.05822 1.000 101.58147 718 SER A N 1
ATOM 9940 C CA . SER A 1 718 ? 167.89226 103.67436 120.90108 1.000 100.85134 718 SER A CA 1
ATOM 9941 C C . SER A 1 718 ? 167.87294 103.34251 119.41776 1.000 101.73749 718 SER A C 1
ATOM 9942 O O . SER A 1 718 ? 167.74682 104.22712 118.56721 1.000 102.81827 718 SER A O 1
ATOM 9950 N N . GLY A 1 719 ? 167.99635 102.05174 119.11990 1.000 103.66634 719 GLY A N 1
ATOM 9951 C CA . GLY A 1 719 ? 167.99254 101.58406 117.75526 1.000 104.86734 719 GLY A CA 1
ATOM 9952 C C . GLY A 1 719 ? 169.09995 100.58616 117.48573 1.000 105.61832 719 GLY A C 1
ATOM 9953 O O . GLY A 1 719 ? 169.71705 100.04528 118.40821 1.000 106.33305 719 GLY A O 1
ATOM 9957 N N . PRO A 1 720 ? 169.37326 100.31928 116.20518 1.000 110.40328 720 PRO A N 1
ATOM 9958 C CA . PRO A 1 720 ? 170.40325 99.31676 115.88223 1.000 110.82949 720 PRO A CA 1
ATOM 9959 C C . PRO A 1 720 ? 171.77374 99.65493 116.44114 1.000 109.61933 720 PRO A C 1
ATOM 9960 O O . PRO A 1 720 ? 172.51312 98.74938 116.84634 1.000 108.28135 720 PRO A O 1
ATOM 9971 N N . GLY A 1 721 ? 172.13758 100.93540 116.47422 1.000 106.46836 721 GLY A N 1
ATOM 9972 C CA . GLY A 1 721 ? 173.44018 101.33996 116.96195 1.000 106.68261 721 GLY A CA 1
ATOM 9973 C C . GLY A 1 721 ? 173.55621 101.49078 118.45912 1.000 108.97150 721 GLY A C 1
ATOM 9974 O O . GLY A 1 721 ? 174.66152 101.70559 118.96460 1.000 107.51536 721 GLY A O 1
ATOM 9978 N N . TYR A 1 722 ? 172.44764 101.38191 119.18656 1.000 107.45779 722 TYR A N 1
ATOM 9979 C CA . TYR A 1 722 ? 172.42037 101.56672 120.63243 1.000 105.65242 722 TYR A CA 1
ATOM 9980 C C . TYR A 1 722 ? 171.76004 100.37762 121.31098 1.000 106.17176 722 TYR A C 1
ATOM 9981 O O . TYR A 1 722 ? 170.92675 100.53222 122.20848 1.000 103.89449 722 TYR A O 1
ATOM 9999 N N . GLU A 1 723 ? 172.12299 99.16707 120.88841 1.000 113.57855 723 GLU A N 1
ATOM 10000 C CA . GLU A 1 723 ? 171.57437 97.95647 121.48374 1.000 113.14987 723 GLU A CA 1
ATOM 10001 C C . GLU A 1 723 ? 172.29670 97.54215 122.75858 1.000 113.06333 723 GLU A C 1
ATOM 10002 O O . GLU A 1 723 ? 171.80806 96.65319 123.46408 1.000 113.63629 723 GLU A O 1
ATOM 10014 N N . ASN A 1 724 ? 173.43620 98.15514 123.06924 1.000 110.96615 724 ASN A N 1
ATOM 10015 C CA . ASN A 1 724 ? 174.22944 97.82721 124.24990 1.000 112.27382 724 ASN A CA 1
ATOM 10016 C C . ASN A 1 724 ? 174.68272 99.10157 124.95277 1.000 112.43382 724 ASN A C 1
ATOM 10017 O O . ASN A 1 724 ? 175.83947 99.24873 125.35304 1.000 111.74875 724 ASN A O 1
ATOM 10028 N N . ILE A 1 725 ? 173.75909 100.04564 125.11777 1.000 105.52722 725 ILE A N 1
ATOM 10029 C CA . ILE A 1 725 ? 174.05271 101.33153 125.73887 1.000 104.62790 725 ILE A CA 1
ATOM 10030 C C . ILE A 1 725 ? 173.53716 101.32293 127.16978 1.000 105.29038 725 ILE A C 1
ATOM 10031 O O . ILE A 1 725 ? 172.49007 100.74120 127.47718 1.000 105.63767 725 ILE A O 1
ATOM 10047 N N . SER A 1 726 ? 174.28322 101.97632 128.05526 1.000 101.54869 726 SER A N 1
ATOM 10048 C CA . SER A 1 726 ? 173.91504 102.04153 129.46038 1.000 100.55454 726 SER A CA 1
ATOM 10049 C C . SER A 1 726 ? 172.65773 102.88046 129.64972 1.000 101.41698 726 SER A C 1
ATOM 10050 O O . SER A 1 726 ? 172.37797 103.80549 128.88264 1.000 101.66739 726 SER A O 1
ATOM 10058 N N . ARG A 1 727 ? 171.89419 102.54404 130.69082 1.000 97.86728 727 ARG A N 1
ATOM 10059 C CA . ARG A 1 727 ? 170.67379 103.28260 130.98894 1.000 95.96342 727 ARG A CA 1
ATOM 10060 C C . ARG A 1 727 ? 170.95705 104.68261 131.51496 1.000 95.42624 727 ARG A C 1
ATOM 10061 O O . ARG A 1 727 ? 170.05269 105.52371 131.51517 1.000 95.85037 727 ARG A O 1
ATOM 10082 N N . SER A 1 728 ? 172.18410 104.95158 131.96585 1.000 97.93290 728 SER A N 1
ATOM 10083 C CA . SER A 1 728 ? 172.51814 106.28205 132.45840 1.000 98.62885 728 SER A CA 1
ATOM 10084 C C . SER A 1 728 ? 172.72073 107.28193 131.32908 1.000 99.45095 728 SER A C 1
ATOM 10085 O O . SER A 1 728 ? 172.65367 108.49131 131.57146 1.000 99.15000 728 SER A O 1
ATOM 10093 N N . ASN A 1 729 ? 172.96950 106.81008 130.11024 1.000 97.57727 729 ASN A N 1
ATOM 10094 C CA . ASN A 1 729 ? 173.14704 107.67923 128.95581 1.000 96.02144 729 ASN A CA 1
ATOM 10095 C C . ASN A 1 729 ? 171.86485 107.87072 128.15778 1.000 96.49855 729 ASN A C 1
ATOM 10096 O O . ASN A 1 729 ? 171.89951 108.51620 127.10554 1.000 97.96004 729 ASN A O 1
ATOM 10107 N N . GLN A 1 730 ? 170.74610 107.32750 128.62436 1.000 91.52678 730 GLN A N 1
ATOM 10108 C CA . GLN A 1 730 ? 169.46152 107.43707 127.95152 1.000 91.23879 730 GLN A CA 1
ATOM 10109 C C . GLN A 1 730 ? 168.52669 108.32103 128.76676 1.000 88.21573 730 GLN A C 1
ATOM 10110 O O . GLN A 1 730 ? 168.85143 108.75777 129.87325 1.000 87.30605 730 GLN A O 1
ATOM 10124 N N . VAL A 1 731 ? 167.35135 108.58551 128.20351 1.000 80.56840 731 VAL A N 1
ATOM 10125 C CA . VAL A 1 731 ? 166.36548 109.43932 128.85661 1.000 80.54385 731 VAL A CA 1
ATOM 10126 C C . VAL A 1 731 ? 165.02310 109.22685 128.17566 1.000 78.72146 731 VAL A C 1
ATOM 10127 O O . VAL A 1 731 ? 164.95472 108.99162 126.96703 1.000 84.00226 731 VAL A O 1
ATOM 10140 N N . CYS A 1 732 ? 163.95423 109.31730 128.96193 1.000 71.12545 732 CYS A N 1
ATOM 10141 C CA . CYS A 1 732 ? 162.61442 109.13082 128.43232 1.000 72.96612 732 CYS A CA 1
ATOM 10142 C C . CYS A 1 732 ? 162.22724 110.31074 127.54262 1.000 73.08373 732 CYS A C 1
ATOM 10143 O O . CYS A 1 732 ? 162.86147 111.36858 127.54947 1.000 77.23232 732 CYS A O 1
ATOM 10150 N N . THR A 1 733 ? 161.16411 110.11604 126.76501 1.000 74.62563 733 THR A N 1
ATOM 10151 C CA . THR A 1 733 ? 160.69986 111.10899 125.80643 1.000 73.23917 733 THR A CA 1
ATOM 10152 C C . THR A 1 733 ? 159.53157 111.93667 126.32761 1.000 77.68895 733 THR A C 1
ATOM 10153 O O . THR A 1 733 ? 158.96055 112.72503 125.56857 1.000 82.20006 733 THR A O 1
ATOM 10164 N N . ALA A 1 734 ? 159.16272 111.78108 127.59511 1.000 70.54309 734 ALA A N 1
ATOM 10165 C CA . ALA A 1 734 ? 158.06178 112.54419 128.16588 1.000 63.59274 734 ALA A CA 1
ATOM 10166 C C . ALA A 1 734 ? 158.54041 113.96392 128.46491 1.000 66.57821 734 ALA A C 1
ATOM 10167 O O . ALA A 1 734 ? 159.65241 114.35926 128.10517 1.000 68.27544 734 ALA A O 1
ATOM 10174 N N . VAL A 1 735 ? 157.70090 114.75173 129.13146 1.000 63.92458 735 VAL A N 1
ATOM 10175 C CA . VAL A 1 735 ? 158.02079 116.15271 129.38960 1.000 62.81518 735 VAL A CA 1
ATOM 10176 C C . VAL A 1 735 ? 158.80723 116.31709 130.68353 1.000 61.29724 735 VAL A C 1
ATOM 10177 O O . VAL A 1 735 ? 159.74123 117.11935 130.74837 1.000 65.68447 735 VAL A O 1
ATOM 10190 N N . GLY A 1 736 ? 158.45106 115.57088 131.72454 1.000 61.21085 736 GLY A N 1
ATOM 10191 C CA . GLY A 1 736 ? 159.12193 115.69040 133.00423 1.000 64.46741 736 GLY A CA 1
ATOM 10192 C C . GLY A 1 736 ? 160.24015 114.68569 133.18244 1.000 66.64826 736 GLY A C 1
ATOM 10193 O O . GLY A 1 736 ? 160.67414 114.42143 134.30711 1.000 68.88719 736 GLY A O 1
ATOM 10197 N N . SER A 1 737 ? 160.71414 114.11895 132.07774 1.000 69.68128 737 SER A N 1
ATOM 10198 C CA . SER A 1 737 ? 161.73617 113.08629 132.14084 1.000 69.57786 737 SER A CA 1
ATOM 10199 C C . SER A 1 737 ? 163.04530 113.64511 132.68516 1.000 69.95532 737 SER A C 1
ATOM 10200 O O . SER A 1 737 ? 163.39506 114.80670 132.46274 1.000 72.12987 737 SER A O 1
ATOM 10208 N N . VAL A 1 738 ? 163.77116 112.79574 133.40559 1.000 74.39220 738 VAL A N 1
ATOM 10209 C CA . VAL A 1 738 ? 165.07388 113.12674 133.96540 1.000 76.13089 738 VAL A CA 1
ATOM 10210 C C . VAL A 1 738 ? 166.07773 112.13158 133.39198 1.000 77.03414 738 VAL A C 1
ATOM 10211 O O . VAL A 1 738 ? 165.77129 110.94165 133.31706 1.000 78.24662 738 VAL A O 1
ATOM 10224 N N . PRO A 1 739 ? 167.26563 112.56321 132.97124 1.000 78.70265 739 PRO A N 1
ATOM 10225 C CA . PRO A 1 739 ? 168.22571 111.60691 132.40627 1.000 80.68662 739 PRO A CA 1
ATOM 10226 C C . PRO A 1 739 ? 168.61146 110.53585 133.41492 1.000 80.64298 739 PRO A C 1
ATOM 10227 O O . PRO A 1 739 ? 168.77408 110.80547 134.60644 1.000 81.02954 739 PRO A O 1
ATOM 10238 N N . GLY A 1 740 ? 168.76091 109.30865 132.92100 1.000 84.47590 740 GLY A N 1
ATOM 10239 C CA . GLY A 1 740 ? 169.18036 108.19705 133.74568 1.000 87.20531 740 GLY A CA 1
ATOM 10240 C C . GLY A 1 740 ? 168.09340 107.57076 134.58958 1.000 87.07650 740 GLY A C 1
ATOM 10241 O O . GLY A 1 740 ? 168.39664 106.67870 135.39177 1.000 87.77760 740 GLY A O 1
ATOM 10245 N N . ASN A 1 741 ? 166.84393 107.99951 134.44025 1.000 86.26857 741 ASN A N 1
ATOM 10246 C CA . ASN A 1 741 ? 165.73199 107.48628 135.22628 1.000 85.10073 741 ASN A CA 1
ATOM 10247 C C . ASN A 1 741 ? 164.85317 106.59540 134.36038 1.000 84.92602 741 ASN A C 1
ATOM 10248 O O . ASN A 1 741 ? 164.54535 106.93520 133.21361 1.000 84.19952 741 ASN A O 1
ATOM 10259 N N . GLU A 1 742 ? 164.45236 105.45420 134.91706 1.000 88.57667 742 GLU A N 1
ATOM 10260 C CA . GLU A 1 742 ? 163.61302 104.49862 134.20941 1.000 88.85261 742 GLU A CA 1
ATOM 10261 C C . GLU A 1 742 ? 162.12533 104.79250 134.34427 1.000 90.70190 742 GLU A C 1
ATOM 10262 O O . GLU A 1 742 ? 161.32191 104.15334 133.65726 1.000 91.33286 742 GLU A O 1
ATOM 10274 N N . MET A 1 743 ? 161.73944 105.73488 135.20189 1.000 81.80072 743 MET A N 1
ATOM 10275 C CA . MET A 1 743 ? 160.34106 106.06371 135.43010 1.000 77.31804 743 MET A CA 1
ATOM 10276 C C . MET A 1 743 ? 160.15162 107.57003 135.33945 1.000 77.29960 743 MET A C 1
ATOM 10277 O O . MET A 1 743 ? 161.06345 108.34634 135.63594 1.000 78.70132 743 MET A O 1
ATOM 10291 N N . VAL A 1 744 ? 158.95383 107.97486 134.92651 1.000 63.91275 744 VAL A N 1
ATOM 10292 C CA . VAL A 1 744 ? 158.58325 109.37951 134.80445 1.000 63.29364 744 VAL A CA 1
ATOM 10293 C C . VAL A 1 744 ? 157.54921 109.68676 135.87613 1.000 64.51869 744 VAL A C 1
ATOM 10294 O O . VAL A 1 744 ? 156.54567 108.97565 136.00032 1.000 70.62759 744 VAL A O 1
ATOM 10307 N N . SER A 1 745 ? 157.79586 110.73607 136.65301 1.000 61.56901 745 SER A N 1
ATOM 10308 C CA . SER A 1 745 ? 156.88542 111.11035 137.72373 1.000 60.41447 745 SER A CA 1
ATOM 10309 C C . SER A 1 745 ? 155.68946 111.86613 137.16337 1.000 56.96905 745 SER A C 1
ATOM 10310 O O . SER A 1 745 ? 155.83494 112.74076 136.30588 1.000 60.84023 745 SER A O 1
ATOM 10318 N N . GLY A 1 746 ? 154.49858 111.51990 137.65225 1.000 54.38365 746 GLY A N 1
ATOM 10319 C CA . GLY A 1 746 ? 153.30549 112.22938 137.22365 1.000 51.59717 746 GLY A CA 1
ATOM 10320 C C . GLY A 1 746 ? 153.31592 113.68430 137.64936 1.000 55.75148 746 GLY A C 1
ATOM 10321 O O . GLY A 1 746 ? 152.85393 114.56030 136.91258 1.000 58.33004 746 GLY A O 1
ATOM 10325 N N . THR A 1 747 ? 153.84463 113.96321 138.84264 1.000 56.15347 747 THR A N 1
ATOM 10326 C CA . THR A 1 747 ? 153.90247 115.33976 139.32118 1.000 53.87685 747 THR A CA 1
ATOM 10327 C C . THR A 1 747 ? 154.74537 116.20907 138.39847 1.000 56.40015 747 THR A C 1
ATOM 10328 O O . THR A 1 747 ? 154.34730 117.32704 138.05249 1.000 59.39952 747 THR A O 1
ATOM 10339 N N . ASN A 1 748 ? 155.91602 115.71368 137.99106 1.000 56.63044 748 ASN A N 1
ATOM 10340 C CA . ASN A 1 748 ? 156.78916 116.49936 137.12606 1.000 49.11061 748 ASN A CA 1
ATOM 10341 C C . ASN A 1 748 ? 156.14338 116.75063 135.77054 1.000 50.21474 748 ASN A C 1
ATOM 10342 O O . ASN A 1 748 ? 156.18902 117.87292 135.25303 1.000 54.84776 748 ASN A O 1
ATOM 10353 N N . TYR A 1 749 ? 155.53299 115.72155 135.18096 1.000 45.91642 749 TYR A N 1
ATOM 10354 C CA . TYR A 1 749 ? 154.87162 115.90469 133.89477 1.000 46.06550 749 TYR A CA 1
ATOM 10355 C C . TYR A 1 749 ? 153.73663 116.91253 134.00271 1.000 48.35429 749 TYR A C 1
ATOM 10356 O O . TYR A 1 749 ? 153.59249 117.79034 133.14475 1.000 57.88752 749 TYR A O 1
ATOM 10374 N N . LEU A 1 750 ? 152.91937 116.80587 135.05190 1.000 49.78049 750 LEU A N 1
ATOM 10375 C CA . LEU A 1 750 ? 151.81288 117.74229 135.21327 1.000 48.82587 750 LEU A CA 1
ATOM 10376 C C . LEU A 1 750 ? 152.31948 119.16558 135.40188 1.000 50.12681 750 LEU A C 1
ATOM 10377 O O . LEU A 1 750 ? 151.77202 120.10869 134.82039 1.000 54.15947 750 LEU A O 1
ATOM 10393 N N . ALA A 1 751 ? 153.36496 119.34415 136.21113 1.000 51.96307 751 ALA A N 1
ATOM 10394 C CA . ALA A 1 751 ? 153.89603 120.67913 136.44923 1.000 49.99280 751 ALA A CA 1
ATOM 10395 C C . ALA A 1 751 ? 154.60947 121.24520 135.23093 1.000 49.82979 751 ALA A C 1
ATOM 10396 O O . ALA A 1 751 ? 154.75106 122.46731 135.12660 1.000 54.69825 751 ALA A O 1
ATOM 10403 N N . GLY A 1 752 ? 155.06123 120.39441 134.31374 1.000 54.41109 752 GLY A N 1
ATOM 10404 C CA . GLY A 1 752 ? 155.76379 120.86709 133.13782 1.000 53.30707 752 GLY A CA 1
ATOM 10405 C C . GLY A 1 752 ? 154.86154 121.12123 131.94848 1.000 51.41504 752 GLY A C 1
ATOM 10406 O O . GLY A 1 752 ? 154.89258 122.20566 131.36110 1.000 54.81485 752 GLY A O 1
ATOM 10410 N N . ALA A 1 753 ? 154.04707 120.13039 131.58574 1.000 47.88117 753 ALA A N 1
ATOM 10411 C CA . ALA A 1 753 ? 153.23831 120.23130 130.37563 1.000 47.73749 753 ALA A CA 1
ATOM 10412 C C . ALA A 1 753 ? 152.01075 121.10895 130.59113 1.000 55.97603 753 ALA A C 1
ATOM 10413 O O . ALA A 1 753 ? 151.79393 122.08096 129.86071 1.000 55.76581 753 ALA A O 1
ATOM 10420 N N . TYR A 1 754 ? 151.19137 120.77624 131.58737 1.000 54.76838 754 TYR A N 1
ATOM 10421 C CA . TYR A 1 754 ? 149.94805 121.49665 131.82536 1.000 44.39722 754 TYR A CA 1
ATOM 10422 C C . TYR A 1 754 ? 150.07850 122.59332 132.87153 1.000 44.84486 754 TYR A C 1
ATOM 10423 O O . TYR A 1 754 ? 149.24616 123.50597 132.89652 1.000 48.15982 754 TYR A O 1
ATOM 10441 N N . GLN A 1 755 ? 151.09499 122.52985 133.72939 1.000 56.99877 755 GLN A N 1
ATOM 10442 C CA . GLN A 1 755 ? 151.28355 123.50849 134.79915 1.000 52.20704 755 GLN A CA 1
ATOM 10443 C C . GLN A 1 755 ? 150.14473 123.43058 135.81667 1.000 57.05933 755 GLN A C 1
ATOM 10444 O O . GLN A 1 755 ? 149.59791 124.44275 136.25836 1.000 58.95137 755 GLN A O 1
ATOM 10458 N N . TYR A 1 756 ? 149.79345 122.20468 136.19309 1.000 56.85673 756 TYR A N 1
ATOM 10459 C CA . TYR A 1 756 ? 148.82503 121.94104 137.24654 1.000 49.78156 756 TYR A CA 1
ATOM 10460 C C . TYR A 1 756 ? 149.55516 121.40332 138.46803 1.000 57.12764 756 TYR A C 1
ATOM 10461 O O . TYR A 1 756 ? 150.46911 120.58304 138.34295 1.000 63.82074 756 TYR A O 1
ATOM 10479 N N . TYR A 1 757 ? 149.15028 121.86622 139.64740 1.000 56.39907 757 TYR A N 1
ATOM 10480 C CA . TYR A 1 757 ? 149.79782 121.49402 140.89509 1.000 53.11135 757 TYR A CA 1
ATOM 10481 C C . TYR A 1 757 ? 148.76560 120.92197 141.85427 1.000 53.76682 757 TYR A C 1
ATOM 10482 O O . TYR A 1 757 ? 147.57109 121.20784 141.74848 1.000 61.88286 757 TYR A O 1
ATOM 10500 N N . ASN A 1 758 ? 149.24044 120.10345 142.79483 1.000 53.05580 758 ASN A N 1
ATOM 10501 C CA . ASN A 1 758 ? 148.33579 119.43097 143.71854 1.000 51.34417 758 ASN A CA 1
ATOM 10502 C C . ASN A 1 758 ? 147.74905 120.37780 144.75481 1.000 55.83032 758 ASN A C 1
ATOM 10503 O O . ASN A 1 758 ? 146.74423 120.03653 145.38636 1.000 59.54901 758 ASN A O 1
ATOM 10514 N N . SER A 1 759 ? 148.34787 121.55331 144.94739 1.000 51.14038 759 SER A N 1
ATOM 10515 C CA . SER A 1 759 ? 147.81493 122.50521 145.91275 1.000 52.78189 759 SER A CA 1
ATOM 10516 C C . SER A 1 759 ? 146.42527 122.99529 145.53194 1.000 50.23516 759 SER A C 1
ATOM 10517 O O . SER A 1 759 ? 145.68105 123.44786 146.40719 1.000 58.06957 759 SER A O 1
ATOM 10525 N N . HIS A 1 760 ? 146.05895 122.91231 144.25336 1.000 44.35474 760 HIS A N 1
ATOM 10526 C CA . HIS A 1 760 ? 144.77786 123.39862 143.76290 1.000 43.44651 760 HIS A CA 1
ATOM 10527 C C . HIS A 1 760 ? 143.75533 122.28058 143.59329 1.000 45.31422 760 HIS A C 1
ATOM 10528 O O . HIS A 1 760 ? 142.76432 122.46034 142.87879 1.000 56.62773 760 HIS A O 1
ATOM 10542 N N . LYS A 1 761 ? 143.97580 121.12927 144.22900 1.000 39.64147 761 LYS A N 1
ATOM 10543 C CA . LYS A 1 761 ? 143.06485 120.00278 144.05308 1.000 41.31111 761 LYS A CA 1
ATOM 10544 C C . LYS A 1 761 ? 141.72106 120.26754 144.72183 1.000 50.72410 761 LYS A C 1
ATOM 10545 O O . LYS A 1 761 ? 140.66436 120.04532 144.12050 1.000 47.53718 761 LYS A O 1
ATOM 10564 N N . TRP A 1 762 ? 141.73990 120.74260 145.96758 1.000 56.75434 762 TRP A N 1
ATOM 10565 C CA . TRP A 1 762 ? 140.50967 120.97834 146.71468 1.000 47.81688 762 TRP A CA 1
ATOM 10566 C C . TRP A 1 762 ? 140.00206 122.40680 146.58242 1.000 51.34103 762 TRP A C 1
ATOM 10567 O O . TRP A 1 762 ? 138.79506 122.64021 146.70691 1.000 58.28585 762 TRP A O 1
ATOM 10588 N N . ARG A 1 763 ? 140.89373 123.36739 146.33553 1.000 46.86628 763 ARG A N 1
ATOM 10589 C CA . ARG A 1 763 ? 140.46408 124.74844 146.14268 1.000 41.65604 763 ARG A CA 1
ATOM 10590 C C . ARG A 1 763 ? 139.54538 124.87048 144.93334 1.000 43.58894 763 ARG A C 1
ATOM 10591 O O . ARG A 1 763 ? 138.54429 125.59951 144.96907 1.000 57.87677 763 ARG A O 1
ATOM 10612 N N . ASN A 1 764 ? 139.87141 124.16335 143.85049 1.000 42.88576 764 ASN A N 1
ATOM 10613 C CA . ASN A 1 764 ? 139.03227 124.20530 142.66010 1.000 45.06410 764 ASN A CA 1
ATOM 10614 C C . ASN A 1 764 ? 137.62662 123.69836 142.94676 1.000 45.45722 764 ASN A C 1
ATOM 10615 O O . ASN A 1 764 ? 136.66539 124.14828 142.31465 1.000 50.18263 764 ASN A O 1
ATOM 10626 N N . LEU A 1 765 ? 137.48014 122.77219 143.89511 1.000 42.96794 765 LEU A N 1
ATOM 10627 C CA . LEU A 1 765 ? 136.14458 122.32939 144.27938 1.000 50.03230 765 LEU A CA 1
ATOM 10628 C C . LEU A 1 765 ? 135.34488 123.47649 144.88387 1.000 50.33041 765 LEU A C 1
ATOM 10629 O O . LEU A 1 765 ? 134.16516 123.66225 144.56028 1.000 54.23669 765 LEU A O 1
ATOM 10645 N N . GLY A 1 766 ? 135.97266 124.26333 145.75857 1.000 40.35084 766 GLY A N 1
ATOM 10646 C CA . GLY A 1 766 ? 135.29582 125.42764 146.30273 1.000 40.36416 766 GLY A CA 1
ATOM 10647 C C . GLY A 1 766 ? 134.95125 126.44452 145.23314 1.000 38.39036 766 GLY A C 1
ATOM 10648 O O . GLY A 1 766 ? 133.87092 127.04013 145.25134 1.000 48.16974 766 GLY A O 1
ATOM 10652 N N . ILE A 1 767 ? 135.86344 126.65607 144.28323 1.000 41.53575 767 ILE A N 1
ATOM 10653 C CA . ILE A 1 767 ? 135.59253 127.60429 143.20553 1.000 41.22241 767 ILE A CA 1
ATOM 10654 C C . ILE A 1 767 ? 134.40044 127.14132 142.37520 1.000 43.92412 767 ILE A C 1
ATOM 10655 O O . ILE A 1 767 ? 133.53800 127.94419 141.99810 1.000 49.54732 767 ILE A O 1
ATOM 10671 N N . THR A 1 768 ? 134.33277 125.84368 142.06994 1.000 45.85412 768 THR A N 1
ATOM 10672 C CA . THR A 1 768 ? 133.20929 125.33112 141.29152 1.000 44.07875 768 THR A CA 1
ATOM 10673 C C . THR A 1 768 ? 131.90257 125.39935 142.07260 1.000 48.19411 768 THR A C 1
ATOM 10674 O O . THR A 1 768 ? 130.84810 125.67198 141.48793 1.000 56.58320 768 THR A O 1
ATOM 10685 N N . ILE A 1 769 ? 131.94352 125.15696 143.38408 1.000 44.01044 769 ILE A N 1
ATOM 10686 C CA . ILE A 1 769 ? 130.74181 125.32340 144.19783 1.000 42.14612 769 ILE A CA 1
ATOM 10687 C C . ILE A 1 769 ? 130.27070 126.77117 144.14770 1.000 44.68219 769 ILE A C 1
ATOM 10688 O O . ILE A 1 769 ? 129.06928 127.05100 144.02269 1.000 51.44047 769 ILE A O 1
ATOM 10704 N N . GLY A 1 770 ? 131.20812 127.71390 144.25574 1.000 43.97509 770 GLY A N 1
ATOM 10705 C CA . GLY A 1 770 ? 130.84428 129.11670 144.15493 1.000 42.07484 770 GLY A CA 1
ATOM 10706 C C . GLY A 1 770 ? 130.23642 129.46064 142.80987 1.000 39.33880 770 GLY A C 1
ATOM 10707 O O . GLY A 1 770 ? 129.26428 130.21368 142.73190 1.000 50.17398 770 GLY A O 1
ATOM 10711 N N . PHE A 1 771 ? 130.80203 128.91506 141.73180 1.000 38.92290 771 PHE A N 1
ATOM 10712 C CA . PHE A 1 771 ? 130.23812 129.15205 140.40600 1.000 43.08529 771 PHE A CA 1
ATOM 10713 C C . PHE A 1 771 ? 128.82338 128.59670 140.30374 1.000 39.20864 771 PHE A C 1
ATOM 10714 O O . PHE A 1 771 ? 127.93477 129.23798 139.72895 1.000 45.01858 771 PHE A O 1
ATOM 10731 N N . ALA A 1 772 ? 128.59644 127.39968 140.84844 1.000 38.83541 772 ALA A N 1
ATOM 10732 C CA . ALA A 1 772 ? 127.25868 126.81838 140.81552 1.000 39.75032 772 ALA A CA 1
ATOM 10733 C C . ALA A 1 772 ? 126.26264 127.69486 141.55990 1.000 45.55229 772 ALA A C 1
ATOM 10734 O O . ALA A 1 772 ? 125.15998 127.95534 141.06411 1.000 49.47055 772 ALA A O 1
ATOM 10741 N N . VAL A 1 773 ? 126.63610 128.16512 142.75149 1.000 46.22221 773 VAL A N 1
ATOM 10742 C CA . VAL A 1 773 ? 125.73523 129.01734 143.52493 1.000 32.80375 773 VAL A CA 1
ATOM 10743 C C . VAL A 1 773 ? 125.46390 130.31987 142.78109 1.000 40.18689 773 VAL A C 1
ATOM 10744 O O . VAL A 1 773 ? 124.32579 130.80473 142.73658 1.000 46.54730 773 VAL A O 1
ATOM 10757 N N . PHE A 1 774 ? 126.50531 130.90956 142.19253 1.000 45.31840 774 PHE A N 1
ATOM 10758 C CA . PHE A 1 774 ? 126.34822 132.16144 141.46024 1.000 39.52689 774 PHE A CA 1
ATOM 10759 C C . PHE A 1 774 ? 125.38077 131.99637 140.29536 1.000 44.15832 774 PHE A C 1
ATOM 10760 O O . PHE A 1 774 ? 124.47911 132.82095 140.09445 1.000 56.78996 774 PHE A O 1
ATOM 10777 N N . PHE A 1 775 ? 125.54604 130.92431 139.51896 1.000 45.00027 775 PHE A N 1
ATOM 10778 C CA . PHE A 1 775 ? 124.67454 130.71676 138.36852 1.000 39.94883 775 PHE A CA 1
ATOM 10779 C C . PHE A 1 775 ? 123.25192 130.39241 138.80371 1.000 43.60677 775 PHE A C 1
ATOM 10780 O O . PHE A 1 775 ? 122.29206 130.80697 138.14714 1.000 52.66989 775 PHE A O 1
ATOM 10797 N N . LEU A 1 776 ? 123.08732 129.65977 139.90706 1.000 45.46794 776 LEU A N 1
ATOM 10798 C CA . LEU A 1 776 ? 121.74172 129.40121 140.41020 1.000 40.03926 776 LEU A CA 1
ATOM 10799 C C . LEU A 1 776 ? 121.05475 130.69872 140.81628 1.000 42.32633 776 LEU A C 1
ATOM 10800 O O . LEU A 1 776 ? 119.87242 130.91054 140.51242 1.000 55.32820 776 LEU A O 1
ATOM 10816 N N . ALA A 1 777 ? 121.78151 131.58163 141.50500 1.000 42.54988 777 ALA A N 1
ATOM 10817 C CA . ALA A 1 777 ? 121.20400 132.86305 141.89365 1.000 40.99208 777 ALA A CA 1
ATOM 10818 C C . ALA A 1 777 ? 120.82530 133.68441 140.66977 1.000 42.04728 777 ALA A C 1
ATOM 10819 O O . ALA A 1 777 ? 119.74896 134.29374 140.62906 1.000 44.99159 777 ALA A O 1
ATOM 10826 N N . ILE A 1 778 ? 121.69528 133.70983 139.65767 1.000 48.84565 778 ILE A N 1
ATOM 10827 C CA . ILE A 1 778 ? 121.38294 134.45721 138.44210 1.000 44.74824 778 ILE A CA 1
ATOM 10828 C C . ILE A 1 778 ? 120.14470 133.88164 137.76857 1.000 47.07214 778 ILE A C 1
ATOM 10829 O O . ILE A 1 778 ? 119.28561 134.62443 137.28320 1.000 55.71160 778 ILE A O 1
ATOM 10845 N N . TYR A 1 779 ? 120.04095 132.55255 137.70842 1.000 46.10503 779 TYR A N 1
ATOM 10846 C CA . TYR A 1 779 ? 118.88669 131.93058 137.06838 1.000 37.73089 779 TYR A CA 1
ATOM 10847 C C . TYR A 1 779 ? 117.59728 132.28773 137.79295 1.000 42.07524 779 TYR A C 1
ATOM 10848 O O . TYR A 1 779 ? 116.59118 132.62573 137.15625 1.000 49.83517 779 TYR A O 1
ATOM 10866 N N . ILE A 1 780 ? 117.60431 132.21718 139.12568 1.000 49.09549 780 ILE A N 1
ATOM 10867 C CA . ILE A 1 780 ? 116.39534 132.54031 139.87917 1.000 44.27482 780 ILE A CA 1
ATOM 10868 C C . ILE A 1 780 ? 116.02687 134.00659 139.68707 1.000 48.84413 780 ILE A C 1
ATOM 10869 O O . ILE A 1 780 ? 114.85333 134.34772 139.48422 1.000 54.90152 780 ILE A O 1
ATOM 10885 N N . ALA A 1 781 ? 117.01911 134.89849 139.73755 1.000 49.21803 781 ALA A N 1
ATOM 10886 C CA . ALA A 1 781 ? 116.73433 136.31452 139.53583 1.000 47.94600 781 ALA A CA 1
ATOM 10887 C C . ALA A 1 781 ? 116.15757 136.56742 138.14913 1.000 44.74796 781 ALA A C 1
ATOM 10888 O O . ALA A 1 781 ? 115.19860 137.33198 137.99827 1.000 54.64514 781 ALA A O 1
ATOM 10895 N N . LEU A 1 782 ? 116.72756 135.93432 137.12196 1.000 49.90181 782 LEU A N 1
ATOM 10896 C CA . LEU A 1 782 ? 116.23315 136.13498 135.76472 1.000 49.36482 782 LEU A CA 1
ATOM 10897 C C . LEU A 1 782 ? 114.80450 135.63499 135.61856 1.000 54.86857 782 LEU A C 1
ATOM 10898 O O . LEU A 1 782 ? 113.95893 136.31768 135.02970 1.000 57.95414 782 LEU A O 1
ATOM 10914 N N . THR A 1 783 ? 114.51197 134.44275 136.14321 1.000 58.32683 783 THR A N 1
ATOM 10915 C CA . THR A 1 783 ? 113.16379 133.90508 136.00439 1.000 53.41322 783 THR A CA 1
ATOM 10916 C C . THR A 1 783 ? 112.15504 134.66430 136.85391 1.000 54.84605 783 THR A C 1
ATOM 10917 O O . THR A 1 783 ? 110.95507 134.59426 136.57375 1.000 56.23865 783 THR A O 1
ATOM 10928 N N . GLU A 1 784 ? 112.60577 135.38527 137.88006 1.000 63.35739 784 GLU A N 1
ATOM 10929 C CA . GLU A 1 784 ? 111.68868 136.18375 138.68434 1.000 60.75917 784 GLU A CA 1
ATOM 10930 C C . GLU A 1 784 ? 111.47928 137.57716 138.09719 1.000 66.58126 784 GLU A C 1
ATOM 10931 O O . GLU A 1 784 ? 110.33883 137.99012 137.86828 1.000 67.96074 784 GLU A O 1
ATOM 10943 N N . PHE A 1 785 ? 112.56387 138.31005 137.84587 1.000 78.57270 785 PHE A N 1
ATOM 10944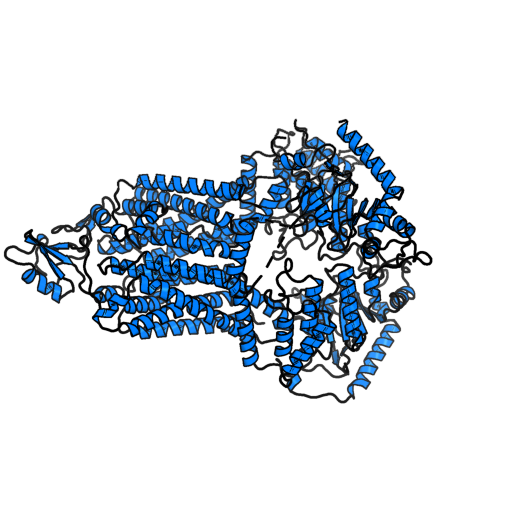 C CA . PHE A 1 785 ? 112.47022 139.70127 137.41072 1.000 74.32405 785 PHE A CA 1
ATOM 10945 C C . PHE A 1 785 ? 112.29857 139.81813 135.89885 1.000 73.18985 785 PHE A C 1
ATOM 10946 O O . PHE A 1 785 ? 111.32629 140.41139 135.42265 1.000 77.62052 785 PHE A O 1
ATOM 10963 N N . ASN A 1 786 ? 113.23174 139.25686 135.13375 1.000 75.87569 786 ASN A N 1
ATOM 10964 C CA . ASN A 1 786 ? 113.22797 139.44655 133.68935 1.000 80.20170 786 ASN A CA 1
ATOM 10965 C C . ASN A 1 786 ? 112.12103 138.62544 133.04285 1.000 79.22206 786 ASN A C 1
ATOM 10966 O O . ASN A 1 786 ? 112.38905 137.62796 132.36520 1.000 78.26788 786 ASN A O 1
ATOM 10977 N N . LYS A 1 787 ? 110.87367 139.04000 133.25192 1.000 77.72811 787 LYS A N 1
ATOM 10978 C CA . LYS A 1 787 ? 109.72303 138.39258 132.64371 1.000 81.48138 787 LYS A CA 1
ATOM 10979 C C . LYS A 1 787 ? 108.71497 139.45611 132.23614 1.000 81.81479 787 LYS A C 1
ATOM 10980 O O . LYS A 1 787 ? 108.66524 140.54231 132.81893 1.000 77.74633 787 LYS A O 1
ATOM 10999 N N . GLY A 1 788 ? 107.91275 139.13308 131.22756 1.000 88.81870 788 GLY A N 1
ATOM 11000 C CA . GLY A 1 788 ? 106.90234 140.05021 130.73479 1.000 84.35586 788 GLY A CA 1
ATOM 11001 C C . GLY A 1 788 ? 105.93524 139.38936 129.77269 1.000 84.22286 788 GLY A C 1
ATOM 11002 O O . GLY A 1 788 ? 106.27932 138.41498 129.10384 1.000 85.86787 788 GLY A O 1
ATOM 11006 N N . ASN A 1 855 ? 81.01272 128.90018 82.31637 1.000 95.79448 855 ASN A N 1
ATOM 11007 C CA . ASN A 1 855 ? 81.63476 127.75762 81.65931 1.000 96.49396 855 ASN A CA 1
ATOM 11008 C C . ASN A 1 855 ? 80.65987 127.10464 80.68640 1.000 95.23057 855 ASN A C 1
ATOM 11009 O O . ASN A 1 855 ? 79.56557 127.61834 80.45576 1.000 94.39602 855 ASN A O 1
ATOM 11020 N N . ARG A 1 856 ? 81.06408 125.96851 80.11555 1.000 102.11816 856 ARG A N 1
ATOM 11021 C CA . ARG A 1 856 ? 80.24598 125.25283 79.14906 1.000 102.80980 856 ARG A CA 1
ATOM 11022 C C . ARG A 1 856 ? 80.02720 123.78749 79.49298 1.000 103.31153 856 ARG A C 1
ATOM 11023 O O . ARG A 1 856 ? 79.26968 123.11552 78.78379 1.000 102.85812 856 ARG A O 1
ATOM 11044 N N . GLU A 1 857 ? 80.65634 123.27322 80.54533 1.000 99.20227 857 GLU A N 1
ATOM 11045 C CA . GLU A 1 857 ? 80.51283 121.88226 80.95188 1.000 97.51575 857 GLU A CA 1
ATOM 11046 C C . GLU A 1 857 ? 79.79428 121.82030 82.29132 1.000 98.04891 857 GLU A C 1
ATOM 11047 O O . GLU A 1 857 ? 80.12157 122.57685 83.21140 1.000 99.95426 857 GLU A O 1
ATOM 11059 N N . ILE A 1 858 ? 78.82194 120.91928 82.39688 1.000 92.03368 858 ILE A N 1
ATOM 11060 C CA . ILE A 1 858 ? 78.02709 120.74234 83.60626 1.000 89.48443 858 ILE A CA 1
ATOM 11061 C C . ILE A 1 858 ? 78.43764 119.42363 84.24414 1.000 90.04674 858 ILE A C 1
ATOM 11062 O O . ILE A 1 858 ? 78.39318 118.37022 83.59721 1.000 94.60529 858 ILE A O 1
ATOM 11078 N N . PHE A 1 859 ? 78.83222 119.48337 85.51133 1.000 77.71400 859 PHE A N 1
ATOM 11079 C CA . PHE A 1 859 ? 79.33616 118.33026 86.24475 1.000 76.43213 859 PHE A CA 1
ATOM 11080 C C . PHE A 1 859 ? 78.23404 117.79695 87.14983 1.000 78.15116 859 PHE A C 1
ATOM 11081 O O . PHE A 1 859 ? 77.74830 118.51668 88.03121 1.000 84.76234 859 PHE A O 1
ATOM 11098 N N . PHE A 1 860 ? 77.83964 116.54191 86.93543 1.000 83.02816 860 PHE A N 1
ATOM 11099 C CA . PHE A 1 860 ? 76.77360 115.94823 87.72828 1.000 87.66859 860 PHE A CA 1
ATOM 11100 C C . PHE A 1 860 ? 77.12937 114.52126 88.10990 1.000 88.68511 860 PHE A C 1
ATOM 11101 O O . PHE A 1 860 ? 77.75197 113.79422 87.33261 1.000 89.08619 860 PHE A O 1
ATOM 11118 N N . TRP A 1 861 ? 76.70911 114.12586 89.30673 1.000 86.53024 861 TRP A N 1
ATOM 11119 C CA . TRP A 1 861 ? 76.94626 112.79008 89.83053 1.000 82.70556 861 TRP A CA 1
ATOM 11120 C C . TRP A 1 861 ? 75.61586 112.07960 90.03183 1.000 83.34807 861 TRP A C 1
ATOM 11121 O O . TRP A 1 861 ? 74.60708 112.71076 90.36264 1.000 85.91401 861 TRP A O 1
ATOM 11142 N N . ARG A 1 862 ? 75.62097 110.76530 89.82543 1.000 96.06471 862 ARG A N 1
ATOM 11143 C CA . ARG A 1 862 ? 74.42043 109.94651 89.89316 1.000 96.27889 862 ARG A CA 1
ATOM 11144 C C . ARG A 1 862 ? 74.71818 108.68013 90.68074 1.000 98.40801 862 ARG A C 1
ATOM 11145 O O . ARG A 1 862 ? 75.72610 108.00911 90.42941 1.000 101.49330 862 ARG A O 1
ATOM 11166 N N . ASP A 1 863 ? 73.84395 108.36690 91.63789 1.000 96.02384 863 ASP A N 1
ATOM 11167 C CA . ASP A 1 863 ? 73.91430 107.12033 92.40003 1.000 93.84705 863 ASP A CA 1
ATOM 11168 C C . ASP A 1 863 ? 75.26675 106.96190 93.09083 1.000 92.28993 863 ASP A C 1
ATOM 11169 O O . ASP A 1 863 ? 75.77518 105.85126 93.25170 1.000 94.84223 863 ASP A O 1
ATOM 11178 N N . LEU A 1 864 ? 75.85073 108.07781 93.51742 1.000 85.72242 864 LEU A N 1
ATOM 11179 C CA . LEU A 1 864 ? 77.16598 108.04861 94.14884 1.000 85.53956 864 LEU A CA 1
ATOM 11180 C C . LEU A 1 864 ? 77.06233 107.37809 95.51289 1.000 88.17274 864 LEU A C 1
ATOM 11181 O O . LEU A 1 864 ? 76.50860 107.95165 96.45578 1.000 92.98015 864 LEU A O 1
ATOM 11197 N N . THR A 1 865 ? 77.59528 106.16405 95.61818 1.000 88.93084 865 THR A N 1
ATOM 11198 C CA . THR A 1 865 ? 77.65434 105.42095 96.86972 1.000 88.46197 865 THR A CA 1
ATOM 11199 C C . THR A 1 865 ? 79.11314 105.25245 97.26733 1.000 86.37696 865 THR A C 1
ATOM 11200 O O . THR A 1 865 ? 79.94870 104.89647 96.43064 1.000 93.15087 865 THR A O 1
ATOM 11211 N N . TYR A 1 866 ? 79.41808 105.50910 98.53701 1.000 76.38611 866 TYR A N 1
ATOM 11212 C CA . TYR A 1 866 ? 80.79606 105.49565 99.01005 1.000 76.28805 866 TYR A CA 1
ATOM 11213 C C . TYR A 1 866 ? 80.84640 104.87250 100.39496 1.000 84.94637 866 TYR A C 1
ATOM 11214 O O . TYR A 1 866 ? 80.11785 105.30082 101.29517 1.000 89.70347 866 TYR A O 1
ATOM 11232 N N . GLN A 1 867 ? 81.70945 103.86955 100.55835 1.000 96.43713 867 GLN A N 1
ATOM 11233 C CA . GLN A 1 867 ? 81.84748 103.14190 101.81132 1.000 94.46232 867 GLN A CA 1
ATOM 11234 C C . GLN A 1 867 ? 83.32369 102.97234 102.13706 1.000 92.39242 867 GLN A C 1
ATOM 11235 O O . GLN A 1 867 ? 84.17324 102.95261 101.24340 1.000 94.97043 867 GLN A O 1
ATOM 11249 N N . VAL A 1 868 ? 83.62034 102.84561 103.42803 1.000 97.91368 868 VAL A N 1
ATOM 11250 C CA . VAL A 1 868 ? 84.98938 102.70834 103.91160 1.000 101.45950 868 VAL A CA 1
ATOM 11251 C C . VAL A 1 868 ? 85.02430 101.62791 104.98239 1.000 105.65662 868 VAL A C 1
ATOM 11252 O O . VAL A 1 868 ? 84.08442 101.49015 105.77228 1.000 106.07420 868 VAL A O 1
ATOM 11265 N N . LYS A 1 869 ? 86.11225 100.86194 105.00718 1.000 114.75439 869 LYS A N 1
ATOM 11266 C CA . LYS A 1 869 ? 86.30613 99.81140 105.99854 1.000 112.84411 869 LYS A CA 1
ATOM 11267 C C . LYS A 1 869 ? 86.93929 100.40998 107.24852 1.000 113.62043 869 LYS A C 1
ATOM 11268 O O . LYS A 1 869 ? 87.99709 101.04426 107.17104 1.000 112.85594 869 LYS A O 1
ATOM 11287 N N . ILE A 1 870 ? 86.29341 100.20910 108.39492 1.000 119.40722 870 ILE A N 1
ATOM 11288 C CA . ILE A 1 870 ? 86.79970 100.67151 109.68210 1.000 120.35434 870 ILE A CA 1
ATOM 11289 C C . ILE A 1 870 ? 86.78414 99.49047 110.64160 1.000 120.11324 870 ILE A C 1
ATOM 11290 O O . ILE A 1 870 ? 85.71535 98.94419 110.94067 1.000 119.74127 870 ILE A O 1
ATOM 11306 N N . LYS A 1 871 ? 87.96200 99.10213 111.12414 1.000 124.32273 871 LYS A N 1
ATOM 11307 C CA . LYS A 1 871 ? 88.10807 97.99570 112.06652 1.000 124.07486 871 LYS A CA 1
ATOM 11308 C C . LYS A 1 871 ? 87.42020 96.73619 111.53817 1.000 125.50257 871 LYS A C 1
ATOM 11309 O O . LYS A 1 871 ? 86.60261 96.10414 112.20914 1.000 125.51499 871 LYS A O 1
ATOM 11328 N N . LYS A 1 872 ? 87.77051 96.38059 110.30491 1.000 126.71751 872 LYS A N 1
ATOM 11329 C CA . LYS A 1 872 ? 87.26499 95.19276 109.62407 1.000 127.01748 872 LYS A CA 1
ATOM 11330 C C . LYS A 1 872 ? 85.77045 95.26885 109.33844 1.000 125.89324 872 LYS A C 1
ATOM 11331 O O . LYS A 1 872 ? 85.16671 94.25948 108.95502 1.000 124.91935 872 LYS A O 1
ATOM 11350 N N . GLU A 1 873 ? 85.15596 96.43737 109.51194 1.000 123.59003 873 GLU A N 1
ATOM 11351 C CA . GLU A 1 873 ? 83.72764 96.62001 109.29271 1.000 124.69637 873 GLU A CA 1
ATOM 11352 C C . GLU A 1 873 ? 83.52326 97.77359 108.32387 1.000 124.55432 873 GLU A C 1
ATOM 11353 O O . GLU A 1 873 ? 84.11385 98.84446 108.49733 1.000 122.52379 873 GLU A O 1
ATOM 11365 N N . ASP A 1 874 ? 82.68920 97.55523 107.31111 1.000 121.85577 874 ASP A N 1
ATOM 11366 C CA . ASP A 1 874 ? 82.42391 98.54547 106.27636 1.000 119.85221 874 ASP A CA 1
ATOM 11367 C C . ASP A 1 874 ? 81.03683 99.13754 106.47836 1.000 119.77080 874 ASP A C 1
ATOM 11368 O O . ASP A 1 874 ? 80.04545 98.40227 106.53658 1.000 118.83878 874 ASP A O 1
ATOM 11377 N N . ARG A 1 875 ? 80.97200 100.46242 106.58172 1.000 110.46422 875 ARG A N 1
ATOM 11378 C CA . ARG A 1 875 ? 79.71556 101.18990 106.69046 1.000 109.55404 875 ARG A CA 1
ATOM 11379 C C . ARG A 1 875 ? 79.63936 102.20561 105.56200 1.000 108.07625 875 ARG A C 1
ATOM 11380 O O . ARG A 1 875 ? 80.57193 102.99199 105.36759 1.000 108.10547 875 ARG A O 1
ATOM 11401 N N . VAL A 1 876 ? 78.53181 102.18964 104.82363 1.000 96.38079 876 VAL A N 1
ATOM 11402 C CA . VAL A 1 876 ? 78.35537 103.13178 103.72398 1.000 95.87016 876 VAL A CA 1
ATOM 11403 C C . VAL A 1 876 ? 78.28282 104.54142 104.29469 1.000 96.08298 876 VAL A C 1
ATOM 11404 O O . VAL A 1 876 ? 77.42457 104.84581 105.13092 1.000 94.73400 876 VAL A O 1
ATOM 11417 N N . ILE A 1 877 ? 79.19112 105.40887 103.84791 1.000 89.42155 877 ILE A N 1
ATOM 11418 C CA . ILE A 1 877 ? 79.17120 106.79367 104.30321 1.000 86.57117 877 ILE A CA 1
ATOM 11419 C C . ILE A 1 877 ? 78.25018 107.63026 103.42670 1.000 88.25646 877 ILE A C 1
ATOM 11420 O O . ILE A 1 877 ? 77.59241 108.55777 103.90972 1.000 92.26404 877 ILE A O 1
ATOM 11436 N N . LEU A 1 878 ? 78.19030 107.32656 102.13290 1.000 83.14480 878 LEU A N 1
ATOM 11437 C CA . LEU A 1 878 ? 77.28523 107.99180 101.20597 1.000 82.12266 878 LEU A CA 1
ATOM 11438 C C . LEU A 1 878 ? 76.41300 106.94309 100.53590 1.000 84.34092 878 LEU A C 1
ATOM 11439 O O . LEU A 1 878 ? 76.92681 105.95662 99.99742 1.000 87.44304 878 LEU A O 1
ATOM 11455 N N . ASP A 1 879 ? 75.10149 107.16468 100.56034 1.000 93.90040 879 ASP A N 1
ATOM 11456 C CA . ASP A 1 879 ? 74.11901 106.20045 100.07085 1.000 95.19750 879 ASP A CA 1
ATOM 11457 C C . ASP A 1 879 ? 73.27821 106.86496 98.98554 1.000 94.32290 879 ASP A C 1
ATOM 11458 O O . ASP A 1 879 ? 72.35497 107.62804 99.28528 1.000 97.24212 879 ASP A O 1
ATOM 11467 N N . HIS A 1 880 ? 73.59840 106.56991 97.72629 1.000 96.60244 880 HIS A N 1
ATOM 11468 C CA . HIS A 1 880 ? 72.80302 107.00671 96.58024 1.000 99.74005 880 HIS A CA 1
ATOM 11469 C C . HIS A 1 880 ? 72.57463 108.51974 96.60923 1.000 101.86296 880 HIS A C 1
ATOM 11470 O O . HIS A 1 880 ? 71.44973 109.00769 96.73418 1.000 101.20888 880 HIS A O 1
ATOM 11484 N N . VAL A 1 881 ? 73.67352 109.25842 96.48966 1.000 93.44456 881 VAL A N 1
ATOM 11485 C CA . VAL A 1 881 ? 73.64685 110.71528 96.43174 1.000 88.26622 881 VAL A CA 1
ATOM 11486 C C . VAL A 1 881 ? 73.78861 111.12886 94.97474 1.000 86.26179 881 VAL A C 1
ATOM 11487 O O . VAL A 1 881 ? 74.74444 110.73009 94.29927 1.000 90.23888 881 VAL A O 1
ATOM 11500 N N . ASP A 1 882 ? 72.84085 111.92514 94.48714 1.000 90.69270 882 ASP A N 1
ATOM 11501 C CA . ASP A 1 882 ? 72.85123 112.39770 93.11196 1.000 95.60530 882 ASP A CA 1
ATOM 11502 C C . ASP A 1 882 ? 72.59668 113.89703 93.08510 1.000 92.67032 882 ASP A C 1
ATOM 11503 O O . ASP A 1 882 ? 71.88680 114.43862 93.93630 1.000 91.02297 882 ASP A O 1
ATOM 11512 N N . GLY A 1 883 ? 73.18501 114.56056 92.09799 1.000 88.34983 883 GLY A N 1
ATOM 11513 C CA . GLY A 1 883 ? 73.02606 115.99565 91.97550 1.000 89.65460 883 GLY A CA 1
ATOM 11514 C C . GLY A 1 883 ? 73.84064 116.52470 90.81743 1.000 90.27320 883 GLY A C 1
ATOM 11515 O O . GLY A 1 883 ? 74.43216 115.76238 90.05098 1.000 93.95603 883 GLY A O 1
ATOM 11519 N N . TRP A 1 884 ? 73.86828 117.85125 90.70353 1.000 88.14830 884 TRP A N 1
ATOM 11520 C CA . TRP A 1 884 ? 74.58184 118.51008 89.62011 1.000 86.53687 884 TRP A CA 1
ATOM 11521 C C . TRP A 1 884 ? 75.01220 119.89639 90.07158 1.000 87.38269 884 TRP A C 1
ATOM 11522 O O . TRP A 1 884 ? 74.48130 120.44793 91.03843 1.000 89.27091 884 TRP A O 1
ATOM 11543 N N . VAL A 1 885 ? 75.98677 120.45576 89.35644 1.000 81.29727 885 VAL A N 1
ATOM 11544 C CA . VAL A 1 885 ? 76.42113 121.83354 89.55607 1.000 76.57391 885 VAL A CA 1
ATOM 11545 C C . VAL A 1 885 ? 76.42098 122.52732 88.20224 1.000 78.45841 885 VAL A C 1
ATOM 11546 O O . VAL A 1 885 ? 77.05657 122.04853 87.25692 1.000 83.94310 885 VAL A O 1
ATOM 11559 N N . LYS A 1 886 ? 75.71379 123.65559 88.10988 1.000 81.51631 886 LYS A N 1
ATOM 11560 C CA . LYS A 1 886 ? 75.59044 124.38031 86.85636 1.000 83.10833 886 LYS A CA 1
ATOM 11561 C C . LYS A 1 886 ? 76.30589 125.72632 86.93661 1.000 89.24579 886 LYS A C 1
ATOM 11562 O O . LYS A 1 886 ? 76.39592 126.32137 88.01440 1.000 89.03692 886 LYS A O 1
ATOM 11581 N N . PRO A 1 887 ? 76.82821 126.23504 85.81953 1.000 88.85001 887 PRO A N 1
ATOM 11582 C CA . PRO A 1 887 ? 77.46073 127.55822 85.84785 1.000 84.10159 887 PRO A CA 1
ATOM 11583 C C . PRO A 1 887 ? 76.46691 128.64623 86.22307 1.000 85.39366 887 PRO A C 1
ATOM 11584 O O . PRO A 1 887 ? 75.28715 128.59259 85.87019 1.000 85.65863 887 PRO A O 1
ATOM 11595 N N . GLY A 1 888 ? 76.96262 129.64676 86.94631 1.000 83.88409 888 GLY A N 1
ATOM 11596 C CA . GLY A 1 888 ? 76.14470 130.77495 87.33698 1.000 84.06417 888 GLY A CA 1
ATOM 11597 C C . GLY A 1 888 ? 75.29434 130.56096 88.56706 1.000 85.79800 888 GLY A C 1
ATOM 11598 O O . GLY A 1 888 ? 74.49700 131.44243 88.90632 1.000 84.57239 888 GLY A O 1
ATOM 11602 N N . GLN A 1 889 ? 75.43350 129.42525 89.24705 1.000 84.58312 889 GLN A N 1
ATOM 11603 C CA . GLN A 1 889 ? 74.65245 129.12430 90.43628 1.000 82.33131 889 GLN A CA 1
ATOM 11604 C C . GLN A 1 889 ? 75.57276 128.64003 91.54583 1.000 80.42203 889 GLN A C 1
ATOM 11605 O O . GLN A 1 889 ? 76.62632 128.05202 91.28937 1.000 77.96066 889 GLN A O 1
ATOM 11619 N N . ILE A 1 890 ? 75.16045 128.89456 92.78482 1.000 81.19319 890 ILE A N 1
ATOM 11620 C CA . ILE A 1 890 ? 75.88895 128.46912 93.97373 1.000 80.87769 890 ILE A CA 1
ATOM 11621 C C . ILE A 1 890 ? 75.07075 127.39480 94.67340 1.000 82.67364 890 ILE A C 1
ATOM 11622 O O . ILE A 1 890 ? 73.88361 127.59503 94.96052 1.000 85.37244 890 ILE A O 1
ATOM 11638 N N . THR A 1 891 ? 75.70347 126.25788 94.94221 1.000 77.40501 891 THR A N 1
ATOM 11639 C CA . THR A 1 891 ? 75.07542 125.14263 95.63446 1.000 76.99359 891 THR A CA 1
ATOM 11640 C C . THR A 1 891 ? 75.73326 124.97375 96.99578 1.000 76.92803 891 THR A C 1
ATOM 11641 O O . THR A 1 891 ? 76.96281 124.90392 97.09139 1.000 74.74276 891 THR A O 1
ATOM 11652 N N . ALA A 1 892 ? 74.91483 124.91272 98.04088 1.000 79.74743 892 ALA A N 1
ATOM 11653 C CA . ALA A 1 892 ? 75.39302 124.79451 99.41099 1.000 78.70302 892 ALA A CA 1
ATOM 11654 C C . ALA A 1 892 ? 75.23194 123.35349 99.87581 1.000 79.63684 892 ALA A C 1
ATOM 11655 O O . ALA A 1 892 ? 74.11868 122.81769 99.87833 1.000 79.88968 892 ALA A O 1
ATOM 11662 N N . LEU A 1 893 ? 76.34105 122.73902 100.27768 1.000 76.71693 893 LEU A N 1
ATOM 11663 C CA . LEU A 1 893 ? 76.35323 121.36867 100.78426 1.000 75.09730 893 LEU A CA 1
ATOM 11664 C C . LEU A 1 893 ? 76.20988 121.44064 102.29862 1.000 77.02840 893 LEU A C 1
ATOM 11665 O O . LEU A 1 893 ? 77.13027 121.86888 102.99789 1.000 77.19730 893 LEU A O 1
ATOM 11681 N N . MET A 1 894 ? 75.05770 121.02225 102.81651 1.000 84.03793 894 MET A N 1
ATOM 11682 C CA . MET A 1 894 ? 74.75406 121.16474 104.23111 1.000 82.67266 894 MET A CA 1
ATOM 11683 C C . MET A 1 894 ? 74.41590 119.81501 104.84330 1.000 84.44193 894 MET A C 1
ATOM 11684 O O . MET A 1 894 ? 73.91600 118.91342 104.16741 1.000 83.91002 894 MET A O 1
ATOM 11698 N N . GLY A 1 895 ? 74.69875 119.69053 106.13278 1.000 90.16033 895 GLY A N 1
ATOM 11699 C CA . GLY A 1 895 ? 74.39424 118.47202 106.85704 1.000 90.80209 895 GLY A CA 1
ATOM 11700 C C . GLY A 1 895 ? 74.81896 118.61396 108.29987 1.000 90.85681 895 GLY A C 1
ATOM 11701 O O . GLY A 1 895 ? 75.42171 119.61449 108.70127 1.000 91.73596 895 GLY A O 1
ATOM 11705 N N . ALA A 1 896 ? 74.49557 117.58981 109.08081 1.000 94.89108 896 ALA A N 1
ATOM 11706 C CA . ALA A 1 896 ? 74.85760 117.56516 110.49012 1.000 95.46003 896 ALA A CA 1
ATOM 11707 C C . ALA A 1 896 ? 76.34399 117.23987 110.61776 1.000 96.92678 896 ALA A C 1
ATOM 11708 O O . ALA A 1 896 ? 77.06934 117.12903 109.62575 1.000 95.53513 896 ALA A O 1
ATOM 11715 N N . SER A 1 897 ? 76.81877 117.08548 111.85489 1.000 101.54636 897 SER A N 1
ATOM 11716 C CA . SER A 1 897 ? 78.22190 116.74498 112.06396 1.000 103.71103 897 SER A CA 1
ATOM 11717 C C . SER A 1 897 ? 78.54907 115.37703 111.47887 1.000 100.01641 897 SER A C 1
ATOM 11718 O O . SER A 1 897 ? 79.60655 115.19492 110.86457 1.000 98.48998 897 SER A O 1
ATOM 11726 N N . GLY A 1 898 ? 77.65828 114.40674 111.65814 1.000 97.45347 898 GLY A N 1
ATOM 11727 C CA . GLY A 1 898 ? 77.84846 113.06316 111.15705 1.000 97.95212 898 GLY A CA 1
ATOM 11728 C C . GLY A 1 898 ? 77.21581 112.77539 109.81304 1.000 99.84763 898 GLY A C 1
ATOM 11729 O O . GLY A 1 898 ? 77.16563 111.60701 109.41091 1.000 100.86220 898 GLY A O 1
ATOM 11733 N N . ALA A 1 899 ? 76.72960 113.79310 109.10238 1.000 93.54734 899 ALA A N 1
ATOM 11734 C CA . ALA A 1 899 ? 76.11152 113.58185 107.80042 1.000 91.53976 899 ALA A CA 1
ATOM 11735 C C . ALA A 1 899 ? 77.12926 113.38427 106.68563 1.000 95.51999 899 ALA A C 1
ATOM 11736 O O . ALA A 1 899 ? 76.74351 112.98258 105.58278 1.000 94.71350 899 ALA A O 1
ATOM 11743 N N . GLY A 1 900 ? 78.40526 113.65157 106.94077 1.000 94.11235 900 GLY A N 1
ATOM 11744 C CA . GLY A 1 900 ? 79.43896 113.42274 105.94612 1.000 88.39915 900 GLY A CA 1
ATOM 11745 C C . GLY A 1 900 ? 79.33438 114.28641 104.70765 1.000 86.70941 900 GLY A C 1
ATOM 11746 O O . GLY A 1 900 ? 79.46004 113.77283 103.58916 1.000 86.87322 900 GLY A O 1
ATOM 11750 N N . LYS A 1 901 ? 79.10013 115.58964 104.87574 1.000 77.59204 901 LYS A N 1
ATOM 11751 C CA . LYS A 1 901 ? 79.13080 116.49234 103.72949 1.000 75.21407 901 LYS A CA 1
ATOM 11752 C C . LYS A 1 901 ? 80.55965 116.71527 103.24859 1.000 76.30461 901 LYS A C 1
ATOM 11753 O O . LYS A 1 901 ? 80.80899 116.81447 102.04001 1.000 84.01334 901 LYS A O 1
ATOM 11772 N N . THR A 1 902 ? 81.51272 116.79081 104.17970 1.000 69.40324 902 THR A N 1
ATOM 11773 C CA . THR A 1 902 ? 82.91281 116.90997 103.79031 1.000 71.45233 902 THR A CA 1
ATOM 11774 C C . THR A 1 902 ? 83.36335 115.68589 103.00688 1.000 71.03026 902 THR A C 1
ATOM 11775 O O . THR A 1 902 ? 84.15062 115.79892 102.05991 1.000 73.31549 902 THR A O 1
ATOM 11786 N N . THR A 1 903 ? 82.88094 114.50305 103.39169 1.000 79.02413 903 THR A N 1
ATOM 11787 C CA . THR A 1 903 ? 83.20529 113.30229 102.63210 1.000 76.91377 903 THR A CA 1
ATOM 11788 C C . THR A 1 903 ? 82.65699 113.39247 101.21571 1.000 78.21199 903 THR A C 1
ATOM 11789 O O . THR A 1 903 ? 83.32217 112.98098 100.26113 1.000 84.88590 903 THR A O 1
ATOM 11800 N N . LEU A 1 904 ? 81.44314 113.92506 101.05675 1.000 77.01216 904 LEU A N 1
ATOM 11801 C CA . LEU A 1 904 ? 80.89773 114.11159 99.71617 1.000 70.39464 904 LEU A CA 1
ATOM 11802 C C . LEU A 1 904 ? 81.75997 115.06761 98.90602 1.000 66.99275 904 LEU A C 1
ATOM 11803 O O . LEU A 1 904 ? 82.07237 114.80049 97.73910 1.000 78.76308 904 LEU A O 1
ATOM 11819 N N . LEU A 1 905 ? 82.16468 116.18456 99.51177 1.000 62.41916 905 LEU A N 1
ATOM 11820 C CA . LEU A 1 905 ? 82.98737 117.14850 98.78968 1.000 66.16999 905 LEU A CA 1
ATOM 11821 C C . LEU A 1 905 ? 84.31417 116.53219 98.36833 1.000 69.07693 905 LEU A C 1
ATOM 11822 O O . LEU A 1 905 ? 84.77157 116.73774 97.23862 1.000 72.15440 905 LEU A O 1
ATOM 11838 N N . ASN A 1 906 ? 84.94840 115.77157 99.26228 1.000 71.70317 906 ASN A N 1
ATOM 11839 C CA . ASN A 1 906 ? 86.25323 115.20259 98.94477 1.000 64.60659 906 ASN A CA 1
ATOM 11840 C C . ASN A 1 906 ? 86.14547 114.05719 97.94604 1.000 65.46577 906 ASN A C 1
ATOM 11841 O O . ASN A 1 906 ? 87.04514 113.87564 97.11928 1.000 73.20094 906 ASN A O 1
ATOM 11852 N N . CYS A 1 907 ? 85.06681 113.27367 98.00351 1.000 71.92688 907 CYS A N 1
ATOM 11853 C CA . CYS A 1 907 ? 84.87457 112.21043 97.02450 1.000 70.63212 907 CYS A CA 1
ATOM 11854 C C . CYS A 1 907 ? 84.58790 112.78191 95.64324 1.000 76.11002 907 CYS A C 1
ATOM 11855 O O . CYS A 1 907 ? 85.06543 112.25057 94.63453 1.000 83.52696 907 CYS A O 1
ATOM 11863 N N . LEU A 1 908 ? 83.80717 113.86242 95.57473 1.000 73.55778 908 LEU A N 1
ATOM 11864 C CA . LEU A 1 908 ? 83.52515 114.47867 94.28395 1.000 68.99228 908 LEU A CA 1
ATOM 11865 C C . LEU A 1 908 ? 84.78554 115.04696 93.64686 1.000 70.80307 908 LEU A C 1
ATOM 11866 O O . LEU A 1 908 ? 84.94567 114.97479 92.42388 1.000 75.83611 908 LEU A O 1
ATOM 11882 N N . SER A 1 909 ? 85.68462 115.61191 94.44935 1.000 64.82375 909 SER A N 1
ATOM 11883 C CA . SER A 1 909 ? 86.89547 116.24777 93.95114 1.000 68.06087 909 SER A CA 1
ATOM 11884 C C . SER A 1 909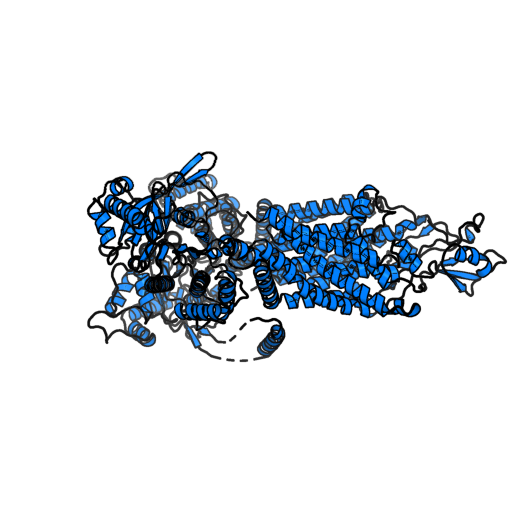 ? 88.08691 115.29870 93.90607 1.000 69.55828 909 SER A C 1
ATOM 11885 O O . SER A 1 909 ? 89.19807 115.73324 93.59023 1.000 70.07072 909 SER A O 1
ATOM 11893 N N . GLU A 1 910 ? 87.88423 114.01756 94.21050 1.000 73.55963 910 GLU A N 1
ATOM 11894 C CA . GLU A 1 910 ? 88.96080 113.02782 94.17938 1.000 71.37174 910 GLU A CA 1
ATOM 11895 C C . GLU A 1 910 ? 90.12374 113.44456 95.07495 1.000 72.47448 910 GLU A C 1
ATOM 11896 O O . GLU A 1 910 ? 91.29169 113.32672 94.70080 1.000 72.65353 910 GLU A O 1
ATOM 11908 N N . ARG A 1 911 ? 89.80188 113.93780 96.27071 1.000 72.85131 911 ARG A N 1
ATOM 11909 C CA . ARG A 1 911 ? 90.80259 114.35673 97.24315 1.000 70.97206 911 ARG A CA 1
ATOM 11910 C C . ARG A 1 911 ? 90.81289 113.46864 98.48311 1.000 72.51071 911 ARG A C 1
ATOM 11911 O O . ARG A 1 911 ? 91.39414 113.84725 99.50453 1.000 74.28906 911 ARG A O 1
ATOM 11932 N N . VAL A 1 912 ? 90.18376 112.29688 98.41745 1.000 81.93580 912 VAL A N 1
ATOM 11933 C CA . VAL A 1 912 ? 90.09944 111.37596 99.54530 1.000 84.89403 912 VAL A CA 1
ATOM 11934 C C . VAL A 1 912 ? 90.82513 110.09064 99.17070 1.000 87.24371 912 VAL A C 1
ATOM 11935 O O . VAL A 1 912 ? 90.49771 109.45542 98.16149 1.000 84.71059 912 VAL A O 1
ATOM 11948 N N . THR A 1 913 ? 91.82604 109.72806 99.96723 1.000 96.02385 913 THR A N 1
ATOM 11949 C CA . THR A 1 913 ? 92.64635 108.54443 99.70733 1.000 94.45251 913 THR A CA 1
ATOM 11950 C C . THR A 1 913 ? 92.19887 107.36812 100.57522 1.000 95.31362 913 THR A C 1
ATOM 11951 O O . THR A 1 913 ? 92.94162 106.86564 101.41835 1.000 95.25693 913 THR A O 1
ATOM 11962 N N . THR A 1 914 ? 90.96612 106.92156 100.35323 1.000 92.23944 914 THR A N 1
ATOM 11963 C CA . THR A 1 914 ? 90.43411 105.75501 101.04887 1.000 92.42604 914 THR A CA 1
ATOM 11964 C C . THR A 1 914 ? 89.03784 105.47336 100.51290 1.000 93.13836 914 THR A C 1
ATOM 11965 O O . THR A 1 914 ? 88.44177 106.29517 99.81225 1.000 94.10466 914 THR A O 1
ATOM 11976 N N . GLY A 1 915 ? 88.52504 104.29487 100.85234 1.000 88.60260 915 GLY A N 1
ATOM 11977 C CA . GLY A 1 915 ? 87.18538 103.90643 100.47078 1.000 86.37092 915 GLY A CA 1
ATOM 11978 C C . GLY A 1 915 ? 87.10443 103.44042 99.02972 1.000 84.37701 915 GLY A C 1
ATOM 11979 O O . GLY A 1 915 ? 88.06586 103.48980 98.26158 1.000 85.67609 915 GLY A O 1
ATOM 11983 N N . ILE A 1 916 ? 85.91556 102.97140 98.66155 1.000 87.30495 916 ILE A N 1
ATOM 11984 C CA . ILE A 1 916 ? 85.64033 102.49699 97.31131 1.000 89.47844 916 ILE A CA 1
ATOM 11985 C C . ILE A 1 916 ? 84.23914 102.93787 96.91545 1.000 89.25719 916 ILE A C 1
ATOM 11986 O O . ILE A 1 916 ? 83.29527 102.82568 97.70415 1.000 91.56330 916 ILE A O 1
ATOM 12002 N N . ILE A 1 917 ? 84.10496 103.43891 95.69237 1.000 87.43544 917 ILE A N 1
ATOM 12003 C CA . ILE A 1 917 ? 82.81022 103.83158 95.14812 1.000 86.70799 917 ILE A CA 1
ATOM 12004 C C . ILE A 1 917 ? 82.19646 102.61376 94.47109 1.000 85.82688 917 ILE A C 1
ATOM 12005 O O . ILE A 1 917 ? 82.81453 102.00455 93.59148 1.000 87.50731 917 ILE A O 1
ATOM 12021 N N . THR A 1 918 ? 80.97907 102.25810 94.87903 1.000 91.18923 918 THR A N 1
ATOM 12022 C CA . THR A 1 918 ? 80.34310 101.03179 94.40779 1.000 92.71415 918 THR A CA 1
ATOM 12023 C C . THR A 1 918 ? 79.43672 101.28262 93.20459 1.000 94.71994 918 THR A C 1
ATOM 12024 O O . THR A 1 918 ? 79.64704 100.70817 92.13205 1.000 98.19525 918 THR A O 1
ATOM 12035 N N . ASP A 1 919 ? 78.42745 102.13701 93.36879 1.000 95.33764 919 ASP A N 1
ATOM 12036 C CA . ASP A 1 919 ? 77.40754 102.35270 92.34996 1.000 96.45868 919 ASP A CA 1
ATOM 12037 C C . ASP A 1 919 ? 77.45073 103.75327 91.75159 1.000 96.19842 919 ASP A C 1
ATOM 12038 O O . ASP A 1 919 ? 76.54919 104.11759 90.98987 1.000 94.85285 919 ASP A O 1
ATOM 12047 N N . GLY A 1 920 ? 78.47238 104.54319 92.06697 1.000 97.77942 920 GLY A N 1
ATOM 12048 C CA . GLY A 1 920 ? 78.48603 105.92675 91.64453 1.000 99.98391 920 GLY A CA 1
ATOM 12049 C C . GLY A 1 920 ? 78.79882 106.09572 90.17152 1.000 98.37546 920 GLY A C 1
ATOM 12050 O O . GLY A 1 920 ? 79.31416 105.20238 89.49955 1.000 101.84014 920 GLY A O 1
ATOM 12054 N N . GLU A 1 921 ? 78.46966 107.28281 89.66415 1.000 96.14523 921 GLU A N 1
ATOM 12055 C CA . GLU A 1 921 ? 78.79968 107.64718 88.28866 1.000 96.17124 921 GLU A CA 1
ATOM 12056 C C . GLU A 1 921 ? 78.86819 109.16484 88.20572 1.000 99.14808 921 GLU A C 1
ATOM 12057 O O . GLU A 1 921 ? 77.83260 109.83171 88.25084 1.000 102.44146 921 GLU A O 1
ATOM 12069 N N . ARG A 1 922 ? 80.07638 109.70665 88.08659 1.000 86.24813 922 ARG A N 1
ATOM 12070 C CA . ARG A 1 922 ? 80.28330 111.14110 87.93677 1.000 81.14638 922 ARG A CA 1
ATOM 12071 C C . ARG A 1 922 ? 80.57998 111.44941 86.47664 1.000 80.39039 922 ARG A C 1
ATOM 12072 O O . ARG A 1 922 ? 81.44554 110.81174 85.86896 1.000 84.07121 922 ARG A O 1
ATOM 12093 N N . LEU A 1 923 ? 79.86499 112.42263 85.91639 1.000 88.41550 923 LEU A N 1
ATOM 12094 C CA . LEU A 1 923 ? 79.96726 112.74625 84.50428 1.000 91.15049 923 LEU A CA 1
ATOM 12095 C C . LEU A 1 923 ? 80.09411 114.25058 84.32000 1.000 91.86613 923 LEU A C 1
ATOM 12096 O O . LEU A 1 923 ? 79.64732 115.04185 85.15842 1.000 95.56992 923 LEU A O 1
ATOM 12112 N N . VAL A 1 924 ? 80.72064 114.63120 83.20940 1.000 86.43165 924 VAL A N 1
ATOM 12113 C CA . VAL A 1 924 ? 80.83060 116.02031 82.78474 1.000 85.93470 924 VAL A CA 1
ATOM 12114 C C . VAL A 1 924 ? 80.27135 116.10740 81.37333 1.000 88.37778 924 VAL A C 1
ATOM 12115 O O . VAL A 1 924 ? 80.73279 115.39374 80.47523 1.000 93.19642 924 VAL A O 1
ATOM 12128 N N . ASN A 1 925 ? 79.27566 116.96996 81.17784 1.000 98.08145 925 ASN A N 1
ATOM 12129 C CA . ASN A 1 925 ? 78.64217 117.13521 79.87069 1.000 97.57352 925 ASN A CA 1
ATOM 12130 C C . ASN A 1 925 ? 78.11151 115.80545 79.34083 1.000 98.12674 925 ASN A C 1
ATOM 12131 O O . ASN A 1 925 ? 77.98496 115.60648 78.13064 1.000 99.52341 925 ASN A O 1
ATOM 12142 N N . GLY A 1 926 ? 77.78665 114.88554 80.24649 1.000 99.73265 926 GLY A N 1
ATOM 12143 C CA . GLY A 1 926 ? 77.29232 113.58111 79.86434 1.000 101.00533 926 GLY A CA 1
ATOM 12144 C C . GLY A 1 926 ? 78.35669 112.57070 79.49971 1.000 101.55296 926 GLY A C 1
ATOM 12145 O O . GLY A 1 926 ? 78.01374 111.49363 78.99577 1.000 101.05002 926 GLY A O 1
ATOM 12149 N N . HIS A 1 927 ? 79.62958 112.87518 79.73348 1.000 100.42519 927 HIS A N 1
ATOM 12150 C CA . HIS A 1 927 ? 80.73094 111.98377 79.40645 1.000 97.60577 927 HIS A CA 1
ATOM 12151 C C . HIS A 1 927 ? 81.45401 111.55439 80.67570 1.000 96.42990 927 HIS A C 1
ATOM 12152 O O . HIS A 1 927 ? 81.51447 112.29734 81.65883 1.000 99.22324 927 HIS A O 1
ATOM 12166 N N . ALA A 1 928 ? 82.00471 110.34486 80.64294 1.000 88.17591 928 ALA A N 1
ATOM 12167 C CA . ALA A 1 928 ? 82.72197 109.81865 81.79161 1.000 87.90407 928 ALA A CA 1
ATOM 12168 C C . ALA A 1 928 ? 83.97885 110.64090 82.05871 1.000 87.31531 928 ALA A C 1
ATOM 12169 O O . ALA A 1 928 ? 84.52419 111.30328 81.17229 1.000 89.52336 928 ALA A O 1
ATOM 12176 N N . LEU A 1 929 ? 84.43652 110.59169 83.30561 1.000 82.20241 929 LEU A N 1
ATOM 12177 C CA . LEU A 1 929 ? 85.59125 111.37894 83.70827 1.000 84.40585 929 LEU A CA 1
ATOM 12178 C C . LEU A 1 929 ? 86.84174 110.92308 82.96587 1.000 86.02056 929 LEU A C 1
ATOM 12179 O O . LEU A 1 929 ? 86.99632 109.74948 82.61846 1.000 86.67711 929 LEU A O 1
ATOM 12195 N N . ASP A 1 930 ? 87.73715 111.87287 82.72417 1.000 96.81961 930 ASP A N 1
ATOM 12196 C CA . ASP A 1 930 ? 88.99749 111.63984 82.03427 1.000 97.22546 930 ASP A CA 1
ATOM 12197 C C . ASP A 1 930 ? 90.15299 111.97171 82.97812 1.000 96.33584 930 ASP A C 1
ATOM 12198 O O . ASP A 1 930 ? 89.95578 112.24353 84.16545 1.000 97.48590 930 ASP A O 1
ATOM 12207 N N . SER A 1 931 ? 91.37159 111.94406 82.43923 1.000 89.01981 931 SER A N 1
ATOM 12208 C CA . SER A 1 931 ? 92.55503 112.26086 83.22703 1.000 89.46140 931 SER A CA 1
ATOM 12209 C C . SER A 1 931 ? 92.76621 113.75806 83.40442 1.000 89.07603 931 SER A C 1
ATOM 12210 O O . SER A 1 931 ? 93.63598 114.15422 84.18759 1.000 90.92956 931 SER A O 1
ATOM 12218 N N . SER A 1 932 ? 92.00300 114.59219 82.70350 1.000 83.93860 932 SER A N 1
ATOM 12219 C CA . SER A 1 932 ? 92.12098 116.03915 82.81248 1.000 82.92115 932 SER A CA 1
ATOM 12220 C C . SER A 1 932 ? 91.18905 116.63228 83.85920 1.000 83.53145 932 SER A C 1
ATOM 12221 O O . SER A 1 932 ? 91.18147 117.85403 84.03756 1.000 86.17564 932 SER A O 1
ATOM 12229 N N . PHE A 1 933 ? 90.40349 115.80507 84.54991 1.000 75.43649 933 PHE A N 1
ATOM 12230 C CA . PHE A 1 933 ? 89.45176 116.32983 85.52300 1.000 72.72254 933 PHE A CA 1
ATOM 12231 C C . PHE A 1 933 ? 90.16427 117.03701 86.66865 1.000 72.96312 933 PHE A C 1
ATOM 12232 O O . PHE A 1 933 ? 89.82338 118.17240 87.01804 1.000 82.00437 933 PHE A O 1
ATOM 12249 N N . GLN A 1 934 ? 91.16718 116.38612 87.25941 1.000 61.69930 934 GLN A N 1
ATOM 12250 C CA . GLN A 1 934 ? 91.79153 116.92149 88.46255 1.000 61.36641 934 GLN A CA 1
ATOM 12251 C C . GLN A 1 934 ? 92.48619 118.25440 88.22094 1.000 65.68047 934 GLN A C 1
ATOM 12252 O O . GLN A 1 934 ? 92.79177 118.95964 89.18764 1.000 69.02765 934 GLN A O 1
ATOM 12266 N N . ARG A 1 935 ? 92.75140 118.61241 86.96725 1.000 70.60627 935 ARG A N 1
ATOM 12267 C CA . ARG A 1 935 ? 93.38036 119.88357 86.63791 1.000 71.34536 935 ARG A CA 1
ATOM 12268 C C . ARG A 1 935 ? 92.38407 120.93298 86.16533 1.000 67.82417 935 ARG A C 1
ATOM 12269 O O . ARG A 1 935 ? 92.79338 122.05058 85.83782 1.000 72.36207 935 ARG A O 1
ATOM 12290 N N . SER A 1 936 ? 91.09320 120.60575 86.12142 1.000 68.71607 936 SER A N 1
ATOM 12291 C CA . SER A 1 936 ? 90.05976 121.54086 85.69743 1.000 72.39209 936 SER A CA 1
ATOM 12292 C C . SER A 1 936 ? 89.12516 121.93148 86.83454 1.000 72.74951 936 SER A C 1
ATOM 12293 O O . SER A 1 936 ? 88.06289 122.50658 86.57938 1.000 73.33135 936 SER A O 1
ATOM 12301 N N . ILE A 1 937 ? 89.49046 121.63342 88.07867 1.000 68.47212 937 ILE A N 1
ATOM 12302 C CA . ILE A 1 937 ? 88.68986 121.97892 89.24572 1.000 64.44098 937 ILE A CA 1
ATOM 12303 C C . ILE A 1 937 ? 89.59242 122.64339 90.27355 1.000 64.30916 937 ILE A C 1
ATOM 12304 O O . ILE A 1 937 ? 90.66595 122.12392 90.59708 1.000 71.92254 937 ILE A O 1
ATOM 12320 N N . GLY A 1 938 ? 89.16120 123.79166 90.78395 1.000 59.30579 938 GLY A N 1
ATOM 12321 C CA . GLY A 1 938 ? 89.84968 124.46118 91.86809 1.000 62.08935 938 GLY A CA 1
ATOM 12322 C C . GLY A 1 938 ? 89.27259 124.02228 93.19997 1.000 60.51772 938 GLY A C 1
ATOM 12323 O O . GLY A 1 938 ? 88.09530 123.69683 93.29953 1.000 69.71307 938 GLY A O 1
ATOM 12327 N N . TYR A 1 939 ? 90.11748 124.00786 94.22814 1.000 58.12298 939 TYR A N 1
ATOM 12328 C CA . TYR A 1 939 ? 89.71861 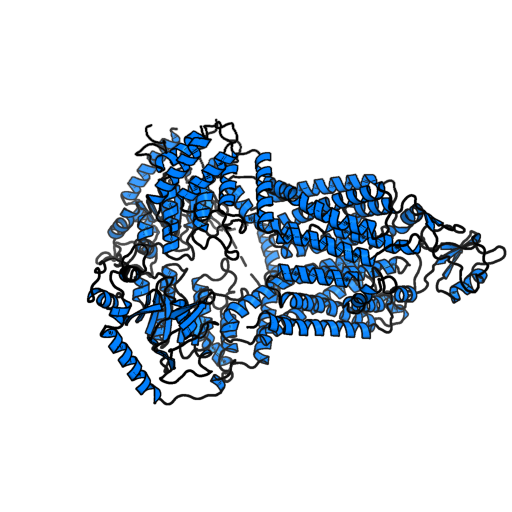123.55977 95.55937 1.000 61.46831 939 TYR A CA 1
ATOM 12329 C C . TYR A 1 939 ? 90.25410 124.54283 96.59010 1.000 64.77826 939 TYR A C 1
ATOM 12330 O O . TYR A 1 939 ? 91.44838 124.53021 96.90411 1.000 67.99449 939 TYR A O 1
ATOM 12348 N N . VAL A 1 940 ? 89.36973 125.38465 97.11873 1.000 64.67552 940 VAL A N 1
ATOM 12349 C CA . VAL A 1 940 ? 89.72744 126.36537 98.13636 1.000 58.40980 940 VAL A CA 1
ATOM 12350 C C . VAL A 1 940 ? 89.55984 125.69006 99.49300 1.000 64.23592 940 VAL A C 1
ATOM 12351 O O . VAL A 1 940 ? 88.44680 125.56655 100.00904 1.000 68.45918 940 VAL A O 1
ATOM 12364 N N . GLN A 1 941 ? 90.67690 125.26681 100.07745 1.000 61.65488 941 GLN A N 1
ATOM 12365 C CA . GLN A 1 941 ? 90.66024 124.64136 101.38843 1.000 62.40974 941 GLN A CA 1
ATOM 12366 C C . GLN A 1 941 ? 90.16403 125.62437 102.44338 1.000 65.31524 941 GLN A C 1
ATOM 12367 O O . GLN A 1 941 ? 90.11950 126.83854 102.23106 1.000 72.97326 941 GLN A O 1
ATOM 12381 N N . 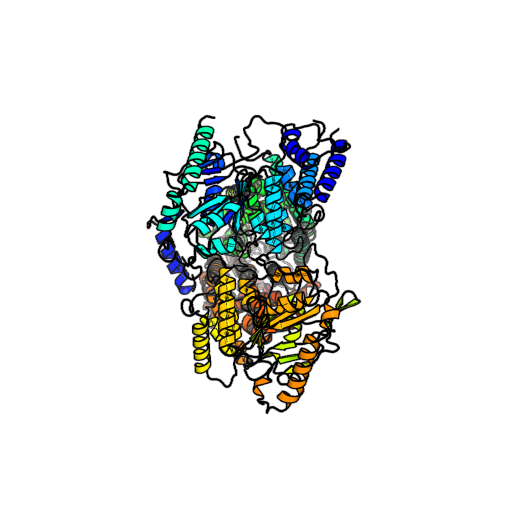GLN A 1 942 ? 89.78514 125.08045 103.60002 1.000 65.25086 942 GLN A N 1
ATOM 12382 C CA . GLN A 1 942 ? 89.35566 125.92888 104.70590 1.000 66.42123 942 GLN A CA 1
ATOM 12383 C C . GLN A 1 942 ? 90.54055 126.67669 105.30335 1.000 69.21304 942 GLN A C 1
ATOM 12384 O O . GLN A 1 942 ? 90.58117 127.91213 105.29574 1.000 73.14398 942 GLN A O 1
ATOM 12398 N N . GLN A 1 943 ? 91.51825 125.94187 105.82456 1.000 74.40618 943 GLN A N 1
ATOM 12399 C CA . GLN A 1 943 ? 92.71430 126.56912 106.36539 1.000 73.53557 943 GLN A CA 1
ATOM 12400 C C . GLN A 1 943 ? 93.52467 127.21252 105.24846 1.000 77.19833 943 GLN A C 1
ATOM 12401 O O . GLN A 1 943 ? 93.62840 126.67432 104.14319 1.000 80.65191 943 GLN A O 1
ATOM 12415 N N . ASP A 1 944 ? 94.10261 128.37210 105.54311 1.000 70.90872 944 ASP A N 1
ATOM 12416 C CA . ASP A 1 944 ? 94.91626 129.11550 104.58534 1.000 66.38651 944 ASP A CA 1
ATOM 12417 C C . ASP A 1 944 ? 96.38193 128.86556 104.91870 1.000 68.93805 944 ASP A C 1
ATOM 12418 O O . ASP A 1 944 ? 96.92011 129.43896 105.86877 1.000 70.12124 944 ASP A O 1
ATOM 12427 N N . VAL A 1 945 ? 97.02669 128.00751 104.13450 1.000 65.39311 945 VAL A N 1
ATOM 12428 C CA . VAL A 1 945 ? 98.44529 127.70890 104.29327 1.000 63.26358 945 VAL A CA 1
ATOM 12429 C C . VAL A 1 945 ? 99.20715 128.47605 103.22358 1.000 67.08362 945 VAL A C 1
ATOM 12430 O O . VAL A 1 945 ? 99.10931 128.16219 102.03141 1.000 69.22261 945 VAL A O 1
ATOM 12443 N N . HIS A 1 946 ? 99.96506 129.48256 103.64940 1.000 64.00289 946 HIS A N 1
ATOM 12444 C CA . HIS A 1 946 ? 100.74046 130.31182 102.74262 1.000 59.76817 946 HIS A CA 1
ATOM 12445 C C . HIS A 1 946 ? 102.11936 130.53481 103.33963 1.000 62.10265 946 HIS A C 1
ATOM 12446 O O . HIS A 1 946 ? 102.31462 130.44490 104.55360 1.000 68.54631 946 HIS A O 1
ATOM 12460 N N . LEU A 1 947 ? 103.08003 130.82447 102.46880 1.000 55.80755 947 LEU A N 1
ATOM 12461 C CA . LEU A 1 947 ? 104.41179 131.18303 102.93051 1.000 55.08153 947 LEU A CA 1
ATOM 12462 C C . LEU A 1 947 ? 104.37525 132.57480 103.54591 1.000 56.80689 947 LEU A C 1
ATOM 12463 O O . LEU A 1 947 ? 103.74935 133.48910 103.00255 1.000 66.33575 947 LEU A O 1
ATOM 12479 N N . GLU A 1 948 ? 105.04744 132.73602 104.68430 1.000 60.53221 948 GLU A N 1
ATOM 12480 C CA . GLU A 1 948 ? 104.99683 134.00193 105.40421 1.000 61.26362 948 GLU A CA 1
ATOM 12481 C C . GLU A 1 948 ? 105.84979 135.08222 104.75729 1.000 64.85282 948 GLU A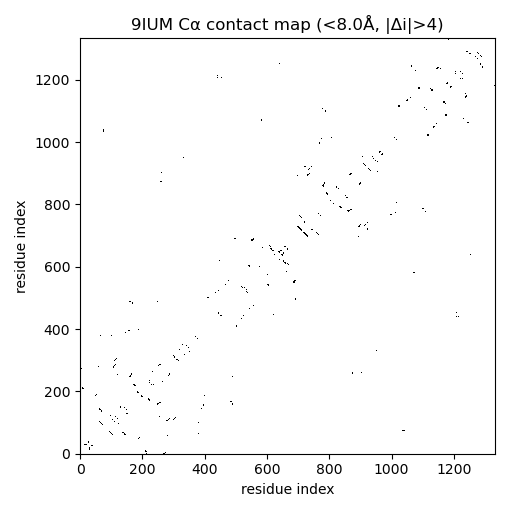 C 1
ATOM 12482 O O . GLU A 1 948 ? 105.76998 136.24051 105.17880 1.000 66.85112 948 GLU A O 1
ATOM 12494 N N . THR A 1 949 ? 106.65777 134.73875 103.75458 1.000 58.32799 949 THR A N 1
ATOM 12495 C CA . THR A 1 949 ? 107.62911 135.65811 103.17777 1.000 55.95944 949 THR A CA 1
ATOM 12496 C C . THR A 1 949 ? 107.32740 135.99558 101.72192 1.000 59.42244 949 THR A C 1
ATOM 12497 O O . THR A 1 949 ? 108.19822 136.52023 101.02171 1.000 65.24275 949 THR A O 1
ATOM 12508 N N . THR A 1 950 ? 106.11715 135.70845 101.25012 1.000 56.80800 950 THR A N 1
ATOM 12509 C CA . THR A 1 950 ? 105.72727 135.96978 99.87127 1.000 58.47200 950 THR A CA 1
ATOM 12510 C C . THR A 1 950 ? 104.60337 136.99218 99.85059 1.000 58.90356 950 THR A C 1
ATOM 12511 O O . THR A 1 950 ? 103.61505 136.84774 100.57624 1.000 64.92576 950 THR A O 1
ATOM 12522 N N . THR A 1 951 ? 104.75454 138.01753 99.01837 1.000 54.44550 951 THR A N 1
ATOM 12523 C CA . THR A 1 951 ? 103.69687 138.99684 98.84873 1.000 59.94453 951 THR A CA 1
ATOM 12524 C C . THR A 1 951 ? 102.51182 138.36357 98.12222 1.000 57.47533 951 THR A C 1
ATOM 12525 O O . THR A 1 951 ? 102.61718 137.29731 97.51139 1.000 63.03693 951 THR A O 1
ATOM 12536 N N . VAL A 1 952 ? 101.36318 139.03604 98.19844 1.000 54.52035 952 VAL A N 1
ATOM 12537 C CA . VAL A 1 952 ? 100.15987 138.52032 97.55112 1.000 54.08870 952 VAL A CA 1
ATOM 12538 C C . VAL A 1 952 ? 100.39959 138.35470 96.05579 1.000 58.41829 952 VAL A C 1
ATOM 12539 O O . VAL A 1 952 ? 100.11351 137.30089 95.46890 1.000 74.80307 952 VAL A O 1
ATOM 12552 N N . ARG A 1 953 ? 100.94870 139.39090 95.42115 1.000 54.18335 953 ARG A N 1
ATOM 12553 C CA . ARG A 1 953 ? 101.19954 139.32807 93.98768 1.000 54.84674 953 ARG A CA 1
ATOM 12554 C C . ARG A 1 953 ? 102.16644 138.20479 93.64869 1.000 58.62614 953 ARG A C 1
ATOM 12555 O O . ARG A 1 953 ? 101.99089 137.51274 92.64239 1.000 65.54055 953 ARG A O 1
ATOM 12576 N N . GLU A 1 954 ? 103.19965 138.01150 94.46974 1.000 58.75720 954 GLU A N 1
ATOM 12577 C CA . GLU A 1 954 ? 104.16551 136.95403 94.19033 1.000 56.82874 954 GLU A CA 1
ATOM 12578 C C . GLU A 1 954 ? 103.52307 135.57555 94.27832 1.000 61.85275 954 GLU A C 1
ATOM 12579 O O . GLU A 1 954 ? 103.79875 134.70621 93.44548 1.000 63.76289 954 GLU A O 1
ATOM 12591 N N . ALA A 1 955 ? 102.66894 135.35097 95.27960 1.000 58.80579 955 ALA A N 1
ATOM 12592 C CA . ALA A 1 955 ? 101.99823 134.05930 95.39350 1.000 53.71689 955 ALA A CA 1
ATOM 12593 C C . ALA A 1 955 ? 101.07730 133.81194 94.20634 1.000 53.12159 955 ALA A C 1
ATOM 12594 O O . ALA A 1 955 ? 101.07304 132.71553 93.62587 1.000 63.29274 955 ALA A O 1
ATOM 12601 N N . LEU A 1 956 ? 100.29165 134.82166 93.82431 1.000 50.02088 956 LEU A N 1
ATOM 12602 C CA . LEU A 1 956 ? 99.41183 134.65460 92.67337 1.000 48.71400 956 LEU A CA 1
ATOM 12603 C C . LEU A 1 956 ? 100.21625 134.39802 91.40550 1.000 55.65147 956 LEU A C 1
ATOM 12604 O O . LEU A 1 956 ? 99.83557 133.56156 90.57966 1.000 66.87592 956 LEU A O 1
ATOM 12620 N N . GLN A 1 957 ? 101.33461 135.10582 91.23418 1.000 51.10616 957 GLN A N 1
ATOM 12621 C CA . GLN A 1 957 ? 102.16840 134.90512 90.05490 1.000 49.51559 957 GLN A CA 1
ATOM 12622 C C . GLN A 1 957 ? 102.76385 133.50544 90.03137 1.000 52.98070 957 GLN A C 1
ATOM 12623 O O . GLN A 1 957 ? 102.82503 132.86868 88.97578 1.000 62.78881 957 GLN A O 1
ATOM 12637 N N . PHE A 1 958 ? 103.22607 133.01570 91.18166 1.000 48.58712 958 PHE A N 1
ATOM 12638 C CA . PHE A 1 958 ? 103.77779 131.66704 91.24420 1.000 48.39744 958 PHE A CA 1
ATOM 12639 C C . PHE A 1 958 ? 102.73006 130.63813 90.84646 1.000 44.79337 958 PHE A C 1
ATOM 12640 O O . PHE A 1 958 ? 102.99076 129.74637 90.02616 1.000 46.54588 958 PHE A O 1
ATOM 12657 N N . SER A 1 959 ? 101.52609 130.75654 91.41048 1.000 52.87941 959 SER A N 1
ATOM 12658 C CA . SER A 1 959 ? 100.47057 129.81068 91.06708 1.000 44.31963 959 SER A CA 1
ATOM 12659 C C . SER A 1 959 ? 100.12281 129.89218 89.58568 1.000 47.62374 959 SER A C 1
ATOM 12660 O O . SER A 1 959 ? 99.97332 128.86206 88.91870 1.000 60.30879 959 SER A O 1
ATOM 12668 N N . ALA A 1 960 ? 100.00491 131.10815 89.04689 1.000 47.19379 960 ALA A N 1
ATOM 12669 C CA . ALA A 1 960 ? 99.66294 131.25908 87.63689 1.000 42.16634 960 ALA A CA 1
ATOM 12670 C C . ALA A 1 960 ? 100.73405 130.65554 86.74074 1.000 47.74494 960 ALA A C 1
ATOM 12671 O O . ALA A 1 960 ? 100.41947 129.97347 85.75965 1.000 60.20648 960 ALA A O 1
ATOM 12678 N N . TYR A 1 961 ? 102.00738 130.89796 87.05741 1.000 56.60099 961 TYR A N 1
ATOM 12679 C CA . TYR A 1 961 ? 103.08738 130.35876 86.23963 1.000 53.62508 961 TYR A CA 1
ATOM 12680 C C . TYR A 1 961 ? 103.10019 128.83822 86.27427 1.000 53.62747 961 TYR A C 1
ATOM 12681 O O . TYR A 1 961 ? 103.25368 128.19146 85.23209 1.000 51.43111 961 TYR A O 1
ATOM 12699 N N . LEU A 1 962 ? 102.94247 128.24623 87.45770 1.000 52.39044 962 LEU A N 1
ATOM 12700 C CA . LEU A 1 962 ? 103.12542 126.80865 87.59417 1.000 44.51356 962 LEU A CA 1
ATOM 12701 C C . LEU A 1 962 ? 101.86389 125.99859 87.32606 1.000 45.70457 962 LEU A C 1
ATOM 12702 O O . LEU A 1 962 ? 101.95262 124.76891 87.25111 1.000 53.22743 962 LEU A O 1
ATOM 12718 N N . ARG A 1 963 ? 100.69952 126.63497 87.17294 1.000 50.82817 963 ARG A N 1
ATOM 12719 C CA . ARG A 1 963 ? 99.45622 125.89642 87.00234 1.000 49.61280 963 ARG A CA 1
ATOM 12720 C C . ARG A 1 963 ? 98.71034 126.19938 85.71217 1.000 50.48784 963 ARG A C 1
ATOM 12721 O O . ARG A 1 963 ? 97.85360 125.39972 85.32279 1.000 53.80183 963 ARG A O 1
ATOM 12742 N N . GLN A 1 964 ? 98.99628 127.31197 85.04354 1.000 51.60392 964 GLN A N 1
ATOM 12743 C CA . GLN A 1 964 ? 98.34775 127.60858 83.77689 1.000 51.19814 964 GLN A CA 1
ATOM 12744 C C . GLN A 1 964 ? 99.02989 126.83777 82.64904 1.000 60.86400 964 GLN A C 1
ATOM 12745 O O . GLN A 1 964 ? 100.06776 126.19756 82.83359 1.000 66.20132 964 GLN A O 1
ATOM 12759 N N . SER A 1 965 ? 98.43839 126.90064 81.46042 1.000 71.83292 965 SER A N 1
ATOM 12760 C CA . SER A 1 965 ? 98.98144 126.18573 80.31599 1.000 69.29071 965 SER A CA 1
ATOM 12761 C C . SER A 1 965 ? 100.37013 126.70697 79.96525 1.000 71.15105 965 SER A C 1
ATOM 12762 O O . SER A 1 965 ? 100.67225 127.89276 80.11916 1.000 72.66350 965 SER A O 1
ATOM 12770 N N . ASN A 1 966 ? 101.22297 125.79929 79.48967 1.000 69.52232 966 ASN A N 1
ATOM 12771 C CA . ASN A 1 966 ? 102.58140 126.15996 79.10636 1.000 67.20771 966 ASN A CA 1
ATOM 12772 C C . ASN A 1 966 ? 102.65642 126.80652 77.73121 1.000 68.76221 966 ASN A C 1
ATOM 12773 O O . ASN A 1 966 ? 103.73078 127.27972 77.34702 1.000 72.25028 966 ASN A O 1
ATOM 12784 N N . LYS A 1 967 ? 101.55587 126.83576 76.98579 1.000 76.83659 967 LYS A N 1
ATOM 12785 C CA . LYS A 1 967 ? 101.50719 127.49479 75.68903 1.000 76.96872 967 LYS A CA 1
ATOM 12786 C C . LYS A 1 967 ? 101.11848 128.96267 75.79383 1.000 79.47486 967 LYS A C 1
ATOM 12787 O O . LYS A 1 967 ? 100.96111 129.62274 74.76183 1.000 78.62899 967 LYS A O 1
ATOM 12806 N N . ILE A 1 968 ? 100.96249 129.48417 77.00760 1.000 75.25975 968 ILE A N 1
ATOM 12807 C CA . ILE A 1 968 ? 100.53173 130.85717 77.23777 1.000 71.49907 968 ILE A CA 1
ATOM 12808 C C . ILE A 1 968 ? 101.74055 131.67402 77.66979 1.000 72.06399 968 ILE A C 1
ATOM 12809 O O . ILE A 1 968 ? 102.47471 131.27634 78.58289 1.000 73.06649 968 ILE A O 1
ATOM 12825 N N . SER A 1 969 ? 101.94663 132.81552 77.01913 1.000 74.18742 969 SER A N 1
ATOM 12826 C CA . SER A 1 969 ? 103.10249 133.64827 77.30961 1.000 73.13064 969 SER A CA 1
ATOM 12827 C C . SER A 1 969 ? 102.99049 134.26225 78.70256 1.000 68.67787 969 SER A C 1
ATOM 12828 O O . SER A 1 969 ? 101.90641 134.37463 79.27998 1.000 71.69731 969 SER A O 1
ATOM 12836 N N . LYS A 1 970 ? 104.14352 134.66445 79.24235 1.000 64.68604 970 LYS A N 1
ATOM 12837 C CA . LYS A 1 970 ? 104.17526 135.22362 80.58963 1.000 66.62959 970 LYS A CA 1
ATOM 12838 C C . LYS A 1 970 ? 103.36160 136.50651 80.68800 1.000 70.56483 970 LYS A C 1
ATOM 12839 O O . LYS A 1 970 ? 102.80873 136.80983 81.75196 1.000 73.70032 970 LYS A O 1
ATOM 12858 N N . LYS A 1 971 ? 103.28067 137.27542 79.60039 1.000 75.35991 971 LYS A N 1
ATOM 12859 C CA . LYS A 1 971 ? 102.51825 138.51872 79.63813 1.000 74.33141 971 LYS A CA 1
ATOM 12860 C C . LYS A 1 971 ? 101.04648 138.25179 79.92278 1.000 77.01530 971 LYS A C 1
ATOM 12861 O O . LYS A 1 971 ? 100.42387 138.95658 80.72567 1.000 77.82005 971 LYS A O 1
ATOM 12880 N N . GLU A 1 972 ? 100.47170 137.23656 79.27518 1.000 76.79387 972 GLU A N 1
ATOM 12881 C CA . GLU A 1 972 ? 99.07492 136.90087 79.52856 1.000 75.34768 972 GLU A CA 1
ATOM 12882 C C . GLU A 1 972 ? 98.87418 136.43586 80.96417 1.000 76.02445 972 GLU A C 1
ATOM 12883 O O . GLU A 1 972 ? 97.87131 136.78007 81.59892 1.000 77.58549 972 GLU A O 1
ATOM 12895 N N . LYS A 1 973 ? 99.80905 135.64190 81.48926 1.000 64.04163 973 LYS A N 1
ATOM 12896 C CA . LYS A 1 973 ? 99.69700 135.19308 82.87219 1.000 62.11440 973 LYS A CA 1
ATOM 12897 C C . LYS A 1 973 ? 99.71516 136.37480 83.83361 1.000 68.92270 973 LYS A C 1
ATOM 12898 O O . LYS A 1 973 ? 98.90730 136.43864 84.76822 1.000 75.22527 973 LYS A O 1
ATOM 12917 N N . ASP A 1 974 ? 100.62585 137.32635 83.61666 1.000 71.04234 974 ASP A N 1
ATOM 12918 C CA . ASP A 1 974 ? 100.68311 138.50114 84.48130 1.000 67.72597 974 ASP A CA 1
ATOM 12919 C C . ASP A 1 974 ? 99.41520 139.33723 84.35925 1.000 68.60083 974 ASP A C 1
ATOM 12920 O O . ASP A 1 974 ? 98.89901 139.84676 85.36213 1.000 71.02316 974 ASP A O 1
ATOM 12929 N N . ASP A 1 975 ? 98.90038 139.49474 83.13846 1.000 73.32600 975 ASP A N 1
ATOM 12930 C CA . ASP A 1 975 ? 97.67180 140.25785 82.95299 1.000 77.44547 975 ASP A CA 1
ATOM 12931 C C . ASP A 1 975 ? 96.50319 139.59620 83.67030 1.000 77.51466 975 ASP A C 1
ATOM 12932 O O . ASP A 1 975 ? 95.67088 140.27844 84.27782 1.000 75.00507 975 ASP A O 1
ATOM 12941 N N . TYR A 1 976 ? 96.42036 138.26606 83.61159 1.000 70.02672 976 TYR A N 1
ATOM 12942 C CA . TYR A 1 976 ? 95.33999 137.57332 84.30439 1.000 67.13638 976 TYR A CA 1
ATOM 12943 C C . TYR A 1 976 ? 95.50086 137.67139 85.81508 1.000 67.40122 976 TYR A C 1
ATOM 12944 O O . TYR A 1 976 ? 94.50757 137.76528 86.54378 1.000 76.08509 976 TYR A O 1
ATOM 12962 N N . VAL A 1 977 ? 96.73920 137.64220 86.30907 1.000 62.23314 977 VAL A N 1
ATOM 12963 C CA . VAL A 1 977 ? 96.95514 137.84451 87.73878 1.000 59.92046 977 VAL A CA 1
ATOM 12964 C C . VAL A 1 977 ? 96.46922 139.22759 88.14907 1.000 64.31939 977 VAL A C 1
ATOM 12965 O O . VAL A 1 977 ? 95.81909 139.39302 89.18840 1.000 69.30523 977 VAL A O 1
ATOM 12978 N N . ASP A 1 978 ? 96.77339 140.24234 87.33776 1.000 70.73438 978 ASP A N 1
ATOM 12979 C CA . ASP A 1 978 ? 96.29034 141.58918 87.62870 1.000 70.76895 978 ASP A CA 1
ATOM 12980 C C . ASP A 1 978 ? 94.76770 141.64258 87.60844 1.000 73.16931 978 ASP A C 1
ATOM 12981 O O . ASP A 1 978 ? 94.14736 142.29349 88.45847 1.000 76.54414 978 ASP A O 1
ATOM 12990 N N . TYR A 1 979 ? 94.14872 140.97149 86.63567 1.000 74.18878 979 TYR A N 1
ATOM 12991 C CA . TYR A 1 979 ? 92.69204 140.96280 86.55277 1.000 73.42426 979 TYR A CA 1
ATOM 12992 C C . TYR A 1 979 ? 92.07428 140.31045 87.78140 1.000 71.01807 979 TYR A C 1
ATOM 12993 O O . TYR A 1 979 ? 91.07819 140.80387 88.32013 1.000 72.24206 979 TYR A O 1
ATOM 13011 N N . VAL A 1 980 ? 92.64492 139.19334 88.23320 1.000 66.92800 980 VAL A N 1
ATOM 13012 C CA . VAL A 1 980 ? 92.12801 138.52726 89.42423 1.000 65.80255 980 VAL A CA 1
ATOM 13013 C C . VAL A 1 980 ? 92.31501 139.41091 90.65042 1.000 67.56874 980 VAL A C 1
ATOM 13014 O O . VAL A 1 980 ? 91.43377 139.49084 91.51371 1.000 73.02149 980 VAL A O 1
ATOM 13027 N N . ILE A 1 981 ? 93.46222 140.08458 90.75289 1.000 67.64448 981 ILE A N 1
ATOM 13028 C CA . ILE A 1 981 ? 93.68635 140.98866 91.87689 1.000 64.06108 981 ILE A CA 1
ATOM 13029 C C . ILE A 1 981 ? 92.62742 142.08119 91.88945 1.000 65.87884 981 ILE A C 1
ATOM 13030 O O . ILE A 1 981 ? 92.06512 142.41178 92.93985 1.000 67.49945 981 ILE A O 1
ATOM 13046 N N . ASP A 1 982 ? 92.34128 142.66125 90.72345 1.000 76.99592 982 ASP A N 1
ATOM 13047 C CA . ASP A 1 982 ? 91.32306 143.70389 90.64849 1.000 74.90883 982 ASP A CA 1
ATOM 13048 C C . ASP A 1 982 ? 89.94369 143.15959 91.00042 1.000 75.39184 982 ASP A C 1
ATOM 13049 O O . ASP A 1 982 ? 89.16785 143.82258 91.69802 1.000 75.10866 982 ASP A O 1
ATOM 13058 N N . LEU A 1 983 ? 89.62003 141.95550 90.52533 1.000 76.98506 983 LEU A N 1
ATOM 13059 C CA . LEU A 1 983 ? 88.28885 141.40074 90.74923 1.000 75.54027 983 LEU A CA 1
ATOM 13060 C C . LEU A 1 983 ? 88.03445 141.15133 92.23007 1.000 71.36421 983 LEU A C 1
ATOM 13061 O O . LEU A 1 983 ? 86.92747 141.39016 92.72585 1.000 76.46762 983 LEU A O 1
ATOM 13077 N N . LEU A 1 984 ? 89.04324 140.67187 92.95182 1.000 66.25070 984 LEU A N 1
ATOM 13078 C CA . LEU A 1 984 ? 88.90633 140.36323 94.36897 1.000 67.16074 984 LEU A CA 1
ATOM 13079 C C . LEU A 1 984 ? 89.12495 141.57805 95.26261 1.000 73.63991 984 LEU A C 1
ATOM 13080 O O . LEU A 1 984 ? 89.12291 141.43320 96.48927 1.000 73.02756 984 LEU A O 1
ATOM 13096 N N . GLU A 1 985 ? 89.30870 142.76426 94.68334 1.000 77.60264 985 GLU A N 1
ATOM 13097 C CA . GLU A 1 985 ? 89.54494 143.98398 95.45455 1.000 74.04902 985 GLU A CA 1
ATOM 13098 C C . GLU A 1 985 ? 90.76970 143.83204 96.35353 1.000 74.81634 985 GLU A C 1
ATOM 13099 O O . GLU A 1 985 ? 90.77087 144.24612 97.51398 1.000 75.07023 985 GLU A O 1
ATOM 13111 N N . MET A 1 986 ? 91.82366 143.22896 95.80846 1.000 77.95434 986 MET A N 1
ATOM 13112 C CA . MET A 1 986 ? 93.08407 143.04496 96.51241 1.000 73.69126 986 MET A CA 1
ATOM 13113 C C . MET A 1 986 ? 94.14025 144.05625 96.08626 1.000 75.54315 986 MET A C 1
ATOM 13114 O O . MET A 1 986 ? 95.29295 143.95148 96.51546 1.000 76.95222 986 MET A O 1
ATOM 13128 N N . THR A 1 987 ? 93.77413 145.03393 95.25488 1.000 81.08766 987 THR A N 1
ATOM 13129 C CA . THR A 1 987 ? 94.76119 145.95284 94.69968 1.000 81.33728 987 THR A CA 1
ATOM 13130 C C . THR A 1 987 ? 95.36765 146.87120 95.75190 1.000 79.46467 987 THR A C 1
ATOM 13131 O O . THR A 1 987 ? 96.50908 147.31217 95.58379 1.000 78.33665 987 THR A O 1
ATOM 13142 N N . ASP A 1 988 ? 94.63822 147.17079 96.82790 1.000 81.54988 988 ASP A N 1
ATOM 13143 C CA . ASP A 1 988 ? 95.15857 148.09340 97.83112 1.000 82.26138 988 ASP A CA 1
ATOM 13144 C C . ASP A 1 988 ? 96.38047 147.52519 98.54005 1.000 80.79774 988 ASP A C 1
ATOM 13145 O O . ASP A 1 988 ? 97.30039 148.27673 98.88139 1.000 83.48829 988 ASP A O 1
ATOM 13154 N N . TYR A 1 989 ? 96.41019 146.21253 98.77127 1.000 75.16775 989 TYR A N 1
ATOM 13155 C CA . TYR A 1 989 ? 97.51095 145.56250 99.47258 1.000 77.63329 989 TYR A CA 1
ATOM 13156 C C . TYR A 1 989 ? 98.11198 144.44341 98.63161 1.000 75.87170 989 TYR A C 1
ATOM 13157 O O . TYR A 1 989 ? 98.46786 143.38682 99.15782 1.000 73.33335 989 TYR A O 1
ATOM 13175 N N . ALA A 1 990 ? 98.23186 144.66033 97.32050 1.000 73.35016 990 ALA A N 1
ATOM 13176 C CA . ALA A 1 990 ? 98.79068 143.62924 96.45364 1.000 71.37035 990 ALA A CA 1
ATOM 13177 C C . ALA A 1 990 ? 100.23438 143.31865 96.82487 1.000 72.40486 990 ALA A C 1
ATOM 13178 O O . ALA A 1 990 ? 100.62921 142.14906 96.88407 1.000 77.05829 990 ALA A O 1
ATOM 13185 N N . ASP A 1 991 ? 101.03676 144.34765 97.07377 1.000 76.21925 991 ASP A N 1
ATOM 13186 C CA . ASP A 1 991 ? 102.44062 144.16900 97.44428 1.000 75.25831 991 ASP A CA 1
ATOM 13187 C C . ASP A 1 991 ? 102.61039 144.25833 98.96011 1.000 77.07777 991 ASP A C 1
ATOM 13188 O O . ASP A 1 991 ? 103.26788 145.15227 99.49141 1.000 80.40122 991 ASP A O 1
ATOM 13197 N N . ALA A 1 992 ? 102.00046 143.30454 99.65970 1.000 64.93142 992 ALA A N 1
ATOM 13198 C CA . ALA A 1 992 ? 102.07265 143.22697 101.11225 1.000 66.28616 992 ALA A CA 1
ATOM 13199 C C . ALA A 1 992 ? 102.44094 141.80932 101.51464 1.000 64.35507 992 ALA A C 1
ATOM 13200 O O . ALA A 1 992 ? 101.79779 140.85136 101.07618 1.000 73.82277 992 ALA A O 1
ATOM 13207 N N . LEU A 1 993 ? 103.46876 141.67833 102.34855 1.000 56.87353 993 LEU A N 1
ATOM 13208 C CA . LEU A 1 993 ? 103.89881 140.36039 102.79204 1.000 60.35873 993 LEU A CA 1
ATOM 13209 C C . LEU A 1 993 ? 102.76210 139.64817 103.51299 1.000 61.34817 993 LEU A C 1
ATOM 13210 O O . LEU A 1 993 ? 102.03113 140.25044 104.30293 1.000 63.96801 993 LEU A O 1
ATOM 13226 N N . VAL A 1 994 ? 102.61272 138.35244 103.23276 1.000 59.22976 994 VAL A N 1
ATOM 13227 C CA . VAL A 1 994 ? 101.56215 137.57182 103.88052 1.000 60.37981 994 VAL A CA 1
ATOM 13228 C C . VAL A 1 994 ? 101.78706 137.53897 105.38657 1.000 65.55381 994 VAL A C 1
ATOM 13229 O O . VAL A 1 994 ? 100.85978 137.74841 106.17706 1.000 67.53450 994 VAL A O 1
ATOM 13242 N N . GLY A 1 995 ? 103.02089 137.27522 105.80487 1.000 75.60950 995 GLY A N 1
ATOM 13243 C CA . GLY A 1 995 ? 103.34602 137.32691 107.21421 1.000 74.81789 995 GLY A CA 1
ATOM 13244 C C . GLY A 1 995 ? 102.58776 136.28529 108.01455 1.000 78.44766 995 GLY A C 1
ATOM 13245 O O . GLY A 1 995 ? 102.12865 135.26265 107.49573 1.000 76.21097 995 GLY A O 1
ATOM 13249 N N . VAL A 1 996 ? 102.45153 136.55776 109.30802 1.000 88.93404 996 VAL A N 1
ATOM 13250 C CA . VAL A 1 996 ? 101.76096 135.66921 110.22914 1.000 90.08804 996 VAL A CA 1
ATOM 13251 C C . VAL A 1 996 ? 100.41244 136.28824 110.58600 1.000 91.41407 996 VAL A C 1
ATOM 13252 O O . VAL A 1 996 ? 100.10837 137.42600 110.22857 1.000 92.78182 996 VAL A O 1
ATOM 13265 N N . ALA A 1 997 ? 99.59543 135.51561 111.30516 1.000 93.42767 997 ALA A N 1
ATOM 13266 C CA . ALA A 1 997 ? 98.23800 135.95758 111.60836 1.000 95.02196 997 ALA A CA 1
ATOM 13267 C C . ALA A 1 997 ? 98.23955 137.26883 112.38408 1.000 96.65431 997 ALA A C 1
ATOM 13268 O O . ALA A 1 997 ? 97.44685 138.17181 112.09179 1.000 94.64239 997 ALA A O 1
ATOM 13275 N N . GLY A 1 998 ? 99.11823 137.39343 113.37470 1.000 98.32170 998 GLY A N 1
ATOM 13276 C CA . GLY A 1 998 ? 99.18402 138.60105 114.17340 1.000 97.55153 998 GLY A CA 1
ATOM 13277 C C . GLY A 1 998 ? 99.50974 139.82974 113.35113 1.000 97.27924 998 GLY A C 1
ATOM 13278 O O . GLY A 1 998 ? 98.69088 140.74676 113.24046 1.000 94.10576 998 GLY A O 1
ATOM 13282 N N . GLU A 1 999 ? 100.70451 139.85763 112.76827 1.000 101.30118 999 GLU A N 1
ATOM 13283 C CA . GLU A 1 999 ? 101.15929 140.96312 111.93468 1.000 102.42988 999 GLU A CA 1
ATOM 13284 C C . GLU A 1 999 ? 101.13325 140.51680 110.47991 1.000 99.39278 999 GLU A C 1
ATOM 13285 O O . GLU A 1 999 ? 101.76421 139.51603 110.12347 1.000 95.88635 999 GLU A O 1
ATOM 13297 N N . GLY A 1 1000 ? 100.40935 141.25889 109.64674 1.000 82.70448 1000 GLY A N 1
ATOM 13298 C CA . GLY A 1 1000 ? 100.28038 140.91416 108.24562 1.000 79.58336 1000 GLY A CA 1
ATOM 13299 C C . GLY A 1 1000 ? 98.87574 141.12373 107.72154 1.000 81.14981 1000 GLY A C 1
ATOM 13300 O O . GLY A 1 1000 ? 98.33045 142.22739 107.81094 1.000 81.89419 1000 GLY A O 1
ATOM 13304 N N . LEU A 1 1001 ? 98.28015 140.07043 107.17380 1.000 73.45517 1001 LEU A N 1
ATOM 13305 C CA . LEU A 1 1001 ? 96.94584 140.13037 106.59913 1.000 71.93449 1001 LEU A CA 1
ATOM 13306 C C . LEU A 1 1001 ? 95.91563 139.59224 107.58483 1.000 71.15333 1001 LEU A C 1
ATOM 13307 O O . LEU A 1 1001 ? 96.21289 138.72994 108.41491 1.000 73.79573 1001 LEU A O 1
ATOM 13323 N N . ASN A 1 1002 ? 94.69533 140.11327 107.48390 1.000 71.40566 1002 ASN A N 1
ATOM 13324 C CA . ASN A 1 1002 ? 93.60626 139.64894 108.32832 1.000 73.49155 1002 ASN A CA 1
ATOM 13325 C C . ASN A 1 1002 ? 93.15982 138.25920 107.88127 1.000 76.56114 1002 ASN A C 1
ATOM 13326 O O . ASN A 1 1002 ? 93.70258 137.66970 106.94348 1.000 78.62600 1002 ASN A O 1
ATOM 13337 N N . VAL A 1 1003 ? 92.15023 137.72446 108.56912 1.000 76.53838 1003 VAL A N 1
ATOM 13338 C CA . VAL A 1 1003 ? 91.56645 136.45731 108.14088 1.000 75.48671 1003 VAL A CA 1
ATOM 13339 C C . VAL A 1 1003 ? 90.83281 136.63493 106.81734 1.000 76.62623 1003 VAL A C 1
ATOM 13340 O O . VAL A 1 1003 ? 90.91923 135.78357 105.92333 1.000 81.09707 1003 VAL A O 1
ATOM 13353 N N . GLU A 1 1004 ? 90.10673 137.74470 106.66564 1.000 71.17297 1004 GLU A N 1
ATOM 13354 C CA . GLU A 1 1004 ? 89.40959 138.00428 105.41118 1.000 71.86933 1004 GLU A CA 1
ATOM 13355 C C . GLU A 1 1004 ? 90.39116 138.14548 104.25687 1.000 74.74415 1004 GLU A C 1
ATOM 13356 O O . GLU A 1 1004 ? 90.17235 137.59169 103.17268 1.000 82.58787 1004 GLU A O 1
ATOM 13368 N N . GLN A 1 1005 ? 91.47739 138.88999 104.46746 1.000 65.74720 1005 GLN A N 1
ATOM 13369 C CA . GLN A 1 1005 ? 92.45918 139.07129 103.40535 1.000 64.86590 1005 GLN A CA 1
ATOM 13370 C C . GLN A 1 1005 ? 93.13266 137.75313 103.04984 1.000 69.91734 1005 GLN A C 1
ATOM 13371 O O . GLN A 1 1005 ? 93.38365 137.47765 101.87270 1.000 75.70953 1005 GLN A O 1
ATOM 13385 N N . ARG A 1 1006 ? 93.43212 136.92378 104.05055 1.000 65.63997 1006 ARG A N 1
ATOM 13386 C CA . ARG A 1 1006 ? 94.03505 135.62518 103.77003 1.000 63.18692 1006 ARG A CA 1
ATOM 13387 C C . ARG A 1 1006 ? 93.08387 134.72979 102.98463 1.000 69.51684 1006 ARG A C 1
ATOM 13388 O O . ARG A 1 1006 ? 93.50651 134.02775 102.05803 1.000 71.89641 1006 ARG A O 1
ATOM 13409 N N . LYS A 1 1007 ? 91.79706 134.73072 103.33965 1.000 65.11961 1007 LYS A N 1
ATOM 13410 C CA . LYS A 1 1007 ? 90.83878 133.92653 102.58804 1.000 60.96826 1007 LYS A CA 1
ATOM 13411 C C . LYS A 1 1007 ? 90.70722 134.42837 101.15597 1.000 61.84252 1007 LYS A C 1
ATOM 13412 O O . LYS A 1 1007 ? 90.62529 133.63084 100.21222 1.000 71.48628 1007 LYS A O 1
ATOM 13431 N N . ARG A 1 1008 ? 90.68091 135.74910 100.97240 1.000 59.25810 1008 ARG A N 1
ATOM 13432 C CA . ARG A 1 1008 ? 90.63618 136.29693 99.62246 1.000 59.54720 1008 ARG A CA 1
ATOM 13433 C C . ARG A 1 1008 ? 91.87418 135.89289 98.83452 1.000 64.01091 1008 ARG A C 1
ATOM 13434 O O . ARG A 1 1008 ? 91.78450 135.55987 97.64742 1.000 70.25470 1008 ARG A O 1
ATOM 13455 N N . LEU A 1 1009 ? 93.04062 135.90738 99.48193 1.000 61.72739 1009 LEU A N 1
ATOM 13456 C CA . LEU A 1 1009 ? 94.26336 135.48636 98.80836 1.000 58.51428 1009 LEU A CA 1
ATOM 13457 C C . LEU A 1 1009 ? 94.19115 134.02041 98.40642 1.000 58.40914 1009 LEU A C 1
ATOM 13458 O O . LEU A 1 1009 ? 94.64563 133.64746 97.32212 1.000 64.71531 1009 LEU A O 1
ATOM 13474 N N . THR A 1 1010 ? 93.64665 133.16771 99.27589 1.000 56.21000 1010 THR A N 1
ATOM 13475 C CA . THR A 1 1010 ? 93.53322 131.75240 98.93279 1.000 53.28117 1010 THR A CA 1
ATOM 13476 C C . THR A 1 1010 ? 92.60006 131.55072 97.74476 1.000 51.54440 1010 THR A C 1
ATOM 13477 O O . THR A 1 1010 ? 92.90548 130.78051 96.82263 1.000 59.82061 1010 THR A O 1
ATOM 13488 N N . ILE A 1 1011 ? 91.45766 132.23925 97.74461 1.000 61.18246 1011 ILE A N 1
ATOM 13489 C CA . ILE A 1 1011 ? 90.54220 132.13115 96.61228 1.000 55.82064 1011 ILE A CA 1
ATOM 13490 C C . ILE A 1 1011 ? 91.22434 132.61168 95.33892 1.000 61.59522 1011 ILE A C 1
ATOM 13491 O O . ILE A 1 1011 ? 91.06027 132.01751 94.26738 1.000 68.40744 1011 ILE A O 1
ATOM 13507 N N . GLY A 1 1012 ? 92.00364 133.69018 95.43272 1.000 62.93623 1012 GLY A N 1
ATOM 13508 C CA . GLY A 1 1012 ? 92.72841 134.16459 94.26510 1.000 60.29260 1012 GLY A CA 1
ATOM 13509 C C . GLY A 1 1012 ? 93.75508 133.16324 93.77235 1.000 60.71788 1012 GLY A C 1
ATOM 13510 O O . GLY A 1 1012 ? 93.89818 132.94724 92.56736 1.000 66.41015 1012 GLY A O 1
ATOM 13514 N N . VAL A 1 1013 ? 94.48229 132.53707 94.69847 1.000 56.35996 1013 VAL A N 1
ATOM 13515 C CA . VAL A 1 1013 ? 95.47100 131.53238 94.31984 1.000 49.85049 1013 VAL A CA 1
ATOM 13516 C C . VAL A 1 1013 ? 94.80074 130.39522 93.56690 1.000 57.15294 1013 VAL A C 1
ATOM 13517 O O . VAL A 1 1013 ? 95.32019 129.90902 92.55573 1.000 57.28500 1013 VAL A O 1
ATOM 13530 N N . GLU A 1 1014 ? 93.64037 129.94882 94.04627 1.000 66.84325 1014 GLU A N 1
ATOM 13531 C CA . GLU A 1 1014 ? 92.91699 128.89242 93.34715 1.000 55.63803 1014 GLU A CA 1
ATOM 13532 C C . GLU A 1 1014 ? 92.17008 129.39333 92.11724 1.000 54.73500 1014 GLU A C 1
ATOM 13533 O O . GLU A 1 1014 ? 91.64797 128.57065 91.35866 1.000 59.70437 1014 GLU A O 1
ATOM 13545 N N . LEU A 1 1015 ? 92.10488 130.70747 91.89927 1.000 54.56449 1015 LEU A N 1
ATOM 13546 C CA . LEU A 1 1015 ? 91.41000 131.25422 90.73905 1.000 55.03503 1015 LEU A CA 1
ATOM 13547 C C . LEU A 1 1015 ? 92.34057 131.57685 89.57759 1.000 57.10883 1015 LEU A C 1
ATOM 13548 O O . LEU A 1 1015 ? 91.90710 131.53158 88.42114 1.000 53.87256 1015 LEU A O 1
ATOM 13564 N N . VAL A 1 1016 ? 93.60547 131.90888 89.85002 1.000 63.64322 1016 VAL A N 1
ATOM 13565 C CA . VAL A 1 1016 ? 94.52390 132.25960 88.77220 1.000 52.38044 1016 VAL A CA 1
ATOM 13566 C C . VAL A 1 1016 ? 94.92257 131.04031 87.95506 1.000 57.47515 1016 VAL A C 1
ATOM 13567 O O . VAL A 1 1016 ? 95.41202 131.18723 86.82982 1.000 61.19622 1016 VAL A O 1
ATOM 13580 N N . ALA A 1 1017 ? 94.72831 129.83451 88.48968 1.000 54.95905 1017 ALA A N 1
ATOM 13581 C CA . ALA A 1 1017 ? 94.99144 128.62266 87.72644 1.000 49.46101 1017 ALA A CA 1
ATOM 13582 C C . ALA A 1 1017 ? 93.99325 128.42119 86.59614 1.000 55.49952 1017 ALA A C 1
ATOM 13583 O O . ALA A 1 1017 ? 94.19052 127.52443 85.77046 1.000 61.72985 1017 ALA A O 1
ATOM 13590 N N . LYS A 1 1018 ? 92.93445 129.22452 86.54249 1.000 65.36729 1018 LYS A N 1
ATOM 13591 C CA . LYS A 1 1018 ? 91.91842 129.13522 85.50325 1.000 62.97964 1018 LYS A CA 1
ATOM 13592 C C . LYS A 1 1018 ? 91.25822 127.76130 85.52978 1.000 70.10380 1018 LYS A C 1
ATOM 13593 O O . LYS A 1 1018 ? 91.44421 126.95924 84.60595 1.000 74.36653 1018 LYS A O 1
ATOM 13612 N N . PRO A 1 1019 ? 90.48723 127.44775 86.57363 1.000 70.40903 1019 PRO A N 1
ATOM 13613 C CA . PRO A 1 1019 ? 89.70797 126.20216 86.57753 1.000 67.38441 1019 PRO A CA 1
ATOM 13614 C C . PRO A 1 1019 ? 88.44449 126.37796 85.74877 1.000 69.16407 1019 PRO A C 1
ATOM 13615 O O . PRO A 1 1019 ? 87.62746 127.25914 86.02308 1.000 70.88729 1019 PRO A O 1
ATOM 13626 N N . LYS A 1 1020 ? 88.28598 125.53755 84.73174 1.000 78.19177 1020 LYS A N 1
ATOM 13627 C CA . LYS A 1 1020 ? 87.20637 125.68914 83.76729 1.000 78.97773 1020 LYS A CA 1
ATOM 13628 C C . LYS A 1 1020 ? 85.95310 124.90321 84.12989 1.000 85.33063 1020 LYS A C 1
ATOM 13629 O O . LYS A 1 1020 ? 84.95340 125.00759 83.41209 1.000 89.37886 1020 LYS A O 1
ATOM 13648 N N . LEU A 1 1021 ? 85.97078 124.12536 85.21390 1.000 82.96325 1021 LEU A N 1
ATOM 13649 C CA . LEU A 1 1021 ? 84.83815 123.27007 85.55505 1.000 78.02172 1021 LEU A CA 1
ATOM 13650 C C . LEU A 1 1021 ? 84.17555 123.66704 86.86771 1.000 76.29121 1021 LEU A C 1
ATOM 13651 O O . LEU A 1 1021 ? 82.97350 123.94987 86.87628 1.000 74.97838 1021 LEU A O 1
ATOM 13667 N N . LEU A 1 1022 ? 84.91333 123.70872 87.97666 1.000 73.13700 1022 LEU A N 1
ATOM 13668 C CA . LEU A 1 1022 ? 84.29574 123.89792 89.28214 1.000 70.46951 1022 LEU A CA 1
ATOM 13669 C C . LEU A 1 1022 ? 85.25844 124.59509 90.22759 1.000 69.50636 1022 LEU A C 1
ATOM 13670 O O . LEU A 1 1022 ? 86.47374 124.61150 90.01615 1.000 75.13074 1022 LEU A O 1
ATOM 13686 N N . LEU A 1 1023 ? 84.68940 125.14210 91.30198 1.000 62.68943 1023 LEU A N 1
ATOM 13687 C CA . LEU A 1 1023 ? 85.44206 125.74839 92.39890 1.000 70.17899 1023 LEU A CA 1
ATOM 13688 C C . LEU A 1 1023 ? 84.85609 125.20942 93.70261 1.000 70.45694 1023 LEU A C 1
ATOM 13689 O O . LEU A 1 1023 ? 83.94906 125.81160 94.28159 1.000 72.06997 1023 LEU A O 1
ATOM 13705 N N . PHE A 1 1024 ? 85.37433 124.07209 94.16152 1.000 63.17062 1024 PHE A N 1
ATOM 13706 C CA . PHE A 1 1024 ? 84.94055 123.47631 95.42066 1.000 58.67186 1024 PHE A CA 1
ATOM 13707 C C . PHE A 1 1024 ? 85.49777 124.30254 96.57129 1.000 59.01822 1024 PHE A C 1
ATOM 13708 O O . PHE A 1 1024 ? 86.71252 124.34251 96.77809 1.000 65.15044 1024 PHE A O 1
ATOM 13725 N N . LEU A 1 1025 ? 84.61988 124.94393 97.33413 1.000 68.73061 1025 LEU A N 1
ATOM 13726 C CA . LEU A 1 1025 ? 85.01701 125.71389 98.50509 1.000 66.82354 1025 LEU A CA 1
ATOM 13727 C C . LEU A 1 1025 ? 84.70977 124.89896 99.75290 1.000 62.50885 1025 LEU A C 1
ATOM 13728 O O . LEU A 1 1025 ? 83.56978 124.46636 99.94601 1.000 62.97380 1025 LEU A O 1
ATOM 13744 N N . ASP A 1 1026 ? 85.71722 124.69044 100.59809 1.000 63.98637 1026 ASP A N 1
ATOM 13745 C CA . ASP A 1 1026 ? 85.54442 123.90862 101.82045 1.000 66.12909 1026 ASP A CA 1
ATOM 13746 C C . ASP A 1 1026 ? 85.28440 124.86870 102.97477 1.000 72.01208 1026 ASP A C 1
ATOM 13747 O O . ASP A 1 1026 ? 86.21810 125.39502 103.58406 1.000 72.57547 1026 ASP A O 1
ATOM 13756 N N . GLU A 1 1027 ? 84.00699 125.09112 103.28098 1.000 74.12561 1027 GLU A N 1
ATOM 13757 C CA . GLU A 1 1027 ? 83.59798 125.94332 104.39106 1.000 67.83469 1027 GLU A CA 1
ATOM 13758 C C . GLU A 1 1027 ? 84.26855 127.30767 104.30049 1.000 66.58380 1027 GLU A C 1
ATOM 13759 O O . GLU A 1 1027 ? 85.17190 127.61231 105.08888 1.000 71.08089 1027 GLU A O 1
ATOM 13771 N N . PRO A 1 1028 ? 83.86392 128.15254 103.34915 1.000 68.62316 1028 PRO A N 1
ATOM 13772 C CA . PRO A 1 1028 ? 84.44398 129.50246 103.30140 1.000 72.28993 1028 PRO A CA 1
ATOM 13773 C C . PRO A 1 1028 ? 83.98766 130.37987 104.45094 1.000 77.12179 1028 PRO A C 1
ATOM 13774 O O . PRO A 1 1028 ? 84.79873 131.12214 105.01801 1.000 79.12742 1028 PRO A O 1
ATOM 13785 N N . THR A 1 1029 ? 82.71119 130.31399 104.81390 1.000 82.20689 1029 THR A N 1
ATOM 13786 C CA . THR A 1 1029 ? 82.16332 131.12102 105.90357 1.000 77.22928 1029 THR A CA 1
ATOM 13787 C C . THR A 1 1029 ? 82.12533 130.31202 107.19867 1.000 78.94210 1029 THR A C 1
ATOM 13788 O O . THR A 1 1029 ? 81.06766 130.02827 107.75975 1.000 82.88184 1029 THR A O 1
ATOM 13799 N N . SER A 1 1030 ? 83.31216 129.93733 107.67114 1.000 76.38671 1030 SER A N 1
ATOM 13800 C CA . SER A 1 1030 ? 83.45221 129.17646 108.90541 1.000 77.61839 1030 SER A CA 1
ATOM 13801 C C . SER A 1 1030 ? 84.65287 129.70025 109.67409 1.000 80.17449 1030 SER A C 1
ATOM 13802 O O . SER A 1 1030 ? 85.72682 129.89082 109.09657 1.000 82.19319 1030 SER A O 1
ATOM 13810 N N . GLY A 1 1031 ? 84.46968 129.92526 110.97252 1.000 86.65052 1031 GLY A N 1
ATOM 13811 C CA . GLY A 1 1031 ? 85.51816 130.48854 111.79494 1.000 84.50929 1031 GLY A CA 1
ATOM 13812 C C . GLY A 1 1031 ? 85.73313 131.97141 111.60956 1.000 82.48263 1031 GLY A C 1
ATOM 13813 O O . GLY A 1 1031 ? 86.73481 132.50294 112.10126 1.000 80.31706 1031 GLY A O 1
ATOM 13817 N N . LEU A 1 1032 ? 84.82773 132.65389 110.91765 1.000 86.14131 1032 LEU A N 1
ATOM 13818 C CA . LEU A 1 1032 ? 84.94954 134.06697 110.60154 1.000 85.06728 1032 LEU A CA 1
ATOM 13819 C C . LEU A 1 1032 ? 83.78721 134.82963 111.22339 1.000 85.97755 1032 LEU A C 1
ATOM 13820 O O . LEU A 1 1032 ? 82.74142 134.26220 111.54752 1.000 86.20857 1032 LEU A O 1
ATOM 13836 N N . ASP A 1 1033 ? 83.98021 136.13504 111.38778 1.000 93.11314 1033 ASP A N 1
ATOM 13837 C CA . ASP A 1 1033 ? 82.95083 136.97609 111.97636 1.000 92.54011 1033 ASP A CA 1
ATOM 13838 C C . ASP A 1 1033 ? 81.73441 137.03380 111.05477 1.000 94.42061 1033 ASP A C 1
ATOM 13839 O O . ASP A 1 1033 ? 81.73885 136.51827 109.93390 1.000 99.96309 1033 ASP A O 1
ATOM 13848 N N . SER A 1 1034 ? 80.66939 137.67191 111.54047 1.000 89.86839 1034 SER A N 1
ATOM 13849 C CA . SER A 1 1034 ? 79.45654 137.79173 110.73897 1.000 90.86011 1034 SER A CA 1
ATOM 13850 C C . SER A 1 1034 ? 79.68234 138.69894 109.53583 1.000 92.71050 1034 SER A C 1
ATOM 13851 O O . SER A 1 1034 ? 79.29514 138.36352 108.41019 1.000 93.23495 1034 SER A O 1
ATOM 13859 N N . GLN A 1 1035 ? 80.31885 139.85194 109.75220 1.000 92.85842 1035 GLN A N 1
ATOM 13860 C CA . GLN A 1 1035 ? 80.52994 140.79148 108.65502 1.000 93.42884 1035 GLN A CA 1
ATOM 13861 C C . GLN A 1 1035 ? 81.53469 140.24708 107.64765 1.000 92.83974 1035 GLN A C 1
ATOM 13862 O O . GLN A 1 1035 ? 81.34284 140.38556 106.43433 1.000 93.04195 1035 GLN A O 1
ATOM 13876 N N . THR A 1 1036 ? 82.61336 139.62706 108.12883 1.000 84.69750 1036 THR A N 1
ATOM 13877 C CA . THR A 1 1036 ? 83.58624 139.03010 107.21989 1.000 83.72169 1036 THR A CA 1
ATOM 13878 C C . THR A 1 1036 ? 82.96140 137.89673 106.41478 1.000 86.29345 1036 THR A C 1
ATOM 13879 O O . THR A 1 1036 ? 83.20596 137.76933 105.20753 1.000 88.00963 1036 THR A O 1
ATOM 13890 N N . ALA A 1 1037 ? 82.15413 137.05914 107.06839 1.000 81.97058 1037 ALA A N 1
ATOM 13891 C CA . ALA A 1 1037 ? 81.47147 135.98613 106.35568 1.000 77.83274 1037 ALA A CA 1
ATOM 13892 C C . ALA A 1 1037 ? 80.52247 136.54581 105.30580 1.000 80.88586 1037 ALA A C 1
ATOM 13893 O O . ALA A 1 1037 ? 80.43443 136.01797 104.19159 1.000 86.22342 1037 ALA A O 1
ATOM 13900 N N . TRP A 1 1038 ? 79.80113 137.61540 105.64379 1.000 84.16032 1038 TRP A N 1
ATOM 13901 C CA . TRP A 1 1038 ? 78.91221 138.24361 104.67304 1.000 83.44176 1038 TRP A CA 1
ATOM 13902 C C . TRP A 1 1038 ? 79.69752 138.79014 103.48651 1.000 83.87344 1038 TRP A C 1
ATOM 13903 O O . TRP A 1 1038 ? 79.26955 138.66161 102.33279 1.000 84.44624 1038 TRP A O 1
ATOM 13924 N N . SER A 1 1039 ? 80.85377 139.40122 103.75092 1.000 81.82436 1039 SER A N 1
ATOM 13925 C CA . SER A 1 1039 ? 81.68310 139.91793 102.66686 1.000 82.83356 1039 SER A CA 1
ATOM 13926 C C . SER A 1 1039 ? 82.16212 138.79509 101.75510 1.000 82.68302 1039 SER A C 1
ATOM 13927 O O . SER A 1 1039 ? 82.15559 138.93417 100.52548 1.000 80.38554 1039 SER A O 1
ATOM 13935 N N . ILE A 1 1040 ? 82.58465 137.67273 102.33792 1.000 75.21633 1040 ILE A N 1
ATOM 13936 C CA . ILE A 1 1040 ? 83.05257 136.55699 101.52003 1.000 70.61237 1040 ILE A CA 1
ATOM 13937 C C . ILE A 1 1040 ? 81.90181 135.96255 100.71696 1.000 72.18418 1040 ILE A C 1
ATOM 13938 O O . ILE A 1 1040 ? 82.08073 135.54467 99.56688 1.000 74.41369 1040 ILE A O 1
ATOM 13954 N N . CYS A 1 1041 ? 80.70657 135.90388 101.30607 1.000 83.95810 1041 CYS A N 1
ATOM 13955 C CA . CYS A 1 1041 ? 79.54834 135.42380 100.56003 1.000 81.37655 1041 CYS A CA 1
ATOM 13956 C C . CYS A 1 1041 ? 79.23717 136.34465 99.38715 1.000 82.31293 1041 CYS A C 1
ATOM 13957 O O . CYS A 1 1041 ? 78.88644 135.87965 98.29628 1.000 83.62732 1041 CYS A O 1
ATOM 13965 N N . LYS A 1 1042 ? 79.35738 137.65751 99.59269 1.000 85.09245 1042 LYS A N 1
ATOM 13966 C CA . LYS A 1 1042 ? 79.16604 138.59282 98.48842 1.000 82.71739 1042 LYS A CA 1
ATOM 13967 C C . LYS A 1 1042 ? 80.21951 138.38489 97.40701 1.000 82.96827 1042 LYS A C 1
ATOM 13968 O O . LYS A 1 1042 ? 79.91868 138.47001 96.21049 1.000 82.14720 1042 LYS A O 1
ATOM 13987 N N . LEU A 1 1043 ? 81.46476 138.12131 97.80791 1.000 77.80826 1043 LEU A N 1
ATOM 13988 C CA . LEU A 1 1043 ? 82.50488 137.83084 96.82407 1.000 76.29616 1043 LEU A CA 1
ATOM 13989 C C . LEU A 1 1043 ? 82.15947 136.58565 96.01699 1.000 76.21792 1043 LEU A C 1
ATOM 13990 O O . LEU A 1 1043 ? 82.34280 136.55469 94.79400 1.000 76.03463 1043 LEU A O 1
ATOM 14006 N N . MET A 1 1044 ? 81.67416 135.54126 96.68957 1.000 79.89708 1044 MET A N 1
ATOM 14007 C CA . MET A 1 1044 ? 81.29527 134.32065 95.98495 1.000 74.27704 1044 MET A CA 1
ATOM 14008 C C . MET A 1 1044 ? 80.14101 134.58150 95.02725 1.000 71.64865 1044 MET A C 1
ATOM 14009 O O . MET A 1 1044 ? 80.10563 134.03463 93.91886 1.000 75.96466 1044 MET A O 1
ATOM 14023 N N . ARG A 1 1045 ? 79.18014 135.40836 95.44206 1.000 73.12182 1045 ARG A N 1
ATOM 14024 C CA . ARG A 1 1045 ? 78.08622 135.77022 94.54707 1.000 76.91975 1045 ARG A CA 1
ATOM 14025 C C . ARG A 1 1045 ? 78.60620 136.51483 93.32451 1.000 78.90745 1045 ARG A C 1
ATOM 14026 O O . ARG A 1 1045 ? 78.15592 136.26946 92.19959 1.000 78.50841 1045 ARG A O 1
ATOM 14047 N N . LYS A 1 1046 ? 79.55783 137.42872 93.52334 1.000 82.38361 1046 LYS A N 1
ATOM 14048 C CA . LYS A 1 1046 ? 80.14397 138.13238 92.38679 1.000 80.83012 1046 LYS A CA 1
ATOM 14049 C C . LYS A 1 1046 ? 80.84543 137.16112 91.44760 1.000 79.24888 1046 LYS A C 1
ATOM 14050 O O . LYS A 1 1046 ? 80.72680 137.27403 90.22229 1.000 79.04516 1046 LYS A O 1
ATOM 14069 N N . LEU A 1 1047 ? 81.58676 136.20147 92.00427 1.000 76.31890 1047 LEU A N 1
ATOM 14070 C CA . LEU A 1 1047 ? 82.24645 135.20547 91.16561 1.000 71.88542 1047 LEU A CA 1
ATOM 14071 C C . LEU A 1 1047 ? 81.22823 134.40746 90.36366 1.000 74.67332 1047 LEU A C 1
ATOM 14072 O O . LEU A 1 1047 ? 81.40862 134.18504 89.16111 1.000 76.00626 1047 LEU A O 1
ATOM 14088 N N . ALA A 1 1048 ? 80.14764 133.97052 91.01282 1.000 82.65168 1048 ALA A N 1
ATOM 14089 C CA . ALA A 1 1048 ? 79.11893 133.21592 90.30633 1.000 80.96090 1048 ALA A CA 1
ATOM 14090 C C . ALA A 1 1048 ? 78.43252 134.06571 89.24612 1.000 83.06557 1048 ALA A C 1
ATOM 14091 O O . ALA A 1 1048 ? 77.94522 133.53072 88.24440 1.000 82.46278 1048 ALA A O 1
ATOM 14098 N N . ASP A 1 1049 ? 78.37980 135.38328 89.44758 1.000 87.38398 1049 ASP A N 1
ATOM 14099 C CA . ASP A 1 1049 ? 77.79035 136.25951 88.44119 1.000 86.24352 1049 ASP A CA 1
ATOM 14100 C C . ASP A 1 1049 ? 78.60353 136.24253 87.15345 1.000 87.13573 1049 ASP A C 1
ATOM 14101 O O . ASP A 1 1049 ? 78.03759 136.26891 86.05466 1.000 89.09495 1049 ASP A O 1
ATOM 14110 N N . HIS A 1 1050 ? 79.93186 136.19794 87.26782 1.000 86.08780 1050 HIS A N 1
ATOM 14111 C CA . HIS A 1 1050 ? 80.79695 136.25354 86.09634 1.000 87.55288 1050 HIS A CA 1
ATOM 14112 C C . HIS A 1 1050 ? 80.70743 135.00436 85.22955 1.000 86.44233 1050 HIS A C 1
ATOM 14113 O O . HIS A 1 1050 ? 81.22617 135.01760 84.10826 1.000 85.44997 1050 HIS A O 1
ATOM 14127 N N . GLY A 1 1051 ? 80.07510 133.93614 85.71174 1.000 87.29679 1051 GLY A N 1
ATOM 14128 C CA . GLY A 1 1051 ? 79.90163 132.73629 84.91519 1.000 86.57628 1051 GLY A CA 1
ATOM 14129 C C . GLY A 1 1051 ? 80.61734 131.52612 85.47758 1.000 87.30519 1051 GLY A C 1
ATOM 14130 O O . GLY A 1 1051 ? 81.06239 130.65653 84.72317 1.000 89.37148 1051 GLY A O 1
ATOM 14134 N N . GLN A 1 1052 ? 80.73391 131.45678 86.79806 1.000 81.12514 1052 GLN A N 1
ATOM 14135 C CA . GLN A 1 1052 ? 81.41366 130.36169 87.47144 1.000 81.14183 1052 GLN A CA 1
ATOM 14136 C C . GLN A 1 1052 ? 80.40610 129.38178 88.06160 1.000 84.64861 1052 GLN A C 1
ATOM 14137 O O . GLN A 1 1052 ? 79.24563 129.71637 88.31047 1.000 86.07532 1052 GLN A O 1
ATOM 14151 N N . ALA A 1 1053 ? 80.87138 128.15504 88.28004 1.000 81.87651 1053 ALA A N 1
ATOM 14152 C CA . ALA A 1 1053 ? 80.10333 127.11548 88.95279 1.000 75.42416 1053 ALA A CA 1
ATOM 14153 C C . ALA A 1 1053 ? 80.76969 126.83306 90.29077 1.000 78.42757 1053 ALA A C 1
ATOM 14154 O O . ALA A 1 1053 ? 81.96308 126.51658 90.33596 1.000 83.27097 1053 ALA A O 1
ATOM 14161 N N . ILE A 1 1054 ? 80.00409 126.94490 91.37321 1.000 71.77318 1054 ILE A N 1
ATOM 14162 C CA . ILE A 1 1054 ? 80.54149 126.86666 92.72539 1.000 74.03589 1054 ILE A CA 1
ATOM 14163 C C . ILE A 1 1054 ? 79.73310 125.85127 93.51872 1.000 73.91747 1054 ILE A C 1
ATOM 14164 O O . ILE A 1 1054 ? 78.49802 125.87895 93.49594 1.000 73.05490 1054 ILE A O 1
ATOM 14180 N N . LEU A 1 1055 ? 80.43199 124.95511 94.21272 1.000 71.02919 1055 LEU A N 1
ATOM 14181 C CA . LEU A 1 1055 ? 79.82690 124.04003 95.17301 1.000 68.30685 1055 LEU A CA 1
ATOM 14182 C C . LEU A 1 1055 ? 80.59955 124.16946 96.47471 1.000 65.44062 1055 LEU A C 1
ATOM 14183 O O . LEU A 1 1055 ? 81.81775 123.96999 96.49394 1.000 65.86169 1055 LEU A O 1
ATOM 14199 N N . CYS A 1 1056 ? 79.89952 124.50161 97.55594 1.000 71.26163 1056 CYS A N 1
ATOM 14200 C CA . CYS A 1 1056 ? 80.53790 124.78521 98.83101 1.000 71.63854 1056 CYS A CA 1
ATOM 14201 C C . CYS A 1 1056 ? 79.80180 124.08070 99.95947 1.000 74.44733 1056 CYS A C 1
ATOM 14202 O O . CYS A 1 1056 ? 78.57977 123.91737 99.92115 1.000 75.95520 1056 CYS A O 1
ATOM 14210 N N . THR A 1 1057 ? 80.56424 123.66677 100.96799 1.000 69.62737 1057 THR A N 1
ATOM 14211 C CA . THR A 1 1057 ? 80.00329 123.11165 102.19063 1.000 67.02101 1057 THR A CA 1
ATOM 14212 C C . THR A 1 1057 ? 79.89698 124.22163 103.22569 1.000 74.42793 1057 THR A C 1
ATOM 14213 O O . THR A 1 1057 ? 80.87966 124.91543 103.49923 1.000 78.44601 1057 THR A O 1
ATOM 14224 N N . ILE A 1 1058 ? 78.70840 124.38690 103.79787 1.000 81.91769 1058 ILE A N 1
ATOM 14225 C CA . ILE A 1 1058 ? 78.41432 125.48512 104.70961 1.000 77.72506 1058 ILE A CA 1
ATOM 14226 C C . ILE A 1 1058 ? 78.07679 124.90054 106.07233 1.000 80.63778 1058 ILE A C 1
ATOM 14227 O O . ILE A 1 1058 ? 77.23467 124.00134 106.17586 1.000 83.22407 1058 ILE A O 1
ATOM 14243 N N . HIS A 1 1059 ? 78.73145 125.41177 107.11261 1.000 82.52040 1059 HIS A N 1
ATOM 14244 C CA . HIS A 1 1059 ? 78.55841 124.92501 108.47571 1.000 82.55578 1059 HIS A CA 1
ATOM 14245 C C . HIS A 1 1059 ? 77.98997 126.04110 109.33928 1.000 84.82658 1059 HIS A C 1
ATOM 14246 O O . HIS A 1 1059 ? 78.59996 127.10893 109.45835 1.000 85.28684 1059 HIS A O 1
ATOM 14260 N N . GLN A 1 1060 ? 76.82925 125.78695 109.94426 1.000 90.41151 1060 GLN A N 1
ATOM 14261 C CA . GLN A 1 1060 ? 76.19901 126.70888 110.88227 1.000 89.12224 1060 GLN A CA 1
ATOM 14262 C C . GLN A 1 1060 ? 76.15423 128.12243 110.31452 1.000 89.17086 1060 GLN A C 1
ATOM 14263 O O . GLN A 1 1060 ? 76.85963 129.01190 110.80710 1.000 86.10037 1060 GLN A O 1
ATOM 14277 N N . PRO A 1 1061 ? 75.34848 128.37063 109.28733 1.000 88.62989 1061 PRO A N 1
ATOM 14278 C CA . PRO A 1 1061 ? 75.24882 129.71580 108.72210 1.000 88.62348 1061 PRO A CA 1
ATOM 14279 C C . PRO A 1 1061 ? 74.13549 130.53538 109.35957 1.000 88.38586 1061 PRO A C 1
ATOM 14280 O O . PRO A 1 1061 ? 73.21696 130.01265 109.99315 1.000 89.26480 1061 PRO A O 1
ATOM 14291 N N . SER A 1 1062 ? 74.23976 131.84724 109.17611 1.000 84.34729 1062 SER A N 1
ATOM 14292 C CA . SER A 1 1062 ? 73.17528 132.75029 109.57558 1.000 84.51717 1062 SER A CA 1
ATOM 14293 C C . SER A 1 1062 ? 72.10073 132.80359 108.49365 1.000 87.23908 1062 SER A C 1
ATOM 14294 O O . SER A 1 1062 ? 72.31596 132.40474 107.34668 1.000 90.48359 1062 SER A O 1
ATOM 14302 N N . ALA A 1 1063 ? 70.92508 133.30599 108.87446 1.000 92.91562 1063 ALA A N 1
ATOM 14303 C CA . ALA A 1 1063 ? 69.81644 133.37206 107.92808 1.000 91.22693 1063 ALA A CA 1
ATOM 14304 C C . ALA A 1 1063 ? 70.16016 134.25638 106.73640 1.000 93.88951 1063 ALA A C 1
ATOM 14305 O O . ALA A 1 1063 ? 69.86825 133.90505 105.58619 1.000 96.96031 1063 ALA A O 1
ATOM 14312 N N . LEU A 1 1064 ? 70.78225 135.40954 106.98967 1.000 92.22117 1064 LEU A N 1
ATOM 14313 C CA . LEU A 1 1064 ? 71.12031 136.31567 105.89778 1.000 93.47302 1064 LEU A CA 1
ATOM 14314 C C . LEU A 1 1064 ? 72.12128 135.67629 104.94432 1.000 92.28739 1064 LEU A C 1
ATOM 14315 O O . LEU A 1 1064 ? 71.98725 135.79563 103.72102 1.000 93.17033 1064 LEU A O 1
ATOM 14331 N N . ILE A 1 1065 ? 73.13315 134.99382 105.48338 1.000 86.90792 1065 ILE A N 1
ATOM 14332 C CA . ILE A 1 1065 ? 74.08748 134.28880 104.63135 1.000 86.58789 1065 ILE A CA 1
ATOM 14333 C C . ILE A 1 1065 ? 73.37725 133.19541 103.84487 1.000 87.94461 1065 ILE A C 1
ATOM 14334 O O . ILE A 1 1065 ? 73.57910 133.04187 102.63479 1.000 89.45380 1065 ILE A O 1
ATOM 14350 N N . MET A 1 1066 ? 72.52775 132.42189 104.52335 1.000 91.84092 1066 MET A N 1
ATOM 14351 C CA . MET A 1 1066 ? 71.84058 131.31897 103.86235 1.000 89.84474 1066 MET A CA 1
ATOM 14352 C C . MET A 1 1066 ? 70.94657 131.80712 102.73197 1.000 91.37180 1066 MET A C 1
ATOM 14353 O O . MET A 1 1066 ? 70.75166 131.08941 101.74540 1.000 93.76613 1066 MET A O 1
ATOM 14367 N N . ALA A 1 1067 ? 70.39581 133.01475 102.85250 1.000 91.83038 1067 ALA A N 1
ATOM 14368 C CA . ALA A 1 1067 ? 69.51329 133.53817 101.81780 1.000 92.33236 1067 ALA A CA 1
ATOM 14369 C C . ALA A 1 1067 ? 70.24980 133.88932 100.53182 1.000 90.81935 1067 ALA A C 1
ATOM 14370 O O . ALA A 1 1067 ? 69.59429 134.17973 99.52582 1.000 89.52584 1067 ALA A O 1
ATOM 14377 N N . GLU A 1 1068 ? 71.58404 133.87335 100.53683 1.000 88.33689 1068 GLU A N 1
ATOM 14378 C CA . GLU A 1 1068 ? 72.34247 134.29633 99.36510 1.000 89.32003 1068 GLU A CA 1
ATOM 14379 C C . GLU A 1 1068 ? 72.51528 133.17600 98.34534 1.000 91.17471 1068 GLU A C 1
ATOM 14380 O O . GLU A 1 1068 ? 72.68459 133.45359 97.15314 1.000 92.10439 1068 GLU A O 1
ATOM 14392 N N . PHE A 1 1069 ? 72.47382 131.92003 98.78120 1.000 83.93734 1069 PHE A N 1
ATOM 14393 C CA . PHE A 1 1069 ? 72.76228 130.80633 97.89196 1.000 79.82559 1069 PHE A CA 1
ATOM 14394 C C . PHE A 1 1069 ? 71.58771 130.54450 96.95071 1.000 80.89285 1069 PHE A C 1
ATOM 14395 O O . PHE A 1 1069 ? 70.47488 131.04419 97.13699 1.000 82.26016 1069 PHE A O 1
ATOM 14412 N N . ASP A 1 1070 ? 71.85491 129.74081 95.92096 1.000 83.60434 1070 ASP A N 1
ATOM 14413 C CA . ASP A 1 1070 ? 70.87370 129.41185 94.89370 1.000 85.98955 1070 ASP A CA 1
ATOM 14414 C C . ASP A 1 1070 ? 70.23784 128.04368 95.10535 1.000 87.31323 1070 ASP A C 1
ATOM 14415 O O . ASP A 1 1070 ? 69.01058 127.92139 95.07068 1.000 89.78641 1070 ASP A O 1
ATOM 14424 N N . ARG A 1 1071 ? 71.04716 127.00947 95.32096 1.000 85.21584 1071 ARG A N 1
ATOM 14425 C CA . ARG A 1 1071 ? 70.54949 125.65644 95.51588 1.000 85.19265 1071 ARG A CA 1
ATOM 14426 C C . ARG A 1 1071 ? 71.15395 125.07073 96.78285 1.000 86.27423 1071 ARG A C 1
ATOM 14427 O O . ARG A 1 1071 ? 72.20093 125.51291 97.25919 1.000 85.77593 1071 ARG A O 1
ATOM 14448 N N . LEU A 1 1072 ? 70.48012 124.05940 97.32509 1.000 86.73611 1072 LEU A N 1
ATOM 14449 C CA . LEU A 1 1072 ? 70.89193 123.43905 98.57648 1.000 87.16516 1072 LEU A CA 1
ATOM 14450 C C . LEU A 1 1072 ? 70.84179 121.92738 98.42847 1.000 87.51281 1072 LEU A C 1
ATOM 14451 O O . LEU A 1 1072 ? 69.88975 121.39060 97.85613 1.000 86.72633 1072 LEU A O 1
ATOM 14467 N N . LEU A 1 1073 ? 71.86816 121.24878 98.93954 1.000 86.23454 1073 LEU A N 1
ATOM 14468 C CA . LEU A 1 1073 ? 71.90142 119.79259 99.03520 1.000 86.06689 1073 LEU A CA 1
ATOM 14469 C C . LEU A 1 1073 ? 72.07119 119.43727 100.50520 1.000 86.00220 1073 LEU A C 1
ATOM 14470 O O . LEU A 1 1073 ? 73.14130 119.66203 101.08281 1.000 86.64465 1073 LEU A O 1
ATOM 14486 N N . PHE A 1 1074 ? 71.02255 118.87933 101.10234 1.000 88.11996 1074 PHE A N 1
ATOM 14487 C CA . PHE A 1 1074 ? 70.98223 118.60027 102.53061 1.000 85.71871 1074 PHE A CA 1
ATOM 14488 C C . PHE A 1 1074 ? 71.16760 117.10811 102.76910 1.000 87.47955 1074 PHE A C 1
ATOM 14489 O O . PHE A 1 1074 ? 70.51705 116.28460 102.11907 1.000 92.82986 1074 PHE A O 1
ATOM 14506 N N . LEU A 1 1075 ? 72.05317 116.76766 103.70025 1.000 83.87919 1075 LEU A N 1
ATOM 14507 C CA . LEU A 1 1075 ? 72.36876 115.38718 104.02799 1.000 85.58179 1075 LEU A CA 1
ATOM 14508 C C . LEU A 1 1075 ? 72.07356 115.12446 105.49774 1.000 87.96960 1075 LEU A C 1
ATOM 14509 O O . LEU A 1 1075 ? 72.26547 115.99438 106.35215 1.000 88.96835 1075 LEU A O 1
ATOM 14525 N N . GLN A 1 1076 ? 71.60557 113.91332 105.78373 1.000 99.80238 1076 GLN A N 1
ATOM 14526 C CA . GLN A 1 1076 ? 71.35805 113.46238 107.14303 1.000 98.53240 1076 GLN A CA 1
ATOM 14527 C C . GLN A 1 1076 ? 72.15940 112.19313 107.39897 1.000 99.81299 1076 GLN A C 1
ATOM 14528 O O . GLN A 1 1076 ? 72.73979 111.60101 106.48214 1.000 102.78132 1076 GLN A O 1
ATOM 14542 N N . LYS A 1 1077 ? 72.15973 111.77599 108.66599 1.000 100.77637 1077 LYS A N 1
ATOM 14543 C CA . LYS A 1 1077 ? 72.99767 110.68248 109.14637 1.000 100.46648 1077 LYS A CA 1
ATOM 14544 C C . LYS A 1 1077 ? 73.06157 109.54756 108.13520 1.000 102.44837 1077 LYS A C 1
ATOM 14545 O O . LYS A 1 1077 ? 72.04529 109.15015 107.56053 1.000 100.73245 1077 LYS A O 1
ATOM 14564 N N . GLY A 1 1078 ? 74.26872 109.02982 107.92348 1.000 103.81528 1078 GLY A N 1
ATOM 14565 C CA . GLY A 1 1078 ? 74.49771 108.03618 106.89842 1.000 101.83243 1078 GLY A CA 1
ATOM 14566 C C . GLY A 1 1078 ? 74.65804 108.59917 105.50705 1.000 101.51531 1078 GLY A C 1
ATOM 14567 O O . GLY A 1 1078 ? 74.60148 107.83582 104.53692 1.000 103.91351 1078 GLY A O 1
ATOM 14571 N N . GLY A 1 1079 ? 74.85297 109.90724 105.37649 1.000 91.91991 1079 GLY A N 1
ATOM 14572 C CA . GLY A 1 1079 ? 74.99186 110.51080 104.06236 1.000 90.37664 1079 GLY A CA 1
ATOM 14573 C C . GLY A 1 1079 ? 73.77248 110.32182 103.18925 1.000 92.31894 1079 GLY A C 1
ATOM 14574 O O . GLY A 1 1079 ? 73.90660 110.01780 101.99767 1.000 93.44282 1079 GLY A O 1
ATOM 14578 N N . ARG A 1 1080 ? 72.58093 110.49548 103.75352 1.000 100.83204 1080 ARG A N 1
ATOM 14579 C CA . ARG A 1 1080 ? 71.33568 110.30525 103.02038 1.000 99.65759 1080 ARG A CA 1
ATOM 14580 C C . ARG A 1 1080 ? 70.79126 111.66628 102.60900 1.000 100.50145 1080 ARG A C 1
ATOM 14581 O O . ARG A 1 1080 ? 70.60476 112.54392 103.45635 1.000 103.43252 1080 ARG A O 1
ATOM 14602 N N . THR A 1 1081 ? 70.54468 111.84218 101.31493 1.000 98.16932 1081 THR A N 1
ATOM 14603 C CA . THR A 1 1081 ? 70.02335 113.11241 100.83078 1.000 98.85835 1081 THR A CA 1
ATOM 14604 C C . THR A 1 1081 ? 68.57802 113.29702 101.27687 1.000 98.28054 1081 THR A C 1
ATOM 14605 O O . THR A 1 1081 ? 67.73825 112.40958 101.10656 1.000 100.97718 1081 THR A O 1
ATOM 14616 N N . ALA A 1 1082 ? 68.29295 114.46112 101.85541 1.000 91.94509 1082 ALA A N 1
ATOM 14617 C CA . ALA A 1 1082 ? 66.96180 114.79643 102.33798 1.000 91.78071 1082 ALA A CA 1
ATOM 14618 C C . ALA A 1 1082 ? 66.27499 115.87586 101.52103 1.000 93.82492 1082 ALA A C 1
ATOM 14619 O O . ALA A 1 1082 ? 65.04385 115.90604 101.48077 1.000 94.10349 1082 ALA A O 1
ATOM 14626 N N . TYR A 1 1083 ? 67.03022 116.76118 100.87627 1.000 94.99530 1083 TYR A N 1
ATOM 14627 C CA . TYR A 1 1083 ? 66.45623 117.77622 100.00734 1.000 93.76781 1083 TYR A CA 1
ATOM 14628 C C . TYR A 1 1083 ? 67.49819 118.19372 98.98240 1.000 94.00855 1083 TYR A C 1
ATOM 14629 O O . TYR A 1 1083 ? 68.69256 118.24292 99.28625 1.000 92.94789 1083 TYR A O 1
ATOM 14647 N N . PHE A 1 1084 ? 67.03729 118.48919 97.76959 1.000 95.15557 1084 PHE A N 1
ATOM 14648 C CA . PHE A 1 1084 ? 67.91525 118.98511 96.71355 1.000 91.65361 1084 PHE A CA 1
ATOM 14649 C C . PHE A 1 1084 ? 67.06758 119.80473 95.75291 1.000 91.16572 1084 PHE A C 1
ATOM 14650 O O . PHE A 1 1084 ? 66.32737 119.23999 94.94267 1.000 90.46219 1084 PHE A O 1
ATOM 14667 N N . GLY A 1 1085 ? 67.17415 121.12352 95.84297 1.000 88.72039 1085 GLY A N 1
ATOM 14668 C CA . GLY A 1 1085 ? 66.39066 121.98864 94.98249 1.000 87.88037 1085 GLY A CA 1
ATOM 14669 C C . GLY A 1 1085 ? 66.65907 123.43931 95.30825 1.000 88.58386 1085 GLY A C 1
ATOM 14670 O O . GLY A 1 1085 ? 67.47110 123.76863 96.17867 1.000 86.10878 1085 GLY A O 1
ATOM 14674 N N . GLU A 1 1086 ? 65.95525 124.30841 94.58948 1.000 90.59011 1086 GLU A N 1
ATOM 14675 C CA . GLU A 1 1086 ? 66.13589 125.74191 94.76020 1.000 88.85992 1086 GLU A CA 1
ATOM 14676 C C . GLU A 1 1086 ? 65.79585 126.15895 96.18450 1.000 91.18530 1086 GLU A C 1
ATOM 14677 O O . GLU A 1 1086 ? 64.84258 125.65809 96.78626 1.000 94.20531 1086 GLU A O 1
ATOM 14689 N N . LEU A 1 1087 ? 66.59090 127.08367 96.72633 1.000 89.02716 1087 LEU A N 1
ATOM 14690 C CA . LEU A 1 1087 ? 66.31355 127.60135 98.06093 1.000 88.20756 1087 LEU A CA 1
ATOM 14691 C C . LEU A 1 1087 ? 65.12517 128.55250 98.05562 1.000 88.89400 1087 LEU A C 1
ATOM 14692 O O . LEU A 1 1087 ? 64.39051 128.62893 99.04632 1.000 88.81977 1087 LEU A O 1
ATOM 14708 N N . GLY A 1 1088 ? 64.91823 129.27768 96.95964 1.000 92.62652 1088 GLY A N 1
ATOM 14709 C CA . GLY A 1 1088 ? 63.84868 130.24961 96.88847 1.000 92.18292 1088 GLY A CA 1
ATOM 14710 C C . GLY A 1 1088 ? 64.22398 131.55035 97.56982 1.000 94.87829 1088 GLY A C 1
ATOM 14711 O O . GLY A 1 1088 ? 65.34876 131.75787 98.02706 1.000 95.05867 1088 GLY A O 1
ATOM 14715 N N . GLU A 1 1089 ? 63.24635 132.44955 97.63612 1.000 105.33091 1089 GLU A N 1
ATOM 14716 C CA . GLU A 1 1089 ? 63.44949 133.73891 98.28080 1.000 105.11915 1089 GLU A CA 1
ATOM 14717 C C . GLU A 1 1089 ? 63.31191 133.58068 99.78974 1.000 105.84836 1089 GLU A C 1
ATOM 14718 O O . GLU A 1 1089 ? 62.31220 133.04630 100.27941 1.000 106.01448 1089 GLU A O 1
ATOM 14730 N N . ASN A 1 1090 ? 64.32711 134.03388 100.52403 1.000 105.17588 1090 ASN A N 1
ATOM 14731 C CA . ASN A 1 1090 ? 64.35036 133.91182 101.98078 1.000 104.36030 1090 ASN A CA 1
ATOM 14732 C C . ASN A 1 1090 ? 64.17282 132.45658 102.40795 1.000 103.59309 1090 ASN A C 1
ATOM 14733 O O . ASN A 1 1090 ? 63.56919 132.15469 103.43937 1.000 103.57210 1090 ASN A O 1
ATOM 14744 N N . CYS A 1 1091 ? 64.71347 131.54164 101.60380 1.000 98.84526 1091 CYS A N 1
ATOM 14745 C CA . CYS A 1 1091 ? 64.63099 130.10871 101.87891 1.000 97.48606 1091 CYS A CA 1
ATOM 14746 C C . CYS A 1 1091 ? 63.18343 129.63968 101.99004 1.000 95.74511 1091 CYS A C 1
ATOM 14747 O O . CYS A 1 1091 ? 62.88958 128.65852 102.67627 1.000 96.84446 1091 CYS A O 1
ATOM 14755 N N . GLN A 1 1092 ? 62.26503 130.33460 101.31617 1.000 96.18085 1092 GLN A N 1
ATOM 14756 C CA . GLN A 1 1092 ? 60.85314 129.98042 101.41871 1.000 97.89227 1092 GLN A CA 1
ATOM 14757 C C . GLN A 1 1092 ? 60.56520 128.65060 100.73305 1.000 99.09949 1092 GLN A C 1
ATOM 14758 O O . GLN A 1 1092 ? 59.92352 127.76792 101.31527 1.000 101.32708 1092 GLN A O 1
ATOM 14772 N N . THR A 1 1093 ? 61.04563 128.48222 99.49861 1.000 97.57462 1093 THR A N 1
ATOM 14773 C CA . THR A 1 1093 ? 60.74447 127.26745 98.74677 1.000 96.52683 1093 THR A CA 1
ATOM 14774 C C . THR A 1 1093 ? 61.12638 126.02731 99.54312 1.000 97.60103 1093 THR A C 1
ATOM 14775 O O . THR A 1 1093 ? 60.30287 125.12731 99.74830 1.000 98.57437 1093 THR A O 1
ATOM 14786 N N . MET A 1 1094 ? 62.36863 125.97767 100.02678 1.000 97.49772 1094 MET A N 1
ATOM 14787 C CA . MET A 1 1094 ? 62.79765 124.85614 100.85325 1.000 96.28941 1094 MET A CA 1
ATOM 14788 C C . MET A 1 1094 ? 61.81416 124.62160 101.99032 1.000 96.14370 1094 MET A C 1
ATOM 14789 O O . MET A 1 1094 ? 61.35461 123.49465 102.21130 1.000 95.78623 1094 MET A O 1
ATOM 14803 N N . ILE A 1 1095 ? 61.44536 125.69224 102.69695 1.000 99.09163 1095 ILE A N 1
ATOM 14804 C CA . ILE A 1 1095 ? 60.52073 125.55529 103.81678 1.000 97.13043 1095 ILE A CA 1
ATOM 14805 C C . ILE A 1 1095 ? 59.24010 124.87631 103.35622 1.000 98.46223 1095 ILE A C 1
ATOM 14806 O O . ILE A 1 1095 ? 58.73628 123.95615 104.01305 1.000 100.89430 1095 ILE A O 1
ATOM 14822 N N . ASN A 1 1096 ? 58.70889 125.29628 102.20551 1.000 102.18818 1096 ASN A N 1
ATOM 14823 C CA . ASN A 1 1096 ? 57.47834 124.69306 101.70890 1.000 102.16429 1096 ASN A CA 1
ATOM 14824 C C . ASN A 1 1096 ? 57.61686 123.18101 101.60877 1.000 102.97210 1096 ASN A C 1
ATOM 14825 O O . ASN A 1 1096 ? 56.71621 122.43959 102.02000 1.000 103.98859 1096 ASN A O 1
ATOM 14836 N N . TYR A 1 1097 ? 58.75283 122.70114 101.09557 1.000 102.08174 1097 TYR A N 1
ATOM 14837 C CA . TYR A 1 1097 ? 58.92868 121.26087 100.95704 1.000 101.88099 1097 TYR A CA 1
ATOM 14838 C C . TYR A 1 1097 ? 58.80626 120.55859 102.29972 1.000 104.40311 1097 TYR A C 1
ATOM 14839 O O . TYR A 1 1097 ? 58.23303 119.46680 102.37872 1.000 101.67204 1097 TYR A O 1
ATOM 14857 N N . PHE A 1 1098 ? 59.33112 121.16165 103.36130 1.000 104.93391 1098 PHE A N 1
ATOM 14858 C CA . PHE A 1 1098 ? 59.26646 120.56635 104.68654 1.000 101.42715 1098 PHE A CA 1
ATOM 14859 C C . PHE A 1 1098 ? 57.97616 120.90321 105.41819 1.000 102.99347 1098 PHE A C 1
ATOM 14860 O O . PHE A 1 1098 ? 57.76478 120.40400 106.52694 1.000 105.86125 1098 PHE A O 1
ATOM 14877 N N . GLU A 1 1099 ? 57.10946 121.72708 104.82900 1.000 107.44645 1099 GLU A N 1
ATOM 14878 C CA . GLU A 1 1099 ? 55.84576 122.09455 105.45258 1.000 105.73647 1099 GLU A CA 1
ATOM 14879 C C . GLU A 1 1099 ? 54.63943 121.42385 104.81978 1.000 106.78518 1099 GLU A C 1
ATOM 14880 O O . GLU A 1 1099 ? 53.68064 121.11560 105.52974 1.000 108.85171 1099 GLU A O 1
ATOM 14892 N N . LYS A 1 1100 ? 54.66169 121.18793 103.50987 1.000 110.93427 1100 LYS A N 1
ATOM 14893 C CA . LYS A 1 1100 ? 53.54988 120.54112 102.82940 1.000 111.12152 1100 LYS A CA 1
ATOM 14894 C C . LYS A 1 1100 ? 53.60050 119.02187 102.92095 1.000 112.73638 1100 LYS A C 1
ATOM 14895 O O . LYS A 1 1100 ? 52.65765 118.36012 102.47387 1.000 112.32512 1100 LYS A O 1
ATOM 14914 N N . TYR A 1 1101 ? 54.66784 118.45651 103.48300 1.000 114.29749 1101 TYR A N 1
ATOM 14915 C CA . TYR A 1 1101 ? 54.74811 117.02799 103.75467 1.000 114.09419 1101 TYR A CA 1
ATOM 14916 C C . TYR A 1 1101 ? 54.50579 116.69132 105.21974 1.000 114.06359 1101 TYR A C 1
ATOM 14917 O O . TYR A 1 1101 ? 54.55700 115.51324 105.58592 1.000 113.59300 1101 TYR A O 1
ATOM 14935 N N . GLY A 1 1102 ? 54.24895 117.68908 106.06263 1.000 115.35135 1102 GLY A N 1
ATOM 14936 C CA . GLY A 1 1102 ? 53.93680 117.44456 107.45708 1.000 115.43243 1102 GLY A CA 1
ATOM 14937 C C . GLY A 1 1102 ? 55.10282 117.69456 108.39064 1.000 116.40378 1102 GLY A C 1
ATOM 14938 O O . GLY A 1 1102 ? 56.00548 116.86014 108.50391 1.000 116.25602 1102 GLY A O 1
ATOM 14942 N N . ALA A 1 1103 ? 55.09197 118.83927 109.06741 1.000 115.08016 1103 ALA A N 1
ATOM 14943 C CA . ALA A 1 1103 ? 56.11921 119.17837 110.04451 1.000 114.26123 1103 ALA A CA 1
ATOM 14944 C C . ALA A 1 1103 ? 55.69822 120.46340 110.74242 1.000 114.73305 1103 ALA A C 1
ATOM 14945 O O . ALA A 1 1103 ? 54.73360 121.12189 110.34489 1.000 114.25407 1103 ALA A O 1
ATOM 14952 N N . ASP A 1 1104 ? 56.43694 120.81244 111.78636 1.000 117.66823 1104 ASP A N 1
ATOM 14953 C CA . ASP A 1 1104 ? 56.13005 122.01917 112.54266 1.000 117.41614 1104 ASP A CA 1
ATOM 14954 C C . ASP A 1 1104 ? 56.41882 123.24943 111.68722 1.000 116.95912 1104 ASP A C 1
ATOM 14955 O O . ASP A 1 1104 ? 57.53538 123.38985 111.17479 1.000 115.95833 1104 ASP A O 1
ATOM 14964 N N . PRO A 1 1105 ? 55.45608 124.15482 111.50463 1.000 118.65947 1105 PRO A N 1
ATOM 14965 C CA . PRO A 1 1105 ? 55.72125 125.34248 110.68339 1.000 117.22488 1105 PRO A CA 1
ATOM 14966 C C . PRO A 1 1105 ? 56.87461 126.16247 111.24166 1.000 117.13002 1105 PRO A C 1
ATOM 14967 O O . PRO A 1 1105 ? 57.04283 126.28942 112.45602 1.000 115.66747 1105 PRO A O 1
ATOM 14978 N N . CYS A 1 1106 ? 57.67298 126.71913 110.33735 1.000 113.94316 1106 CYS A N 1
ATOM 14979 C CA . CYS A 1 1106 ? 58.79204 127.54892 110.75247 1.000 113.84474 1106 CYS A CA 1
ATOM 14980 C C . CYS A 1 1106 ? 58.27814 128.85328 111.36175 1.000 115.80053 1106 CYS A C 1
ATOM 14981 O O . CYS A 1 1106 ? 57.34993 129.46498 110.82393 1.000 115.26306 1106 CYS A O 1
ATOM 14989 N N . PRO A 1 1107 ? 58.85412 129.30783 112.47337 1.000 117.56975 1107 PRO A N 1
ATOM 14990 C CA . PRO A 1 1107 ? 58.42390 130.58631 113.04848 1.000 116.35680 1107 PRO A CA 1
ATOM 14991 C C . PRO A 1 1107 ? 58.73636 131.75048 112.12129 1.000 116.09439 1107 PRO A C 1
ATOM 14992 O O . PRO A 1 1107 ? 59.63546 131.69352 111.27983 1.000 116.24053 1107 PRO A O 1
ATOM 15003 N N . LYS A 1 1108 ? 57.96372 132.82652 112.28892 1.000 117.50742 1108 LYS A N 1
ATOM 15004 C CA . LYS A 1 1108 ? 58.17092 134.01483 111.46773 1.000 116.57239 1108 LYS A CA 1
ATOM 15005 C C . LYS A 1 1108 ? 59.59082 134.54286 111.62542 1.000 115.93696 1108 LYS A C 1
ATOM 15006 O O . LYS A 1 1108 ? 60.24941 134.87923 110.63455 1.000 116.62825 1108 LYS A O 1
ATOM 15025 N N . GLU A 1 1109 ? 60.07897 134.62330 112.86034 1.000 116.78322 1109 GLU A N 1
ATOM 15026 C CA . GLU A 1 1109 ? 61.45657 135.00944 113.14671 1.000 116.63112 1109 GLU A CA 1
ATOM 15027 C C . GLU A 1 1109 ? 62.19425 133.77106 113.64493 1.000 117.61962 1109 GLU A C 1
ATOM 15028 O O . GLU A 1 1109 ? 61.85313 133.21272 114.69290 1.000 119.72805 1109 GLU A O 1
ATOM 15040 N N . ALA A 1 1110 ? 63.18504 133.32933 112.87770 1.000 109.53004 1110 ALA A N 1
ATOM 15041 C CA . ALA A 1 1110 ? 63.94555 132.13091 113.20514 1.000 108.91789 1110 ALA A CA 1
ATOM 15042 C C . ALA A 1 1110 ? 65.03332 131.96343 112.15557 1.000 108.78543 1110 ALA A C 1
ATOM 15043 O O . ALA A 1 1110 ? 65.04948 132.65476 111.13406 1.000 110.94076 1110 ALA A O 1
ATOM 15050 N N . ASN A 1 1111 ? 65.94527 131.03045 112.42239 1.000 98.01393 1111 ASN A N 1
ATOM 15051 C CA . ASN A 1 1111 ? 67.00857 130.70857 111.48519 1.000 97.03578 1111 ASN A CA 1
ATOM 15052 C C . ASN A 1 1111 ? 66.64168 129.42795 110.75271 1.000 100.94777 1111 ASN A C 1
ATOM 15053 O O . ASN A 1 1111 ? 66.63208 128.35577 111.37597 1.000 104.12078 1111 ASN A O 1
ATOM 15064 N N . PRO A 1 1112 ? 66.33282 129.47240 109.45401 1.000 97.75371 1112 PRO A N 1
ATOM 15065 C CA . PRO A 1 1112 ? 65.97831 128.22968 108.75024 1.000 95.54482 1112 PRO A CA 1
ATOM 15066 C C . PRO A 1 1112 ? 67.07284 127.18053 108.78648 1.000 95.84773 1112 PRO A C 1
ATOM 15067 O O . PRO A 1 1112 ? 66.76686 125.98613 108.68603 1.000 98.68995 1112 PRO A O 1
ATOM 15078 N N . ALA A 1 1113 ? 68.33761 127.58180 108.92813 1.000 92.81897 1113 ALA A N 1
ATOM 15079 C CA . ALA A 1 1113 ? 69.41195 126.60011 109.02471 1.000 95.01162 1113 ALA A CA 1
ATOM 15080 C C . ALA A 1 1113 ? 69.22612 125.70167 110.24085 1.000 98.15701 1113 ALA A C 1
ATOM 15081 O O . ALA A 1 1113 ? 69.41364 124.48262 110.15579 1.000 96.39738 1113 ALA A O 1
ATOM 15088 N N . GLU A 1 1114 ? 68.86129 126.28559 111.38491 1.000 96.50586 1114 GLU A N 1
ATOM 15089 C CA . GLU A 1 1114 ? 68.58816 125.47991 112.57014 1.000 92.38212 1114 GLU A CA 1
ATOM 15090 C C . GLU A 1 1114 ? 67.24704 124.76776 112.46288 1.000 94.38631 1114 GLU A C 1
ATOM 15091 O O . GLU A 1 1114 ? 67.08021 123.67147 113.01298 1.000 97.61904 1114 GLU A O 1
ATOM 15103 N N . TRP A 1 1115 ? 66.28172 125.37484 111.76975 1.000 97.81388 1115 TRP A N 1
ATOM 15104 C CA . TRP A 1 1115 ? 64.98232 124.73582 111.60162 1.000 95.67516 1115 TRP A CA 1
ATOM 15105 C C . TRP A 1 1115 ? 65.10730 123.43931 110.81442 1.000 96.45582 1115 TRP A C 1
ATOM 15106 O O . TRP A 1 1115 ? 64.42609 122.45541 111.11734 1.000 98.52892 1115 TRP A O 1
ATOM 15127 N N . MET A 1 1116 ? 65.96088 123.42244 109.78923 1.000 97.29799 1116 MET A N 1
ATOM 15128 C CA . MET A 1 1116 ? 66.19243 122.19043 109.04110 1.000 96.51017 1116 MET A CA 1
ATOM 15129 C C . MET A 1 1116 ? 66.68309 121.08087 109.96176 1.000 98.19645 1116 MET A C 1
ATOM 15130 O O . MET A 1 1116 ? 66.14976 119.96314 109.95450 1.000 101.85558 1116 MET A O 1
ATOM 15144 N N . LEU A 1 1117 ? 67.70750 121.37632 110.76444 1.000 93.97998 1117 LEU A N 1
ATOM 15145 C CA . LEU A 1 1117 ? 68.26616 120.36726 111.65541 1.000 95.70382 1117 LEU A CA 1
ATOM 15146 C C . LEU A 1 1117 ? 67.22733 119.89249 112.66091 1.000 96.70644 1117 LEU A C 1
ATOM 15147 O O . LEU A 1 1117 ? 67.13844 118.69479 112.95479 1.000 97.22586 1117 LEU A O 1
ATOM 15163 N N . GLN A 1 1118 ? 66.43113 120.81730 113.20149 1.000 98.89099 1118 GLN A N 1
ATOM 15164 C CA . GLN A 1 1118 ? 65.37755 120.42051 114.12967 1.000 96.39959 1118 GLN A CA 1
ATOM 15165 C C . GLN A 1 1118 ? 64.35698 119.51873 113.44706 1.000 97.68257 1118 GLN A C 1
ATOM 15166 O O . GLN A 1 1118 ? 63.89859 118.53115 114.03272 1.000 102.11570 1118 GLN A O 1
ATOM 15180 N N . VAL A 1 1119 ? 63.98930 119.84214 112.20709 1.000 95.88501 1119 VAL A N 1
ATOM 15181 C CA . VAL A 1 1119 ? 62.97765 119.06464 111.50025 1.000 95.25443 1119 VAL A CA 1
ATOM 15182 C C . VAL A 1 1119 ? 63.47792 117.64975 111.24225 1.000 95.77131 1119 VAL A C 1
ATOM 15183 O O . VAL A 1 1119 ? 62.75635 116.67026 111.46181 1.000 97.06117 1119 VAL A O 1
ATOM 15196 N N . VAL A 1 1120 ? 64.72321 117.51705 110.77188 1.000 98.75229 1120 VAL A N 1
ATOM 15197 C CA . VAL A 1 1120 ? 65.25589 116.19251 110.45212 1.000 100.70524 1120 VAL A CA 1
ATOM 15198 C C . VAL A 1 1120 ? 65.78999 115.46091 111.67059 1.000 102.62534 1120 VAL A C 1
ATOM 15199 O O . VAL A 1 1120 ? 66.32390 114.35336 111.52760 1.000 103.01945 1120 VAL A O 1
ATOM 15212 N N . GLY A 1 1121 ? 65.66704 116.03852 112.86323 1.000 102.56112 1121 GLY A N 1
ATOM 15213 C CA . GLY A 1 1121 ? 66.08156 115.37175 114.07792 1.000 98.98323 1121 GLY A CA 1
ATOM 15214 C C . GLY A 1 1121 ? 67.56749 115.39620 114.35381 1.000 100.56489 1121 GLY A C 1
ATOM 15215 O O . GLY A 1 1121 ? 68.00799 114.76504 115.32264 1.000 103.16061 1121 GLY A O 1
ATOM 15219 N N . ALA A 1 1122 ? 68.35731 116.09739 113.54000 1.000 100.65179 1122 ALA A N 1
ATOM 15220 C CA . ALA A 1 1122 ? 69.79559 116.15787 113.76115 1.000 100.73045 1122 ALA A CA 1
ATOM 15221 C C . ALA A 1 1122 ? 70.18505 117.16780 114.83086 1.000 100.52916 1122 ALA A C 1
ATOM 15222 O O . ALA A 1 1122 ? 71.32117 117.12807 115.31477 1.000 98.37410 1122 ALA A O 1
ATOM 15229 N N . ALA A 1 1123 ? 69.28002 118.06665 115.20699 1.000 107.46101 1123 ALA A N 1
ATOM 15230 C CA . ALA A 1 1123 ? 69.59369 119.05066 116.22713 1.000 107.95622 1123 ALA A CA 1
ATOM 15231 C C . ALA A 1 1123 ? 69.58958 118.40135 117.61090 1.000 109.41293 1123 ALA A C 1
ATOM 15232 O O . ALA A 1 1123 ? 68.86380 117.43245 117.84881 1.000 108.78594 1123 ALA A O 1
ATOM 15239 N N . PRO A 1 1124 ? 70.39052 118.91763 118.54452 1.000 115.09655 1124 PRO A N 1
ATOM 15240 C CA . PRO A 1 1124 ? 70.42017 118.33842 119.89712 1.000 114.35592 1124 PRO A CA 1
ATOM 15241 C C . PRO A 1 1124 ? 69.11153 118.60347 120.62695 1.000 115.54625 1124 PRO A C 1
ATOM 15242 O O . PRO A 1 1124 ? 68.75021 119.75421 120.88174 1.000 115.00609 1124 PRO A O 1
ATOM 15253 N N . GLY A 1 1125 ? 68.40222 117.52924 120.96311 1.000 114.41237 1125 GLY A N 1
ATOM 15254 C CA . GLY A 1 1125 ? 67.13038 117.65002 121.64670 1.000 112.50644 1125 GLY A CA 1
ATOM 15255 C C . GLY A 1 1125 ? 65.97639 117.87640 120.69299 1.000 113.28321 1125 GLY A C 1
ATOM 15256 O O . GLY A 1 1125 ? 65.24372 118.86225 120.81763 1.000 111.49949 1125 GLY A O 1
ATOM 15260 N N . SER A 1 1126 ? 65.80466 116.96954 119.73362 1.000 115.88140 1126 SER A N 1
ATOM 15261 C CA . SER A 1 1126 ? 64.74332 117.09468 118.74694 1.000 115.87450 1126 SER A CA 1
ATOM 15262 C C . SER A 1 1126 ? 64.27634 115.70695 118.33610 1.000 115.01574 1126 SER A C 1
ATOM 15263 O O . SER A 1 1126 ? 64.99324 114.71520 118.49290 1.000 113.54892 1126 SER A O 1
ATOM 15271 N N . HIS A 1 1127 ? 63.05667 115.65191 117.80602 1.000 121.11544 1127 HIS A N 1
ATOM 15272 C CA . HIS A 1 1127 ? 62.44066 114.41289 117.34761 1.000 122.37937 1127 HIS A CA 1
ATOM 15273 C C . HIS A 1 1127 ? 62.15374 114.53217 115.85901 1.000 120.97508 1127 HIS A C 1
ATOM 15274 O O . HIS A 1 1127 ? 61.45862 115.45962 115.43070 1.000 118.80134 1127 HIS A O 1
ATOM 15288 N N . ALA A 1 1128 ? 62.68726 113.59491 115.07364 1.000 118.47121 1128 ALA A N 1
ATOM 15289 C CA . ALA A 1 1128 ? 62.42470 113.60765 113.63911 1.000 118.22416 1128 ALA A CA 1
ATOM 15290 C C . ALA A 1 1128 ? 60.95032 113.36126 113.34781 1.000 119.45703 1128 ALA A C 1
ATOM 15291 O O . ALA A 1 1128 ? 60.34193 114.07985 112.54695 1.000 119.54076 1128 ALA A O 1
ATOM 15298 N N . LYS A 1 1129 ? 60.36447 112.34576 113.98456 1.000 120.23197 1129 LYS A N 1
ATOM 15299 C CA . LYS A 1 1129 ? 58.95902 111.98970 113.80990 1.000 119.12237 1129 LYS A CA 1
ATOM 15300 C C . LYS A 1 1129 ? 58.71398 111.31668 112.46310 1.000 119.09321 1129 LYS A C 1
ATOM 15301 O O . LYS A 1 1129 ? 57.60975 110.82789 112.20344 1.000 118.37503 1129 LYS A O 1
ATOM 15320 N N . GLN A 1 1130 ? 59.73135 111.27916 111.60271 1.000 123.26283 1130 GLN A N 1
ATOM 15321 C CA . GLN A 1 1130 ? 59.60181 110.65411 110.29313 1.000 123.03875 1130 GLN A CA 1
ATOM 15322 C C . GLN A 1 1130 ? 60.96363 110.56322 109.61733 1.000 123.02949 1130 GLN A C 1
ATOM 15323 O O . GLN A 1 1130 ? 61.69359 111.55724 109.55269 1.000 122.88209 1130 GLN A O 1
ATOM 15337 N N . ASP A 1 1131 ? 61.31881 109.38472 109.11217 1.000 121.74077 1131 ASP A N 1
ATOM 15338 C CA . ASP A 1 1131 ? 62.55430 109.23391 108.35058 1.000 121.16866 1131 ASP A CA 1
ATOM 15339 C C . ASP A 1 1131 ? 62.41042 109.99234 107.03796 1.000 120.40569 1131 ASP A C 1
ATOM 15340 O O . ASP A 1 1131 ? 61.64261 109.58682 106.15986 1.000 118.92408 1131 ASP A O 1
ATOM 15349 N N . TYR A 1 1132 ? 63.14620 111.09572 106.89751 1.000 112.71972 1132 TYR A N 1
ATOM 15350 C CA . TYR A 1 1132 ? 62.92973 111.98849 105.76698 1.000 111.96651 1132 TYR A CA 1
ATOM 15351 C C . TYR A 1 1132 ? 63.52623 111.46041 104.46799 1.000 110.54520 1132 TYR A C 1
ATOM 15352 O O . TYR A 1 1132 ? 63.13151 111.91906 103.38845 1.000 108.97726 1132 TYR A O 1
ATOM 15370 N N . PHE A 1 1133 ? 64.44790 110.49846 104.54157 1.000 106.71623 1133 PHE A N 1
ATOM 15371 C CA . PHE A 1 1133 ? 64.95928 109.88034 103.32350 1.000 106.06554 1133 PHE A CA 1
ATOM 15372 C C . PHE A 1 1133 ? 63.84328 109.19182 102.54966 1.000 107.27528 1133 PHE A C 1
ATOM 15373 O O . PHE A 1 1133 ? 63.77362 109.29545 101.31911 1.000 106.93226 1133 PHE A O 1
ATOM 15390 N N . GLU A 1 1134 ? 62.96055 108.48025 103.25401 1.000 110.63559 1134 GLU A N 1
ATOM 15391 C CA . GLU A 1 1134 ? 61.88449 107.76591 102.57655 1.000 111.65733 1134 GLU A CA 1
ATOM 15392 C C . GLU A 1 1134 ? 60.96338 108.72729 101.83782 1.000 111.87994 1134 GLU A C 1
ATOM 15393 O O . GLU A 1 1134 ? 60.59553 108.48064 100.68332 1.000 112.13080 1134 GLU A O 1
ATOM 15405 N N . VAL A 1 1135 ? 60.57970 109.83065 102.48245 1.000 110.29036 1135 VAL A N 1
ATOM 15406 C CA . VAL A 1 1135 ? 59.70278 110.79054 101.81877 1.000 112.08939 1135 VAL A CA 1
ATOM 15407 C C . VAL A 1 1135 ? 60.42801 111.45373 100.65640 1.000 112.64782 1135 VAL A C 1
ATOM 15408 O O . VAL A 1 1135 ? 59.83111 111.71014 99.60452 1.000 113.43755 1135 VAL A O 1
ATOM 15421 N N . TRP A 1 1136 ? 61.72229 111.74199 100.81795 1.000 104.52981 1136 TRP A N 1
ATOM 15422 C CA . TRP A 1 1136 ? 62.47562 112.33172 99.71571 1.000 102.67645 1136 TRP A CA 1
ATOM 15423 C C . TRP A 1 1136 ? 62.47725 111.40720 98.50527 1.000 101.51779 1136 TRP A C 1
ATOM 15424 O O . TRP A 1 1136 ? 62.23839 111.84438 97.37398 1.000 101.20610 1136 TRP A O 1
ATOM 15445 N N . ARG A 1 1137 ? 62.73798 110.11700 98.72607 1.000 103.64989 1137 ARG A N 1
ATOM 15446 C CA . ARG A 1 1137 ? 62.72924 109.16794 97.61830 1.000 105.19782 1137 ARG A CA 1
ATOM 15447 C C . ARG A 1 1137 ? 61.32239 108.94992 97.07667 1.000 106.62606 1137 ARG A C 1
ATOM 15448 O O . ARG A 1 1137 ? 61.16217 108.53661 95.92259 1.000 105.33245 1137 ARG A O 1
ATOM 15469 N N . ASN A 1 1138 ? 60.29878 109.21727 97.88523 1.000 105.83607 1138 ASN A N 1
ATOM 15470 C CA . ASN A 1 1138 ? 58.90214 109.04109 97.49160 1.000 104.75119 1138 ASN A CA 1
ATOM 15471 C C . ASN A 1 1138 ? 58.22226 110.37424 97.21287 1.000 104.43839 1138 ASN A C 1
ATOM 15472 O O . ASN A 1 1138 ? 57.04436 110.55727 97.53179 1.000 105.08539 1138 ASN A O 1
ATOM 15483 N N . SER A 1 1139 ? 58.94271 111.32236 96.61991 1.000 108.23103 1139 SER A N 1
ATOM 15484 C CA . SER A 1 1139 ? 58.42569 112.65379 96.34812 1.000 109.33814 1139 SER A CA 1
ATOM 15485 C C . SER A 1 1139 ? 58.49025 112.94830 94.85588 1.000 109.58864 1139 SER A C 1
ATOM 15486 O O . SER A 1 1139 ? 59.23251 112.31129 94.10397 1.000 109.85013 1139 SER A O 1
ATOM 15494 N N . SER A 1 1140 ? 57.68927 113.92860 94.43335 1.000 110.25157 1140 SER A N 1
ATOM 15495 C CA . SER A 1 1140 ? 57.73457 114.37077 93.04465 1.000 110.71107 1140 SER A CA 1
ATOM 15496 C C . SER A 1 1140 ? 59.02337 115.12277 92.74137 1.000 111.97470 1140 SER A C 1
ATOM 15497 O O . SER A 1 1140 ? 59.49675 115.10566 91.59882 1.000 112.10297 1140 SER A O 1
ATOM 15505 N N . GLU A 1 1141 ? 59.60062 115.78786 93.74473 1.000 107.74041 1141 GLU A N 1
ATOM 15506 C CA . GLU A 1 1141 ? 60.84790 116.51322 93.53056 1.000 104.53615 1141 GLU A CA 1
ATOM 15507 C C . GLU A 1 1141 ? 61.97390 115.56468 93.14042 1.000 105.42538 1141 GLU A C 1
ATOM 15508 O O . GLU A 1 1141 ? 62.78494 115.87845 92.26108 1.000 107.51269 1141 GLU A O 1
ATOM 15520 N N . TYR A 1 1142 ? 62.04518 114.39969 93.78718 1.000 101.88018 1142 TYR A N 1
ATOM 15521 C CA . TYR A 1 1142 ? 63.07320 113.42761 93.43251 1.000 103.10984 1142 TYR A CA 1
ATOM 15522 C C . TYR A 1 1142 ? 62.88642 112.92526 92.00713 1.000 103.19541 1142 TYR A C 1
ATOM 15523 O O . TYR A 1 1142 ? 63.86336 112.74356 91.27054 1.000 104.15315 1142 TYR A O 1
ATOM 15541 N N . GLN A 1 1143 ? 61.63887 112.67923 91.60377 1.000 105.15728 1143 GLN A N 1
ATOM 15542 C CA . GLN A 1 1143 ? 61.38422 112.25409 90.23256 1.000 106.83209 1143 GLN A CA 1
ATOM 15543 C C . GLN A 1 1143 ? 61.79947 113.33447 89.24372 1.000 107.35432 1143 GLN A C 1
ATOM 15544 O O . GLN A 1 1143 ? 62.37093 113.03530 88.18903 1.000 110.19658 1143 GLN A O 1
ATOM 15558 N N . ALA A 1 1144 ? 61.51884 114.59888 89.56539 1.000 100.43621 1144 ALA A N 1
ATOM 15559 C CA . ALA A 1 1144 ? 61.95112 115.68955 88.69827 1.000 99.23739 1144 ALA A CA 1
ATOM 15560 C C . ALA A 1 1144 ? 63.47012 115.74260 88.60196 1.000 100.24490 1144 ALA A C 1
ATOM 15561 O O . ALA A 1 1144 ? 64.02415 115.96837 87.52052 1.000 101.34534 1144 ALA A O 1
ATOM 15568 N N . VAL A 1 1145 ? 64.16059 115.53937 89.72548 1.000 98.27636 1145 VAL A N 1
ATOM 15569 C CA . VAL A 1 1145 ? 65.62187 115.54609 89.71499 1.000 97.08935 1145 VAL A CA 1
ATOM 15570 C C . VAL A 1 1145 ? 66.15221 114.42173 88.83384 1.000 100.08408 1145 VAL A C 1
ATOM 15571 O O . VAL A 1 1145 ? 67.07661 114.61849 88.03323 1.000 101.55680 1145 VAL A O 1
ATOM 15584 N N . ARG A 1 1146 ? 65.58310 113.22324 88.97439 1.000 104.85016 1146 ARG A N 1
ATOM 15585 C CA . ARG A 1 1146 ? 66.02539 112.09456 88.16194 1.000 103.33837 1146 ARG A CA 1
ATOM 15586 C C . ARG A 1 1146 ? 65.77570 112.35681 86.68314 1.000 102.70616 1146 ARG A C 1
ATOM 15587 O O . ARG A 1 1146 ? 66.62765 112.05749 85.83672 1.000 102.99738 1146 ARG A O 1
ATOM 15608 N N . GLU A 1 1147 ? 64.60831 112.91279 86.35286 1.000 106.72621 1147 GLU A N 1
ATOM 15609 C CA . GLU A 1 1147 ? 64.30295 113.21936 84.96086 1.000 107.95882 1147 GLU A CA 1
ATOM 15610 C C . GLU A 1 1147 ? 65.28301 114.24597 84.41273 1.000 108.86272 1147 GLU A C 1
ATOM 15611 O O . GLU A 1 1147 ? 65.74581 114.12553 83.27318 1.000 109.11147 1147 GLU A O 1
ATOM 15623 N N . GLU A 1 1148 ? 65.61279 115.26496 85.20917 1.000 104.83198 1148 GLU A N 1
ATOM 15624 C CA . GLU A 1 1148 ? 66.56109 116.27625 84.75541 1.000 103.88789 1148 GLU A CA 1
ATOM 15625 C C . GLU A 1 1148 ? 67.93439 115.66481 84.51295 1.000 103.27533 1148 GLU A C 1
ATOM 15626 O O . GLU A 1 1148 ? 68.59258 115.97752 83.51448 1.000 105.85130 1148 GLU A O 1
ATOM 15638 N N . ILE A 1 1149 ? 68.38973 114.79717 85.41860 1.000 100.26491 1149 ILE A N 1
ATOM 15639 C CA . ILE A 1 1149 ? 69.69952 114.17491 85.23954 1.000 101.87698 1149 ILE A CA 1
ATOM 15640 C C . ILE A 1 1149 ? 69.70895 113.31458 83.98281 1.000 101.33094 1149 ILE A C 1
ATOM 15641 O O . ILE A 1 1149 ? 70.66597 113.34450 83.19760 1.000 98.70044 1149 ILE A O 1
ATOM 15657 N N . ASN A 1 1150 ? 68.64699 112.53350 83.77097 1.000 108.85116 1150 ASN A N 1
ATOM 15658 C CA . ASN A 1 1150 ? 68.58025 111.69553 82.57818 1.000 106.80159 1150 ASN A CA 1
ATOM 15659 C C . ASN A 1 1150 ? 68.57337 112.54204 81.31182 1.000 105.87465 1150 ASN A C 1
ATOM 15660 O O . ASN A 1 1150 ? 69.26197 112.21972 80.33615 1.000 106.68311 1150 ASN A O 1
ATOM 15671 N N . ARG A 1 1151 ? 67.80029 113.63030 81.30751 1.000 106.29533 1151 ARG A N 1
ATOM 15672 C CA . ARG A 1 1151 ? 67.75179 114.49807 80.13658 1.000 107.83034 1151 ARG A CA 1
ATOM 15673 C C . ARG A 1 1151 ? 69.11229 115.12153 79.86069 1.000 108.17338 1151 ARG A C 1
ATOM 15674 O O . ARG A 1 1151 ? 69.55180 115.18526 78.70692 1.000 106.81406 1151 ARG A O 1
ATOM 15695 N N . MET A 1 1152 ? 69.79327 115.59378 80.90668 1.000 107.19542 1152 MET A N 1
ATOM 15696 C CA . MET A 1 1152 ? 71.11505 116.17842 80.71568 1.000 104.74689 1152 MET A CA 1
ATOM 15697 C C . MET A 1 1152 ? 72.08636 115.15244 80.15068 1.000 105.68581 1152 MET A C 1
ATOM 15698 O O . MET A 1 1152 ? 72.82346 115.44105 79.20090 1.000 105.42369 1152 MET A O 1
ATOM 15712 N N . GLU A 1 1153 ? 72.08381 113.93815 80.70414 1.000 106.71380 1153 GLU A N 1
ATOM 15713 C CA . GLU A 1 1153 ? 72.98902 112.90732 80.20946 1.000 105.76507 1153 GLU A CA 1
ATOM 15714 C C . GLU A 1 1153 ? 72.69289 112.56817 78.75467 1.000 105.79726 1153 GLU A C 1
ATOM 15715 O O . GLU A 1 1153 ? 73.61527 112.37467 77.95471 1.000 104.07781 1153 GLU A O 1
ATOM 15727 N N . ALA A 1 1154 ? 71.41184 112.48968 78.39129 1.000 109.61147 1154 ALA A N 1
ATOM 15728 C CA . ALA A 1 1154 ? 71.04059 112.12136 77.03179 1.000 108.90978 1154 ALA A CA 1
ATOM 15729 C C . ALA A 1 1154 ? 71.27331 113.24051 76.02583 1.000 110.04365 1154 ALA A C 1
ATOM 15730 O O . ALA A 1 1154 ? 71.47316 112.95259 74.84104 1.000 109.82878 1154 ALA A O 1
ATOM 15737 N N . GLU A 1 1155 ? 71.25341 114.50091 76.45993 1.000 113.58889 1155 GLU A N 1
ATOM 15738 C CA . GLU A 1 1155 ? 71.38492 115.63191 75.54820 1.000 113.30272 1155 GLU A CA 1
ATOM 15739 C C . GLU A 1 1155 ? 72.81298 116.15576 75.45258 1.000 111.36520 1155 GLU A C 1
ATOM 15740 O O . GLU A 1 1155 ? 73.37562 116.21288 74.35575 1.000 109.39665 1155 GLU A O 1
ATOM 15752 N N . LEU A 1 1156 ? 73.41549 116.54453 76.57920 1.000 109.25281 1156 LEU A N 1
ATOM 15753 C CA . LEU A 1 1156 ? 74.73414 117.16454 76.53677 1.000 107.81583 1156 LEU A CA 1
ATOM 15754 C C . LEU A 1 1156 ? 75.81045 116.21343 76.03204 1.000 108.33469 1156 LEU A C 1
ATOM 15755 O O . LEU A 1 1156 ? 76.87538 116.67459 75.60880 1.000 108.94759 1156 LEU A O 1
ATOM 15771 N N . SER A 1 1157 ? 75.56320 114.90277 76.06541 1.000 109.30015 1157 SER A N 1
ATOM 15772 C CA . SER A 1 1157 ? 76.56158 113.94958 75.59803 1.000 108.44717 1157 SER A CA 1
ATOM 15773 C C . SER A 1 1157 ? 76.84336 114.08911 74.10832 1.000 110.22426 1157 SER A C 1
ATOM 15774 O O . SER A 1 1157 ? 77.91617 113.67856 73.65392 1.000 109.90736 1157 SER A O 1
ATOM 15782 N N . LYS A 1 1158 ? 75.91473 114.65622 73.34232 1.000 114.08632 1158 LYS A N 1
ATOM 15783 C CA . LYS A 1 1158 ? 76.08448 114.81874 71.90487 1.000 112.16997 1158 LYS A CA 1
ATOM 15784 C C . LYS A 1 1158 ? 76.81953 116.09996 71.53442 1.000 111.04111 1158 LYS A C 1
ATOM 15785 O O . LYS A 1 1158 ? 77.10380 116.31172 70.35134 1.000 110.52578 1158 LYS A O 1
ATOM 15804 N N . LEU A 1 1159 ? 77.13179 116.95458 72.50390 1.000 112.83784 1159 LEU A N 1
ATOM 15805 C CA . LEU A 1 1159 ? 77.83750 118.18665 72.20172 1.000 114.64680 1159 LEU A CA 1
ATOM 15806 C C . LEU A 1 1159 ? 79.25625 117.87814 71.72170 1.000 115.02758 1159 LEU A C 1
ATOM 15807 O O . LEU A 1 1159 ? 79.86349 116.89224 72.14801 1.000 113.04502 1159 LEU A O 1
ATOM 15823 N N . PRO A 1 1160 ? 79.81103 118.70809 70.82975 1.000 115.35769 1160 PRO A N 1
ATOM 15824 C CA . PRO A 1 1160 ? 81.18559 118.46732 70.36871 1.000 113.35709 1160 PRO A CA 1
ATOM 15825 C C . PRO A 1 1160 ? 82.21198 118.81581 71.43391 1.000 113.68651 1160 PRO A C 1
ATOM 15826 O O . PRO A 1 1160 ? 82.40101 119.99123 71.76206 1.000 113.72532 1160 PRO A O 1
ATOM 15837 N N . ARG A 1 1161 ? 82.87916 117.80300 71.97933 1.000 112.76015 1161 ARG A N 1
ATOM 15838 C CA . ARG A 1 1161 ? 83.86518 118.03341 73.02206 1.000 113.04475 1161 ARG A CA 1
ATOM 15839 C C . ARG A 1 1161 ? 85.12614 118.66948 72.44289 1.000 113.82796 1161 ARG A C 1
ATOM 15840 O O . ARG A 1 1161 ? 85.40484 118.59093 71.24309 1.000 112.59365 1161 ARG A O 1
ATOM 15861 N N . ASP A 1 1162 ? 85.89256 119.30891 73.32186 1.000 122.22384 1162 ASP A N 1
ATOM 15862 C CA . ASP A 1 1162 ? 87.15327 119.94151 72.95935 1.000 123.94560 1162 ASP A CA 1
ATOM 15863 C C . ASP A 1 1162 ? 88.30567 119.03477 73.36959 1.000 121.97427 1162 ASP A C 1
ATOM 15864 O O . ASP A 1 1162 ? 88.40787 118.64231 74.53670 1.000 119.88131 1162 ASP A O 1
ATOM 15873 N N . ASN A 1 1163 ? 89.16784 118.70736 72.41184 1.000 115.84758 1163 ASN A N 1
ATOM 15874 C CA . ASN A 1 1163 ? 90.28017 117.79244 72.62685 1.000 115.75065 1163 ASN A CA 1
ATOM 15875 C C . ASN A 1 1163 ? 91.59740 118.54580 72.51078 1.000 116.52408 1163 ASN A C 1
ATOM 15876 O O . ASN A 1 1163 ? 91.83078 119.25044 71.52306 1.000 117.21858 1163 ASN A O 1
ATOM 15887 N N . ASP A 1 1164 ? 92.45087 118.39482 73.52008 1.000 109.25226 1164 ASP A N 1
ATOM 15888 C CA . ASP A 1 1164 ? 93.79117 118.96437 73.49960 1.000 106.16255 1164 ASP A CA 1
ATOM 15889 C C . ASP A 1 1164 ? 94.69785 118.14330 74.41100 1.000 104.36310 1164 ASP A C 1
ATOM 15890 O O . ASP A 1 1164 ? 94.42571 118.03498 75.61318 1.000 105.16597 1164 ASP A O 1
ATOM 15899 N N . PRO A 1 1165 ? 95.77456 117.54557 73.89162 1.000 94.65569 1165 PRO A N 1
ATOM 15900 C CA . PRO A 1 1165 ? 96.62674 116.71888 74.76310 1.000 96.18398 1165 PRO A CA 1
ATOM 15901 C C . PRO A 1 1165 ? 97.23016 117.48765 75.92379 1.000 95.53499 1165 PRO A C 1
ATOM 15902 O O . PRO A 1 1165 ? 97.51395 116.88958 76.96936 1.000 92.48269 1165 PRO A O 1
ATOM 15913 N N . GLU A 1 1166 ? 97.43114 118.79879 75.77631 1.000 91.25233 1166 GLU A N 1
ATOM 15914 C CA . GLU A 1 1166 ? 98.05013 119.57514 76.84573 1.000 88.66205 1166 GLU A CA 1
ATOM 15915 C C . GLU A 1 1166 ? 97.24523 119.47929 78.13533 1.000 90.21697 1166 GLU A C 1
ATOM 15916 O O . GLU A 1 1166 ? 97.79931 119.60950 79.23290 1.000 91.15486 1166 GLU A O 1
ATOM 15928 N N . ALA A 1 1167 ? 95.93590 119.24862 78.02540 1.000 86.57776 1167 ALA A N 1
ATOM 15929 C CA . ALA A 1 1167 ? 95.09252 119.17970 79.21142 1.000 84.55019 1167 ALA A CA 1
ATOM 15930 C C . ALA A 1 1167 ? 95.19383 117.83888 79.92541 1.000 86.79579 1167 ALA A C 1
ATOM 15931 O O . ALA A 1 1167 ? 94.76609 117.73623 81.07941 1.000 89.20572 1167 ALA A O 1
ATOM 15938 N N . LEU A 1 1168 ? 95.74497 116.81435 79.27603 1.000 84.40574 1168 LEU A N 1
ATOM 15939 C CA . LEU A 1 1168 ? 95.83111 115.48761 79.87152 1.000 79.87577 1168 LEU A CA 1
ATOM 15940 C C . LEU A 1 1168 ? 97.10412 115.26996 80.67903 1.000 81.26323 1168 LEU A C 1
ATOM 15941 O O . LEU A 1 1168 ? 97.21613 114.24595 81.36047 1.000 85.17523 1168 LEU A O 1
ATOM 15957 N N . LEU A 1 1169 ? 98.05709 116.19520 80.62548 1.000 77.29886 1169 LEU A N 1
ATOM 15958 C CA . LEU A 1 1169 ? 99.30132 116.02947 81.36117 1.000 74.72984 1169 LEU A CA 1
ATOM 15959 C C . LEU A 1 1169 ? 99.05271 116.10260 82.86294 1.000 71.64525 1169 LEU A C 1
ATOM 15960 O O . LEU A 1 1169 ? 98.15277 116.80149 83.33474 1.000 73.66297 1169 LEU A O 1
ATOM 15976 N N . LYS A 1 1170 ? 99.86611 115.36225 83.61885 1.000 62.01633 1170 LYS A N 1
ATOM 15977 C CA . LYS A 1 1170 ? 99.75385 115.40288 85.07274 1.000 59.02032 1170 LYS A CA 1
ATOM 15978 C C . LYS A 1 1170 ? 100.07857 116.79026 85.60916 1.000 61.05690 1170 LYS A C 1
ATOM 15979 O O . LYS A 1 1170 ? 99.36811 117.30968 86.47704 1.000 66.82233 1170 LYS A O 1
ATOM 15998 N N . TYR A 1 1171 ? 101.14449 117.40583 85.10400 1.000 55.84582 1171 TYR A N 1
ATOM 15999 C CA . TYR A 1 1171 ? 101.55518 118.74158 85.50685 1.000 51.71491 1171 TYR A CA 1
ATOM 16000 C C . TYR A 1 1171 ? 101.59420 119.65248 84.28848 1.000 56.56623 1171 TYR A C 1
ATOM 16001 O O . TYR A 1 1171 ? 101.91647 119.21907 83.17888 1.000 64.85903 1171 TYR A O 1
ATOM 16019 N N . ALA A 1 1172 ? 101.26570 120.92485 84.50646 1.000 52.64814 1172 ALA A N 1
ATOM 16020 C CA . ALA A 1 1172 ? 101.15567 121.87901 83.41213 1.000 50.61931 1172 ALA A CA 1
ATOM 16021 C C . ALA A 1 1172 ? 102.48454 122.51445 83.02846 1.000 58.69605 1172 ALA A C 1
ATOM 16022 O O . ALA A 1 1172 ? 102.53169 123.24595 82.03439 1.000 61.07943 1172 ALA A O 1
ATOM 16029 N N . ALA A 1 1173 ? 103.55393 122.26047 83.77545 1.000 57.04663 1173 ALA A N 1
ATOM 16030 C CA . ALA A 1 1173 ? 104.85245 122.84842 83.49529 1.000 50.81425 1173 ALA A CA 1
ATOM 16031 C C . ALA A 1 1173 ? 105.92444 121.76995 83.48179 1.000 56.11275 1173 ALA A C 1
ATOM 16032 O O . ALA A 1 1173 ? 105.83021 120.78759 84.22354 1.000 61.53066 1173 ALA A O 1
ATOM 16039 N N . PRO A 1 1174 ? 106.95778 121.92835 82.65781 1.000 50.48194 1174 PRO A N 1
ATOM 16040 C CA . PRO A 1 1174 ? 108.02683 120.92703 82.62101 1.000 47.95472 1174 PRO A CA 1
ATOM 16041 C C . PRO A 1 1174 ? 108.79410 120.88109 83.93267 1.000 46.60250 1174 PRO A C 1
ATOM 16042 O O . PRO A 1 1174 ? 108.78690 121.82177 84.72784 1.000 55.40754 1174 PRO A O 1
ATOM 16053 N N . LEU A 1 1175 ? 109.46955 119.75134 84.14894 1.000 42.43743 1175 LEU A N 1
ATOM 16054 C CA . LEU A 1 1175 ? 110.10531 119.50489 85.43917 1.000 45.27900 1175 LEU A CA 1
ATOM 16055 C C . LEU A 1 1175 ? 111.17628 120.54452 85.74622 1.000 48.11041 1175 LEU A C 1
ATOM 16056 O O . LEU A 1 1175 ? 111.29653 121.00160 86.88934 1.000 58.93457 1175 LEU A O 1
ATOM 16072 N N . TRP A 1 1176 ? 111.97357 120.92407 84.74601 1.000 46.79994 1176 TRP A N 1
ATOM 16073 C CA . TRP A 1 1176 ? 113.04599 121.88195 84.99564 1.000 43.28657 1176 TRP A CA 1
ATOM 16074 C C . TRP A 1 1176 ? 112.48869 123.23110 85.43125 1.000 52.50016 1176 TRP A C 1
ATOM 16075 O O . TRP A 1 1176 ? 113.05288 123.88731 86.31450 1.000 59.51847 1176 TRP A O 1
ATOM 16096 N N . LYS A 1 1177 ? 111.38363 123.66577 84.82219 1.000 57.47138 1177 LYS A N 1
ATOM 16097 C CA . LYS A 1 1177 ? 110.77996 124.93441 85.21650 1.000 49.51914 1177 LYS A CA 1
ATOM 16098 C C . LYS A 1 1177 ? 110.28485 124.88399 86.65606 1.000 45.03320 1177 LYS A C 1
ATOM 16099 O O . LYS A 1 1177 ? 110.48252 125.83678 87.42004 1.000 53.31051 1177 LYS A O 1
ATOM 16118 N N . GLN A 1 1178 ? 109.63987 123.78221 87.04593 1.000 40.83887 1178 GLN A N 1
ATOM 16119 C CA . GLN A 1 1178 ? 109.19498 123.64500 88.42809 1.000 45.25491 1178 GLN A CA 1
ATOM 16120 C C . GLN A 1 1178 ? 110.37731 123.67842 89.38267 1.000 46.10633 1178 GLN A C 1
ATOM 16121 O O . GLN A 1 1178 ? 110.32699 124.34171 90.42551 1.000 50.69748 1178 GLN A O 1
ATOM 16135 N N . TYR A 1 1179 ? 111.45292 122.96812 89.04088 1.000 41.06440 1179 TYR A N 1
ATOM 16136 C CA . TYR A 1 1179 ? 112.63054 122.94936 89.89990 1.000 41.50701 1179 TYR A CA 1
ATOM 16137 C C . TYR A 1 1179 ? 113.20537 124.34953 90.06368 1.000 49.50026 1179 TYR A C 1
ATOM 16138 O O . TYR A 1 1179 ? 113.50366 124.78552 91.18187 1.000 58.59389 1179 TYR A O 1
ATOM 16156 N N . LEU A 1 1180 ? 113.35398 125.07714 88.95524 1.000 43.07810 1180 LEU A N 1
ATOM 16157 C CA . LEU A 1 1180 ? 113.92049 126.41984 89.02252 1.000 39.29767 1180 LEU A CA 1
ATOM 16158 C C . LEU A 1 1180 ? 113.04328 127.34232 89.85754 1.000 45.26677 1180 LEU A C 1
ATOM 16159 O O . LEU A 1 1180 ? 113.53956 128.08323 90.71497 1.000 51.53582 1180 LEU A O 1
ATOM 16175 N N . LEU A 1 1181 ? 111.73015 127.31406 89.61934 1.000 45.53406 1181 LEU A N 1
ATOM 16176 C CA . LEU A 1 1181 ? 110.83930 128.21464 90.34158 1.000 41.64243 1181 LEU A CA 1
ATOM 16177 C C . LEU A 1 1181 ? 110.83209 127.90626 91.83289 1.000 44.76888 1181 LEU A C 1
ATOM 16178 O O . LEU A 1 1181 ? 110.87782 128.82421 92.66040 1.000 54.67464 1181 LEU A O 1
ATOM 16194 N N . VAL A 1 1182 ? 110.78732 126.62365 92.19994 1.000 41.31380 1182 VAL A N 1
ATOM 16195 C CA . VAL A 1 1182 ? 110.77715 126.26749 93.61430 1.000 36.79734 1182 VAL A CA 1
ATOM 16196 C C . VAL A 1 1182 ? 112.09683 126.64840 94.27256 1.000 47.56921 1182 VAL A C 1
ATOM 16197 O O . VAL A 1 1182 ? 112.11820 127.14291 95.40674 1.000 52.02508 1182 VAL A O 1
ATOM 16210 N N . SER A 1 1183 ? 113.21920 126.42104 93.58431 1.000 39.91048 1183 SER A N 1
ATOM 16211 C CA . SER A 1 1183 ? 114.50975 126.79170 94.15282 1.000 37.13647 1183 SER A CA 1
ATOM 16212 C C . SER A 1 1183 ? 114.59951 128.29454 94.37333 1.000 48.12507 1183 SER A C 1
ATOM 16213 O O . SER A 1 1183 ? 115.07852 128.74975 95.41900 1.000 55.18876 1183 SER A O 1
ATOM 16221 N N . TRP A 1 1184 ? 114.14416 129.08445 93.39933 1.000 49.99210 1184 TRP A N 1
ATOM 16222 C CA . TRP A 1 1184 ? 114.18263 130.53283 93.56059 1.000 37.79935 1184 TRP A CA 1
ATOM 16223 C C . TRP A 1 1184 ? 113.27963 130.98052 94.70099 1.000 40.29472 1184 TRP A C 1
ATOM 16224 O O . TRP A 1 1184 ? 113.64641 131.86603 95.48346 1.000 51.61795 1184 TRP A O 1
ATOM 16245 N N . ARG A 1 1185 ? 112.09127 130.38417 94.81230 1.000 44.80216 1185 ARG A N 1
ATOM 16246 C CA . ARG A 1 1185 ? 111.19692 130.74637 95.90463 1.000 37.11880 1185 ARG A CA 1
ATOM 16247 C C . ARG A 1 1185 ? 111.82949 130.43702 97.25282 1.000 42.19986 1185 ARG A C 1
ATOM 16248 O O . ARG A 1 1185 ? 111.74085 131.24155 98.18567 1.000 59.51521 1185 ARG A O 1
ATOM 16269 N N . THR A 1 1186 ? 112.47325 129.27513 97.37781 1.000 41.84480 1186 THR A N 1
ATOM 16270 C CA . THR A 1 1186 ? 113.10803 128.92593 98.64491 1.000 37.36092 1186 THR A CA 1
ATOM 16271 C C . THR A 1 1186 ? 114.27350 129.85628 98.95673 1.000 40.15002 1186 THR A C 1
ATOM 16272 O O . THR A 1 1186 ? 114.46900 130.24628 100.11358 1.000 50.24770 1186 THR A O 1
ATOM 16283 N N . ILE A 1 1187 ? 115.06298 130.21992 97.94358 1.000 47.97615 1187 ILE A N 1
ATOM 16284 C CA . ILE A 1 1187 ? 116.17570 131.13854 98.17218 1.000 42.31610 1187 ILE A CA 1
ATOM 16285 C C . ILE A 1 1187 ? 115.65626 132.48513 98.65697 1.000 46.63197 1187 ILE A C 1
ATOM 16286 O O . ILE A 1 1187 ? 116.18842 133.06937 99.61022 1.000 49.63619 1187 ILE A O 1
ATOM 16302 N N . VAL A 1 1188 ? 114.60573 132.99768 98.01362 1.000 48.93648 1188 VAL A N 1
ATOM 16303 C CA . VAL A 1 1188 ? 114.04804 134.28414 98.41929 1.000 33.15395 1188 VAL A CA 1
ATOM 16304 C C . VAL A 1 1188 ? 113.46987 134.19381 99.82534 1.000 38.72234 1188 VAL A C 1
ATOM 16305 O O . VAL A 1 1188 ? 113.60923 135.12276 100.62843 1.000 54.02665 1188 VAL A O 1
ATOM 16318 N N . GLN A 1 1189 ? 112.80133 133.08383 100.14463 1.000 47.97886 1189 GLN A N 1
ATOM 16319 C CA . GLN A 1 1189 ? 112.25431 132.91937 101.48670 1.000 48.31692 1189 GLN A CA 1
ATOM 16320 C C . GLN A 1 1189 ? 113.36107 132.92393 102.53128 1.000 52.05654 1189 GLN A C 1
ATOM 16321 O O . GLN A 1 1189 ? 113.23139 133.56336 103.58087 1.000 60.10465 1189 GLN A O 1
ATOM 16335 N N . ASP A 1 1190 ? 114.45656 132.21037 102.26648 1.000 56.09236 1190 ASP A N 1
ATOM 16336 C CA . ASP A 1 1190 ? 115.56964 132.20359 103.20916 1.000 52.24687 1190 ASP A CA 1
ATOM 16337 C C . ASP A 1 1190 ? 116.16095 133.59721 103.35937 1.000 55.34222 1190 ASP A C 1
ATOM 16338 O O . ASP A 1 1190 ? 116.53091 134.00866 104.46450 1.000 59.32863 1190 ASP A O 1
ATOM 16347 N N . TRP A 1 1191 ? 116.26187 134.33865 102.25631 1.000 56.60029 1191 TRP A N 1
ATOM 16348 C CA . TRP A 1 1191 ? 116.79016 135.69597 102.33301 1.000 50.49018 1191 TRP A CA 1
ATOM 16349 C C . TRP A 1 1191 ? 115.89080 136.60046 103.16648 1.000 49.66082 1191 TRP A C 1
ATOM 16350 O O . TRP A 1 1191 ? 116.38150 137.39543 103.97527 1.000 58.75474 1191 TRP A O 1
ATOM 16371 N N . ARG A 1 1192 ? 114.57665 136.49456 102.98784 1.000 60.67417 1192 ARG A N 1
ATOM 16372 C CA . ARG A 1 1192 ? 113.62805 137.41643 103.59927 1.000 55.74382 1192 ARG A CA 1
ATOM 16373 C C . ARG A 1 1192 ? 113.19701 137.00436 105.00036 1.000 57.12897 1192 ARG A C 1
ATOM 16374 O O . ARG A 1 1192 ? 112.43250 137.73834 105.63312 1.000 64.25415 1192 ARG A O 1
ATOM 16395 N N . SER A 1 1193 ? 113.65670 135.86470 105.50018 1.000 56.47224 1193 SER A N 1
ATOM 16396 C CA . SER A 1 1193 ? 113.29131 135.45796 106.84686 1.000 53.50978 1193 SER A CA 1
ATOM 16397 C C . SER A 1 1193 ? 113.82775 136.47194 107.85400 1.000 62.55735 1193 SER A C 1
ATOM 16398 O O . SER A 1 1193 ? 114.88305 137.07104 107.62840 1.000 70.49671 1193 SER A O 1
ATOM 16406 N N . PRO A 1 1194 ? 113.13553 136.68171 108.97531 1.000 64.47893 1194 PRO A N 1
ATOM 16407 C CA . PRO A 1 1194 ? 113.50487 137.77223 109.88576 1.000 60.73928 1194 PRO A CA 1
ATOM 16408 C C . PRO A 1 1194 ? 114.65277 137.41041 110.82444 1.000 64.50635 1194 PRO A C 1
ATOM 16409 O O . PRO A 1 1194 ? 114.48260 136.98686 111.96661 1.000 62.58705 1194 PRO A O 1
ATOM 16420 N N . GLY A 1 1195 ? 115.87051 137.58244 110.31789 1.000 63.59201 1195 GLY A N 1
ATOM 16421 C CA . GLY A 1 1195 ? 117.05671 137.31572 111.10158 1.000 57.18523 1195 GLY A CA 1
ATOM 16422 C C . GLY A 1 1195 ? 117.55913 135.89643 111.01688 1.000 55.93660 1195 GLY A C 1
ATOM 16423 O O . GLY A 1 1195 ? 118.09960 135.38301 112.00224 1.000 61.83169 1195 GLY A O 1
ATOM 16427 N N . TYR A 1 1196 ? 117.39602 135.23961 109.87022 1.000 52.49569 1196 TYR A N 1
ATOM 16428 C CA . TYR A 1 1196 ? 117.90654 133.89170 109.65932 1.000 52.01135 1196 TYR A CA 1
ATOM 16429 C C . TYR A 1 1196 ? 119.29097 133.89923 109.02631 1.000 55.00517 1196 TYR A C 1
ATOM 16430 O O . TYR A 1 1196 ? 120.17995 133.16937 109.47104 1.000 57.51553 1196 TYR A O 1
ATOM 16448 N N . ILE A 1 1197 ? 119.49026 134.71335 107.98915 1.000 56.59706 1197 ILE A N 1
ATOM 16449 C CA . ILE A 1 1197 ? 120.81024 134.82520 107.37942 1.000 47.97963 1197 ILE A CA 1
ATOM 16450 C C . ILE A 1 1197 ? 121.76762 135.55558 108.31091 1.000 56.63207 1197 ILE A C 1
ATOM 16451 O O . ILE A 1 1197 ? 122.94369 135.19215 108.42177 1.000 62.23588 1197 ILE A O 1
ATOM 16467 N N . TYR A 1 1198 ? 121.28868 136.60172 108.98658 1.000 70.82413 1198 TYR A N 1
ATOM 16468 C CA . TYR A 1 1198 ? 122.15289 137.34063 109.90065 1.000 63.19115 1198 TYR A CA 1
ATOM 16469 C C . TYR A 1 1198 ? 122.57559 136.47697 111.07877 1.000 61.24177 1198 TYR A C 1
ATOM 16470 O O . TYR A 1 1198 ? 123.72493 136.54745 111.52475 1.000 65.38016 1198 TYR A O 1
ATOM 16488 N N . SER A 1 1199 ? 121.66358 135.65755 111.60163 1.000 56.28572 1199 SER A N 1
ATOM 16489 C CA . SER A 1 1199 ? 122.03746 134.75456 112.68330 1.000 51.23185 1199 SER A CA 1
ATOM 16490 C C . SER A 1 1199 ? 123.13363 133.79810 112.23723 1.000 51.55479 1199 SER A C 1
ATOM 16491 O O . SER A 1 1199 ? 124.11768 133.59094 112.95552 1.000 61.42026 1199 SER A O 1
ATOM 16499 N N . LYS A 1 1200 ? 122.98788 133.21793 111.04504 1.000 51.51228 1200 LYS A N 1
ATOM 16500 C CA . LYS A 1 1200 ? 123.99714 132.29623 110.53417 1.000 48.64662 1200 LYS A CA 1
ATOM 16501 C C . LYS A 1 1200 ? 125.33605 132.99799 110.35269 1.000 42.00719 1200 LYS A C 1
ATOM 16502 O O . LYS A 1 1200 ? 126.38549 132.48075 110.75746 1.000 50.44518 1200 LYS A O 1
ATOM 16521 N N . ILE A 1 1201 ? 125.31701 134.18502 109.74447 1.000 44.45186 1201 ILE A N 1
ATOM 16522 C CA . ILE A 1 1201 ? 126.55811 134.90639 109.48301 1.000 43.03914 1201 ILE A CA 1
ATOM 16523 C C . ILE A 1 1201 ? 127.25138 135.25134 110.79201 1.000 45.75043 1201 ILE A C 1
ATOM 16524 O O . ILE A 1 1201 ? 128.46030 135.05180 110.94286 1.000 50.52865 1201 ILE A O 1
ATOM 16540 N N . PHE A 1 1202 ? 126.49753 135.77526 111.76070 1.000 54.00661 1202 PHE A N 1
ATOM 16541 C CA . PHE A 1 1202 ? 127.09977 136.14697 113.03467 1.000 49.38525 1202 PHE A CA 1
ATOM 16542 C C . PHE A 1 1202 ? 127.65496 134.92838 113.75500 1.000 49.46714 1202 PHE A C 1
ATOM 16543 O O . PHE A 1 1202 ? 128.78382 134.95893 114.25549 1.000 59.62263 1202 PHE A O 1
ATOM 16560 N N . LEU A 1 1203 ? 126.88438 133.84044 113.81150 1.000 41.37099 1203 LEU A N 1
ATOM 16561 C CA . LEU A 1 1203 ? 127.36245 132.63738 114.48120 1.000 41.84515 1203 LEU A CA 1
ATOM 16562 C C . LEU A 1 1203 ? 128.66638 132.15645 113.86383 1.000 44.78384 1203 LEU A C 1
ATOM 16563 O O . LEU A 1 1203 ? 129.66043 131.94056 114.56898 1.000 53.09869 1203 LEU A O 1
ATOM 16579 N N . VAL A 1 1204 ? 128.68628 131.99447 112.54000 1.000 50.59993 1204 VAL A N 1
ATOM 16580 C CA . VAL A 1 1204 ? 129.86704 131.43724 111.89269 1.000 44.83736 1204 VAL A CA 1
ATOM 16581 C C . VAL A 1 1204 ? 131.05237 132.38297 112.02781 1.000 41.52757 1204 VAL A C 1
ATOM 16582 O O . VAL A 1 1204 ? 132.17060 131.94970 112.32274 1.000 44.76953 1204 VAL A O 1
ATOM 16595 N N . VAL A 1 1205 ? 130.83809 133.68373 111.82030 1.000 40.45814 1205 VAL A N 1
ATOM 16596 C CA . VAL A 1 1205 ? 131.94404 134.63283 111.89049 1.000 39.90309 1205 VAL A CA 1
ATOM 16597 C C . VAL A 1 1205 ? 132.52847 134.66107 113.29510 1.000 48.47312 1205 VAL A C 1
ATOM 16598 O O . VAL A 1 1205 ? 133.74946 134.62444 113.47448 1.000 56.01482 1205 VAL A O 1
ATOM 16611 N N . SER A 1 1206 ? 131.66997 134.72460 114.31529 1.000 39.52422 1206 SER A N 1
ATOM 16612 C CA . SER A 1 1206 ? 132.16468 134.78658 115.68539 1.000 36.86592 1206 SER A CA 1
ATOM 16613 C C . SER A 1 1206 ? 132.90995 133.51165 116.05596 1.000 47.50572 1206 SER A C 1
ATOM 16614 O O . SER A 1 1206 ? 134.00636 133.56401 116.62677 1.000 52.30845 1206 SER A O 1
ATOM 16622 N N . ALA A 1 1207 ? 132.33434 132.35009 115.73449 1.000 44.22127 1207 ALA A N 1
ATOM 16623 C CA . ALA A 1 1207 ? 132.98955 131.09338 116.07658 1.000 36.91449 1207 ALA A CA 1
ATOM 16624 C C . ALA A 1 1207 ? 134.33228 130.96797 115.36914 1.000 43.21824 1207 ALA A C 1
ATOM 16625 O O . ALA A 1 1207 ? 135.33858 130.59941 115.98509 1.000 56.51930 1207 ALA A O 1
ATOM 16632 N N . ALA A 1 1208 ? 134.37193 131.28442 114.07221 1.000 43.45727 1208 ALA A N 1
ATOM 16633 C CA . ALA A 1 1208 ? 135.61640 131.17340 113.32230 1.000 40.76969 1208 ALA A CA 1
ATOM 16634 C C . ALA A 1 1208 ? 136.66341 132.15061 113.83609 1.000 44.62117 1208 ALA A C 1
ATOM 16635 O O . ALA A 1 1208 ? 137.83719 131.79255 113.96455 1.000 50.28475 1208 ALA A O 1
ATOM 16642 N N . LEU A 1 1209 ? 136.26652 133.39021 114.13156 1.000 44.89832 1209 LEU A N 1
ATOM 16643 C CA . LEU A 1 1209 ? 137.22704 134.36670 114.63017 1.000 39.30351 1209 LEU A CA 1
ATOM 16644 C C . LEU A 1 1209 ? 137.78588 133.94426 115.98038 1.000 47.22662 1209 LEU A C 1
ATOM 16645 O O . LEU A 1 1209 ? 138.99537 134.04197 116.21743 1.000 54.05056 1209 LEU A O 1
ATOM 16661 N N . PHE A 1 1210 ? 136.92398 133.46490 116.87966 1.000 45.06151 1210 PHE A N 1
ATOM 16662 C CA . PHE A 1 1210 ? 137.40489 133.02714 118.18439 1.000 46.66674 1210 PHE A CA 1
ATOM 16663 C C . PHE A 1 1210 ? 138.32102 131.81744 118.05538 1.000 49.18044 1210 PHE A C 1
ATOM 16664 O O . PHE A 1 1210 ? 139.32671 131.71560 118.76681 1.000 50.05115 1210 PHE A O 1
ATOM 16681 N N . ASN A 1 1211 ? 137.99130 130.88797 117.15552 1.000 51.54246 1211 ASN A N 1
ATOM 16682 C CA . ASN A 1 1211 ? 138.81264 129.69430 116.99609 1.000 41.01592 1211 ASN A CA 1
ATOM 16683 C C . ASN A 1 1211 ? 140.12278 129.99593 116.28175 1.000 40.52319 1211 ASN A C 1
ATOM 16684 O O . ASN A 1 1211 ? 141.10116 129.26372 116.45726 1.000 51.41953 1211 ASN A O 1
ATOM 16695 N N . GLY A 1 1212 ? 140.16374 131.04839 115.47098 1.000 37.89246 1212 GLY A N 1
ATOM 16696 C CA . GLY A 1 1212 ? 141.36352 131.37232 114.72862 1.000 38.33325 1212 GLY A CA 1
ATOM 16697 C C . GLY A 1 1212 ? 142.27211 132.34709 115.44265 1.000 39.65337 1212 GLY A C 1
ATOM 16698 O O . GLY A 1 1212 ? 143.45716 132.44295 115.11490 1.000 45.98904 1212 GLY A O 1
ATOM 16702 N N . PHE A 1 1213 ? 141.73554 133.07983 116.41812 1.000 39.86240 1213 PHE A N 1
ATOM 16703 C CA . PHE A 1 1213 ? 142.54189 134.00595 117.19977 1.000 39.19622 1213 PHE A CA 1
ATOM 16704 C C . PHE A 1 1213 ? 142.95028 133.44291 118.55217 1.000 48.18286 1213 PHE A C 1
ATOM 16705 O O . PHE A 1 1213 ? 143.91369 133.93958 119.14452 1.000 48.05953 1213 PHE A O 1
ATOM 16722 N N . SER A 1 1214 ? 142.24378 132.42818 119.05583 1.000 48.32355 1214 SER A N 1
ATOM 16723 C CA . SER A 1 1214 ? 142.76604 131.66404 120.18177 1.000 37.76418 1214 SER A CA 1
ATOM 16724 C C . SER A 1 1214 ? 144.05270 130.95287 119.79684 1.000 38.76741 1214 SER A C 1
ATOM 16725 O O . SER A 1 1214 ? 144.90189 130.68821 120.65496 1.000 36.83108 1214 SER A O 1
ATOM 16733 N N . PHE A 1 1215 ? 144.21205 130.64678 118.51229 1.000 47.47755 1215 PHE A N 1
ATOM 16734 C CA . PHE A 1 1215 ? 145.40683 130.01960 117.96360 1.000 42.29710 1215 PHE A CA 1
ATOM 16735 C C . PHE A 1 1215 ? 146.15010 130.98436 117.04759 1.000 45.41126 1215 PHE A C 1
ATOM 16736 O O . PHE A 1 1215 ? 146.60202 130.60707 115.96755 1.000 53.19185 1215 PHE A O 1
ATOM 16753 N N . PHE A 1 1216 ? 146.28766 132.24069 117.46509 1.000 50.01520 1216 PHE A N 1
ATOM 16754 C CA . PHE A 1 1216 ? 147.00322 133.20917 116.65188 1.000 44.61331 1216 PHE A CA 1
ATOM 16755 C C . PHE A 1 1216 ? 148.38986 132.65607 116.33543 1.000 49.70821 1216 PHE A C 1
ATOM 16756 O O . PHE A 1 1216 ? 148.81373 131.64177 116.89215 1.000 52.52245 1216 PHE A O 1
ATOM 16773 N N . LYS A 1 1217 ? 149.10391 133.33569 115.43711 1.000 53.73864 1217 LYS A N 1
ATOM 16774 C CA . LYS A 1 1217 ? 150.22107 132.71966 114.73207 1.000 49.01292 1217 LYS A CA 1
ATOM 16775 C C . LYS A 1 1217 ? 150.99815 131.81008 115.66750 1.000 59.57910 1217 LYS A C 1
ATOM 16776 O O . LYS A 1 1217 ? 151.56136 132.25975 116.67011 1.000 64.61371 1217 LYS A O 1
ATOM 16795 N N . ALA A 1 1218 ? 151.02540 130.52464 115.33178 1.000 61.31305 1218 ALA A N 1
ATOM 16796 C CA . ALA A 1 1218 ? 151.31487 129.46454 116.28542 1.000 62.42581 1218 ALA A CA 1
ATOM 16797 C C . ALA A 1 1218 ? 152.67661 128.85463 116.00042 1.000 68.74541 1218 ALA A C 1
ATOM 16798 O O . ALA A 1 1218 ? 152.99062 128.53087 114.85057 1.000 67.69424 1218 ALA A O 1
ATOM 16805 N N . LYS A 1 1219 ? 153.47711 128.69989 117.04997 1.000 72.69565 1219 LYS A N 1
ATOM 16806 C CA . LYS A 1 1219 ? 154.76210 128.03477 116.90665 1.000 68.59305 1219 LYS A CA 1
ATOM 16807 C C . LYS A 1 1219 ? 154.54065 126.56050 116.59949 1.000 69.12527 1219 LYS A C 1
ATOM 16808 O O . LYS A 1 1219 ? 153.62762 125.92756 117.13564 1.000 69.33992 1219 LYS A O 1
ATOM 16827 N N . ASN A 1 1220 ? 155.37625 126.01618 115.72364 1.000 68.52692 1220 ASN A N 1
ATOM 16828 C CA . ASN A 1 1220 ? 155.27650 124.61261 115.32885 1.000 66.36167 1220 ASN A CA 1
ATOM 16829 C C . ASN A 1 1220 ? 156.19569 123.74996 116.19171 1.000 63.72407 1220 ASN A C 1
ATOM 16830 O O . ASN A 1 1220 ? 157.09437 123.06414 115.70779 1.000 69.12188 1220 ASN A O 1
ATOM 16841 N N . ASN A 1 1221 ? 155.95891 123.80051 117.49969 1.000 65.66646 1221 ASN A N 1
ATOM 16842 C CA . ASN A 1 1221 ? 156.65761 122.92178 118.42283 1.000 68.15189 1221 ASN A CA 1
ATOM 16843 C C . ASN A 1 1221 ? 155.87768 121.61709 118.56990 1.000 72.77759 1221 ASN A C 1
ATOM 16844 O O . ASN A 1 1221 ? 154.79350 121.44340 118.00801 1.000 77.29650 1221 ASN A O 1
ATOM 16855 N N . MET A 1 1222 ? 156.43600 120.67979 119.33793 1.000 68.99720 1222 MET A N 1
ATOM 16856 C CA . MET A 1 1222 ? 155.81270 119.36632 119.46088 1.000 65.92219 1222 MET A CA 1
ATOM 16857 C C . MET A 1 1222 ? 154.38245 119.46595 119.97283 1.000 68.70124 1222 MET A C 1
ATOM 16858 O O . MET A 1 1222 ? 153.54187 118.62888 119.62596 1.000 70.21265 1222 MET A O 1
ATOM 16872 N N . GLN A 1 1223 ? 154.08533 120.47242 120.79374 1.000 61.68585 1223 GLN A N 1
ATOM 16873 C CA . GLN A 1 1223 ? 152.73416 120.66147 121.30546 1.000 58.54110 1223 GLN A CA 1
ATOM 16874 C C . GLN A 1 1223 ? 151.89406 121.56085 120.41133 1.000 57.54596 1223 GLN A C 1
ATOM 16875 O O . GLN A 1 1223 ? 150.67365 121.38176 120.33977 1.000 63.31335 1223 GLN A O 1
ATOM 16889 N N . GLY A 1 1224 ? 152.51500 122.52143 119.72630 1.000 54.98059 1224 GLY A N 1
ATOM 16890 C CA . GLY A 1 1224 ? 151.75672 123.40534 118.85875 1.000 52.28475 1224 GLY A CA 1
ATOM 16891 C C . GLY A 1 1224 ? 151.02563 122.66832 117.75610 1.000 59.01376 1224 GLY A C 1
ATOM 16892 O O . GLY A 1 1224 ? 149.90825 123.04143 117.38916 1.000 65.48289 1224 GLY A O 1
ATOM 16896 N N . LEU A 1 1225 ? 151.64171 121.61958 117.20777 1.000 54.57997 1225 LEU A N 1
ATOM 16897 C CA . LEU A 1 1225 ? 150.98854 120.85226 116.15349 1.000 48.88804 1225 LEU A CA 1
ATOM 16898 C C . LEU A 1 1225 ? 149.72714 120.17480 116.67176 1.000 52.75162 1225 LEU A C 1
ATOM 16899 O O . LEU A 1 1225 ? 148.70031 120.14687 115.98456 1.000 54.01123 1225 LEU A O 1
ATOM 16915 N N . GLN A 1 1226 ? 149.78370 119.62157 117.88366 1.000 49.25338 1226 GLN A N 1
ATOM 16916 C CA . GLN A 1 1226 ? 148.59390 119.01850 118.47352 1.000 45.78684 1226 GLN A CA 1
ATOM 16917 C C . GLN A 1 1226 ? 147.52111 120.06931 118.72890 1.000 54.75700 1226 GLN A C 1
ATOM 16918 O O . GLN A 1 1226 ? 146.32601 119.81470 118.53022 1.000 62.81753 1226 GLN A O 1
ATOM 16932 N N . ASN A 1 1227 ? 147.92952 121.26029 119.17000 1.000 48.09199 1227 ASN A N 1
ATOM 16933 C CA . ASN A 1 1227 ? 146.96967 122.33807 119.37509 1.000 41.06780 1227 ASN A CA 1
ATOM 16934 C C . ASN A 1 1227 ? 146.28174 122.71347 118.06977 1.000 51.00698 1227 ASN A C 1
ATOM 16935 O O . ASN A 1 1227 ? 145.06908 122.93743 118.04364 1.000 58.64768 1227 ASN A O 1
ATOM 16946 N N . GLN A 1 1228 ? 147.03753 122.78668 116.97229 1.000 52.24428 1228 GLN A N 1
ATOM 16947 C CA . GLN A 1 1228 ? 146.43213 123.11912 115.68498 1.000 47.04062 1228 GLN A CA 1
ATOM 16948 C C . GLN A 1 1228 ? 145.52947 121.99401 115.18914 1.000 52.00188 1228 GLN A C 1
ATOM 16949 O O . GLN A 1 1228 ? 144.48240 122.24925 114.57991 1.000 54.87683 1228 GLN A O 1
ATOM 16963 N N . MET A 1 1229 ? 145.91727 120.74171 115.43579 1.000 46.39559 1229 MET A N 1
ATOM 16964 C CA . MET A 1 1229 ? 145.05450 119.62267 115.07266 1.000 39.54363 1229 MET A CA 1
ATOM 16965 C C . MET A 1 1229 ? 143.72607 119.70165 115.81144 1.000 39.59301 1229 MET A C 1
ATOM 16966 O O . MET A 1 1229 ? 142.65894 119.49523 115.22038 1.000 47.46402 1229 MET A O 1
ATOM 16980 N N . PHE A 1 1230 ? 143.76462 120.02072 117.10440 1.000 44.83743 1230 PHE A N 1
ATOM 16981 C CA . PHE A 1 1230 ? 142.51645 120.16307 117.84211 1.000 43.37339 1230 PHE A CA 1
ATOM 16982 C C . PHE A 1 1230 ? 141.77647 121.44316 117.47950 1.000 40.26626 1230 PHE A C 1
ATOM 16983 O O . PHE A 1 1230 ? 140.55898 121.50573 117.65413 1.000 45.19470 1230 PHE A O 1
ATOM 17000 N N . SER A 1 1231 ? 142.47163 122.45422 116.95898 1.000 39.56146 1231 SER A N 1
ATOM 17001 C CA . SER A 1 1231 ? 141.77596 123.60015 116.38244 1.000 36.95385 1231 SER A CA 1
ATOM 17002 C C . SER A 1 1231 ? 140.96065 123.17936 115.16972 1.000 41.08544 1231 SER A C 1
ATOM 17003 O O . SER A 1 1231 ? 139.79547 123.56764 115.02234 1.000 52.35921 1231 SER A O 1
ATOM 17011 N N . VAL A 1 1232 ? 141.55913 122.37502 114.29239 1.000 44.18043 1232 VAL A N 1
ATOM 17012 C CA . VAL A 1 1232 ? 140.81003 121.82129 113.16775 1.000 36.19099 1232 VAL A CA 1
ATOM 17013 C C . VAL A 1 1232 ? 139.63014 121.00499 113.67719 1.000 36.83448 1232 VAL A C 1
ATOM 17014 O O . VAL A 1 1232 ? 138.51935 121.08791 113.14205 1.000 48.01877 1232 VAL A O 1
ATOM 17027 N N . PHE A 1 1233 ? 139.85340 120.20628 114.72192 1.000 46.94718 1233 PHE A N 1
ATOM 17028 C CA . PHE A 1 1233 ? 138.78116 119.38583 115.28135 1.000 36.44268 1233 PHE A CA 1
ATOM 17029 C C . PHE A 1 1233 ? 137.63019 120.24512 115.79610 1.000 43.86477 1233 PHE A C 1
ATOM 17030 O O . PHE A 1 1233 ? 136.45741 119.93830 115.55789 1.000 54.94608 1233 PHE A O 1
ATOM 17047 N N . MET A 1 1234 ? 137.94616 121.32406 116.51380 1.000 44.36647 1234 MET A N 1
ATOM 17048 C CA . MET A 1 1234 ? 136.92319 122.21092 117.05612 1.000 36.09075 1234 MET A CA 1
ATOM 17049 C C . MET A 1 1234 ? 136.28573 123.08876 115.99096 1.000 40.76198 1234 MET A C 1
ATOM 17050 O O . MET A 1 1234 ? 135.23380 123.68142 116.24893 1.000 44.60109 1234 MET A O 1
ATOM 17064 N N . PHE A 1 1235 ? 136.90044 123.19651 114.81357 1.000 53.22082 1235 PHE A N 1
ATOM 17065 C CA . PHE A 1 1235 ? 136.29341 123.95297 113.72573 1.000 47.38368 1235 PHE A CA 1
ATOM 17066 C C . PHE A 1 1235 ? 134.93382 123.39661 113.31912 1.000 45.34012 1235 PHE A C 1
ATOM 17067 O O . PHE A 1 1235 ? 134.13303 124.12578 112.72584 1.000 49.31648 1235 PHE A O 1
ATOM 17084 N N . PHE A 1 1236 ? 134.65390 122.13052 113.62230 1.000 42.26078 1236 PHE A N 1
ATOM 17085 C CA . PHE A 1 1236 ? 133.42500 121.47150 113.19918 1.000 36.81846 1236 PHE A CA 1
ATOM 17086 C C . PHE A 1 1236 ? 132.28222 121.62386 114.19507 1.000 43.06385 1236 PHE A C 1
ATOM 17087 O O . PHE A 1 1236 ? 131.19216 121.10259 113.94367 1.000 51.48305 1236 PHE A O 1
ATOM 17104 N N . ILE A 1 1237 ? 132.49930 122.31392 115.31653 1.000 46.89120 1237 ILE A N 1
ATOM 17105 C CA . ILE A 1 1237 ? 131.49533 122.31919 116.38480 1.000 42.82329 1237 ILE A CA 1
ATOM 17106 C C . ILE A 1 1237 ? 130.22585 123.05145 115.97902 1.000 51.64226 1237 ILE A C 1
ATOM 17107 O O . ILE A 1 1237 ? 129.14130 122.65627 116.43178 1.000 61.85442 1237 ILE A O 1
ATOM 17123 N N . PRO A 1 1238 ? 130.26114 124.11131 115.15800 1.000 50.64276 1238 PRO A N 1
ATOM 17124 C CA . PRO A 1 1238 ? 129.01054 124.80091 114.80007 1.000 45.46400 1238 PRO A CA 1
ATOM 17125 C C . PRO A 1 1238 ? 128.04179 123.96555 113.97130 1.000 45.31267 1238 PRO A C 1
ATOM 17126 O O . PRO A 1 1238 ? 126.98883 124.46580 113.56344 1.000 60.56794 1238 PRO A O 1
ATOM 17137 N N . PHE A 1 1239 ? 128.38840 122.70568 113.70107 1.000 32.62629 1239 PHE A N 1
ATOM 17138 C CA . PHE A 1 1239 ? 127.50408 121.82862 112.93872 1.000 35.56938 1239 PHE A CA 1
ATOM 17139 C C . PHE A 1 1239 ? 126.12681 121.73559 113.58665 1.000 45.32539 1239 PHE A C 1
ATOM 17140 O O . PHE A 1 1239 ? 125.09637 121.90359 112.91888 1.000 54.07672 1239 PHE A O 1
ATOM 17157 N N . ASN A 1 1240 ? 126.09071 121.45870 114.89201 1.000 50.17134 1240 ASN A N 1
ATOM 17158 C CA . ASN A 1 1240 ? 124.81388 121.26057 115.57047 1.000 49.14859 1240 ASN A CA 1
ATOM 17159 C C . ASN A 1 1240 ? 123.96918 122.52581 115.53408 1.000 55.37072 1240 ASN A C 1
ATOM 17160 O O . ASN A 1 1240 ? 122.76550 122.47096 115.25365 1.000 58.72967 1240 ASN A O 1
ATOM 17171 N N . THR A 1 1241 ? 124.58186 123.67670 115.81491 1.000 51.31020 1241 THR A N 1
ATOM 17172 C CA . THR A 1 1241 ? 123.83386 124.92790 115.80916 1.000 45.65381 1241 THR A CA 1
ATOM 17173 C C . THR A 1 1241 ? 123.31407 125.25471 114.41684 1.000 51.24262 1241 THR A C 1
ATOM 17174 O O . THR A 1 1241 ? 122.17619 125.71502 114.26756 1.000 60.94814 1241 THR A O 1
ATOM 17185 N N . LEU A 1 1242 ? 124.13034 125.03403 113.38390 1.000 44.33139 1242 LEU A N 1
ATOM 17186 C CA . LEU A 1 1242 ? 123.67626 125.31487 112.02747 1.000 41.44249 1242 LEU A CA 1
ATOM 17187 C C . LEU A 1 1242 ? 122.49377 124.43194 111.65446 1.000 45.55264 1242 LEU A C 1
ATOM 17188 O O . LEU A 1 1242 ? 121.50839 124.91098 111.08007 1.000 57.73170 1242 LEU A O 1
ATOM 17204 N N . VAL A 1 1243 ? 122.56162 123.14137 111.98796 1.000 42.42086 1243 VAL A N 1
ATOM 17205 C CA . VAL A 1 1243 ? 121.44978 122.24612 111.67474 1.000 44.73884 1243 VAL A CA 1
ATOM 17206 C C . VAL A 1 1243 ? 120.19438 122.67089 112.42959 1.000 50.95462 1243 VAL A C 1
ATOM 17207 O O . VAL A 1 1243 ? 119.08336 122.67137 111.87631 1.000 54.20595 1243 VAL A O 1
ATOM 17220 N N . GLN A 1 1244 ? 120.34642 123.02656 113.70823 1.000 52.87539 1244 GLN A N 1
ATOM 17221 C CA . GLN A 1 1244 ? 119.19417 123.43988 114.50153 1.000 46.52613 1244 GLN A CA 1
ATOM 17222 C C . GLN A 1 1244 ? 118.55346 124.69329 113.92305 1.000 51.59529 1244 GLN A C 1
ATOM 17223 O O . GLN A 1 1244 ? 117.32367 124.80826 113.88109 1.000 57.91945 1244 GLN A O 1
ATOM 17237 N N . GLN A 1 1245 ? 119.37136 125.64939 113.48040 1.000 46.80253 1245 GLN A N 1
ATOM 17238 C CA . GLN A 1 1245 ? 118.83260 126.83852 112.82910 1.000 45.37713 1245 GLN A CA 1
ATOM 17239 C C . GLN A 1 1245 ? 118.10541 126.47905 111.54188 1.000 52.00644 1245 GLN A C 1
ATOM 17240 O O . GLN A 1 1245 ? 117.04660 127.03977 111.23942 1.000 58.83857 1245 GLN A O 1
ATOM 17254 N N . MET A 1 1246 ? 118.66776 125.55086 110.76911 1.000 46.87062 1246 MET A N 1
ATOM 17255 C CA . MET A 1 1246 ? 118.20537 125.33472 109.40352 1.000 40.10750 1246 MET A CA 1
ATOM 17256 C C . MET A 1 1246 ? 116.90078 124.54709 109.35487 1.000 36.86201 1246 MET A C 1
ATOM 17257 O O . MET A 1 1246 ? 116.03625 124.83029 108.51879 1.000 44.06839 1246 MET A O 1
ATOM 17271 N N . LEU A 1 1247 ? 116.73746 123.55479 110.22824 1.000 43.30621 1247 LEU A N 1
ATOM 17272 C CA . LEU A 1 1247 ? 115.62715 122.61673 110.05749 1.000 40.53251 1247 LEU A CA 1
ATOM 17273 C C . LEU A 1 1247 ? 114.24153 123.26321 110.08067 1.000 44.55794 1247 LEU A C 1
ATOM 17274 O O . LEU A 1 1247 ? 113.39917 122.87561 109.24962 1.000 50.42329 1247 LEU A O 1
ATOM 17290 N N . PRO A 1 1248 ? 113.92506 124.20132 110.97749 1.000 46.24065 1248 PRO A N 1
ATOM 17291 C CA . PRO A 1 1248 ? 112.55732 124.75336 110.99736 1.000 41.54924 1248 PRO A CA 1
ATOM 17292 C C . PRO A 1 1248 ? 112.11912 125.36584 109.67743 1.000 47.30235 1248 PRO A C 1
ATOM 17293 O O . PRO A 1 1248 ? 110.93654 125.27286 109.31460 1.000 56.43862 1248 PRO A O 1
ATOM 17304 N N . TYR A 1 1249 ? 113.03343 126.00207 108.94689 1.000 47.12634 1249 TYR A N 1
ATOM 17305 C CA . TYR A 1 1249 ? 112.66926 126.58446 107.66402 1.000 44.72353 1249 TYR A CA 1
ATOM 17306 C C . TYR A 1 1249 ? 112.47342 125.52039 106.59478 1.000 48.60863 1249 TYR A C 1
ATOM 17307 O O . TYR A 1 1249 ? 111.84303 125.79803 105.57002 1.000 50.07672 1249 TYR A O 1
ATOM 17325 N N . PHE A 1 1250 ? 113.00188 124.31365 106.80769 1.000 37.01991 1250 PHE A N 1
ATOM 17326 C CA . PHE A 1 1250 ? 112.61097 123.18045 105.97727 1.000 31.01217 1250 PHE A CA 1
ATOM 17327 C C . PHE A 1 1250 ? 111.22035 122.69410 106.35772 1.000 36.52103 1250 PHE A C 1
ATOM 17328 O O . PHE A 1 1250 ? 110.42658 122.31782 105.48688 1.000 44.48362 1250 PHE A O 1
ATOM 17345 N N . VAL A 1 1251 ? 110.90963 122.69808 107.65717 1.000 49.53859 1251 VAL A N 1
ATOM 17346 C CA . VAL A 1 1251 ? 109.58212 122.28062 108.10462 1.000 40.47002 1251 VAL A CA 1
ATOM 17347 C C . VAL A 1 1251 ? 108.51216 123.16635 107.48887 1.000 42.62140 1251 VAL A C 1
ATOM 17348 O O . VAL A 1 1251 ? 107.46143 122.68480 107.05294 1.000 54.78085 1251 VAL A O 1
ATOM 17361 N N . LYS A 1 1252 ? 108.74364 124.47810 107.48115 1.000 47.47841 1252 LYS A N 1
ATOM 17362 C CA . LYS A 1 1252 ? 107.73644 125.39905 106.95918 1.000 43.32452 1252 LYS A CA 1
ATOM 17363 C C . LYS A 1 1252 ? 107.41548 125.08913 105.50031 1.000 48.37130 1252 LYS A C 1
ATOM 17364 O O . LYS A 1 1252 ? 106.24347 124.95048 105.11823 1.000 52.67406 1252 LYS A O 1
ATOM 17383 N N . GLN A 1 1253 ? 108.45328 124.97264 104.66941 1.000 49.08003 1253 GLN A N 1
ATOM 17384 C CA . GLN A 1 1253 ? 108.24455 124.69369 103.25387 1.000 45.24955 1253 GLN A CA 1
ATOM 17385 C C . GLN A 1 1253 ? 107.59376 123.33383 103.05087 1.000 45.04614 1253 GLN A C 1
ATOM 17386 O O . GLN A 1 1253 ? 106.70709 123.18397 102.20251 1.000 51.94322 1253 GLN A O 1
ATOM 17400 N N . ARG A 1 1254 ? 108.02265 122.32581 103.81410 1.000 44.63441 1254 ARG A N 1
ATOM 17401 C CA . ARG A 1 1254 ? 107.43110 121.00122 103.67167 1.000 41.08337 1254 ARG A CA 1
ATOM 17402 C C . ARG A 1 1254 ? 105.95005 121.02344 104.01713 1.000 43.10671 1254 ARG A C 1
ATOM 17403 O O . ARG A 1 1254 ? 105.13664 120.39431 103.33222 1.000 52.14409 1254 ARG A O 1
ATOM 17424 N N . ASP A 1 1255 ? 105.58155 121.72930 105.08684 1.000 47.99338 1255 ASP A N 1
ATOM 17425 C CA . ASP A 1 1255 ? 104.17646 121.81836 105.46508 1.000 45.05545 1255 ASP A CA 1
ATOM 17426 C C . ASP A 1 1255 ? 103.36713 122.50059 104.37327 1.000 47.46221 1255 ASP A C 1
ATOM 17427 O O . ASP A 1 1255 ? 102.30342 122.01136 103.97256 1.000 52.01292 1255 ASP A O 1
ATOM 17436 N N . VAL A 1 1256 ? 103.86897 123.62626 103.86045 1.000 52.33513 1256 VAL A N 1
ATOM 17437 C CA . VAL A 1 1256 ? 103.13788 124.33633 102.81403 1.000 48.79413 1256 VAL A CA 1
ATOM 17438 C C . VAL A 1 1256 ? 102.96801 123.44914 101.58822 1.000 50.62926 1256 VAL A C 1
ATOM 17439 O O . VAL A 1 1256 ? 101.90387 123.43381 100.95915 1.000 46.01939 1256 VAL A O 1
ATOM 17452 N N . TYR A 1 1257 ? 104.01041 122.69935 101.22473 1.000 57.17874 1257 TYR A N 1
ATOM 17453 C CA . TYR A 1 1257 ? 103.93031 121.85675 100.03580 1.000 43.48154 1257 TYR A CA 1
ATOM 17454 C C . TYR A 1 1257 ? 102.95171 120.70746 100.23162 1.000 44.01771 1257 TYR A C 1
ATOM 17455 O O . TYR A 1 1257 ? 102.09093 120.46095 99.37985 1.000 57.54186 1257 TYR A O 1
ATOM 17473 N N . GLU A 1 1258 ? 103.06821 119.98830 101.34829 1.000 44.91997 1258 GLU A N 1
ATOM 17474 C CA . GLU A 1 1258 ? 102.30185 118.75939 101.51100 1.000 43.80125 1258 GLU A CA 1
ATOM 17475 C C . GLU A 1 1258 ? 100.84179 119.03488 101.83609 1.000 48.53214 1258 GLU A C 1
ATOM 17476 O O . GLU A 1 1258 ? 99.96694 118.26315 101.42922 1.000 54.37887 1258 GLU A O 1
ATOM 17488 N N . VAL A 1 1259 ? 100.55211 120.11224 102.56696 1.000 51.98682 1259 VAL A N 1
ATOM 17489 C CA . VAL A 1 1259 ? 99.17008 120.38473 102.94804 1.000 45.64802 1259 VAL A CA 1
ATOM 17490 C C . VAL A 1 1259 ? 98.35315 120.81995 101.73632 1.000 52.24106 1259 VAL A C 1
ATOM 17491 O O . VAL A 1 1259 ? 97.22976 120.34849 101.52729 1.000 53.34603 1259 VAL A O 1
ATOM 17504 N N . ARG A 1 1260 ? 98.90234 121.71761 100.91713 1.000 52.29976 1260 ARG A N 1
ATOM 17505 C CA . ARG A 1 1260 ? 98.14840 122.33903 99.83324 1.000 46.89770 1260 ARG A CA 1
ATOM 17506 C C . ARG A 1 1260 ? 98.71814 122.04546 98.45555 1.000 50.31089 1260 ARG A C 1
ATOM 17507 O O . ARG A 1 1260 ? 97.96823 121.65321 97.55507 1.000 59.59021 1260 ARG A O 1
ATOM 17528 N N . GLU A 1 1261 ? 100.02377 122.23154 98.25487 1.000 52.47725 1261 GLU A N 1
ATOM 17529 C CA . GLU A 1 1261 ? 100.57883 122.11753 96.90945 1.000 47.67278 1261 GLU A CA 1
ATOM 17530 C C . GLU A 1 1261 ? 100.65407 120.66952 96.44484 1.000 50.09343 1261 GLU A C 1
ATOM 17531 O O . GLU A 1 1261 ? 100.61058 120.40748 95.23820 1.000 53.00764 1261 GLU A O 1
ATOM 17543 N N . ALA A 1 1262 ? 100.77943 119.72186 97.37155 1.000 54.94148 1262 ALA A N 1
ATOM 17544 C CA . ALA A 1 1262 ? 100.84856 118.31675 96.97676 1.000 55.30499 1262 ALA A CA 1
ATOM 17545 C C . ALA A 1 1262 ? 99.57579 117.84165 96.29236 1.000 55.60743 1262 ALA A C 1
ATOM 17546 O O . ALA A 1 1262 ? 99.66873 117.27911 95.18769 1.000 57.68716 1262 ALA A O 1
ATOM 17553 N N . PRO A 1 1263 ? 98.37795 118.02463 96.86057 1.000 53.77700 1263 PRO A N 1
ATOM 17554 C CA . PRO A 1 1263 ? 97.16573 117.56587 96.16612 1.000 53.92323 1263 PRO A CA 1
ATOM 17555 C C . PRO A 1 1263 ? 96.73288 118.45571 95.01539 1.000 55.59232 1263 PRO A C 1
ATOM 17556 O O . PRO A 1 1263 ? 96.03904 117.96886 94.11313 1.000 59.75979 1263 PRO A O 1
ATOM 17567 N N . SER A 1 1264 ? 97.11333 119.73379 95.01101 1.000 57.08455 1264 SER A N 1
ATOM 17568 C CA . SER A 1 1264 ? 96.74168 120.62523 93.91991 1.000 51.57456 1264 SER A CA 1
ATOM 17569 C C . SER A 1 1264 ? 97.48238 120.31424 92.62786 1.000 57.75137 1264 SER A C 1
ATOM 17570 O O . SER A 1 1264 ? 97.12120 120.86385 91.58263 1.000 61.55527 1264 SER A O 1
ATOM 17578 N N . ARG A 1 1265 ? 98.49932 119.45385 92.67096 1.000 58.62414 1265 ARG A N 1
ATOM 17579 C CA . ARG A 1 1265 ? 99.30616 119.12701 91.49633 1.000 56.42378 1265 ARG A CA 1
ATOM 17580 C C . ARG A 1 1265 ? 99.95008 120.38422 90.91329 1.000 61.36881 1265 ARG A C 1
ATOM 17581 O O . ARG A 1 1265 ? 99.85591 120.66575 89.71718 1.000 57.04595 1265 ARG A O 1
ATOM 17602 N N . THR A 1 1266 ? 100.61011 121.15171 91.78094 1.000 55.21541 1266 THR A N 1
ATOM 17603 C CA . THR A 1 1266 ? 101.37300 122.30678 91.32146 1.000 47.22805 1266 THR A CA 1
ATOM 17604 C C . THR A 1 1266 ? 102.73424 121.87321 90.78924 1.000 52.30074 1266 THR A C 1
ATOM 17605 O O . THR A 1 1266 ? 103.06504 122.11805 89.62453 1.000 60.75463 1266 THR A O 1
ATOM 17616 N N . PHE A 1 1267 ? 103.53402 121.22185 91.63145 1.000 39.73992 1267 PHE A N 1
ATOM 17617 C CA . PHE A 1 1267 ? 104.81540 120.67032 91.21953 1.000 37.02744 1267 PHE A CA 1
ATOM 17618 C C . PHE A 1 1267 ? 105.01110 119.31471 91.88255 1.000 44.76041 1267 PHE A C 1
ATOM 17619 O O . PHE A 1 1267 ? 104.40022 119.00740 92.90803 1.000 48.40496 1267 PHE A O 1
ATOM 17636 N N . SER A 1 1268 ? 105.87461 118.50220 91.27912 1.000 43.74215 1268 SER A N 1
ATOM 17637 C CA . SER A 1 1268 ? 106.08085 117.14021 91.74300 1.000 37.69447 1268 SER A CA 1
ATOM 17638 C C . SER A 1 1268 ? 106.94329 117.12336 93.00308 1.000 42.85379 1268 SER A C 1
ATOM 17639 O O . SER A 1 1268 ? 107.56111 118.11951 93.38572 1.000 53.51302 1268 SER A O 1
ATOM 17647 N N . TRP A 1 1269 ? 106.97722 115.95846 93.65444 1.000 35.68292 1269 TRP A N 1
ATOM 17648 C CA . TRP A 1 1269 ? 107.78423 115.80760 94.86096 1.000 40.71524 1269 TRP A CA 1
ATOM 17649 C C . TRP A 1 1269 ? 109.26048 116.02784 94.56338 1.000 48.10346 1269 TRP A C 1
ATOM 17650 O O . TRP A 1 1269 ? 109.98324 116.63315 95.36676 1.000 49.44834 1269 TRP A O 1
ATOM 17671 N N . PHE A 1 1270 ? 109.72891 115.53581 93.41442 1.000 49.91894 1270 PHE A N 1
ATOM 17672 C CA . PHE A 1 1270 ? 111.13746 115.68446 93.07301 1.000 37.85614 1270 PHE A CA 1
ATOM 17673 C C . PHE A 1 1270 ? 111.51638 117.15065 92.96010 1.000 38.45445 1270 PHE A C 1
ATOM 17674 O O . PHE A 1 1270 ? 112.58444 117.55860 93.42543 1.000 53.44705 1270 PHE A O 1
ATOM 17691 N N . ALA A 1 1271 ? 110.65392 117.96059 92.34487 1.000 41.04499 1271 ALA A N 1
ATOM 17692 C CA . ALA A 1 1271 ? 110.93297 119.38762 92.25446 1.000 32.39053 1271 ALA A CA 1
ATOM 17693 C C . ALA A 1 1271 ? 111.04662 120.00607 93.63898 1.000 37.68906 1271 ALA A C 1
ATOM 17694 O O . ALA A 1 1271 ? 111.96918 120.78252 93.90381 1.000 47.63434 1271 ALA A O 1
ATOM 17701 N N . PHE A 1 1272 ? 110.13591 119.65017 94.54635 1.000 37.65195 1272 PHE A N 1
ATOM 17702 C CA . PHE A 1 1272 ? 110.18402 120.19990 95.89705 1.000 39.15797 1272 PHE A CA 1
ATOM 17703 C C . PHE A 1 1272 ? 111.48952 119.84307 96.59286 1.000 44.63390 1272 PHE A C 1
ATOM 17704 O O . PHE A 1 1272 ? 112.17619 120.71599 97.13750 1.000 55.85367 1272 PHE A O 1
ATOM 17721 N N . ILE A 1 1273 ? 111.84776 118.55843 96.59401 1.000 39.72294 1273 ILE A N 1
ATOM 17722 C CA . ILE A 1 1273 ? 113.01202 118.13514 97.36568 1.000 37.02071 1273 ILE A CA 1
ATOM 17723 C C . ILE A 1 1273 ? 114.29632 118.65818 96.73100 1.000 45.24380 1273 ILE A C 1
ATOM 17724 O O . ILE A 1 1273 ? 115.22673 119.07053 97.43468 1.000 57.07228 1273 ILE A O 1
ATOM 17740 N N . ALA A 1 1274 ? 114.37303 118.66108 95.39750 1.000 38.12847 1274 ALA A N 1
ATOM 17741 C CA . ALA A 1 1274 ? 115.54235 119.22071 94.73168 1.000 29.28628 1274 ALA A CA 1
ATOM 17742 C C . ALA A 1 1274 ? 115.66815 120.71292 95.00354 1.000 37.03528 1274 ALA A C 1
ATOM 17743 O O . ALA A 1 1274 ? 116.77862 121.22160 95.18494 1.000 44.19372 1274 ALA A O 1
ATOM 17750 N N . GLY A 1 1275 ? 114.54686 121.43519 95.03379 1.000 48.30983 1275 GLY A N 1
ATOM 17751 C CA . GLY A 1 1275 ? 114.60434 122.84347 95.37976 1.000 48.26427 1275 GLY A CA 1
ATOM 17752 C C . GLY A 1 1275 ? 115.07527 123.06654 96.80167 1.000 47.17899 1275 GLY A C 1
ATOM 17753 O O . GLY A 1 1275 ? 115.86234 123.97580 97.06881 1.000 48.79811 1275 GLY A O 1
ATOM 17757 N N . GLN A 1 1276 ? 114.60382 122.23738 97.73413 1.000 35.75949 1276 GLN A N 1
ATOM 17758 C CA . GLN A 1 1276 ? 115.07360 122.34841 99.11137 1.000 41.86072 1276 GLN A CA 1
ATOM 17759 C C . GLN A 1 1276 ? 116.57133 122.08881 99.19785 1.000 41.67028 1276 GLN A C 1
ATOM 17760 O O . GLN A 1 1276 ? 117.28438 122.76255 99.94960 1.000 44.44153 1276 GLN A O 1
ATOM 17774 N N . ILE A 1 1277 ? 117.06569 121.11092 98.43832 1.000 39.47035 1277 ILE A N 1
ATOM 17775 C CA . ILE A 1 1277 ? 118.49058 120.79529 98.47161 1.000 39.06904 1277 ILE A CA 1
ATOM 17776 C C . ILE A 1 1277 ? 119.30858 121.92574 97.85672 1.000 41.22545 1277 ILE A C 1
ATOM 17777 O O . ILE A 1 1277 ? 120.39198 122.26166 98.34762 1.000 44.02964 1277 ILE A O 1
ATOM 17793 N N . THR A 1 1278 ? 118.81199 122.52485 96.77138 1.000 51.38803 1278 THR A N 1
ATOM 17794 C CA . THR A 1 1278 ? 119.58482 123.54117 96.06331 1.000 38.98076 1278 THR A CA 1
ATOM 17795 C C . THR A 1 1278 ? 119.50465 124.90307 96.73967 1.000 39.73125 1278 THR A C 1
ATOM 17796 O O . THR A 1 1278 ? 120.38321 125.74538 96.52991 1.000 48.72760 1278 THR A O 1
ATOM 17807 N N . SER A 1 1279 ? 118.46745 125.14639 97.54153 1.000 50.47421 1279 SER A N 1
ATOM 17808 C CA . SER A 1 1279 ? 118.31731 126.45651 98.16456 1.000 49.56217 1279 SER A CA 1
ATOM 17809 C C . SER A 1 1279 ? 119.45182 126.74384 99.13729 1.000 49.43358 1279 SER A C 1
ATOM 17810 O O . SER A 1 1279 ? 119.87826 127.89476 99.28187 1.000 53.81427 1279 SER A O 1
ATOM 17818 N N . GLU A 1 1280 ? 119.94596 125.71402 99.82296 1.000 52.62249 1280 GLU A N 1
ATOM 17819 C CA . GLU A 1 1280 ? 120.91927 125.91802 100.88664 1.000 52.61950 1280 GLU A CA 1
ATOM 17820 C C . GLU A 1 1280 ? 122.35399 125.99873 100.38244 1.000 52.21040 1280 GLU A C 1
ATOM 17821 O O . GLU A 1 1280 ? 123.22745 126.45543 101.12518 1.000 60.48431 1280 GLU A O 1
ATOM 17833 N N . ILE A 1 1281 ? 122.62415 125.57230 99.14933 1.000 46.99843 1281 ILE A N 1
ATOM 17834 C CA . ILE A 1 1281 ? 124.00435 125.54399 98.66279 1.000 43.49337 1281 ILE A CA 1
ATOM 17835 C C . ILE A 1 1281 ? 124.60909 126.94319 98.58281 1.000 52.65417 1281 ILE A C 1
ATOM 17836 O O . ILE A 1 1281 ? 125.74489 127.12698 99.04526 1.000 62.16914 1281 ILE A O 1
ATOM 17852 N N . PRO A 1 1282 ? 123.93845 127.94900 98.01145 1.000 43.06830 1282 PRO A N 1
ATOM 17853 C CA . PRO A 1 1282 ? 124.58362 129.27165 97.90375 1.000 40.41602 1282 PRO A CA 1
ATOM 17854 C C . PRO A 1 1282 ? 124.92043 129.89597 99.24653 1.000 43.17064 1282 PRO A C 1
ATOM 17855 O O . PRO A 1 1282 ? 126.03923 130.39637 99.43835 1.000 51.63770 1282 PRO A O 1
ATOM 17866 N N . TYR A 1 1283 ? 123.97025 129.89227 100.18287 1.000 43.97536 1283 TYR A N 1
ATOM 17867 C CA . TYR A 1 1283 ? 124.22437 130.47844 101.49274 1.000 39.70801 1283 TYR A CA 1
ATOM 17868 C C . TYR A 1 1283 ? 125.34309 129.74042 102.20963 1.000 45.42250 1283 TYR A C 1
ATOM 17869 O O . TYR A 1 1283 ? 126.21416 130.36448 102.82655 1.000 56.17611 1283 TYR A O 1
ATOM 17887 N N . GLN A 1 1284 ? 125.33668 128.40847 102.13917 1.000 40.06383 1284 GLN A N 1
ATOM 17888 C CA . GLN A 1 1284 ? 126.38672 127.63392 102.78804 1.000 33.33212 1284 GLN A CA 1
ATOM 17889 C C . GLN A 1 1284 ? 127.74604 127.92348 102.16789 1.000 37.59812 1284 GLN A C 1
ATOM 17890 O O . GLN A 1 1284 ? 128.74711 128.02248 102.88069 1.000 51.18673 1284 GLN A O 1
ATOM 17904 N N . VAL A 1 1285 ? 127.80480 128.07169 100.84429 1.000 31.92083 1285 VAL A N 1
ATOM 17905 C CA . VAL A 1 1285 ? 129.07760 128.36402 100.19073 1.000 30.06674 1285 VAL A CA 1
ATOM 17906 C C . VAL A 1 1285 ? 129.59921 129.72982 100.62319 1.000 43.49430 1285 VAL A C 1
ATOM 17907 O O . VAL A 1 1285 ? 130.78787 129.89171 100.92671 1.000 48.20281 1285 VAL A O 1
ATOM 17920 N N . ALA A 1 1286 ? 128.72381 130.73753 100.64880 1.000 45.03706 1286 ALA A N 1
ATOM 17921 C CA . ALA A 1 1286 ? 129.16129 132.06749 101.06694 1.000 33.50444 1286 ALA A CA 1
ATOM 17922 C C . ALA A 1 1286 ? 129.63417 132.06150 102.51609 1.000 41.63243 1286 ALA A C 1
ATOM 17923 O O . ALA A 1 1286 ? 130.68384 132.63588 102.84492 1.000 48.60825 1286 ALA A O 1
ATOM 17930 N N . VAL A 1 1287 ? 128.87584 131.40782 103.39746 1.000 46.22004 1287 VAL A N 1
ATOM 17931 C CA . VAL A 1 1287 ? 129.25048 131.35433 104.80568 1.000 39.09254 1287 VAL A CA 1
ATOM 17932 C C . VAL A 1 1287 ? 130.56120 130.59857 104.97772 1.000 42.05488 1287 VAL A C 1
ATOM 17933 O O . VAL A 1 1287 ? 131.39149 130.95261 105.82113 1.000 50.36486 1287 VAL A O 1
ATOM 17946 N N . GLY A 1 1288 ? 130.77110 129.54829 104.18385 1.000 34.29043 1288 GLY A N 1
ATOM 17947 C CA . GLY A 1 1288 ? 132.02165 128.81580 104.26048 1.000 37.69291 1288 GLY A CA 1
ATOM 17948 C C . GLY A 1 1288 ? 133.20533 129.64003 103.79912 1.000 35.71996 1288 GLY A C 1
ATOM 17949 O O . GLY A 1 1288 ? 134.28980 129.55906 104.37840 1.000 47.24145 1288 GLY A O 1
ATOM 17953 N N . THR A 1 1289 ? 133.02146 130.43630 102.74540 1.000 29.73955 1289 THR A N 1
ATOM 17954 C CA . THR A 1 1289 ? 134.09096 131.33449 102.32261 1.000 33.43047 1289 THR A CA 1
ATOM 17955 C C . THR A 1 1289 ? 134.43462 132.32336 103.42849 1.000 45.03967 1289 THR A C 1
ATOM 17956 O O . THR A 1 1289 ? 135.61548 132.55720 103.72524 1.000 49.25938 1289 THR A O 1
ATOM 17967 N N . ILE A 1 1290 ? 133.41291 132.90412 104.06140 1.000 47.75625 1290 ILE A N 1
ATOM 17968 C CA . ILE A 1 1290 ? 133.66703 133.84071 105.15409 1.000 37.99955 1290 ILE A CA 1
ATOM 17969 C C . ILE A 1 1290 ? 134.40369 133.14318 106.29218 1.000 40.93876 1290 ILE A C 1
ATOM 17970 O O . ILE A 1 1290 ? 135.35713 133.68854 106.86173 1.000 48.55620 1290 ILE A O 1
ATOM 17986 N N . ALA A 1 1291 ? 133.97455 131.92864 106.64341 1.000 46.00384 1291 ALA A N 1
ATOM 17987 C CA . ALA A 1 1291 ? 134.61326 131.20202 107.73627 1.000 37.90427 1291 ALA A CA 1
ATOM 17988 C C . ALA A 1 1291 ? 136.06790 130.88680 107.41761 1.000 36.32335 1291 ALA A C 1
ATOM 17989 O O . ALA A 1 1291 ? 136.94415 131.02516 108.27894 1.000 39.12972 1291 ALA A O 1
ATOM 17996 N N . PHE A 1 1292 ? 136.34585 130.44997 106.18837 1.000 39.91503 1292 PHE A N 1
ATOM 17997 C CA . PHE A 1 1292 ? 137.72368 130.16171 105.81144 1.000 35.77302 1292 PHE A CA 1
ATOM 17998 C C . PHE A 1 1292 ? 138.58088 131.41270 105.89755 1.000 45.96769 1292 PHE A C 1
ATOM 17999 O O . PHE A 1 1292 ? 139.71224 131.36600 106.39236 1.000 59.37712 1292 PHE A O 1
ATOM 18016 N N . PHE A 1 1293 ? 138.06358 132.54474 105.41731 1.000 48.82769 1293 PHE A N 1
ATOM 18017 C CA . PHE A 1 1293 ? 138.83727 133.77709 105.50971 1.000 47.33768 1293 PHE A CA 1
ATOM 18018 C C . PHE A 1 1293 ? 139.05243 134.19485 106.95803 1.000 41.68197 1293 PHE A C 1
ATOM 18019 O O . PHE A 1 1293 ? 140.08471 134.79172 107.28078 1.000 40.20160 1293 PHE A O 1
ATOM 18036 N N . CYS A 1 1294 ? 138.09984 133.89471 107.83894 1.000 47.80367 1294 CYS A N 1
ATOM 18037 C CA . CYS A 1 1294 ? 138.20075 134.28025 109.23996 1.000 41.06377 1294 CYS A CA 1
ATOM 18038 C C . CYS A 1 1294 ? 139.02264 133.31338 110.08428 1.000 49.81278 1294 CYS A C 1
ATOM 18039 O O . CYS A 1 1294 ? 139.39645 133.66952 111.20570 1.000 55.00837 1294 CYS A O 1
ATOM 18047 N N . TRP A 1 1295 ? 139.30887 132.11001 109.59157 1.000 51.31123 1295 TRP A N 1
ATOM 18048 C CA . TRP A 1 1295 ? 140.02822 131.10329 110.36802 1.000 42.60892 1295 TRP A CA 1
ATOM 18049 C C . TRP A 1 1295 ? 141.40684 130.77572 109.82000 1.000 44.27885 1295 TRP A C 1
ATOM 18050 O O . TRP A 1 1295 ? 142.35998 130.67069 110.59135 1.000 50.88599 1295 TRP A O 1
ATOM 18071 N N . TYR A 1 1296 ? 141.54009 130.60716 108.50533 1.000 43.76015 1296 TYR A N 1
ATOM 18072 C CA . TYR A 1 1296 ? 142.81167 130.16911 107.94011 1.000 34.64932 1296 TYR A CA 1
ATOM 18073 C C . TYR A 1 1296 ? 143.91225 131.19772 108.16387 1.000 42.18138 1296 TYR A C 1
ATOM 18074 O O . TYR A 1 1296 ? 145.04645 130.83555 108.49359 1.000 55.50468 1296 TYR A O 1
ATOM 18092 N N . TYR A 1 1297 ? 143.60482 132.47851 107.98855 1.000 47.45195 1297 TYR A N 1
ATOM 18093 C CA . TYR A 1 1297 ? 144.63882 133.50662 107.97804 1.000 47.00962 1297 TYR A CA 1
ATOM 18094 C C . TYR A 1 1297 ? 145.07352 133.90632 109.38499 1.000 50.70866 1297 TYR A C 1
ATOM 18095 O O . TYR A 1 1297 ? 146.27831 134.03109 109.63810 1.000 58.27016 1297 TYR A O 1
ATOM 18113 N N . PRO A 1 1298 ? 144.14880 134.12642 110.32427 1.000 43.80200 1298 PRO A N 1
ATOM 18114 C CA . PRO A 1 1298 ? 144.58938 134.38498 111.70464 1.000 36.67818 1298 PRO A CA 1
ATOM 18115 C C . PRO A 1 1298 ? 145.46691 133.27959 112.26079 1.000 47.34374 1298 PRO A C 1
ATOM 18116 O O . PRO A 1 1298 ? 146.42527 133.55909 112.99017 1.000 54.42070 1298 PRO A O 1
ATOM 18127 N N . LEU A 1 1299 ? 145.16657 132.02276 111.92829 1.000 55.07414 1299 LEU A N 1
ATOM 18128 C CA . LEU A 1 1299 ? 146.01530 130.91285 112.34486 1.000 44.46053 1299 LEU A CA 1
ATOM 18129 C C . LEU A 1 1299 ? 147.40633 130.99471 111.73491 1.000 46.58936 1299 LEU A C 1
ATOM 18130 O O . LEU A 1 1299 ? 148.32375 130.32603 112.22077 1.000 50.68194 1299 LEU A O 1
ATOM 18146 N N . GLY A 1 1300 ? 147.58304 131.79055 110.68571 1.000 51.49665 1300 GLY A N 1
ATOM 18147 C CA . GLY A 1 1300 ? 148.89294 131.93508 110.07180 1.000 57.96492 1300 GLY A CA 1
ATOM 18148 C C . GLY A 1 1300 ? 149.42526 130.65280 109.47355 1.000 55.93900 1300 GLY A C 1
ATOM 18149 O O . GLY A 1 1300 ? 150.62343 130.36760 109.58825 1.000 57.26967 1300 GLY A O 1
ATOM 18153 N N . LEU A 1 1301 ? 148.55730 129.86752 108.83237 1.000 46.23795 1301 LEU A N 1
ATOM 18154 C CA . LEU A 1 1301 ? 148.99915 128.60921 108.24275 1.000 44.17490 1301 LEU A CA 1
ATOM 18155 C C . LEU A 1 1301 ? 149.76139 128.83007 106.94372 1.000 50.23739 1301 LEU A C 1
ATOM 18156 O O . LEU A 1 1301 ? 150.59178 127.99563 106.56770 1.000 51.82625 1301 LEU A O 1
ATOM 18172 N N . TYR A 1 1302 ? 149.50250 129.93909 106.24782 1.000 55.86406 1302 TYR A N 1
ATOM 18173 C CA . TYR A 1 1302 ? 150.17671 130.18365 104.97808 1.000 53.34725 1302 TYR A CA 1
ATOM 18174 C C . TYR A 1 1302 ? 151.68982 130.23110 105.13366 1.000 55.73640 1302 TYR A C 1
ATOM 18175 O O . TYR A 1 1302 ? 152.40903 129.95259 104.16840 1.000 61.14618 1302 TYR A O 1
ATOM 18193 N N . ASN A 1 1303 ? 152.19002 130.56631 106.32483 1.000 54.63745 1303 ASN A N 1
ATOM 18194 C CA . ASN A 1 1303 ? 153.63237 130.56691 106.54139 1.000 56.48115 1303 ASN A CA 1
ATOM 18195 C C . ASN A 1 1303 ? 154.22441 129.19054 106.27376 1.000 60.70592 1303 ASN A C 1
ATOM 18196 O O . ASN A 1 1303 ? 155.33851 129.07604 105.75036 1.000 62.26103 1303 ASN A O 1
ATOM 18207 N N . ASN A 1 1304 ? 153.49447 128.13134 106.62869 1.000 58.37410 1304 ASN A N 1
ATOM 18208 C CA . ASN A 1 1304 ? 153.98066 126.78082 106.37821 1.000 61.01513 1304 ASN A CA 1
ATOM 18209 C C . ASN A 1 1304 ? 154.17687 126.51010 104.89407 1.000 64.23045 1304 ASN A C 1
ATOM 18210 O O . ASN A 1 1304 ? 154.94933 125.61517 104.53564 1.000 65.80829 1304 ASN A O 1
ATOM 18221 N N . ALA A 1 1305 ? 153.49711 127.25661 104.02592 1.000 64.06500 1305 ALA A N 1
ATOM 18222 C CA . ALA A 1 1305 ? 153.59761 127.05560 102.58827 1.000 62.89515 1305 ALA A CA 1
ATOM 18223 C C . ALA A 1 1305 ? 154.73666 127.83733 101.94970 1.000 67.08350 1305 ALA A C 1
ATOM 18224 O O . ALA A 1 1305 ? 155.13261 127.51441 100.82533 1.000 67.62655 1305 ALA A O 1
ATOM 18231 N N . THR A 1 1306 ? 155.26972 128.84878 102.63068 1.000 70.98849 1306 THR A N 1
ATOM 18232 C CA . THR A 1 1306 ? 156.32042 129.67112 102.03430 1.000 66.76744 1306 THR A CA 1
ATOM 18233 C C . THR A 1 1306 ? 157.56932 128.87230 101.68822 1.000 70.18387 1306 THR A C 1
ATOM 18234 O O . THR A 1 1306 ? 158.10542 129.05723 100.58188 1.000 68.06179 1306 THR A O 1
ATOM 18245 N N . PRO A 1 1307 ? 158.08797 127.99571 102.55359 1.000 72.42885 1307 PRO A N 1
ATOM 18246 C CA . PRO A 1 1307 ? 159.35861 127.32377 102.23112 1.000 68.52083 1307 PRO A CA 1
ATOM 18247 C C . PRO A 1 1307 ? 159.33514 126.55703 100.92098 1.000 70.85253 1307 PRO A C 1
ATOM 18248 O O . PRO A 1 1307 ? 160.34646 126.54217 100.20832 1.000 74.45045 1307 PRO A O 1
ATOM 18259 N N . THR A 1 1308 ? 158.22016 125.91739 100.57928 1.000 71.01022 1308 THR A N 1
ATOM 18260 C CA . THR A 1 1308 ? 158.11989 125.14197 99.35028 1.000 74.05932 1308 THR A CA 1
ATOM 18261 C C . THR A 1 1308 ? 157.56318 125.94536 98.18155 1.000 75.48840 1308 THR A C 1
ATOM 18262 O O . THR A 1 1308 ? 157.42082 125.39497 97.08522 1.000 74.51035 1308 THR A O 1
ATOM 18273 N N . ASP A 1 1309 ? 157.24565 127.22330 98.38314 1.000 71.19529 1309 ASP A N 1
ATOM 18274 C CA . ASP A 1 1309 ? 156.76756 128.14021 97.35386 1.000 72.71311 1309 ASP A CA 1
ATOM 18275 C C . ASP A 1 1309 ? 155.34657 127.83614 96.89849 1.000 72.26218 1309 ASP A C 1
ATOM 18276 O O . ASP A 1 1309 ? 154.84664 128.51573 95.99506 1.000 73.71450 1309 ASP A O 1
ATOM 18285 N N . SER A 1 1310 ? 154.67578 126.84624 97.48701 1.000 62.67819 1310 SER A N 1
ATOM 18286 C CA . SER A 1 1310 ? 153.32828 126.46024 97.07222 1.000 63.61413 1310 SER A CA 1
ATOM 18287 C C . SER A 1 1310 ? 152.32096 127.09302 98.02749 1.000 63.54963 1310 SER A C 1
ATOM 18288 O O . SER A 1 1310 ? 151.73932 126.43626 98.88941 1.000 62.30849 1310 SER A O 1
ATOM 18296 N N . VAL A 1 1311 ? 152.10550 128.39317 97.85321 1.000 58.78823 1311 VAL A N 1
ATOM 18297 C CA . VAL A 1 1311 ? 151.16629 129.13043 98.69417 1.000 57.58491 1311 VAL A CA 1
ATOM 18298 C C . VAL A 1 1311 ? 149.75933 129.09460 98.11595 1.000 60.98273 1311 VAL A C 1
ATOM 18299 O O . VAL A 1 1311 ? 148.79953 128.75173 98.81052 1.000 62.04892 1311 VAL A O 1
ATOM 18312 N N . ASN A 1 1312 ? 149.61372 129.45111 96.84080 1.000 62.83874 1312 ASN A N 1
ATOM 18313 C CA . ASN A 1 1312 ? 148.28247 129.52831 96.24307 1.000 60.11076 1312 ASN A CA 1
ATOM 18314 C C . ASN A 1 1312 ? 147.58026 128.17928 96.19763 1.000 62.47074 1312 ASN A C 1
ATOM 18315 O O . ASN A 1 1312 ? 146.40278 128.10793 96.59279 1.000 62.68362 1312 ASN A O 1
ATOM 18326 N N . PRO A 1 1313 ? 148.20390 127.09350 95.72746 1.000 56.00365 1313 PRO A N 1
ATOM 18327 C CA . PRO A 1 1313 ? 147.46876 125.81889 95.66243 1.000 56.03880 1313 PRO A CA 1
ATOM 18328 C C . PRO A 1 1313 ? 146.92673 125.37178 97.00652 1.000 57.83373 1313 PRO A C 1
ATOM 18329 O O . PRO A 1 1313 ? 145.78225 124.90889 97.09026 1.000 62.55871 1313 PRO A O 1
ATOM 18340 N N . ARG A 1 1314 ? 147.71163 125.52808 98.07337 1.000 57.79966 1314 ARG A N 1
ATOM 18341 C CA . ARG A 1 1314 ? 147.27957 125.05241 99.38207 1.000 55.90004 1314 ARG A CA 1
ATOM 18342 C C . ARG A 1 1314 ? 146.15711 125.91590 99.94233 1.000 55.83660 1314 ARG A C 1
ATOM 18343 O O . ARG A 1 1314 ? 145.20077 125.39528 100.52713 1.000 59.24732 1314 ARG A O 1
ATOM 18364 N N . GLY A 1 1315 ? 146.25025 127.23493 99.77460 1.000 45.94531 1315 GLY A N 1
ATOM 18365 C CA . GLY A 1 1315 ? 145.15801 128.09427 100.19880 1.000 48.63418 1315 GLY A CA 1
ATOM 18366 C C . GLY A 1 1315 ? 143.87232 127.79843 99.45232 1.000 54.36650 1315 GLY A C 1
ATOM 18367 O O . GLY A 1 1315 ? 142.79215 127.74453 100.04771 1.000 56.97015 1315 GLY A O 1
ATOM 18371 N N . VAL A 1 1316 ? 143.97246 127.59137 98.13788 1.000 54.71550 1316 VAL A N 1
ATOM 18372 C CA . VAL A 1 1316 ? 142.79140 127.27228 97.34130 1.000 43.46636 1316 VAL A CA 1
ATOM 18373 C C . VAL A 1 1316 ? 142.18092 125.95359 97.80009 1.000 48.46340 1316 VAL A C 1
ATOM 18374 O O . VAL A 1 1316 ? 140.95691 125.83466 97.95259 1.000 55.57049 1316 VAL A O 1
ATOM 18387 N N . LEU A 1 1317 ? 143.02138 124.94311 98.03325 1.000 46.36384 1317 LEU A N 1
ATOM 18388 C CA . LEU A 1 1317 ? 142.51147 123.64908 98.47148 1.000 39.51148 1317 LEU A CA 1
ATOM 18389 C C . LEU A 1 1317 ? 141.85758 123.74687 99.84393 1.000 49.21512 1317 LEU A C 1
ATOM 18390 O O . LEU A 1 1317 ? 140.82841 123.11011 100.09410 1.000 56.40716 1317 LEU A O 1
ATOM 18406 N N . MET A 1 1318 ? 142.44054 124.53053 100.75340 1.000 49.81375 1318 MET A N 1
ATOM 18407 C CA . MET A 1 1318 ? 141.83593 124.68100 102.07289 1.000 47.99517 1318 MET A CA 1
ATOM 18408 C C . MET A 1 1318 ? 140.50265 125.41226 101.98484 1.000 50.86247 1318 MET A C 1
ATOM 18409 O O . MET A 1 1318 ? 139.55644 125.08071 102.71127 1.000 54.81045 1318 MET A O 1
ATOM 18423 N N . TRP A 1 1319 ? 140.40535 126.41310 101.10652 1.000 45.42698 1319 TRP A N 1
ATOM 18424 C CA . TRP A 1 1319 ? 139.11892 127.06916 100.89999 1.000 46.10745 1319 TRP A CA 1
ATOM 18425 C C . TRP A 1 1319 ? 138.08337 126.07611 100.39470 1.000 45.66465 1319 TRP A C 1
ATOM 18426 O O . TRP A 1 1319 ? 136.93947 126.05751 100.87110 1.000 47.54249 1319 TRP A O 1
ATOM 18447 N N . MET A 1 1320 ? 138.46881 125.23804 99.42873 1.000 47.13174 1320 MET A N 1
ATOM 18448 C CA . MET A 1 1320 ? 137.54469 124.22416 98.93408 1.000 35.15905 1320 MET A CA 1
ATOM 18449 C C . MET A 1 1320 ? 137.11798 123.28177 100.04847 1.000 36.70928 1320 MET A C 1
ATOM 18450 O O . MET A 1 1320 ? 135.94599 122.90956 100.13510 1.000 47.81377 1320 MET A O 1
ATOM 18464 N N . LEU A 1 1321 ? 138.05379 122.87806 100.90749 1.000 37.93173 1321 LEU A N 1
ATOM 18465 C CA . LEU A 1 1321 ? 137.71177 121.94507 101.97752 1.000 42.59960 1321 LEU A CA 1
ATOM 18466 C C . LEU A 1 1321 ? 136.74188 122.57061 102.97359 1.000 42.32124 1321 LEU A C 1
ATOM 18467 O O . LEU A 1 1321 ? 135.77663 121.92396 103.40025 1.000 46.90048 1321 LEU A O 1
ATOM 18483 N N . VAL A 1 1322 ? 136.97487 123.82781 103.35402 1.000 36.65697 1322 VAL A N 1
ATOM 18484 C CA . VAL A 1 1322 ? 136.07523 124.48589 104.29910 1.000 30.42793 1322 VAL A CA 1
ATOM 18485 C C . VAL A 1 1322 ? 134.68584 124.64403 103.69148 1.000 42.09450 1322 VAL A C 1
ATOM 18486 O O . VAL A 1 1322 ? 133.66715 124.37046 104.34431 1.000 50.42285 1322 VAL A O 1
ATOM 18499 N N . THR A 1 1323 ? 134.61784 125.08386 102.43207 1.000 41.52384 1323 THR A N 1
ATOM 18500 C CA . THR A 1 1323 ? 133.32132 125.23476 101.77949 1.000 29.43781 1323 THR A CA 1
ATOM 18501 C C . THR A 1 1323 ? 132.61408 123.89070 101.64715 1.000 39.59053 1323 THR A C 1
ATOM 18502 O O . THR A 1 1323 ? 131.39089 123.80081 101.81406 1.000 40.91587 1323 THR A O 1
ATOM 18513 N N . ALA A 1 1324 ? 133.36834 122.83188 101.34608 1.000 42.93000 1324 ALA A N 1
ATOM 18514 C CA . ALA A 1 1324 ? 132.77666 121.50645 101.23349 1.000 33.50215 1324 ALA A CA 1
ATOM 18515 C C . ALA A 1 1324 ? 132.21233 121.04584 102.56677 1.000 34.76677 1324 ALA A C 1
ATOM 18516 O O . ALA A 1 1324 ? 131.14622 120.42791 102.61240 1.000 42.74665 1324 ALA A O 1
ATOM 18523 N N . PHE A 1 1325 ? 132.91392 121.32687 103.66581 1.000 38.69506 1325 PHE A N 1
ATOM 18524 C CA . PHE A 1 1325 ? 132.36544 120.98717 104.97537 1.000 32.06507 1325 PHE A CA 1
ATOM 18525 C C . PHE A 1 1325 ? 131.07909 121.75559 105.24611 1.000 37.47851 1325 PHE A C 1
ATOM 18526 O O . PHE A 1 1325 ? 130.10653 121.19601 105.77275 1.000 53.41331 1325 PHE A O 1
ATOM 18543 N N . TYR A 1 1326 ? 131.05776 123.04627 104.90644 1.000 44.03844 1326 TYR A N 1
ATOM 18544 C CA . TYR A 1 1326 ? 129.87292 123.84967 105.18727 1.000 36.48350 1326 TYR A CA 1
ATOM 18545 C C . TYR A 1 1326 ? 128.70104 123.49568 104.28067 1.000 40.67705 1326 TYR A C 1
ATOM 18546 O O . TYR A 1 1326 ? 127.55887 123.82360 104.61466 1.000 42.55695 1326 TYR A O 1
ATOM 18564 N N . VAL A 1 1327 ? 128.95274 122.84872 103.14673 1.000 46.61474 1327 VAL A N 1
ATOM 18565 C CA . VAL A 1 1327 ? 127.86587 122.29733 102.33727 1.000 33.19332 1327 VAL A CA 1
ATOM 18566 C C . VAL A 1 1327 ? 127.43554 120.92735 102.85362 1.000 48.39087 1327 VAL A C 1
ATOM 18567 O O . VAL A 1 1327 ? 126.24569 120.58809 102.83606 1.000 59.05397 1327 VAL A O 1
ATOM 18580 N N . TYR A 1 1328 ? 128.39789 120.12775 103.31763 1.000 43.53006 1328 TYR A N 1
ATOM 18581 C CA . TYR A 1 1328 ? 128.08393 118.80061 103.82791 1.000 30.29571 1328 TYR A CA 1
ATOM 18582 C C . TYR A 1 1328 ? 127.21412 118.88248 105.06940 1.000 38.81161 1328 TYR A C 1
ATOM 18583 O O . TYR A 1 1328 ? 126.34651 118.03097 105.28078 1.000 57.11585 1328 TYR A O 1
ATOM 18601 N N . THR A 1 1329 ? 127.45240 119.87699 105.92504 1.000 39.74836 1329 THR A N 1
ATOM 18602 C CA . THR A 1 1329 ? 126.60996 120.01072 107.11074 1.000 37.16977 1329 THR A CA 1
ATOM 18603 C C . THR A 1 1329 ? 125.14664 120.18435 106.72029 1.000 44.19403 1329 THR A C 1
ATOM 18604 O O . THR A 1 1329 ? 124.26131 119.53095 107.28739 1.000 55.65546 1329 THR A O 1
ATOM 18615 N N . ALA A 1 1330 ? 124.87482 121.04319 105.73591 1.000 42.02555 1330 ALA A N 1
ATOM 18616 C CA . ALA A 1 1330 ? 123.50271 121.24132 105.28389 1.000 35.40674 1330 ALA A CA 1
ATOM 18617 C C . ALA A 1 1330 ? 122.93851 119.97642 104.65525 1.000 42.58470 1330 ALA A C 1
ATOM 18618 O O . ALA A 1 1330 ? 121.78499 119.60813 104.91479 1.000 52.94441 1330 ALA A O 1
ATOM 18625 N N . THR A 1 1331 ? 123.72909 119.30026 103.81805 1.000 47.19383 1331 THR A N 1
ATOM 18626 C CA . THR A 1 1331 ? 123.22366 118.08807 103.18092 1.000 38.15590 1331 THR A CA 1
ATOM 18627 C C . THR A 1 1331 ? 122.88124 117.02831 104.21951 1.000 39.21612 1331 THR A C 1
ATOM 18628 O O . THR A 1 1331 ? 121.85497 116.35227 104.10787 1.000 51.90299 1331 THR A O 1
ATOM 18639 N N . MET A 1 1332 ? 123.72237 116.87505 105.24407 1.000 46.44132 1332 MET A N 1
ATOM 18640 C CA . MET A 1 1332 ? 123.46107 115.87900 106.27902 1.000 42.84577 1332 MET A CA 1
ATOM 18641 C C . MET A 1 1332 ? 122.24594 116.25703 107.11595 1.000 49.03835 1332 MET A C 1
ATOM 18642 O O . MET A 1 1332 ? 121.43743 115.39033 107.47253 1.000 57.53600 1332 MET A O 1
ATOM 18656 N N . GLY A 1 1333 ? 122.10551 117.53807 107.45900 1.000 46.91833 1333 GLY A N 1
ATOM 18657 C CA . GLY A 1 1333 ? 120.91216 117.95930 108.17294 1.000 42.11342 1333 GLY A CA 1
ATOM 18658 C C . GLY A 1 1333 ? 119.64924 117.64327 107.39741 1.000 45.56580 1333 GLY A C 1
ATOM 18659 O O . GLY A 1 1333 ? 118.68742 117.09397 107.94098 1.000 54.41678 1333 GLY A O 1
ATOM 18663 N N . GLN A 1 1334 ? 119.64639 117.96076 106.10191 1.000 44.00891 1334 GLN A N 1
ATOM 18664 C CA . GLN A 1 1334 ? 118.47308 117.67570 105.28319 1.000 36.88559 1334 GLN A CA 1
ATOM 18665 C C . GLN A 1 1334 ? 118.24442 116.17590 105.14457 1.000 35.98088 1334 GLN A C 1
ATOM 18666 O O . GLN A 1 1334 ? 117.09653 115.72115 105.11515 1.000 44.75246 1334 GLN A O 1
ATOM 18680 N N . LEU A 1 1335 ? 119.31918 115.39012 105.04668 1.000 37.93392 1335 LEU A N 1
ATOM 18681 C CA . LEU A 1 1335 ? 119.16265 113.94213 104.96032 1.000 36.03781 1335 LEU A CA 1
ATOM 18682 C C . LEU A 1 1335 ? 118.49543 113.39246 106.21064 1.000 36.37797 1335 LEU A C 1
ATOM 18683 O O . LEU A 1 1335 ? 117.57467 112.57245 106.12388 1.000 34.30998 1335 LEU A O 1
ATOM 18699 N N . CYS A 1 1336 ? 118.94709 113.83202 107.38580 1.000 50.90494 1336 CYS A N 1
ATOM 18700 C CA . CYS A 1 1336 ? 118.33948 113.35411 108.62217 1.000 44.56712 1336 CYS A CA 1
ATOM 18701 C C . CYS A 1 1336 ? 116.93095 113.90211 108.80168 1.000 42.07492 1336 CYS A C 1
ATOM 18702 O O . CYS A 1 1336 ? 116.12367 113.30273 109.51931 1.000 50.27609 1336 CYS A O 1
ATOM 18710 N N . MET A 1 1337 ? 116.61541 115.03094 108.16437 1.000 43.94240 1337 MET A N 1
ATOM 18711 C CA . MET A 1 1337 ? 115.27974 115.59993 108.29968 1.000 40.02256 1337 MET A CA 1
ATOM 18712 C C . MET A 1 1337 ? 114.30112 115.04879 107.26898 1.000 40.54318 1337 MET A C 1
ATOM 18713 O O . MET A 1 1337 ? 113.08772 115.21974 107.42438 1.000 47.33668 1337 MET A O 1
ATOM 18727 N N . SER A 1 1338 ? 114.79203 114.38020 106.22567 1.000 41.58599 1338 SER A N 1
ATOM 18728 C CA . SER A 1 1338 ? 113.90786 113.95500 105.14571 1.000 32.78539 1338 SER A CA 1
ATOM 18729 C C . SER A 1 1338 ? 112.83353 112.99892 105.64964 1.000 48.03705 1338 SER A C 1
ATOM 18730 O O . SER A 1 1338 ? 111.63941 113.20573 105.40903 1.000 56.58079 1338 SER A O 1
ATOM 18738 N N . PHE A 1 1339 ? 113.24015 111.94630 106.36118 1.000 52.92816 1339 PHE A N 1
ATOM 18739 C CA . PHE A 1 1339 ? 112.29778 110.91781 106.78853 1.000 43.29021 1339 PHE A CA 1
ATOM 18740 C C . PHE A 1 1339 ? 111.63904 111.22561 108.12634 1.000 45.25450 1339 PHE A C 1
ATOM 18741 O O . PHE A 1 1339 ? 110.55409 110.70167 108.39760 1.000 48.72529 1339 PHE A O 1
ATOM 18758 N N . SER A 1 1340 ? 112.25701 112.05144 108.96397 1.000 45.21057 1340 SER A N 1
ATOM 18759 C CA . SER A 1 1340 ? 111.69486 112.33874 110.27274 1.000 45.16353 1340 SER A CA 1
ATOM 18760 C C . SER A 1 1340 ? 110.54629 113.33641 110.15645 1.000 47.11178 1340 SER A C 1
ATOM 18761 O O . SER A 1 1340 ? 110.39378 114.03797 109.15395 1.000 49.96852 1340 SER A O 1
ATOM 18769 N N . GLU A 1 1341 ? 109.73142 113.39284 111.20912 1.000 56.27829 1341 GLU A N 1
ATOM 18770 C CA . GLU A 1 1341 ? 108.53375 114.22433 111.23646 1.000 51.70314 1341 GLU A CA 1
ATOM 18771 C C . GLU A 1 1341 ? 108.77273 115.56549 111.91916 1.000 55.12700 1341 GLU A C 1
ATOM 18772 O O . GLU A 1 1341 ? 108.34317 116.60344 111.40925 1.000 59.53517 1341 GLU A O 1
ATOM 18784 N N . LEU A 1 1342 ? 109.44486 115.56615 113.06402 1.000 53.35749 1342 LEU A N 1
ATOM 18785 C CA . LEU A 1 1342 ? 109.68745 116.77659 113.83280 1.000 43.57923 1342 LEU A CA 1
ATOM 18786 C C . LEU A 1 1342 ? 111.09230 117.30504 113.57088 1.000 50.06803 1342 LEU A C 1
ATOM 18787 O O . LEU A 1 1342 ? 111.98778 116.57704 113.13810 1.000 57.02985 1342 LEU A O 1
ATOM 18803 N N . ALA A 1 1343 ? 111.27347 118.59856 113.83927 1.000 48.29897 1343 ALA A N 1
ATOM 18804 C CA . ALA A 1 1343 ? 112.58825 119.20937 113.68619 1.000 45.99854 1343 ALA A CA 1
ATOM 18805 C C . ALA A 1 1343 ? 113.51513 118.83091 114.83350 1.000 53.45523 1343 ALA A C 1
ATOM 18806 O O . ALA A 1 1343 ? 114.72280 118.66542 114.63023 1.000 62.79118 1343 ALA A O 1
ATOM 18813 N N . ASP A 1 1344 ? 112.97046 118.69236 116.04392 1.000 56.50798 1344 ASP A N 1
ATOM 18814 C CA . ASP A 1 1344 ? 113.80002 118.32869 117.18773 1.000 50.10179 1344 ASP A CA 1
ATOM 18815 C C . ASP A 1 1344 ? 114.39705 116.93901 117.01404 1.000 50.05744 1344 ASP A C 1
ATOM 18816 O O . ASP A 1 1344 ? 115.58156 116.72403 117.29666 1.000 58.55945 1344 ASP A O 1
ATOM 18825 N N . ASN A 1 1345 ? 113.59251 115.98030 116.55144 1.000 46.09043 1345 ASN A N 1
ATOM 18826 C CA . ASN A 1 1345 ? 114.10468 114.63107 116.34165 1.000 51.48871 1345 ASN A CA 1
ATOM 18827 C C . ASN A 1 1345 ? 115.19929 114.61878 115.28411 1.000 54.62231 1345 ASN A C 1
ATOM 18828 O O . ASN A 1 1345 ? 116.23010 113.95737 115.45373 1.000 57.78687 1345 ASN A O 1
ATOM 18839 N N . ALA A 1 1346 ? 114.99212 115.34076 114.18158 1.000 43.50092 1346 ALA A N 1
ATOM 18840 C CA . ALA A 1 1346 ? 116.00536 115.38919 113.13474 1.000 39.82331 1346 ALA A CA 1
ATOM 18841 C C . ALA A 1 1346 ? 117.29114 116.02363 113.64312 1.000 48.68512 1346 ALA A C 1
ATOM 18842 O O . ALA A 1 1346 ? 118.38846 115.52812 113.36372 1.000 60.51368 1346 ALA A O 1
ATOM 18849 N N . ALA A 1 1347 ? 117.17877 117.12132 114.39326 1.000 44.07633 1347 ALA A N 1
ATOM 18850 C CA . ALA A 1 1347 ? 118.37234 117.76944 114.92354 1.000 37.62454 1347 ALA A CA 1
ATOM 18851 C C . ALA A 1 1347 ? 119.11836 116.84937 115.87972 1.000 48.44408 1347 ALA A C 1
ATOM 18852 O O . ALA A 1 1347 ? 120.35040 116.75957 115.83170 1.000 57.95518 1347 ALA A O 1
ATOM 18859 N N . ASN A 1 1348 ? 118.39090 116.15638 116.75846 1.000 45.45133 1348 ASN A N 1
ATOM 18860 C CA . ASN A 1 1348 ? 119.04397 115.26137 117.70769 1.000 45.10786 1348 ASN A CA 1
ATOM 18861 C C . ASN A 1 1348 ? 119.71705 114.09395 116.99644 1.000 45.51442 1348 ASN A C 1
ATOM 18862 O O . ASN A 1 1348 ? 120.83338 113.70188 117.35557 1.000 56.77195 1348 ASN A O 1
ATOM 18873 N N . LEU A 1 1349 ? 119.05710 113.52120 115.98835 1.000 41.51026 1349 LEU A N 1
ATOM 18874 C CA . LEU A 1 1349 ? 119.67036 112.43043 115.23878 1.000 45.93930 1349 LEU A CA 1
ATOM 18875 C C . LEU A 1 1349 ? 120.91806 112.90478 114.50510 1.000 50.81122 1349 LEU A C 1
ATOM 18876 O O . LEU A 1 1349 ? 121.93527 112.19958 114.46889 1.000 56.39924 1349 LEU A O 1
ATOM 18892 N N . ALA A 1 1350 ? 120.85987 114.09869 113.91027 1.000 45.46867 1350 ALA A N 1
ATOM 18893 C CA . ALA A 1 1350 ? 122.03119 114.63974 113.23276 1.000 36.16337 1350 ALA A CA 1
ATOM 18894 C C . ALA A 1 1350 ? 123.17236 114.85982 114.21239 1.000 45.61192 1350 ALA A C 1
ATOM 18895 O O . ALA A 1 1350 ? 124.33173 114.57824 113.89609 1.000 60.49907 1350 ALA A O 1
ATOM 18902 N N . THR A 1 1351 ? 122.86538 115.36271 115.40922 1.000 42.32962 1351 THR A N 1
ATOM 18903 C CA . THR A 1 1351 ? 123.90671 115.55564 116.41265 1.000 41.04032 1351 THR A CA 1
ATOM 18904 C C . THR A 1 1351 ? 124.51450 114.22530 116.83945 1.000 49.85333 1351 THR A C 1
ATOM 18905 O O . THR A 1 1351 ? 125.73188 114.12315 117.02320 1.000 57.19302 1351 THR A O 1
ATOM 18916 N N . LEU A 1 1352 ? 123.68412 113.19507 117.01109 1.000 48.98887 1352 LEU A N 1
ATOM 18917 C CA . LEU A 1 1352 ? 124.20668 111.88112 117.37751 1.000 42.58903 1352 LEU A CA 1
ATOM 18918 C C . LEU A 1 1352 ? 125.14421 111.34728 116.30138 1.000 45.54839 1352 LEU A C 1
ATOM 18919 O O . LEU A 1 1352 ? 126.24182 110.85609 116.59846 1.000 55.34458 1352 LEU A O 1
ATOM 18935 N N . LEU A 1 1353 ? 124.72479 111.43455 115.03765 1.000 46.01714 1353 LEU A N 1
ATOM 18936 C CA . LEU A 1 1353 ? 125.56683 110.94214 113.95252 1.000 44.62170 1353 LEU A CA 1
ATOM 18937 C C . LEU A 1 1353 ? 126.85633 111.74754 113.85133 1.000 46.30114 1353 LEU A C 1
ATOM 18938 O O . LEU A 1 1353 ? 127.92952 111.18750 113.60017 1.000 46.70820 1353 LEU A O 1
ATOM 18954 N N . PHE A 1 1354 ? 126.77208 113.06549 114.04306 1.000 43.86384 1354 PHE A N 1
ATOM 18955 C CA . PHE A 1 1354 ? 127.96642 113.90109 114.00214 1.000 37.25219 1354 PHE A CA 1
ATOM 18956 C C . PHE A 1 1354 ? 128.93155 113.53512 115.12024 1.000 48.58651 1354 PHE A C 1
ATOM 18957 O O . PHE A 1 1354 ? 130.14686 113.48129 114.90748 1.000 58.08315 1354 PHE A O 1
ATOM 18974 N N . THR A 1 1355 ? 128.41075 113.28875 116.32351 1.000 53.91116 1355 THR A N 1
ATOM 18975 C CA . THR A 1 1355 ? 129.26957 112.87800 117.42862 1.000 46.57368 1355 THR A CA 1
ATOM 18976 C C . THR A 1 1355 ? 129.94219 111.54540 117.13034 1.000 51.52510 1355 THR A C 1
ATOM 18977 O O . THR A 1 1355 ? 131.13946 111.37107 117.39148 1.000 58.19327 1355 THR A O 1
ATOM 18988 N N . MET A 1 1356 ? 129.18880 110.59023 116.58118 1.000 51.00627 1356 MET A N 1
ATOM 18989 C CA . MET A 1 1356 ? 129.78756 109.30667 116.23016 1.000 46.84146 1356 MET A CA 1
ATOM 18990 C C . MET A 1 1356 ? 130.87743 109.48077 115.18148 1.000 54.86604 1356 MET A C 1
ATOM 18991 O O . MET A 1 1356 ? 131.92428 108.82746 115.24864 1.000 54.10568 1356 MET A O 1
ATOM 19005 N N . CYS A 1 1357 ? 130.64882 110.35450 114.20017 1.000 55.38299 1357 CYS A N 1
ATOM 19006 C CA . CYS A 1 1357 ? 131.66654 110.60112 113.18415 1.000 51.64342 1357 CYS A CA 1
ATOM 19007 C C . CYS A 1 1357 ? 132.90017 111.25922 113.78898 1.000 51.64300 1357 CYS A C 1
ATOM 19008 O O . CYS A 1 1357 ? 134.02986 110.96156 113.38601 1.000 54.73696 1357 CYS A O 1
ATOM 19016 N N . LEU A 1 1358 ? 132.70328 112.16061 114.75314 1.000 45.36675 1358 LEU A N 1
ATOM 19017 C CA . LEU A 1 1358 ? 133.83161 112.85572 115.36319 1.000 39.09505 1358 LEU A CA 1
ATOM 19018 C C . LEU A 1 1358 ? 134.65231 111.93245 116.25330 1.000 46.13788 1358 LEU A C 1
ATOM 19019 O O . LEU A 1 1358 ? 135.87298 112.09675 116.35157 1.000 54.80272 1358 LEU A O 1
ATOM 19035 N N . ASN A 1 1359 ? 134.01055 110.96744 116.91434 1.000 46.33076 1359 ASN A N 1
ATOM 19036 C CA . ASN A 1 1359 ? 134.75289 110.07483 117.79930 1.000 46.70468 1359 ASN A CA 1
ATOM 19037 C C . ASN A 1 1359 ? 135.81235 109.28996 117.03513 1.000 50.96383 1359 ASN A C 1
ATOM 19038 O O . ASN A 1 1359 ? 136.95774 109.17714 117.48643 1.000 51.18605 1359 ASN A O 1
ATOM 19049 N N . PHE A 1 1360 ? 135.45289 108.74574 115.87538 1.000 52.70361 1360 PHE A N 1
ATOM 19050 C CA . PHE A 1 1360 ? 136.31999 107.86282 115.10238 1.000 45.77847 1360 PHE A CA 1
ATOM 19051 C C . PHE A 1 1360 ? 136.90615 108.56841 113.88360 1.000 54.47424 1360 PHE A C 1
ATOM 19052 O O . PHE A 1 1360 ? 137.07016 107.96719 112.82196 1.000 58.72099 1360 PHE A O 1
ATOM 19069 N N . CYS A 1 1361 ? 137.22966 109.85111 114.01935 1.000 56.43351 1361 CYS A N 1
ATOM 19070 C CA . CYS A 1 1361 ? 137.77832 110.62653 112.91592 1.000 42.28159 1361 CYS A CA 1
ATOM 19071 C C . CYS A 1 1361 ? 139.29951 110.58701 112.85989 1.000 50.32470 1361 CYS A C 1
ATOM 19072 O O . CYS A 1 1361 ? 139.88533 111.20701 111.96787 1.000 59.54416 1361 CYS A O 1
ATOM 19080 N N . GLY A 1 1362 ? 139.95057 109.88370 113.78075 1.000 54.97941 1362 GLY A N 1
ATOM 19081 C CA . GLY A 1 1362 ? 141.38100 109.67424 113.71731 1.000 53.43180 1362 GLY A CA 1
ATOM 19082 C C . GLY A 1 1362 ? 142.23138 110.58555 114.57507 1.000 51.44855 1362 GLY A C 1
ATOM 19083 O O . GLY A 1 1362 ? 143.46179 110.51242 114.48228 1.000 49.42807 1362 GLY A O 1
ATOM 19087 N N . VAL A 1 1363 ? 141.62944 111.43560 115.40145 1.000 51.34450 1363 VAL A N 1
ATOM 19088 C CA . VAL A 1 1363 ? 142.38157 112.32559 116.27755 1.000 53.80398 1363 VAL A CA 1
ATOM 19089 C C . VAL A 1 1363 ? 142.50107 111.75668 117.68588 1.000 58.03475 1363 VAL A C 1
ATOM 19090 O O . VAL A 1 1363 ? 143.59910 111.69599 118.23923 1.000 54.47353 1363 VAL A O 1
ATOM 19103 N N . LEU A 1 1364 ? 141.38366 111.33664 118.28278 1.000 51.70539 1364 LEU A N 1
ATOM 19104 C CA . LEU A 1 1364 ? 141.43922 110.75945 119.62133 1.000 48.26764 1364 LEU A CA 1
ATOM 19105 C C . LEU A 1 1364 ? 142.22443 109.45509 119.62326 1.000 51.59388 1364 LEU A C 1
ATOM 19106 O O . LEU A 1 1364 ? 143.01204 109.19851 120.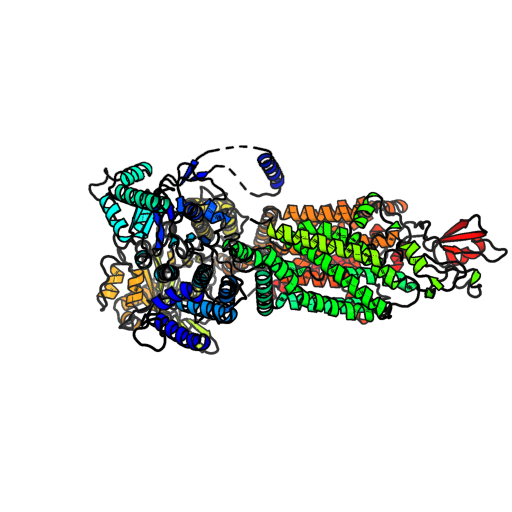54060 1.000 61.41744 1364 LEU A O 1
ATOM 19122 N N . ALA A 1 1365 ? 142.02369 108.62052 118.60655 1.000 46.84691 1365 ALA A N 1
ATOM 19123 C CA . ALA A 1 1365 ? 142.74620 107.36144 118.49288 1.000 48.93734 1365 ALA A CA 1
ATOM 19124 C C . ALA A 1 1365 ? 142.75682 106.94438 117.03181 1.000 54.64679 1365 ALA A C 1
ATOM 19125 O O . ALA A 1 1365 ? 141.70387 106.91388 116.38897 1.000 58.19705 1365 ALA A O 1
ATOM 19132 N N . GLY A 1 1366 ? 143.93970 106.62869 116.51408 1.000 57.18147 1366 GLY A N 1
ATOM 19133 C CA . GLY A 1 1366 ? 144.08691 106.24887 115.13053 1.000 58.52758 1366 GLY A CA 1
ATOM 19134 C C . GLY A 1 1366 ? 143.73055 104.79644 114.89644 1.000 58.09622 1366 GLY A C 1
ATOM 19135 O O . GLY A 1 1366 ? 143.28987 104.08697 115.80462 1.000 63.69418 1366 GLY A O 1
ATOM 19139 N N . PRO A 1 1367 ? 143.91315 104.32405 113.66243 1.000 56.11212 1367 PRO A N 1
ATOM 19140 C CA . PRO A 1 1367 ? 143.58609 102.92041 113.36719 1.000 60.24978 1367 PRO A CA 1
ATOM 19141 C C . PRO A 1 1367 ? 144.39378 101.92731 114.18131 1.000 65.96954 1367 PRO A C 1
ATOM 19142 O O . PRO A 1 1367 ? 143.89421 100.83692 114.48476 1.000 66.45823 1367 PRO A O 1
ATOM 19153 N N . ASP A 1 1368 ? 145.63233 102.26633 114.54274 1.000 74.37182 1368 ASP A N 1
ATOM 19154 C CA . ASP A 1 1368 ? 146.46680 101.33962 115.29704 1.000 73.19392 1368 ASP A CA 1
ATOM 19155 C C . ASP A 1 1368 ? 146.04797 101.23355 116.75724 1.000 72.77646 1368 ASP A C 1
ATOM 19156 O O . ASP A 1 1368 ? 146.50028 100.31712 117.45112 1.000 74.25791 1368 ASP A O 1
ATOM 19165 N N . VAL A 1 1369 ? 145.20289 102.14371 117.23832 1.000 59.38686 1369 VAL A N 1
ATOM 19166 C CA . VAL A 1 1369 ? 144.77250 102.14340 118.63197 1.000 58.11022 1369 VAL A CA 1
ATOM 19167 C C . VAL A 1 1369 ? 143.31729 101.70516 118.71684 1.000 60.69046 1369 VAL A C 1
ATOM 19168 O O . VAL A 1 1369 ? 142.90715 101.06361 119.68990 1.000 64.07796 1369 VAL A O 1
ATOM 19181 N N . LEU A 1 1370 ? 142.52842 102.04839 117.70300 1.000 56.80854 1370 LEU A N 1
ATOM 19182 C CA . LEU A 1 1370 ? 141.12135 101.69056 117.71059 1.000 54.53003 1370 LEU A CA 1
ATOM 19183 C C . LEU A 1 1370 ? 140.96918 100.16945 117.71840 1.000 60.05967 1370 LEU A C 1
ATOM 19184 O O . LEU A 1 1370 ? 141.76517 99.45638 117.10045 1.000 60.13913 1370 LEU A O 1
ATOM 19200 N N . PRO A 1 1371 ? 139.95859 99.64123 118.40897 1.000 59.02940 1371 PRO A N 1
ATOM 19201 C CA . PRO A 1 1371 ? 139.71507 98.19780 118.34855 1.000 54.22771 1371 PRO A CA 1
ATOM 19202 C C . PRO A 1 1371 ? 139.35621 97.76384 116.93654 1.000 59.78178 1371 PRO A C 1
ATOM 19203 O O . PRO A 1 1371 ? 138.80883 98.52886 116.14065 1.000 63.19018 1371 PRO A O 1
ATOM 19214 N N . GLY A 1 1372 ? 139.68054 96.50858 116.62654 1.000 64.95310 1372 GLY A N 1
ATOM 19215 C CA . GLY A 1 1372 ? 139.38686 95.99037 115.30221 1.000 63.03581 1372 GLY A CA 1
ATOM 19216 C C . GLY A 1 1372 ? 137.91714 96.07920 114.94611 1.000 60.99553 1372 GLY A C 1
ATOM 19217 O O . GLY A 1 1372 ? 137.56406 96.18149 113.76878 1.000 61.65705 1372 GLY A O 1
ATOM 19221 N N . PHE A 1 1373 ? 137.04165 96.04343 115.95148 1.000 54.50541 1373 PHE A N 1
ATOM 19222 C CA . PHE A 1 1373 ? 135.60978 96.11627 115.68899 1.000 51.01981 1373 PHE A CA 1
ATOM 19223 C C . PHE A 1 1373 ? 135.20117 97.47548 115.13797 1.000 54.23922 1373 PHE A C 1
ATOM 19224 O O . PHE A 1 1373 ? 134.27356 97.55591 114.32672 1.000 62.95993 1373 PHE A O 1
ATOM 19241 N N . TRP A 1 1374 ? 135.86745 98.54649 115.56087 1.000 54.97747 1374 TRP A N 1
ATOM 19242 C CA . TRP A 1 1374 ? 135.47489 99.90063 115.19284 1.000 50.70809 1374 TRP A CA 1
ATOM 19243 C C . TRP A 1 1374 ? 136.15198 100.40375 113.92530 1.000 51.97226 1374 TRP A C 1
ATOM 19244 O O . TRP A 1 1374 ? 135.85220 101.51784 113.48512 1.000 56.28681 1374 TRP A O 1
ATOM 19265 N N . ILE A 1 1375 ? 137.04483 99.61780 113.32099 1.000 56.41486 1375 ILE A N 1
ATOM 19266 C CA . ILE A 1 1375 ? 137.73113 100.08203 112.11956 1.000 51.53281 1375 ILE A CA 1
ATOM 19267 C C . ILE A 1 1375 ? 136.73277 100.37492 111.00987 1.000 50.03139 1375 ILE A C 1
ATOM 19268 O O . ILE A 1 1375 ? 136.95096 101.27500 110.19046 1.000 59.23365 1375 ILE A O 1
ATOM 19284 N N . PHE A 1 1376 ? 135.62116 99.63703 110.96568 1.000 50.56551 1376 PHE A N 1
ATOM 19285 C CA . PHE A 1 1376 ? 134.62088 99.88327 109.93339 1.000 52.66152 1376 PHE A CA 1
ATOM 19286 C C . PHE A 1 1376 ? 134.06883 101.29804 110.02160 1.000 53.94140 1376 PHE A C 1
ATOM 19287 O O . PHE A 1 1376 ? 133.64145 101.86001 109.00760 1.000 61.61647 1376 PHE A O 1
ATOM 19304 N N . MET A 1 1377 ? 134.06395 101.88817 111.21787 1.000 52.74235 1377 MET A N 1
ATOM 19305 C CA . MET A 1 1377 ? 133.60660 103.26171 111.37366 1.000 45.83258 1377 MET A CA 1
ATOM 19306 C C . MET A 1 1377 ? 134.72256 104.26573 111.12790 1.000 52.40662 1377 MET A C 1
ATOM 19307 O O . MET A 1 1377 ? 134.43844 105.43901 110.86998 1.000 58.89992 1377 MET A O 1
ATOM 19321 N N . TYR A 1 1378 ? 135.98123 103.83295 111.19068 1.000 54.33223 1378 TYR A N 1
ATOM 19322 C CA . TYR A 1 1378 ? 137.08644 104.72588 110.86958 1.000 50.58546 1378 TYR A CA 1
ATOM 19323 C C . TYR A 1 1378 ? 137.23635 104.92472 109.36809 1.000 51.81806 1378 TYR A C 1
ATOM 19324 O O . TYR A 1 1378 ? 137.73271 105.96896 108.93440 1.000 56.44971 1378 TYR A O 1
ATOM 19342 N N . ARG A 1 1379 ? 136.81942 103.94491 108.56596 1.000 51.89814 1379 ARG A N 1
ATOM 19343 C CA . ARG A 1 1379 ? 136.96953 104.01395 107.11764 1.000 47.10723 1379 ARG A CA 1
ATOM 19344 C C . ARG A 1 1379 ? 135.77627 104.67115 106.43660 1.000 49.25229 1379 ARG A C 1
ATOM 19345 O O . ARG A 1 1379 ? 135.95610 105.44384 105.49009 1.000 55.72016 1379 ARG A O 1
ATOM 19366 N N . CYS A 1 1380 ? 134.56020 104.38438 106.89526 1.000 47.02621 1380 CYS A N 1
ATOM 19367 C CA . CYS A 1 1380 ? 133.36511 104.97267 106.30536 1.000 47.54667 1380 CYS A CA 1
ATOM 19368 C C . CYS A 1 1380 ? 133.04132 106.34507 106.87807 1.000 53.31142 1380 CYS A C 1
ATOM 19369 O O . CYS A 1 1380 ? 131.97480 106.88852 106.57498 1.000 54.39380 1380 CYS A O 1
ATOM 19377 N N . ASN A 1 1381 ? 133.92021 106.90678 107.69915 1.000 54.23188 1381 ASN A N 1
ATOM 19378 C CA . ASN A 1 1381 ? 133.70113 108.24451 108.22222 1.000 44.69164 1381 ASN A CA 1
ATOM 19379 C C . ASN A 1 1381 ? 133.86468 109.27584 107.10752 1.000 49.85586 1381 ASN A C 1
ATOM 19380 O O . ASN A 1 1381 ? 134.76635 109.15023 106.27427 1.000 52.65497 1381 ASN A O 1
ATOM 19391 N N . PRO A 1 1382 ? 133.00758 110.30119 107.05440 1.000 51.60077 1382 PRO A N 1
ATOM 19392 C CA . PRO A 1 1382 ? 133.25902 111.40448 106.11909 1.000 42.20491 1382 PRO A CA 1
ATOM 19393 C C . PRO A 1 1382 ? 134.24283 112.42985 106.64656 1.000 44.58358 1382 PRO A C 1
ATOM 19394 O O . PRO A 1 1382 ? 134.77719 113.21173 105.84964 1.000 45.18362 1382 PRO A O 1
ATOM 19405 N N . PHE A 1 1383 ? 134.49956 112.45162 107.95540 1.000 54.96927 1383 PHE A N 1
ATOM 19406 C CA . PHE A 1 1383 ? 135.43704 113.39856 108.54223 1.000 48.26426 1383 PHE A CA 1
ATOM 19407 C C . PHE A 1 1383 ? 136.85476 112.85716 108.63087 1.000 42.14270 1383 PHE A C 1
ATOM 19408 O O . PHE A 1 1383 ? 137.79635 113.64936 108.72556 1.000 54.29530 1383 PHE A O 1
ATOM 19425 N N . THR A 1 1384 ? 137.03484 111.53604 108.60408 1.000 40.51583 1384 THR A N 1
ATOM 19426 C CA . THR A 1 1384 ? 138.38019 110.97730 108.63855 1.000 35.68541 1384 THR A CA 1
ATOM 19427 C C . THR A 1 1384 ? 139.19724 111.38379 107.42303 1.000 43.03864 1384 THR A C 1
ATOM 19428 O O . THR A 1 1384 ? 140.42892 111.31376 107.46925 1.000 51.54534 1384 THR A O 1
ATOM 19439 N N . TYR A 1 1385 ? 138.54265 111.79546 106.33938 1.000 47.56467 1385 TYR A N 1
ATOM 19440 C CA . TYR A 1 1385 ? 139.21644 112.28276 105.14347 1.000 40.60448 1385 TYR A CA 1
ATOM 19441 C C . TYR A 1 1385 ? 139.30601 113.79991 105.10545 1.000 48.21757 1385 TYR A C 1
ATOM 19442 O O . TYR A 1 1385 ? 140.33048 114.34571 104.68696 1.000 55.78159 1385 TYR A O 1
ATOM 19460 N N . LEU A 1 1386 ? 138.25732 114.49550 105.54728 1.000 48.47215 1386 LEU A N 1
ATOM 19461 C CA . LEU A 1 1386 ? 138.32066 115.94960 105.62834 1.000 37.29581 1386 LEU A CA 1
ATOM 19462 C C . LEU A 1 1386 ? 139.42436 116.39287 106.57792 1.000 47.09656 1386 LEU A C 1
ATOM 19463 O O . LEU A 1 1386 ? 140.19585 117.30490 106.26166 1.000 53.28438 1386 LEU A O 1
ATOM 19479 N N . VAL A 1 1387 ? 139.51922 115.75475 107.74639 1.000 47.76787 1387 VAL A N 1
ATOM 19480 C CA . VAL A 1 1387 ? 140.54688 116.12327 108.71504 1.000 38.16794 1387 VAL A CA 1
ATOM 19481 C C . VAL A 1 1387 ? 141.93161 115.83883 108.15313 1.000 43.61007 1387 VAL A C 1
ATOM 19482 O O . VAL A 1 1387 ? 142.85757 116.64397 108.30786 1.000 60.47691 1387 VAL A O 1
ATOM 19495 N N . GLN A 1 1388 ? 142.10267 114.68531 107.50642 1.000 39.37517 1388 GLN A N 1
ATOM 19496 C CA . GLN A 1 1388 ? 143.40013 114.35502 106.92904 1.000 40.39097 1388 GLN A CA 1
ATOM 19497 C C . GLN A 1 1388 ? 143.80082 115.37751 105.87551 1.000 47.62207 1388 GLN A C 1
ATOM 19498 O O . GLN A 1 1388 ? 144.93605 115.86512 105.86868 1.000 59.19054 1388 GLN A O 1
ATOM 19512 N N . ALA A 1 1389 ? 142.87197 115.72993 104.98363 1.000 43.62151 1389 ALA A N 1
ATOM 19513 C CA . ALA A 1 1389 ? 143.18153 116.70704 103.94602 1.000 40.53145 1389 ALA A CA 1
ATOM 19514 C C . ALA A 1 1389 ? 143.51087 118.06560 104.54880 1.000 54.05304 1389 ALA A C 1
ATOM 19515 O O . ALA A 1 1389 ? 144.45474 118.73411 104.11209 1.000 54.58435 1389 ALA A O 1
ATOM 19522 N N . MET A 1 1390 ? 142.74495 118.49168 105.55523 1.000 50.53268 1390 MET A N 1
ATOM 19523 C CA . MET A 1 1390 ? 142.97888 119.79609 106.16431 1.000 42.47419 1390 MET A CA 1
ATOM 19524 C C . MET A 1 1390 ? 144.34335 119.84691 106.83823 1.000 36.56479 1390 MET A C 1
ATOM 19525 O O . MET A 1 1390 ? 145.11410 120.79416 106.63913 1.000 49.82384 1390 MET A O 1
ATOM 19539 N N . LEU A 1 1391 ? 144.66016 118.83169 107.64433 1.000 31.21492 1391 LEU A N 1
ATOM 19540 C CA . LEU A 1 1391 ? 145.95754 118.79796 108.30829 1.000 43.12346 1391 LEU A CA 1
ATOM 19541 C C . LEU A 1 1391 ? 147.08575 118.76230 107.28937 1.000 42.99961 1391 LEU A C 1
ATOM 19542 O O . LEU A 1 1391 ? 148.08588 119.47602 107.42969 1.000 52.73871 1391 LEU A O 1
ATOM 19558 N N . SER A 1 1392 ? 146.93555 117.94545 106.24656 1.000 44.91732 1392 SER A N 1
ATOM 19559 C CA . SER A 1 1392 ? 147.97833 117.82506 105.23839 1.000 46.13005 1392 SER A CA 1
ATOM 19560 C C . SER A 1 1392 ? 148.21467 119.14815 104.52567 1.000 47.96297 1392 SER A C 1
ATOM 19561 O O . SER A 1 1392 ? 149.36405 119.53834 104.29398 1.000 48.83918 1392 SER A O 1
ATOM 19569 N N . THR A 1 1393 ? 147.13909 119.84867 104.16288 1.000 56.01296 1393 THR A N 1
ATOM 19570 C CA . THR A 1 1393 ? 147.28697 121.12517 103.47454 1.000 49.00485 1393 THR A CA 1
ATOM 19571 C C . THR A 1 1393 ? 147.89725 122.18141 104.38636 1.000 53.66563 1393 THR A C 1
ATOM 19572 O O . THR A 1 1393 ? 148.74798 122.96570 103.95152 1.000 59.71740 1393 THR A O 1
ATOM 19583 N N . GLY A 1 1394 ? 147.48101 122.22068 105.65004 1.000 49.54898 1394 GLY A N 1
ATOM 19584 C CA . GLY A 1 1394 ? 147.88016 123.30365 106.52538 1.000 45.64247 1394 GLY A CA 1
ATOM 19585 C C . GLY A 1 1394 ? 149.23319 123.15611 107.19130 1.000 55.29342 1394 GLY A C 1
ATOM 19586 O O . GLY A 1 1394 ? 149.88203 124.16311 107.48716 1.000 61.64585 1394 GLY A O 1
ATOM 19590 N N . LEU A 1 1395 ? 149.68294 121.92269 107.43049 1.000 52.75191 1395 LEU A N 1
ATOM 19591 C CA . LEU A 1 1395 ? 150.84237 121.68778 108.27880 1.000 45.19016 1395 LEU A CA 1
ATOM 19592 C C . LEU A 1 1395 ? 152.03060 121.04970 107.57263 1.000 47.50577 1395 LEU A C 1
ATOM 19593 O O . LEU A 1 1395 ? 153.13868 121.09181 108.11759 1.000 57.68161 1395 LEU A O 1
ATOM 19609 N N . ALA A 1 1396 ? 151.84718 120.47097 106.39133 1.000 40.42379 1396 ALA A N 1
ATOM 19610 C CA . ALA A 1 1396 ? 152.88966 119.64788 105.79662 1.000 47.57085 1396 ALA A CA 1
ATOM 19611 C C . ALA A 1 1396 ? 154.05677 120.49042 105.29441 1.000 52.34389 1396 ALA A C 1
ATOM 19612 O O . ALA A 1 1396 ? 153.91016 121.66944 104.96592 1.000 58.83656 1396 ALA A O 1
ATOM 19619 N N . ASN A 1 1397 ? 155.23040 119.85951 105.23709 1.000 60.97066 1397 ASN A N 1
ATOM 19620 C CA . ASN A 1 1397 ? 156.41852 120.42304 104.59572 1.000 59.39625 1397 ASN A CA 1
ATOM 19621 C C . ASN A 1 1397 ? 156.85494 121.73311 105.25662 1.000 64.02197 1397 ASN A C 1
ATOM 19622 O O . ASN A 1 1397 ? 156.87279 122.79861 104.63848 1.000 66.48314 1397 ASN A O 1
ATOM 19633 N N . THR A 1 1398 ? 157.21501 121.63514 106.53401 1.000 67.80787 1398 THR A N 1
ATOM 19634 C CA . THR A 1 1398 ? 157.80373 122.76437 107.24175 1.000 68.99648 1398 THR A CA 1
ATOM 19635 C C . THR A 1 1398 ? 158.55892 122.24485 108.45634 1.000 67.71661 1398 THR A C 1
ATOM 19636 O O . THR A 1 1398 ? 158.37847 121.10064 108.87960 1.000 69.26938 1398 THR A O 1
ATOM 19647 N N . PHE A 1 1399 ? 159.41085 123.10515 109.00890 1.000 67.55840 1399 PHE A N 1
ATOM 19648 C CA . PHE A 1 1399 ? 160.27175 122.72648 110.11873 1.000 67.66462 1399 PHE A CA 1
ATOM 19649 C C . PHE A 1 1399 ? 159.51613 122.78438 111.44416 1.000 67.95785 1399 PHE A C 1
ATOM 19650 O O . PHE A 1 1399 ? 158.44436 123.38432 111.55676 1.000 71.69858 1399 PHE A O 1
ATOM 19667 N N . VAL A 1 1400 ? 160.09884 122.14707 112.45806 1.000 64.97834 1400 VAL A N 1
ATOM 19668 C CA . VAL A 1 1400 ? 159.55885 122.13611 113.81260 1.000 67.56346 1400 VAL A CA 1
ATOM 19669 C C . VAL A 1 1400 ? 160.66213 122.57269 114.76545 1.000 67.75325 1400 VAL A C 1
ATOM 19670 O O . VAL A 1 1400 ? 161.78367 122.05845 114.69810 1.000 69.57206 1400 VAL A O 1
ATOM 19683 N N . LYS A 1 1401 ? 160.34641 123.51873 115.64722 1.000 75.41655 1401 LYS A N 1
ATOM 19684 C CA . LYS A 1 1401 ? 161.28079 124.00845 116.65367 1.000 78.04678 1401 LYS A CA 1
ATOM 19685 C C . LYS A 1 1401 ? 160.70375 123.71777 118.03056 1.000 81.96367 1401 LYS A C 1
ATOM 19686 O O . LYS A 1 1401 ? 159.59898 124.16771 118.35134 1.000 81.06004 1401 LYS A O 1
ATOM 19705 N N . CYS A 1 1402 ? 161.45106 122.97219 118.83900 1.000 87.00200 1402 CYS A N 1
ATOM 19706 C CA . CYS A 1 1402 ? 160.96008 122.55722 120.14506 1.000 81.98657 1402 CYS A CA 1
ATOM 19707 C C . CYS A 1 1402 ? 160.99887 123.71475 121.13363 1.000 83.17033 1402 CYS A C 1
ATOM 19708 O O . CYS A 1 1402 ? 161.91439 124.54133 121.11447 1.000 83.63291 1402 CYS A O 1
ATOM 19715 N N . ALA A 1 1403 ? 159.99496 123.76825 122.00371 1.000 85.10847 1403 ALA A N 1
ATOM 19716 C CA . ALA A 1 1403 ? 159.96122 124.76315 123.06074 1.000 83.61707 1403 ALA A CA 1
ATOM 19717 C C . ALA A 1 1403 ? 160.97981 124.41521 124.14322 1.000 83.82415 1403 ALA A C 1
ATOM 19718 O O . ALA A 1 1403 ? 161.50147 123.29994 124.21177 1.000 88.16319 1403 ALA A O 1
ATOM 19725 N N . GLU A 1 1404 ? 161.26251 125.39425 125.00382 1.000 84.84550 1404 GLU A N 1
ATOM 19726 C CA . GLU A 1 1404 ? 162.27967 125.19590 126.03002 1.000 82.73700 1404 GLU A CA 1
ATOM 19727 C C . GLU A 1 1404 ? 161.90084 124.08499 127.00094 1.000 84.83852 1404 GLU A C 1
ATOM 19728 O O . GLU A 1 1404 ? 162.78506 123.46598 127.60295 1.000 84.16537 1404 GLU A O 1
ATOM 19740 N N . ARG A 1 1405 ? 160.60726 123.81775 127.17136 1.000 78.30201 1405 ARG A N 1
ATOM 19741 C CA . ARG A 1 1405 ? 160.15461 122.79821 128.10769 1.000 77.77304 1405 ARG A CA 1
ATOM 19742 C C . ARG A 1 1405 ? 160.06050 121.41133 127.48687 1.000 76.51478 1405 ARG A C 1
ATOM 19743 O O . ARG A 1 1405 ? 159.84514 120.43955 128.21836 1.000 75.45990 1405 ARG A O 1
ATOM 19764 N N . GLU A 1 1406 ? 160.21251 121.29212 126.16825 1.000 78.58732 1406 GLU A N 1
ATOM 19765 C CA . GLU A 1 1406 ? 160.13252 120.00520 125.49175 1.000 73.82505 1406 GLU A CA 1
ATOM 19766 C C . GLU A 1 1406 ? 161.49719 119.41398 125.17242 1.000 76.76261 1406 GLU A C 1
ATOM 19767 O O . GLU A 1 1406 ? 161.57466 118.23255 124.82092 1.000 80.90348 1406 GLU A O 1
ATOM 19779 N N . TYR A 1 1407 ? 162.56473 120.19887 125.27912 1.000 79.93156 1407 TYR A N 1
ATOM 19780 C CA . TYR A 1 1407 ? 163.90404 119.66151 125.09902 1.000 79.24821 1407 TYR A CA 1
ATOM 19781 C C . TYR A 1 1407 ? 164.19146 118.60991 126.16180 1.000 81.90110 1407 TYR A C 1
ATOM 19782 O O . TYR A 1 1407 ? 163.85828 118.78621 127.33637 1.000 89.05830 1407 TYR A O 1
ATOM 19800 N N . VAL A 1 1408 ? 164.81694 117.51069 125.74845 1.000 80.91835 1408 VAL A N 1
ATOM 19801 C CA . VAL A 1 1408 ? 165.13253 116.40090 126.64325 1.000 81.56221 1408 VAL A CA 1
ATOM 19802 C C . VAL A 1 1408 ? 166.64577 116.33248 126.79475 1.000 81.62968 1408 VAL A C 1
ATOM 19803 O O . VAL A 1 1408 ? 167.37209 116.25941 125.79892 1.000 84.78475 1408 VAL A O 1
ATOM 19816 N N . SER A 1 1409 ? 167.12347 116.35767 128.03471 1.000 86.61739 1409 SER A N 1
ATOM 19817 C CA . SER A 1 1409 ? 168.55760 116.36529 128.28926 1.000 90.28008 1409 SER A CA 1
ATOM 19818 C C . SER A 1 1409 ? 169.13425 114.96650 128.11172 1.000 91.28764 1409 SER A C 1
ATOM 19819 O O . SER A 1 1409 ? 168.58235 113.98876 128.62493 1.000 92.33237 1409 SER A O 1
ATOM 19827 N N . VAL A 1 1410 ? 170.24786 114.87376 127.38756 1.000 95.73495 1410 VAL A N 1
ATOM 19828 C CA . VAL A 1 1410 ? 170.95872 113.61930 127.17793 1.000 93.94268 1410 VAL A CA 1
ATOM 19829 C C . VAL A 1 1410 ? 172.41753 113.83514 127.54989 1.000 95.47052 1410 VAL A C 1
ATOM 19830 O O . VAL A 1 1410 ? 173.02803 114.82990 127.13799 1.000 100.07222 1410 VAL A O 1
ATOM 19843 N N . LYS A 1 1411 ? 172.96956 112.90457 128.33023 1.000 98.06704 1411 LYS A N 1
ATOM 19844 C CA . LYS A 1 1411 ? 174.36019 112.96076 128.75075 1.000 98.33907 1411 LYS A CA 1
ATOM 19845 C C . LYS A 1 1411 ? 175.16512 111.96911 127.92451 1.000 100.69802 1411 LYS A C 1
ATOM 19846 O O . LYS A 1 1411 ? 174.99422 110.75374 128.10328 1.000 104.52609 1411 LYS A O 1
ATOM 19865 N N . PRO A 1 1412 ? 176.04350 112.41269 127.02894 1.000 104.59220 1412 PRO A N 1
ATOM 19866 C CA . PRO A 1 1412 ? 176.79437 111.46409 126.19878 1.000 105.67740 1412 PRO A CA 1
ATOM 19867 C C . PRO A 1 1412 ? 177.75686 110.64534 127.03853 1.000 105.73808 1412 PRO A C 1
ATOM 19868 O O . PRO A 1 1412 ? 178.15020 111.06850 128.13586 1.000 103.46033 1412 PRO A O 1
ATOM 19879 N N . PRO A 1 1413 ? 178.16078 109.46747 126.56308 1.000 114.49850 1413 PRO A N 1
ATOM 19880 C CA . PRO A 1 1413 ? 179.14319 108.67623 127.30997 1.000 113.86980 1413 PRO A CA 1
ATOM 19881 C C . PRO A 1 1413 ? 180.46903 109.41262 127.42360 1.000 116.04520 1413 PRO A C 1
ATOM 19882 O O . PRO A 1 1413 ? 180.80371 110.27996 126.61367 1.000 116.42973 1413 PRO A O 1
ATOM 19893 N N . ASN A 1 1414 ? 181.22703 109.05670 128.45778 1.000 121.42711 1414 ASN A N 1
ATOM 19894 C CA . ASN A 1 1414 ? 182.50194 109.71466 128.70806 1.000 121.47869 1414 ASN A CA 1
ATOM 19895 C C . ASN A 1 1414 ? 183.40365 109.60582 127.48521 1.000 121.23676 1414 ASN A C 1
ATOM 19896 O O . ASN A 1 1414 ? 183.53004 108.53563 126.88275 1.000 120.00088 1414 ASN A O 1
ATOM 19907 N N . GLY A 1 1415 ? 184.03426 110.72111 127.12332 1.000 122.86838 1415 GLY A N 1
ATOM 19908 C CA . GLY A 1 1415 ? 184.90934 110.75784 125.97108 1.000 122.16359 1415 GLY A CA 1
ATOM 19909 C C . GLY A 1 1415 ? 184.21334 110.90839 124.63832 1.000 122.60554 1415 GLY A C 1
ATOM 19910 O O . GLY A 1 1415 ? 184.85024 110.69517 123.60023 1.000 122.88671 1415 GLY A O 1
ATOM 19914 N N . GLU A 1 1416 ? 182.92991 111.26498 124.62696 1.000 118.27220 1416 GLU A N 1
ATOM 19915 C CA . GLU A 1 1416 ? 182.16775 111.41713 123.39552 1.000 118.65630 1416 GLU A CA 1
ATOM 19916 C C . GLU A 1 1416 ? 181.43262 112.75048 123.39023 1.000 118.72826 1416 GLU A C 1
ATOM 19917 O O . GLU A 1 1416 ? 181.13252 113.31775 124.44473 1.000 117.93315 1416 GLU A O 1
ATOM 19929 N N . SER A 1 1417 ? 181.15327 113.24533 122.18566 1.000 114.66651 1417 SER A N 1
ATOM 19930 C CA . SER A 1 1417 ? 180.35297 114.44236 121.96928 1.000 114.38234 1417 SER A CA 1
ATOM 19931 C C . SER A 1 1417 ? 178.99458 114.05351 121.39746 1.000 113.29751 1417 SER A C 1
ATOM 19932 O O . SER A 1 1417 ? 178.83310 112.99517 120.78451 1.000 113.22132 1417 SER A O 1
ATOM 19940 N N . CYS A 1 1418 ? 178.00449 114.91974 121.61915 1.000 106.56524 1418 CYS A N 1
ATOM 19941 C CA . CYS A 1 1418 ? 176.65388 114.61890 121.15491 1.000 105.14725 1418 CYS A CA 1
ATOM 19942 C C . CYS A 1 1418 ? 176.60556 114.37316 119.65817 1.000 106.22842 1418 CYS A C 1
ATOM 19943 O O . CYS A 1 1418 ? 175.79380 113.57034 119.19636 1.000 109.00839 1418 CYS A O 1
ATOM 19950 N N . SER A 1 1419 ? 177.43650 115.06292 118.88044 1.000 104.41058 1419 SER A N 1
ATOM 19951 C CA . SER A 1 1419 ? 177.46652 114.80654 117.44596 1.000 104.83677 1419 SER A CA 1
ATOM 19952 C C . SER A 1 1419 ? 177.73954 113.33259 117.17592 1.000 106.76987 1419 SER A C 1
ATOM 19953 O O . SER A 1 1419 ? 176.88799 112.61028 116.64508 1.000 106.54681 1419 SER A O 1
ATOM 19961 N N . THR A 1 1420 ? 178.91548 112.85569 117.58535 1.000 110.52273 1420 THR A N 1
ATOM 19962 C CA . THR A 1 1420 ? 179.28187 111.46754 117.32847 1.000 111.20524 1420 THR A CA 1
ATOM 19963 C C . THR A 1 1420 ? 178.30101 110.50210 117.98297 1.000 109.33647 1420 THR A C 1
ATOM 19964 O O . THR A 1 1420 ? 178.01346 109.43177 117.43566 1.000 108.42823 1420 THR A O 1
ATOM 19975 N N . TYR A 1 1421 ? 177.77155 110.86590 119.15130 1.000 103.59857 1421 TYR A N 1
ATOM 19976 C CA . TYR A 1 1421 ? 176.93639 109.93968 119.90711 1.000 101.90057 1421 TYR A CA 1
ATOM 19977 C C . TYR A 1 1421 ? 175.52622 109.83191 119.33668 1.000 100.20701 1421 TYR A C 1
ATOM 19978 O O . TYR A 1 1421 ? 174.88306 108.78770 119.48904 1.000 102.53602 1421 TYR A O 1
ATOM 19996 N N . LEU A 1 1422 ? 175.02774 110.88299 118.68007 1.000 95.13443 1422 LEU A N 1
ATOM 19997 C CA . LEU A 1 1422 ? 173.61892 110.97196 118.32225 1.000 96.00407 1422 LEU A CA 1
ATOM 19998 C C . LEU A 1 1422 ? 173.34953 111.01503 116.82400 1.000 95.85628 1422 LEU A C 1
ATOM 19999 O O . LEU A 1 1422 ? 172.20970 110.76013 116.42146 1.000 95.73086 1422 LEU A O 1
ATOM 20015 N N . ASP A 1 1423 ? 174.33836 111.33227 115.98558 1.000 101.76710 1423 ASP A N 1
ATOM 20016 C CA . ASP A 1 1423 ? 174.08083 111.33722 114.54749 1.000 102.42891 1423 ASP A CA 1
ATOM 20017 C C . ASP A 1 1423 ? 173.50462 110.02042 114.04438 1.000 104.46289 1423 ASP A C 1
ATOM 20018 O O . ASP A 1 1423 ? 172.59489 110.06366 113.19817 1.000 103.75141 1423 ASP A O 1
ATOM 20027 N N . PRO A 1 1424 ? 173.97670 108.84731 114.47415 1.000 103.01321 1424 PRO A N 1
ATOM 20028 C CA . PRO A 1 1424 ? 173.32486 107.60905 114.01667 1.000 99.72069 1424 PRO A CA 1
ATOM 20029 C C . PRO A 1 1424 ? 171.83893 107.56702 114.32975 1.000 100.08557 1424 PRO A C 1
ATOM 20030 O O . PRO A 1 1424 ? 171.04463 107.12142 113.49151 1.000 100.26752 1424 PRO A O 1
ATOM 20041 N N . TYR A 1 1425 ? 171.43299 108.04182 115.51025 1.000 93.79880 1425 TYR A N 1
ATOM 20042 C CA . TYR A 1 1425 ? 170.01288 108.04746 115.84588 1.000 92.72813 1425 TYR A CA 1
ATOM 20043 C C . TYR A 1 1425 ? 169.25392 109.06734 115.00863 1.000 93.14797 1425 TYR A C 1
ATOM 20044 O O . TYR A 1 1425 ? 168.14917 108.78674 114.53004 1.000 95.46194 1425 TYR A O 1
ATOM 20062 N N . ILE A 1 1426 ? 169.82778 110.25725 114.82227 1.000 93.69516 1426 ILE A N 1
ATOM 20063 C CA . ILE A 1 1426 ? 169.17025 111.27381 114.00739 1.000 92.44695 1426 ILE A CA 1
ATOM 20064 C C . ILE A 1 1426 ? 168.95723 110.75232 112.59268 1.000 95.38441 1426 ILE A C 1
ATOM 20065 O O . ILE A 1 1426 ? 167.92206 111.01057 111.96684 1.000 94.77072 1426 ILE A O 1
ATOM 20081 N N . LYS A 1 1427 ? 169.93758 110.02001 112.06135 1.000 102.12344 1427 LYS A N 1
ATOM 20082 C CA . LYS A 1 1427 ? 169.76062 109.38819 110.75897 1.000 101.29759 1427 LYS A CA 1
ATOM 20083 C C . LYS A 1 1427 ? 168.66639 108.32972 110.80909 1.000 101.60241 1427 LYS A C 1
ATOM 20084 O O . LYS A 1 1427 ? 167.82582 108.25080 109.90585 1.000 100.94541 1427 LYS A O 1
ATOM 20103 N N . PHE A 1 1428 ? 168.65934 107.50647 111.85982 1.000 104.28311 1428 PHE A N 1
ATOM 20104 C CA . PHE A 1 1428 ? 167.64126 106.46739 111.98053 1.000 103.89904 1428 PHE A CA 1
ATOM 20105 C C . PHE A 1 1428 ? 166.25824 107.07564 112.18514 1.000 102.05542 1428 PHE A C 1
ATOM 20106 O O . PHE A 1 1428 ? 165.28481 106.65750 111.54794 1.000 99.70554 1428 PHE A O 1
ATOM 20123 N N . ALA A 1 1429 ? 166.15241 108.06367 113.07116 1.000 99.59126 1429 ALA A N 1
ATOM 20124 C CA . ALA A 1 1429 ? 164.89737 108.74624 113.34615 1.000 98.07603 1429 ALA A CA 1
ATOM 20125 C C . ALA A 1 1429 ? 165.14389 110.24573 113.41054 1.000 98.13487 1429 ALA A C 1
ATOM 20126 O O . ALA A 1 1429 ? 166.21695 110.69579 113.81642 1.000 100.91521 1429 ALA A O 1
ATOM 20133 N N . GLY A 1 1430 ? 164.13314 111.01746 113.02193 1.000 87.87064 1430 GLY A N 1
ATOM 20134 C CA . GLY A 1 1430 ? 164.30045 112.45150 112.92686 1.000 89.34327 1430 GLY A CA 1
ATOM 20135 C C . GLY A 1 1430 ? 164.54301 113.10416 114.27386 1.000 88.99266 1430 GLY A C 1
ATOM 20136 O O . GLY A 1 1430 ? 164.39666 112.49794 115.33523 1.000 90.38573 1430 GLY A O 1
ATOM 20140 N N . GLY A 1 1431 ? 164.92961 114.37707 114.21651 1.000 81.35462 1431 GLY A N 1
ATOM 20141 C CA . GLY A 1 1431 ? 165.18708 115.15739 115.41117 1.000 78.66372 1431 GLY A CA 1
ATOM 20142 C C . GLY A 1 1431 ? 166.39778 116.05386 115.26023 1.000 82.07855 1431 GLY A C 1
ATOM 20143 O O . GLY A 1 1431 ? 167.00459 116.10438 114.18697 1.000 85.44583 1431 GLY A O 1
ATOM 20147 N N . TYR A 1 1432 ? 166.75876 116.77118 116.32182 1.000 82.93417 1432 TYR A N 1
ATOM 20148 C CA . TYR A 1 1432 ? 167.97065 117.57920 116.31829 1.000 79.90305 1432 TYR A CA 1
ATOM 20149 C C . TYR A 1 1432 ? 168.41174 117.79580 117.75804 1.000 81.28174 1432 TYR A C 1
ATOM 20150 O O . TYR A 1 1432 ? 167.68872 117.47626 118.70261 1.000 85.64693 1432 TYR A O 1
ATOM 20168 N N . PHE A 1 1433 ? 169.62890 118.30982 117.92435 1.000 90.99707 1433 PHE A N 1
ATOM 20169 C CA . PHE A 1 1433 ? 170.18202 118.51430 119.25438 1.000 92.04052 1433 PHE A CA 1
ATOM 20170 C C . PHE A 1 1433 ? 170.91489 119.84616 119.31955 1.000 92.68033 1433 PHE A C 1
ATOM 20171 O O . PHE A 1 1433 ? 171.42282 120.34975 118.31467 1.000 95.85282 1433 PHE A O 1
ATOM 20188 N N . GLU A 1 1434 ? 170.95869 120.40540 120.52563 1.000 92.05289 1434 GLU A N 1
ATOM 20189 C CA . GLU A 1 1434 ? 171.62441 121.66700 120.81422 1.000 93.02125 1434 GLU A CA 1
ATOM 20190 C C . GLU A 1 1434 ? 172.61247 121.45268 121.95016 1.000 94.02693 1434 GLU A C 1
ATOM 20191 O O . GLU A 1 1434 ? 172.25429 120.89009 122.99119 1.000 94.72072 1434 GLU A O 1
ATOM 20203 N N . THR A 1 1435 ? 173.84616 121.90704 121.75353 1.000 99.58693 1435 THR A N 1
ATOM 20204 C CA . THR A 1 1435 ? 174.85765 121.78522 122.79242 1.000 99.13045 1435 THR A CA 1
ATOM 20205 C C . THR A 1 1435 ? 174.54728 122.72735 123.94869 1.000 100.38929 1435 THR A C 1
ATOM 20206 O O . THR A 1 1435 ? 173.97428 123.80372 123.75922 1.000 100.76233 1435 THR A O 1
ATOM 20217 N N . ARG A 1 1436 ? 174.92918 122.31318 125.15359 1.000 101.76290 1436 ARG A N 1
ATOM 20218 C CA . ARG A 1 1436 ? 174.73347 123.09886 126.36142 1.000 101.13476 1436 ARG A CA 1
ATOM 20219 C C . ARG A 1 1436 ? 176.05640 123.23037 127.10222 1.000 102.54422 1436 ARG A C 1
ATOM 20220 O O . ARG A 1 1436 ? 176.95500 122.39705 126.95273 1.000 102.34470 1436 ARG A O 1
ATOM 20241 N N . ASN A 1 1437 ? 176.17106 124.28756 127.90522 1.000 116.68277 1437 ASN A N 1
ATOM 20242 C CA . ASN A 1 1437 ? 177.38608 124.51168 128.68129 1.000 117.26018 1437 ASN A CA 1
ATOM 20243 C C . ASN A 1 1437 ? 177.31807 123.73969 129.99349 1.000 116.83030 1437 ASN A C 1
ATOM 20244 O O . ASN A 1 1437 ? 177.57429 124.29501 131.06669 1.000 115.86919 1437 ASN A O 1
ATOM 20255 N N . ASP A 1 1438 ? 176.97205 122.45498 129.91066 1.000 116.44580 1438 ASP A N 1
ATOM 20256 C CA . ASP A 1 1438 ? 176.90309 121.58857 131.08022 1.000 116.74611 1438 ASP A CA 1
ATOM 20257 C C . ASP A 1 1438 ? 177.56122 120.23493 130.86406 1.000 117.02557 1438 ASP A C 1
ATOM 20258 O O . ASP A 1 1438 ? 177.77552 119.51522 131.84387 1.000 118.09323 1438 ASP A O 1
ATOM 20267 N N . GLY A 1 1439 ? 177.91131 119.87190 129.63251 1.000 110.67542 1439 GLY A N 1
ATOM 20268 C CA . GLY A 1 1439 ? 178.38413 118.54924 129.30302 1.000 110.46871 1439 GLY A CA 1
ATOM 20269 C C . GLY A 1 1439 ? 177.31584 117.64875 128.72286 1.000 110.72941 1439 GLY A C 1
ATOM 20270 O O . GLY A 1 1439 ? 177.64629 116.69020 128.01416 1.000 109.25638 1439 GLY A O 1
ATOM 20274 N N . SER A 1 1440 ? 176.04957 117.93467 129.00717 1.000 106.52499 1440 SER A N 1
ATOM 20275 C CA . SER A 1 1440 ? 174.92646 117.27622 128.36771 1.000 105.62146 1440 SER A CA 1
ATOM 20276 C C . SER A 1 1440 ? 174.43659 118.15528 127.22391 1.000 103.59505 1440 SER A C 1
ATOM 20277 O O . SER A 1 1440 ? 174.97388 119.23433 126.96633 1.000 104.09390 1440 SER A O 1
ATOM 20285 N N . CYS A 1 1441 ? 173.40202 117.69032 126.52800 1.000 98.25263 1441 CYS A N 1
ATOM 20286 C CA . CYS A 1 1441 ? 172.83979 118.46239 125.42731 1.000 98.29593 1441 CYS A CA 1
ATOM 20287 C C . CYS A 1 1441 ? 171.36160 118.14396 125.24371 1.000 97.16896 1441 CYS A C 1
ATOM 20288 O O . CYS A 1 1441 ? 170.88240 117.07899 125.63814 1.000 98.06377 1441 CYS A O 1
ATOM 20295 N N . ALA A 1 1442 ? 170.64782 119.08811 124.63652 1.000 90.21529 1442 ALA A N 1
ATOM 20296 C CA . ALA A 1 1442 ? 169.19181 119.07599 124.58758 1.000 87.67120 1442 ALA A CA 1
ATOM 20297 C C . ALA A 1 1442 ? 168.72231 118.52850 123.24576 1.000 89.09281 1442 ALA A C 1
ATOM 20298 O O . ALA A 1 1442 ? 169.07653 119.06562 122.19489 1.000 92.08181 1442 ALA A O 1
ATOM 20305 N N . PHE A 1 1443 ? 167.90806 117.48044 123.28549 1.000 86.61485 1443 PHE A N 1
ATOM 20306 C CA . PHE A 1 1443 ? 167.44028 116.77788 122.10032 1.000 85.32029 1443 PHE A CA 1
ATOM 20307 C C . PHE A 1 1443 ? 165.95754 117.05947 121.89908 1.000 86.69818 1443 PHE A C 1
ATOM 20308 O O . PHE A 1 1443 ? 165.18078 117.04201 122.86279 1.000 89.98790 1443 PHE A O 1
ATOM 20325 N N . CYS A 1 1444 ? 165.57877 117.33999 120.65322 1.000 76.89398 1444 CYS A N 1
ATOM 20326 C CA . CYS A 1 1444 ? 164.18998 117.48505 120.24256 1.000 76.38187 1444 CYS A CA 1
ATOM 20327 C C . CYS A 1 1444 ? 163.87890 116.39373 119.22889 1.000 80.68456 1444 CYS A C 1
ATOM 20328 O O . CYS A 1 1444 ? 164.59811 116.24174 118.23395 1.000 84.80501 1444 CYS A O 1
ATOM 20335 N N . GLN A 1 1445 ? 162.80378 115.64503 119.47862 1.000 80.74584 1445 GLN A N 1
ATOM 20336 C CA . GLN A 1 1445 ? 162.52445 114.42058 118.73841 1.000 78.69995 1445 GLN A CA 1
ATOM 20337 C C . GLN A 1 1445 ? 161.91375 114.66403 117.36585 1.000 79.37259 1445 GLN A C 1
ATOM 20338 O O . GLN A 1 1445 ? 161.76070 113.70506 116.60237 1.000 82.79496 1445 GLN A O 1
ATOM 20352 N N . MET A 1 1446 ? 161.55910 115.90080 117.03199 1.000 73.43384 1446 MET A N 1
ATOM 20353 C CA . MET A 1 1446 ? 160.92686 116.21986 115.76003 1.000 68.91979 1446 MET A CA 1
ATOM 20354 C C . MET A 1 1446 ? 161.71554 117.31792 115.06535 1.000 72.56460 1446 MET A C 1
ATOM 20355 O O . MET A 1 1446 ? 162.02918 118.34408 115.67676 1.000 78.56136 1446 MET A O 1
ATOM 20369 N N . SER A 1 1447 ? 162.03341 117.09760 113.79014 1.000 67.05681 1447 SER A N 1
ATOM 20370 C CA . SER A 1 1447 ? 162.71057 118.09042 112.97109 1.000 69.99053 1447 SER A CA 1
ATOM 20371 C C . SER A 1 1447 ? 161.84497 118.61949 111.83896 1.000 71.10555 1447 SER A C 1
ATOM 20372 O O . SER A 1 1447 ? 162.18540 119.65353 111.25508 1.000 74.99878 1447 SER A O 1
ATOM 20380 N N . SER A 1 1448 ? 160.74552 117.94352 111.51383 1.000 60.70901 1448 SER A N 1
ATOM 20381 C CA . SER A 1 1448 ? 159.84628 118.38795 110.46159 1.000 58.09433 1448 SER A CA 1
ATOM 20382 C C . SER A 1 1448 ? 158.42638 117.99392 110.83499 1.000 59.23973 1448 SER A C 1
ATOM 20383 O O . SER A 1 1448 ? 158.20458 117.06530 111.61507 1.000 66.14442 1448 SER A O 1
ATOM 20391 N N . THR A 1 1449 ? 157.46022 118.71510 110.26645 1.000 55.40438 1449 THR A N 1
ATOM 20392 C CA . THR A 1 1449 ? 156.05779 118.42574 110.53366 1.000 51.31312 1449 THR A CA 1
ATOM 20393 C C . THR A 1 1449 ? 155.57326 117.17193 109.82147 1.000 59.54971 1449 THR A C 1
ATOM 20394 O O . THR A 1 1449 ? 154.51253 116.64350 110.17548 1.000 64.00033 1449 THR A O 1
ATOM 20405 N N . ASN A 1 1450 ? 156.32206 116.68346 108.83144 1.000 64.79574 1450 ASN A N 1
ATOM 20406 C CA . ASN A 1 1450 ? 155.92761 115.45511 108.15483 1.000 56.79475 1450 ASN A CA 1
ATOM 20407 C C . ASN A 1 1450 ? 155.91191 114.27416 109.11317 1.000 58.82043 1450 ASN A C 1
ATOM 20408 O O . ASN A 1 1450 ? 155.08667 113.36909 108.96373 1.000 62.04512 1450 ASN A O 1
ATOM 20419 N N . THR A 1 1451 ? 156.80765 114.26183 110.10145 1.000 58.95807 1451 THR A N 1
ATOM 20420 C CA . THR A 1 1451 ? 156.80061 113.18505 111.08618 1.000 58.75301 1451 THR A CA 1
ATOM 20421 C C . THR A 1 1451 ? 155.49467 113.17510 111.87102 1.000 61.56559 1451 THR A C 1
ATOM 20422 O O . THR A 1 1451 ? 154.86405 112.12420 112.04168 1.000 67.75255 1451 THR A O 1
ATOM 20433 N N . PHE A 1 1452 ? 155.06546 114.34446 112.34992 1.000 50.36299 1452 PHE A N 1
ATOM 20434 C CA . PHE A 1 1452 ? 153.80089 114.41820 113.07165 1.000 45.89328 1452 PHE A CA 1
ATOM 20435 C C . PHE A 1 1452 ? 152.63594 114.03645 112.17167 1.000 55.89794 1452 PHE A C 1
ATOM 20436 O O . PHE A 1 1452 ? 151.72994 113.30865 112.59228 1.000 63.97170 1452 PHE A O 1
ATOM 20453 N N . LEU A 1 1453 ? 152.63937 114.51806 110.92704 1.000 60.37940 1453 LEU A N 1
ATOM 20454 C CA . LEU A 1 1453 ? 151.54638 114.19308 110.01664 1.000 50.86370 1453 LEU A CA 1
ATOM 20455 C C . LEU A 1 1453 ? 151.46648 112.69200 109.77118 1.000 50.42842 1453 LEU A C 1
ATOM 20456 O O . LEU A 1 1453 ? 150.37413 112.11412 109.76095 1.000 60.62994 1453 LEU A O 1
ATOM 20472 N N . LYS A 1 1454 ? 152.61366 112.04174 109.57317 1.000 52.58714 1454 LYS A N 1
ATOM 20473 C CA . LYS A 1 1454 ? 152.62429 110.59223 109.42084 1.000 56.80799 1454 LYS A CA 1
ATOM 20474 C C . LYS A 1 1454 ? 152.11507 109.91009 110.68270 1.000 58.96890 1454 LYS A C 1
ATOM 20475 O O . LYS A 1 1454 ? 151.40773 108.89891 110.60891 1.000 57.85618 1454 LYS A O 1
ATOM 20494 N N . SER A 1 1455 ? 152.46625 110.44746 111.85341 1.000 57.62074 1455 SER A N 1
ATOM 20495 C CA . SER A 1 1455 ? 151.95284 109.88737 113.09912 1.000 51.49682 1455 SER A CA 1
ATOM 20496 C C . SER A 1 1455 ? 150.43070 109.93309 113.13370 1.000 54.33289 1455 SER A C 1
ATOM 20497 O O . SER A 1 1455 ? 149.78212 108.96863 113.55467 1.000 54.73773 1455 SER A O 1
ATOM 20505 N N . VAL A 1 1456 ? 149.84188 111.04906 112.69692 1.000 54.29198 1456 VAL A N 1
ATOM 20506 C CA . VAL A 1 1456 ? 148.38981 111.16931 112.63207 1.000 49.75282 1456 VAL A CA 1
ATOM 20507 C C . VAL A 1 1456 ? 147.79863 110.40501 111.45726 1.000 55.57816 1456 VAL A C 1
ATOM 20508 O O . VAL A 1 1456 ? 146.57186 110.31243 111.34024 1.000 56.43132 1456 VAL A O 1
ATOM 20521 N N . ASN A 1 1457 ? 148.64124 109.83145 110.59726 1.000 55.59524 1457 ASN A N 1
ATOM 20522 C CA . ASN A 1 1457 ? 148.18915 109.08552 109.42372 1.000 54.66668 1457 ASN A CA 1
ATOM 20523 C C . ASN A 1 1457 ? 147.60555 110.01824 108.36426 1.000 55.78112 1457 ASN A C 1
ATOM 20524 O O . ASN A 1 1457 ? 146.59654 109.70722 107.73221 1.000 59.26322 1457 ASN A O 1
ATOM 20535 N N . SER A 1 1458 ? 148.24891 111.16626 108.16848 1.000 54.19713 1458 SER A N 1
ATOM 20536 C CA . SER A 1 1458 ? 147.88244 112.12188 107.13272 1.000 50.99732 1458 SER A CA 1
ATOM 20537 C C . SER A 1 1458 ? 149.08510 112.34573 106.22876 1.000 55.99335 1458 SER A C 1
ATOM 20538 O O . SER A 1 1458 ? 150.18660 112.61951 106.71526 1.000 65.20290 1458 SER A O 1
ATOM 20546 N N . LEU A 1 1459 ? 148.87491 112.22970 104.92037 1.000 56.05342 1459 LEU A N 1
ATOM 20547 C CA . LEU A 1 1459 ? 149.94742 112.31932 103.94175 1.000 56.78151 1459 LEU A CA 1
ATOM 20548 C C . LEU A 1 1459 ? 149.71309 113.50115 103.01111 1.000 60.38594 1459 LEU A C 1
ATOM 20549 O O . LEU A 1 1459 ? 148.57223 113.89724 102.75745 1.000 59.61846 1459 LEU A O 1
ATOM 20565 N N . TYR A 1 1460 ? 150.81170 114.06770 102.50784 1.000 62.09744 1460 TYR A N 1
ATOM 20566 C CA . TYR A 1 1460 ? 150.72243 115.22335 101.62228 1.000 53.89878 1460 TYR A CA 1
ATOM 20567 C C . TYR A 1 1460 ? 150.27950 114.84114 100.21704 1.000 58.65075 1460 TYR A C 1
ATOM 20568 O O . TYR A 1 1460 ? 149.67107 115.66149 99.52218 1.000 66.77643 1460 TYR A O 1
ATOM 20586 N N . SER A 1 1461 ? 150.56891 113.61708 99.78053 1.000 57.57410 1461 SER A N 1
ATOM 20587 C CA . SER A 1 1461 ? 150.23647 113.19909 98.42567 1.000 57.77017 1461 SER A CA 1
ATOM 20588 C C . SER A 1 1461 ? 148.79025 112.74704 98.27262 1.000 57.91952 1461 SER A C 1
ATOM 20589 O O . SER A 1 1461 ? 148.35934 112.49360 97.14314 1.000 63.32093 1461 SER A O 1
ATOM 20597 N N . GLU A 1 1462 ? 148.03266 112.64192 99.36503 1.000 52.33652 1462 GLU A N 1
ATOM 20598 C CA . GLU A 1 1462 ? 146.66545 112.13901 99.32469 1.000 47.28200 1462 GLU A CA 1
ATOM 20599 C C . GLU A 1 1462 ? 145.64259 113.19114 99.73762 1.000 51.70038 1462 GLU A C 1
ATOM 20600 O O . GLU A 1 1462 ? 144.56489 112.84087 100.22648 1.000 60.21586 1462 GLU A O 1
ATOM 20612 N N . ARG A 1 1463 ? 145.95889 114.47474 99.56430 1.000 46.95567 1463 ARG A N 1
ATOM 20613 C CA . ARG A 1 1463 ? 144.99729 115.51639 99.91490 1.000 49.10790 1463 ARG A CA 1
ATOM 20614 C C . ARG A 1 1463 ? 143.86842 115.59692 98.89224 1.000 56.85168 1463 ARG A C 1
ATOM 20615 O O . ARG A 1 1463 ? 142.69008 115.69097 99.26183 1.000 59.34526 1463 ARG A O 1
ATOM 20636 N N . TRP A 1 1464 ? 144.20437 115.54278 97.60253 1.000 52.28834 1464 TRP A N 1
ATOM 20637 C CA . TRP A 1 1464 ? 143.17931 115.64369 96.56933 1.000 45.59649 1464 TRP A CA 1
ATOM 20638 C C . TRP A 1 1464 ? 142.27918 114.41415 96.56251 1.000 47.27421 1464 TRP A C 1
ATOM 20639 O O . TRP A 1 1464 ? 141.06665 114.52459 96.34633 1.000 54.56611 1464 TRP A O 1
ATOM 20660 N N . ARG A 1 1465 ? 142.85251 113.23409 96.79902 1.000 45.59850 1465 ARG A N 1
ATOM 20661 C CA . ARG A 1 1465 ? 142.04164 112.02585 96.89830 1.000 44.30846 1465 ARG A CA 1
ATOM 20662 C C . ARG A 1 1465 ? 141.05399 112.12478 98.05529 1.000 51.45556 1465 ARG A C 1
ATOM 20663 O O . ARG A 1 1465 ? 139.88522 111.73944 97.92320 1.000 60.28756 1465 ARG A O 1
ATOM 20684 N N . ASN A 1 1466 ? 141.50626 112.63956 99.19994 1.000 45.39614 1466 ASN A N 1
ATOM 20685 C CA . ASN A 1 1466 ? 140.61377 112.80512 100.34155 1.000 44.70045 1466 ASN A CA 1
ATOM 20686 C C . ASN A 1 1466 ? 139.51074 113.81103 100.03657 1.000 51.42791 1466 ASN A C 1
ATOM 20687 O O . ASN A 1 1466 ? 138.35057 113.60697 100.41760 1.000 56.94180 1466 ASN A O 1
ATOM 20698 N N . PHE A 1 1467 ? 139.85049 114.90575 99.35354 1.000 47.87083 1467 PHE A N 1
ATOM 20699 C CA . PHE A 1 1467 ? 138.82381 115.86515 98.95960 1.000 47.37599 1467 PHE A CA 1
ATOM 20700 C C . PHE A 1 1467 ? 137.79293 115.21432 98.04388 1.000 45.13176 1467 PHE A C 1
ATOM 20701 O O . PHE A 1 1467 ? 136.58315 115.43235 98.19608 1.000 53.76922 1467 PHE A O 1
ATOM 20718 N N . GLY A 1 1468 ? 138.25354 114.40741 97.08776 1.000 39.47120 1468 GLY A N 1
ATOM 20719 C CA . GLY A 1 1468 ? 137.32468 113.70897 96.21484 1.000 41.55805 1468 GLY A CA 1
ATOM 20720 C C . GLY A 1 1468 ? 136.41621 112.76021 96.97230 1.000 42.16710 1468 GLY A C 1
ATOM 20721 O O . GLY A 1 1468 ? 135.22148 112.66379 96.68320 1.000 54.35593 1468 GLY A O 1
ATOM 20725 N N . ILE A 1 1469 ? 136.96856 112.04408 97.95191 1.000 42.86528 1469 ILE A N 1
ATOM 20726 C CA . ILE A 1 1469 ? 136.15118 111.12328 98.73899 1.000 36.57960 1469 ILE A CA 1
ATOM 20727 C C . ILE A 1 1469 ? 135.10481 111.89109 99.53905 1.000 44.39326 1469 ILE A C 1
ATOM 20728 O O . ILE A 1 1469 ? 133.95493 111.45156 99.67450 1.000 53.35211 1469 ILE A O 1
ATOM 20744 N N . PHE A 1 1470 ? 135.48157 113.04726 100.08654 1.000 38.61460 1470 PHE A N 1
ATOM 20745 C CA . PHE A 1 1470 ? 134.50492 113.85761 100.80869 1.000 34.15247 1470 PHE A CA 1
ATOM 20746 C C . PHE A 1 1470 ? 133.39330 114.33469 99.87820 1.000 41.97153 1470 PHE A C 1
ATOM 20747 O O . PHE A 1 1470 ? 132.21224 114.34606 100.25409 1.000 49.97553 1470 PHE A O 1
ATOM 20764 N N . ILE A 1 1471 ? 133.75183 114.73948 98.65851 1.000 44.54101 1471 ILE A N 1
ATOM 20765 C CA . ILE A 1 1471 ? 132.73545 115.13942 97.68763 1.000 34.54598 1471 ILE A CA 1
ATOM 20766 C C . ILE A 1 1471 ? 131.81090 113.96697 97.37956 1.000 41.98310 1471 ILE A C 1
ATOM 20767 O O . ILE A 1 1471 ? 130.59451 114.13545 97.21277 1.000 49.62087 1471 ILE A O 1
ATOM 20783 N N . ALA A 1 1472 ? 132.37501 112.76158 97.28871 1.000 42.48590 1472 ALA A N 1
ATOM 20784 C CA . ALA A 1 1472 ? 131.55289 111.57559 97.07429 1.000 38.71343 1472 ALA A CA 1
ATOM 20785 C C . ALA A 1 1472 ? 130.57542 111.37559 98.22368 1.000 37.79778 1472 ALA A C 1
ATOM 20786 O O . ALA A 1 1472 ? 129.41901 110.99277 98.00984 1.000 50.62151 1472 ALA A O 1
ATOM 20793 N N . PHE A 1 1473 ? 131.02590 111.62020 99.45415 1.000 35.20713 1473 PHE A N 1
ATOM 20794 C CA . PHE A 1 1473 ? 130.12422 111.50671 100.59794 1.000 39.83751 1473 PHE A CA 1
ATOM 20795 C C . PHE A 1 1473 ? 128.99919 112.53213 100.51730 1.000 41.58699 1473 PHE A C 1
ATOM 20796 O O . PHE A 1 1473 ? 127.84771 112.23010 100.85230 1.000 47.84024 1473 PHE A O 1
ATOM 20813 N N . ILE A 1 1474 ? 129.31113 113.75175 100.07601 1.000 48.16466 1474 ILE A N 1
ATOM 20814 C CA . ILE A 1 1474 ? 128.26334 114.75979 99.89922 1.000 40.25286 1474 ILE A CA 1
ATOM 20815 C C . ILE A 1 1474 ? 127.23920 114.28992 98.86986 1.000 41.86211 1474 ILE A C 1
ATOM 20816 O O . ILE A 1 1474 ? 126.02094 114.43137 99.06242 1.000 46.65537 1474 ILE A O 1
ATOM 20832 N N . ALA A 1 1475 ? 127.71681 113.74061 97.75208 1.000 36.60015 1475 ALA A N 1
ATOM 20833 C CA . ALA A 1 1475 ? 126.80147 113.24425 96.72858 1.000 26.36563 1475 ALA A CA 1
ATOM 20834 C C . ALA A 1 1475 ? 125.92120 112.12710 97.27546 1.000 31.74092 1475 ALA A C 1
ATOM 20835 O O . ALA A 1 1475 ? 124.71820 112.06865 96.98373 1.000 38.93763 1475 ALA A O 1
ATOM 20842 N N . ILE A 1 1476 ? 126.50745 111.22326 98.06240 1.000 43.87917 1476 ILE A N 1
ATOM 20843 C CA . ILE A 1 1476 ? 125.72552 110.15325 98.67556 1.000 36.53160 1476 ILE A CA 1
ATOM 20844 C C . ILE A 1 1476 ? 124.65797 110.73858 99.58788 1.000 37.00431 1476 ILE A C 1
ATOM 20845 O O . ILE A 1 1476 ? 123.52137 110.25373 99.62930 1.000 47.84855 1476 ILE A O 1
ATOM 20861 N N . ASN A 1 1477 ? 125.00873 111.77972 100.34464 1.000 40.65657 1477 ASN A N 1
ATOM 20862 C CA . ASN A 1 1477 ? 124.02567 112.41493 101.21553 1.000 29.96245 1477 ASN A CA 1
ATOM 20863 C C . ASN A 1 1477 ? 122.85581 112.96266 100.41152 1.000 33.47619 1477 ASN A C 1
ATOM 20864 O O . ASN A 1 1477 ? 121.69485 112.78999 100.79556 1.000 42.46635 1477 ASN A O 1
ATOM 20875 N N . ILE A 1 1478 ? 123.13971 113.62331 99.28907 1.000 38.88221 1478 ILE A N 1
ATOM 20876 C CA . ILE A 1 1478 ? 122.06032 114.18971 98.47732 1.000 32.10761 1478 ILE A CA 1
ATOM 20877 C C . ILE A 1 1478 ? 121.16486 113.07916 97.93173 1.000 36.37301 1478 ILE A C 1
ATOM 20878 O O . ILE A 1 1478 ? 119.92538 113.16190 97.98150 1.000 45.01155 1478 ILE A O 1
ATOM 20894 N N . ILE A 1 1479 ? 121.78124 112.02301 97.39626 1.000 32.06122 1479 ILE A N 1
ATOM 20895 C CA . ILE A 1 1479 ? 121.00365 110.93337 96.81147 1.000 22.54416 1479 ILE A CA 1
ATOM 20896 C C . ILE A 1 1479 ? 120.11905 110.28604 97.86865 1.000 27.39859 1479 ILE A C 1
ATOM 20897 O O . ILE A 1 1479 ? 118.93440 110.01010 97.62952 1.000 46.27605 1479 ILE A O 1
ATOM 20913 N N . LEU A 1 1480 ? 120.67878 110.02697 99.05203 1.000 36.22162 1480 LEU A N 1
ATOM 20914 C CA . LEU A 1 1480 ? 119.89440 109.41616 100.11668 1.000 36.38141 1480 LEU A CA 1
ATOM 20915 C C . LEU A 1 1480 ? 118.78816 110.34747 100.58660 1.000 37.74495 1480 LEU A C 1
ATOM 20916 O O . LEU A 1 1480 ? 117.69769 109.88843 100.93091 1.000 51.33753 1480 LEU A O 1
ATOM 20932 N N . THR A 1 1481 ? 119.04329 111.65622 100.61611 1.000 31.57008 1481 THR A N 1
ATOM 20933 C CA . THR A 1 1481 ? 117.98366 112.59619 100.96293 1.000 30.04719 1481 THR A CA 1
ATOM 20934 C C . THR A 1 1481 ? 116.79697 112.43213 100.02715 1.000 39.11015 1481 THR A C 1
ATOM 20935 O O . THR A 1 1481 ? 115.65199 112.27817 100.47190 1.000 45.04752 1481 THR A O 1
ATOM 20946 N N . VAL A 1 1482 ? 117.05761 112.44251 98.71867 1.000 42.19423 1482 VAL A N 1
ATOM 20947 C CA . VAL A 1 1482 ? 115.96081 112.31893 97.75890 1.000 26.05470 1482 VAL A CA 1
ATOM 20948 C C . VAL A 1 1482 ? 115.23720 110.98724 97.93826 1.000 32.92379 1482 VAL A C 1
ATOM 20949 O O . VAL A 1 1482 ? 113.99866 110.93547 98.01236 1.000 45.94003 1482 VAL A O 1
ATOM 20962 N N . ILE A 1 1483 ? 115.99438 109.89092 98.02468 1.000 41.56786 1483 ILE A N 1
ATOM 20963 C CA . ILE A 1 1483 ? 115.37135 108.57110 98.07809 1.000 35.26997 1483 ILE A CA 1
ATOM 20964 C C . ILE A 1 1483 ? 114.54541 108.41432 99.34899 1.000 37.84474 1483 ILE A C 1
ATOM 20965 O O . ILE A 1 1483 ? 113.42778 107.88587 99.31626 1.000 48.03063 1483 ILE A O 1
ATOM 20981 N N . PHE A 1 1484 ? 115.07797 108.85734 100.48910 1.000 39.56598 1484 PHE A N 1
ATOM 20982 C CA . PHE A 1 1484 ? 114.35778 108.71142 101.74600 1.000 34.20218 1484 PHE A CA 1
ATOM 20983 C C . PHE A 1 1484 ? 113.13226 109.60843 101.79742 1.000 41.47406 1484 PHE A C 1
ATOM 20984 O O . PHE A 1 1484 ? 112.10938 109.21226 102.36663 1.000 46.91102 1484 PHE A O 1
ATOM 21001 N N . TYR A 1 1485 ? 113.19665 110.81162 101.21912 1.000 39.19833 1485 TYR A N 1
ATOM 21002 C CA . TYR A 1 1485 ? 111.98501 111.61899 101.15733 1.000 31.11408 1485 TYR A CA 1
ATOM 21003 C C . TYR A 1 1485 ? 110.91905 110.92444 100.32671 1.000 36.51480 1485 TYR A C 1
ATOM 21004 O O . TYR A 1 1485 ? 109.73799 110.93515 100.68954 1.000 50.12847 1485 TYR A O 1
ATOM 21022 N N . TRP A 1 1486 ? 111.30729 110.31484 99.20462 1.000 39.03506 1486 TRP A N 1
ATOM 21023 C CA . TRP A 1 1486 ? 110.31643 109.56560 98.43855 1.000 34.69737 1486 TRP A CA 1
ATOM 21024 C C . TRP A 1 1486 ? 109.73068 108.43001 99.26611 1.000 40.05359 1486 TRP A C 1
ATOM 21025 O O . TRP A 1 1486 ? 108.51061 108.23662 99.29447 1.000 53.66198 1486 TRP A O 1
ATOM 21046 N N . LEU A 1 1487 ? 110.58671 107.66617 99.94652 1.000 47.12770 1487 LEU A N 1
ATOM 21047 C CA . LEU A 1 1487 ? 110.11380 106.48493 100.66288 1.000 39.55957 1487 LEU A CA 1
ATOM 21048 C C . LEU A 1 1487 ? 109.17730 106.85601 101.80494 1.000 38.82690 1487 LEU A C 1
ATOM 21049 O O . LEU A 1 1487 ? 108.13153 106.22331 101.98801 1.000 49.08858 1487 LEU A O 1
ATOM 21065 N N . ALA A 1 1488 ? 109.52932 107.87862 102.58201 1.000 38.18398 1488 ALA A N 1
ATOM 21066 C CA . ALA A 1 1488 ? 108.84592 108.12904 103.84494 1.000 39.03349 1488 ALA A CA 1
ATOM 21067 C C . ALA A 1 1488 ? 107.62867 109.03581 103.70792 1.000 46.02266 1488 ALA A C 1
ATOM 21068 O O . ALA A 1 1488 ? 106.60783 108.79045 104.35872 1.000 48.55285 1488 ALA A O 1
ATOM 21075 N N . ARG A 1 1489 ? 107.70258 110.07515 102.87668 1.000 42.61418 1489 ARG A N 1
ATOM 21076 C CA . ARG A 1 1489 ? 106.69545 111.12914 102.87874 1.000 33.26398 1489 ARG A CA 1
ATOM 21077 C C . ARG A 1 1489 ? 105.80959 111.16060 101.64337 1.000 37.45105 1489 ARG A C 1
ATOM 21078 O O . ARG A 1 1489 ? 104.68641 111.65818 101.72744 1.000 48.82710 1489 ARG A O 1
ATOM 21099 N N . VAL A 1 1490 ? 106.27192 110.65984 100.50754 1.000 34.98265 1490 VAL A N 1
ATOM 21100 C CA . VAL A 1 1490 ? 105.47176 110.71574 99.28186 1.000 35.47200 1490 VAL A CA 1
ATOM 21101 C C . VAL A 1 1490 ? 104.44337 109.58747 99.31352 1.000 43.59054 1490 VAL A C 1
ATOM 21102 O O . VAL A 1 1490 ? 104.82361 108.42420 99.51625 1.000 47.38921 1490 VAL A O 1
ATOM 21115 N N . PRO A 1 1491 ? 103.14283 109.87485 99.12005 1.000 49.92506 1491 PRO A N 1
ATOM 21116 C CA . PRO A 1 1491 ? 102.15935 108.78625 99.11245 1.000 50.58262 1491 PRO A CA 1
ATOM 21117 C C . PRO A 1 1491 ? 102.15878 107.99439 97.80997 1.000 50.44005 1491 PRO A C 1
ATOM 21118 O O . PRO A 1 1491 ? 102.28306 108.56273 96.72693 1.000 51.17475 1491 PRO A O 1
#

GO terms:
  GO:1903561 extracellular vesicle (C, IDA)
  GO:0000166 nucleotide binding (F, IDA)
  GO:0005524 ATP binding (F, IDA)
  GO:0005886 plasma membrane (C, IDA)
  GO:0009986 cell surface (C, IDA)
  GO:0016020 membrane (C, IDA)
  GO:0016887 ATP hydrolysis activity (F, IDA)
  GO:0017111 ribonucleoside triphosphate phosphatase activity (F, IDA)
  GO:0045117 azole transmembrane transport (P, IDA)
  GO:0045332 phospholipid translocation (P, IDA)
  GO:0015903 fluconazole transport (P, IDA)
  GO:0015244 fluconazole transmembrane transporter activity (F, IDA)
  GO:0015247 aminophospholipid flippase activity (F, IDA)
  GO:1990961 xenobiotic detoxification by transmembrane export across the plasma membrane (P, IDA)
  GO:0071466 cellular response to xenobiotic stimulus (P, IEP)
  GO:0140341 phosphatidylethanolamine floppase activity (F, IDA)
  GO:1901474 azole transmembrane transporter activity (F, IDA)
  GO:1903875 corticosterone binding (F, IDA)
  GO:1903924 estradiol binding (F, IDA)
  GO:0090554 phosphatidylcholine floppase activity (F, IGI)

InterPro domains:
  IPR003439 ABC transporter-like, ATP-binding domain [PF00005] (170-330)
  IPR003439 ABC transporter-like, ATP-binding domain [PF00005] (879-1030)
  IPR003439 ABC transporter-like, ATP-binding domain [PS50893] (150-404)
  IPR003439 ABC transporter-like, ATP-binding domain [PS50893] (859-1103)
  IPR003593 AAA+ ATPase domain [SM00382] (179-389)
  IPR003593 AAA+ ATPase domain [SM00382] (887-1079)
  IPR005285 Pleiotropic drug resistance protein PDR/CDR [TIGR00956] (94-1492)
  IPR010929 CDR ABC transporter [PF06422] (716-807)
  IPR013525 ABC-2 type transporter, transmembrane domain [PF01061] (496-705)
  IPR013525 ABC-2 type transporter, transmembrane domain [PF01061] (1178-1392)
  IPR017871 ABC transporter-like, conserved site [PS00211] (303-317)
  IPR027417 P-loop containing nucleoside triphosphate hydrolase [G3DSA:3.40.50.300] (154-398)
  IPR027417 P-loop containing nucleoside triphosphate hydrolase [G3DSA:3.40.50.300] (862-1100)
  IPR027417 P-loop containing nucleoside triphosphate hydrolase [SSF52540] (167-404)
  IPR027417 P-loop containing nucleoside triphosphate hydrolase [SSF52540] (866-1089)
  IPR029481 Pleiotropic ABC efflux transporter, N-terminal domain [PF14510] (45-146)
  IPR034001 ATP-binding cassette transporter, PDR-like subfamily G, domain 1 [cd03233] (167-386)
  IPR034003 ATP-binding cassette transporter, PDR-like subfamily G, domain 2 [cd03232] (858-1085)

Radius of gyration: 38.68 Å; Cα contacts (8 Å, |Δi|>4): 2222; chains: 1; bounding box: 131×68×90 Å

Nearest PDB structures (foldseek):
  9ium-assembly1_A  TM=1.001E+00  e=0.000E+00  Candida albicans SC5314
  9iul-assembly1_A  TM=9.969E-01  e=0.000E+00  Candida albicans SC5314
  7p03-assembly1_A  TM=9.666E-01  e=0.000E+00  Saccharomyces cerevisiae S288C
  7p05-assembly1_A  TM=9.640E-01  e=0.000E+00  Saccharomyces cerevisiae S288C
  7p06-assembly1_A  TM=8.728E-01  e=0.000E+00  Saccharomyces cerevisiae S288C

Sequence (1334 aa):
EYHGFDAHTSENIQNLARTFTHDSFNDQLNPDSENFNAKFWVKNLRKLFESDPEYYKPSKLGIGYRNLRAYGVPTVTNALWKLATEGFRHFQRYFDILKSMDAIMRPGELTVVLGRPGAGCSTLLKTIAVNTYGFHIGKESQITYDGLSPHDIERHYRGDVIYSAETDVHFPHLSVGDTLEFAARLRTPQNRGEGIDRETYAKHMASVYMATYGLSHTRNTNVGNDFVRGVSGGERKRVSIAEASLSGANIQCWDNATRGLDSATALEFIRALKTSAVILDTTPLIAIYQCSQDAYDLFDKVVVLYEGYQIFFGKATKAKEYFEKMGWKCPQRQTTADFLTSLTNPAEREPLPGYEDKVPRTAQEFETYWKNSPEYAELTKEIDEYFVECERSPASPYTVSFFMQVRYGVARNFLRMKGDPSIPIFSVFGQLVMGLILSSVFYNLSQTTGSFYYRGAAMFFAVLFNAFSSLLEIMSLFEARPIVEKHKKYALYRPSADALASIISELPVKLAMSMSFNFVFYFMVNFRRNPGRFFFYWLMCIWCTFVMSHLFRSIGAVSTSISGAMTPATVLLLAMVIYTGFVIPTPSMLGWSRWINYINPVGYVFESLMVNEFHGREFQCAQYVPSGPGYENISRSNQVCTAVGSVPGNEMVSGTNYLAGAYQYYNSHKWRNLGITIGFAVFFLAIYIALTEFNKGNREIFFWRDLTYQVKIKKEDRVILDHVDGWVKPGQITALMGASGAGKTTLLNCLSERVTTGIITDGERLVNGHALDSSFQRSIGYVQQQDVHLETTTVREALQFSAYLRQSNKISKKEKDDYVDYVIDLLEMTDYADALVGVAGEGLNVEQRKRLTIGVELVAKPKLLLFLDEPTSGLDSQTAWSICKLMRKLADHGQAILCTIHQPSALIMAEFDRLLFLQKGGRTAYFGELGENCQTMINYFEKYGADPCPKEANPAEWMLQVVGAAPGSHAKQDYFEVWRNSSEYQAVREEINRMEAELSKLPRDNDPEALLKYAAPLWKQYLLVSWRTIVQDWRSPGYIYSKIFLVVSAALFNGFSFFKAKNNMQGLQNQMFSVFMFFIPFNTLVQQMLPYFVKQRDVYEVREAPSRTFSWFAFIAGQITSEIPYQVAVGTIAFFCWYYPLGLYNNATPTDSVNPRGVLMWMLVTAFYVYTATMGQLCMSFSELADNAANLATLLFTMCLNFCGVLAGPDVLPGFWIFMYRCNPFTYLVQAMLSTGLANTFVKCAEREYVSVKPPNGESCSTYLDPYIKFAGGYFETRNDGSCAFCQMSSTNTFLKSVNSLYSERWRNFGIFIAFIAINIILTVIFYWLARVP